Protein 3KRA (pdb70)

Solvent-accessible surface area: 43920 Å² total; per-residue (Å²): 106,197,97,30,106,16,17,24,134,141,22,9,136,40,0,52,125,25,0,37,69,21,2,72,12,66,25,2,8,85,0,2,22,0,2,12,73,30,0,48,78,30,49,131,12,35,40,0,1,0,0,0,2,0,0,58,2,22,51,20,76,47,84,15,0,26,12,0,0,0,0,0,9,0,2,41,8,5,15,54,4,2,20,3,3,30,37,28,82,83,56,76,117,83,194,69,132,67,2,4,6,112,53,23,16,7,5,6,0,5,9,0,0,22,0,0,4,6,31,0,0,25,30,1,4,33,38,7,152,65,18,57,48,86,64,8,3,100,0,0,9,37,1,1,59,11,4,4,11,87,0,15,5,0,0,8,1,9,30,28,59,19,134,79,131,87,150,18,34,63,123,60,12,45,58,11,26,57,26,69,14,0,7,4,10,31,1,0,0,0,0,0,0,4,4,12,36,18,136,101,93,35,0,33,46,0,56,123,0,0,48,16,0,0,26,0,75,37,0,6,39,21,14,23,113,81,85,146,209,30,37,0,19,128,64,59,27,48,153,108,0,105,80,42,7,69,148,19,9,153,87,0,43,91,20,3,118,147,18,107,109,163,95,2,18,11,0,58,15,4,0,53,81,11,16,151,24,118,135,122,134,86,54,27,62,51,0,88,49,36,12,84,144,55,4,88,172,31,3,78,86,84,120,37,100,57,3,9,4,0,3,38,62,13,0,53,53,6,71,67,17,21,0,4,8,1,0,0,0,1,0,53,23,29,68,12,89,43,85,84,0,19,9,0,0,0,0,0,14,0,8,33,0,4,13,43,6,9,32,32,11,62,41,100,68,71,36,32,96,119,42,141,110,56,50,157,75,144,47,34,45,37,13,4,0,4,5,0,8,1,0,18,0,28,1,1,46,24,1,15,66,48,34,55,132,83,161,127,74,27,22,84,65,10,22,82,0,0,29,29,0,0,121,9,6,0,11,96,3,13,4,4,0,2,12,24,41,43,86,30,83,80,69,116,25,44,42,29,19,3,26,18,0,0,64,25,21,47,0,46,6,3,8,2,0,0,0,0,0,0,7,6,15,38,15,65,106,129,49,5,90,28,1,55,34,0,0,39,45,2,0,3,8,89,0,17,71,113,23,32,114,35,16,144,108,82,48,136,110,35,32,19,46,5,87,69,67,1,59,123,42,3,40,51,38,149,49,119,30,18,113,10,0,25,35,23,19,121,153,29,114,35,3,41,58,0,56,32,38,10,69,149,57,4,94,170,30,3,70,86,83,110,37,110,62,3,7,13,4,5,38,64,12,0,58,52,8,61,65,18,15,0,3,7,0,0,0,2,0,0,43,21,29,67,20,87,59,75,57,0,23,8,0,0,0,0,0,15,0,7,32,0,4,16,45,8,4,45,35,6,71,32,95,66,69,44,29,75,130,60,198,83,91,52,173,73,144,46,34,46,34,14,6,0,5,5,0,9,1,0,17,0,26,0,1,48,27,2,13,68,49,45,55,131,97,82,124,72,13,15,81,62,6,20,85,0,0,29,29,0,0,126,9,6,0,11,96,4,10,4,3,0,9,17,24,40,42,82,23,84,109,76,122,26,43,40,32,18,6,37,15,0,0,56,26,21,45,0,40,6,4,6,3,0,0,0,0,0,0,8,9,11,42,14,43,97,119,61,4,88,96,0,54,36,0,0,35,44,3,0,3,13,72,0,3,69,93,18,52,123,69,30,137,109,13,57,114,89,14,25,28,92,5,72,105,65,0,62,127,19,14,69,50,31,157,45,162,34,9,124,51,3,30,9,15,16,23,119,67,103,99,164,69,44,100,108,146,144,181,247,76,97,34,108,30,11,20,137,145,8,12,150,38,0,53,105,24,0,34,65,20,4,74,15,69,24,3,8,85,0,2,22,0,2,14,49,8,0,48,39,29,57,68,10,2,17,0,0,0,0,0,6,0,0,56,7,23,52,23,76,44,83,10,0,25,12,0,0,0,0,0,10,0,2,36,2,5,15,37,6,2,23,4,2,36,33,26,81,87,58,79,110,69,127,73,71,65,3,6,7,104,52,17,15,7,2,8,0,0,6,0,0,22,0,0,4,5,30,0,0,24,30,0,5,31,38,5,143,65,17,55,42,111,72,7,2,93,0,0,10,36,0,1,58,12,4,4,13,89,0,15,6,0,0,13,1,14,53,24,45,23,134,78,112,92,176,17,30,94,124,55,12,84,56,12,23,56,24,76,11,0,6,5,0,30,2,0,0,0,0,0,0,3,3,13,38,10,148,102,98,29,3,56,64,0,70,107,0,0,40,9,0,0,14,0,22,25,0,20,30,11,20,43,106,69,121,80,37,4,30,128,59,59,17,79,129,138,0,124,70,39,6,67,111,12,20,140,65,0,44,102,14,4,149,80,18,116,95,153,109,1,20,24,2,54,17,2,0,56,58,0,2,167,12,128,119

InterPro domains:
  IPR000092 Polyprenyl synthetase-like [PF00348] (113-347)
  IPR000092 Polyprenyl synthetase-like [cd00685] (113-375)
  IPR008949 Isoprenoid synthase domain superfamily [G3DSA:1.10.600.10] (83-377)
  IPR008949 Isoprenoid synthase domain superfamily [SSF48576] (89-354)
  IPR033749 Polyprenyl synthetase, conserved site [PS00444] (295-307)
  IPR033749 Polyprenyl synthetase, conserved site [PS00723] (162-178)
  IPR053378 Prenyl diphosphate synthase [NF045485] (93-377)

Nearest PDB structures (foldseek):
  3kra-assembly1_C  TM=1.004E+00  e=1.490E-38  Mentha x piperita
  3krp-assembly2_B  TM=9.867E-01  e=1.683E-30  Mentha x piperita
  3oab-assembly3_C  TM=9.937E-01  e=4.945E-30  Mentha x piperita
  3oab-assembly1_B  TM=9.822E-01  e=2.411E-30  Mentha x piperita
  5xn6-assembly2_B  TM=8.576E-01  e=2.263E-11  Oryza sativa Japonica Group

B-factor: mean 37.4, std 20.79, range [13.54, 117.44]

GO terms:
  GO:0004161 dimethylallyltranstransferase activity (F, IDA)
  GO:0033384 geranyl diphosphate biosynthetic process (P, IDA)

Foldseek 3Di:
DPPLVVVQVVLQVVLLVVLPVLQDQDPVRLLSVLLCVQLNPGDSLLLLVLLQLLLVQQAAHNLLRNLLSNLLSLLVRLVVLVCCDPVHVVHQDDPPHGRSCNVRNPVSSNNSSVVSNVVSLVSLQPPRDQADNVLSVVLSVLQVCCCDCNAQVVLRVLVVVDVPDDPQAPVSVLSNQLRNFLSSSLSSSLNNNSSSVHDVLLNVLSSLLSSLLSVLLQLQVLLLVVVCVPHVCNHPRNVVSLVSSVVSLVSSLVSSVPIDCVSCVSSNVVSVCSSDPND/DPPVLVVLVVVLVVVVPVLQDCDPVNLQSVVLVVLLVVQDQACLLSLLQLLLVLQPADSVLRSLLSNLLSLLSSLVVLVLLQDDDPCPADHDPVRDDDPDHSVSSNVSSVVSNVSSLVSLVVPQDPVDVCSVVLSVVLVVLRCVQSDPQAQVVLSVLVRVDDFQPDDPVSLLVSQLRNFLSSSLSSSLSSCSSSPHDVLSSVLSSQLRSLLSSLVSLVVCCVRHVPSDVVSLVVSLCSNLVSLPVSDDCSNCVVVVSSD/DDPVLVVLLVVLVVVVPVVQDCDPPNLQRVVLSVLLVVDDQAVLLSLLLLLLVLLPAHSVLSNLLSNLLSLLLSLVRLVLQADDDPPPFDNPPDRDDDPDHRVSSNVSSVVSNVVSLVSLVVSQDPVDDCSVVLSVVLVVLSCVCSDDQALVVLSVLVRVDDFQPDDPVSQLVSQLRNFLSSSLSSSLSSCSSNPHDPLSSNLSSQLSSLLSSLVSLVVCCVRHVPSDVVSLVVSLVSNVVSLPPRDDDSSVVSNCSSPPDDDPVVVVVVD/DDDQVVVQVVQQVVLLVVLPVLQDADPVRLLSVLLCVQLNPGDRLLLLLLLQLLLVLQAAHNQQRNLLSSLLSLLVRLVVLVCCDPVHVVNQDDPRHGRSCNVRNNVSSNSSSVVSNVVSLVSLQPPRDQADNVLSVVLSVLQDCQCDCNAQVVLRVLVVVCPPDDPLDPVSLLSNLLHNFLSSSLSSSLNSNSSSVHDVLSNVLSSLLSSLLSVLLPLLCCVQVVLSHDCVVVNVPCSLVSSVVSLVSSVVSLVVGDVVSCVNVNVSSVCSNVDND

Sequence (1086 aa):
MFDFDGYMLRKAKSVNKALEAAVQMKEPLKIHESMRYSLLAGGKRVRPMLCIAACELVGGDESTAMPAACAVEMIHTMSLMHDDLPCMDNDDLRRGKPTNHMAFGESVAVLAGDALLSFAFEHVAAATKGAPPERIVRVLGELAVSIGSEGLVAGQVVDVCSEGMAEVGLDHLEFIHHHKTAALLQGSVVLGAILGGGKEEEVAKLRKFANCIGLLFQVVDDILDVTKKTTYPKLIGVEKSKEFADRLNREAQEQLLHFHPHRAAPLIALANYIAYRDNMQPYWAAIEADIERYLKKSITIRPPETVFGPMHHLTFAAPATAASTLCLAACELVGGDRSQAMAAAAAIHLVHAAAYVHEHLPLTDGSRPVSKPAIQHKYGPNVELLTGDGIVPFGFELLAGSVDPARTDDPDRILRVIIEISRAGGPEGMISGLHREEEIVDGNTSLDFIEYVCKKKYGEMHACGAACGAILGGAAEEEIQKLRNFGLYQGTLRGMMEMKNSHQLIDENIIGKLKELALEELGGFHGKNAELMSSLVAMQPYWAAIEADIERYLKKSITIRPPETVFGPMHHLTFAAPATAASTLCLAACELVGGDRSQAMAAAAAIHLVHAAAYVHEHLPLTDGSRPVSKPAIQHKYGPNVELLTGDGIVPFGFELLAGSVDPARTDDPDRILRVIIEISRAGGPEGMISGLHREEEIVDGNTSLDFIEYVCKKKYGEMHACGAACGAILGGAAEEEIQKLRNFGLYQGTLRGMMEMKNSHQLIDENIIGKLKELALEELGGFHGKNAELMSSLVAEPSLYAAHHHHHMFDFDGYMLRKAKSVNKALEAAVQMKEPLKIHESMRYSLLAGGKRVRPMLCIAACELVGGDESTAMPAACAVEMIHTMSLMHDDLPCMDNDDLRRGKPTNHMAFGESVAVLAGDALLSFAFEHVAAATKGAPPERIVRVLGELAVSIGSEGLVAGQVVDVCSEGMAEVGLDHLEFIHHHKTAALLQGSVVLGAILGGGKEEEVAKLRKFANCIGLLFQVVDDILDVTTTYPKLIGVEKSKEFADRLNREAQEQLLHFHPHRAAPLIALANYIAYRDN

Radius of gyration: 33.02 Å; Cα contacts (8 Å, |Δi|>4): 1891; chains: 4; bounding box: 63×109×85 Å

Organism: Mentha piperita (NCBI:txid34256)

Structure (mmCIF, N/CA/C/O backbone):
data_3KRA
#
_entry.id   3KRA
#
_cell.length_a   54.281
_cell.length_b   109.255
_cell.length_c   182.504
_cell.angle_alpha   90.00
_cell.angle_beta   90.00
_cell.angle_gamma   90.00
#
_symmetry.space_group_name_H-M   'P 21 21 21'
#
loop_
_entity.id
_entity.type
_entity.pdbx_description
1 polymer 'Geranyl diphosphate synthase large subunit'
2 polymer 'Geranyl diphosphate synthase small subunit'
3 non-polymer 'MAGNESIUM ION'
4 non-polymer 1,2-ETHANEDIOL
5 water water
#
loop_
_atom_site.group_PDB
_atom_site.id
_atom_site.type_symbol
_atom_site.label_atom_id
_atom_site.label_alt_id
_atom_site.label_comp_id
_atom_site.label_asym_id
_atom_site.label_entity_id
_atom_site.label_seq_id
_atom_site.pdbx_PDB_ins_code
_atom_site.Cartn_x
_atom_site.Cartn_y
_atom_site.Cartn_z
_atom_site.occupancy
_atom_site.B_iso_or_equiv
_atom_site.auth_seq_id
_atom_site.auth_comp_id
_atom_site.auth_asym_id
_atom_site.auth_atom_id
_atom_site.pdbx_PDB_model_num
ATOM 1 N N . MET A 1 1 ? 12.052 54.070 11.916 1.00 22.47 1 MET A N 1
ATOM 2 C CA . MET A 1 1 ? 12.473 52.830 11.186 1.00 22.37 1 MET A CA 1
ATOM 3 C C . MET A 1 1 ? 11.825 52.754 9.781 1.00 20.66 1 MET A C 1
ATOM 4 O O . MET A 1 1 ? 10.942 53.576 9.412 1.00 22.36 1 MET A O 1
ATOM 9 N N . PHE A 1 2 ? 12.243 51.782 8.977 1.00 21.78 2 PHE A N 1
ATOM 10 C CA . PHE A 1 2 ? 11.569 51.635 7.689 1.00 20.24 2 PHE A CA 1
ATOM 11 C C . PHE A 1 2 ? 10.492 50.559 7.829 1.00 20.40 2 PHE A C 1
ATOM 12 O O . PHE A 1 2 ? 10.691 49.566 8.499 1.00 20.36 2 PHE A O 1
ATOM 20 N N . ASP A 1 3 ? 9.331 50.804 7.242 1.00 19.83 3 ASP A N 1
ATOM 21 C CA . ASP A 1 3 ? 8.237 49.838 7.202 1.00 21.41 3 ASP A CA 1
ATOM 22 C C . ASP A 1 3 ? 7.737 49.241 8.537 1.00 21.43 3 ASP A C 1
ATOM 23 O O . ASP A 1 3 ? 7.659 48.004 8.764 1.00 21.40 3 ASP A O 1
ATOM 28 N N . PHE A 1 4 ? 7.383 50.157 9.409 1.00 21.14 4 PHE A N 1
ATOM 29 C CA . PHE A 1 4 ? 6.737 49.809 10.671 1.00 19.82 4 PHE A CA 1
ATOM 30 C C . PHE A 1 4 ? 5.489 48.964 10.394 1.00 21.03 4 PHE A C 1
ATOM 31 O O . PHE A 1 4 ? 5.277 47.956 11.042 1.00 20.17 4 PHE A O 1
ATOM 39 N N . ASP A 1 5 ? 4.674 49.345 9.413 1.00 20.10 5 ASP A N 1
ATOM 40 C CA . ASP A 1 5 ? 3.467 48.559 9.113 1.00 21.79 5 ASP A CA 1
ATOM 41 C C . ASP A 1 5 ? 3.830 47.135 8.794 1.00 19.81 5 ASP A C 1
ATOM 42 O O . ASP A 1 5 ? 3.223 46.179 9.337 1.00 18.94 5 ASP A O 1
ATOM 47 N N . GLY A 1 6 ? 4.861 46.979 7.970 1.00 20.25 6 GLY A N 1
ATOM 48 C CA . GLY A 1 6 ? 5.290 45.632 7.551 1.00 18.72 6 GLY A CA 1
ATOM 49 C C . GLY A 1 6 ? 5.813 44.807 8.734 1.00 20.16 6 GLY A C 1
ATOM 50 O O . GLY A 1 6 ? 5.629 43.584 8.818 1.00 17.91 6 GLY A O 1
ATOM 51 N N . TYR A 1 7 ? 6.498 45.479 9.644 1.00 18.21 7 TYR A N 1
ATOM 52 C CA . TYR A 1 7 ? 7.018 44.799 10.831 1.00 19.94 7 TYR A CA 1
ATOM 53 C C . TYR A 1 7 ? 5.792 44.268 11.618 1.00 19.05 7 TYR A C 1
ATOM 54 O O . TYR A 1 7 ? 5.778 43.131 12.025 1.00 18.30 7 TYR A O 1
ATOM 63 N N . MET A 1 8 ? 4.802 45.131 11.849 1.00 20.47 8 MET A N 1
ATOM 64 C CA . MET A 1 8 ? 3.620 44.739 12.605 1.00 20.71 8 MET A CA 1
ATOM 65 C C . MET A 1 8 ? 2.880 43.613 11.934 1.00 22.28 8 MET A C 1
ATOM 66 O O . MET A 1 8 ? 2.413 42.694 12.608 1.00 22.02 8 MET A O 1
ATOM 71 N N . LEU A 1 9 ? 2.758 43.663 10.614 1.00 20.90 9 LEU A N 1
ATOM 72 C CA . LEU A 1 9 ? 2.015 42.604 9.911 1.00 21.77 9 LEU A CA 1
ATOM 73 C C . LEU A 1 9 ? 2.764 41.315 9.993 1.00 21.64 9 LEU A C 1
ATOM 74 O O . LEU A 1 9 ? 2.164 40.245 10.101 1.00 19.86 9 LEU A O 1
ATOM 79 N N . ARG A 1 10 ? 4.106 41.362 9.967 1.00 19.47 10 ARG A N 1
ATOM 80 C CA . ARG A 1 10 ? 4.791 40.077 10.024 1.00 19.94 10 ARG A CA 1
ATOM 81 C C . ARG A 1 10 ? 4.671 39.463 11.431 1.00 19.90 10 ARG A C 1
ATOM 82 O O . ARG A 1 10 ? 4.662 38.254 11.574 1.00 20.96 10 ARG A O 1
ATOM 90 N N . LYS A 1 11 ? 4.677 40.293 12.466 1.00 18.92 11 LYS A N 1
ATOM 91 C CA . LYS A 1 11 ? 4.577 39.751 13.819 1.00 20.25 11 LYS A CA 1
ATOM 92 C C . LYS A 1 11 ? 3.165 39.149 13.970 1.00 19.21 11 LYS A C 1
ATOM 93 O O . LYS A 1 11 ? 3.002 38.058 14.477 1.00 17.52 11 LYS A O 1
ATOM 99 N N . ALA A 1 12 ? 2.180 39.857 13.477 1.00 18.27 12 ALA A N 1
ATOM 100 C CA . ALA A 1 12 ? 0.794 39.378 13.591 1.00 18.40 12 ALA A CA 1
ATOM 101 C C . ALA A 1 12 ? 0.590 38.058 12.870 1.00 19.79 12 ALA A C 1
ATOM 102 O O . ALA A 1 12 ? -0.147 37.196 13.344 1.00 20.51 12 ALA A O 1
ATOM 104 N N . LYS A 1 13 ? 1.202 37.898 11.704 1.00 21.33 13 LYS A N 1
ATOM 105 C CA . LYS A 1 13 ? 1.057 36.649 10.972 1.00 21.28 13 LYS A CA 1
ATOM 106 C C . LYS A 1 13 ? 1.650 35.502 11.751 1.00 21.71 13 LYS A C 1
ATOM 107 O O . LYS A 1 13 ? 0.999 34.441 11.859 1.00 19.46 13 LYS A O 1
ATOM 113 N N . SER A 1 14 ? 2.877 35.664 12.311 1.00 20.82 14 SER A N 1
ATOM 114 C CA . SER A 1 14 ? 3.458 34.568 13.091 1.00 21.32 14 SER A CA 1
ATOM 115 C C . SER A 1 14 ? 2.572 34.214 14.290 1.00 19.80 14 SER A C 1
ATOM 116 O O . SER A 1 14 ? 2.375 33.042 14.635 1.00 17.63 14 SER A O 1
ATOM 119 N N . VAL A 1 15 ? 2.094 35.249 14.942 1.00 18.19 15 VAL A N 1
ATOM 120 C CA . VAL A 1 15 ? 1.286 35.034 16.124 1.00 19.35 15 VAL A CA 1
ATOM 121 C C . VAL A 1 15 ? -0.001 34.353 15.714 1.00 20.00 15 VAL A C 1
ATOM 122 O O . VAL A 1 15 ? -0.441 33.417 16.367 1.00 22.01 15 VAL A O 1
ATOM 126 N N . ASN A 1 16 ? -0.606 34.816 14.639 1.00 20.57 16 ASN A N 1
ATOM 127 C CA . ASN A 1 16 ? -1.883 34.184 14.187 1.00 22.02 16 ASN A CA 1
ATOM 128 C C . ASN A 1 16 ? -1.660 32.712 13.942 1.00 22.73 16 ASN A C 1
ATOM 129 O O . ASN A 1 16 ? -2.488 31.867 14.322 1.00 22.49 16 ASN A O 1
ATOM 134 N N . LYS A 1 17 ? -0.509 32.386 13.360 1.00 22.17 17 LYS A N 1
ATOM 135 C CA . LYS A 1 17 ? -0.184 30.979 13.089 1.00 23.41 17 LYS A CA 1
ATOM 136 C C . LYS A 1 17 ? -0.019 30.167 14.371 1.00 21.29 17 LYS A C 1
ATOM 137 O O . LYS A 1 17 ? -0.507 29.022 14.443 1.00 19.27 17 LYS A O 1
ATOM 143 N N . ALA A 1 18 ? 0.628 30.782 15.392 1.00 18.72 18 ALA A N 1
ATOM 144 C CA . ALA A 1 18 ? 0.846 30.130 16.680 1.00 17.03 18 ALA A CA 1
ATOM 145 C C . ALA A 1 18 ? -0.480 29.975 17.464 1.00 16.56 18 ALA A C 1
ATOM 146 O O . ALA A 1 18 ? -0.711 28.959 18.138 1.00 18.44 18 ALA A O 1
ATOM 148 N N . LEU A 1 19 ? -1.334 30.978 17.373 1.00 16.96 19 LEU A N 1
ATOM 149 C CA . LEU A 1 19 ? -2.633 30.909 18.068 1.00 17.94 19 LEU A CA 1
ATOM 150 C C . LEU A 1 19 ? -3.473 29.766 17.494 1.00 17.31 19 LEU A C 1
ATOM 151 O O . LEU A 1 19 ? -4.063 28.985 18.251 1.00 16.30 19 LEU A O 1
ATOM 156 N N . GLU A 1 20 ? -3.563 29.697 16.165 1.00 18.67 20 GLU A N 1
ATOM 157 C CA . GLU A 1 20 ? -4.312 28.630 15.467 1.00 20.02 20 GLU A CA 1
ATOM 158 C C . GLU A 1 20 ? -3.820 27.263 15.895 1.00 21.18 20 GLU A C 1
ATOM 159 O O . GLU A 1 20 ? -4.610 26.323 16.086 1.00 20.64 20 GLU A O 1
ATOM 165 N N . ALA A 1 21 ? -2.503 27.114 16.021 1.00 18.16 21 ALA A N 1
ATOM 166 C CA . ALA A 1 21 ? -1.967 25.827 16.390 1.00 20.19 21 ALA A CA 1
ATOM 167 C C . ALA A 1 21 ? -2.226 25.492 17.851 1.00 19.69 21 ALA A C 1
ATOM 168 O O . ALA A 1 21 ? -2.414 24.348 18.196 1.00 20.98 21 ALA A O 1
ATOM 170 N N . ALA A 1 22 ? -2.227 26.497 18.713 1.00 18.28 22 ALA A N 1
ATOM 171 C CA . ALA A 1 22 ? -2.353 26.265 20.156 1.00 17.68 22 ALA A CA 1
ATOM 172 C C . ALA A 1 22 ? -3.766 25.978 20.592 1.00 17.42 22 ALA A C 1
ATOM 173 O O . ALA A 1 22 ? -3.964 25.362 21.622 1.00 18.29 22 ALA A O 1
ATOM 175 N N . VAL A 1 23 ? -4.748 26.460 19.848 1.00 18.04 23 VAL A N 1
ATOM 176 C CA . VAL A 1 23 ? -6.162 26.282 20.307 1.00 17.42 23 VAL A CA 1
ATOM 177 C C . VAL A 1 23 ? -6.883 25.655 19.149 1.00 18.64 23 VAL A C 1
ATOM 178 O O . VAL A 1 23 ? -7.427 26.348 18.302 1.00 19.16 23 VAL A O 1
ATOM 182 N N . GLN A 1 24 ? -6.826 24.334 19.116 1.00 18.83 24 GLN A N 1
ATOM 183 C CA . GLN A 1 24 ? -7.412 23.523 18.063 1.00 19.26 24 GLN A CA 1
ATOM 184 C C . GLN A 1 24 ? -8.835 23.120 18.434 1.00 20.34 24 GLN A C 1
ATOM 185 O O . GLN A 1 24 ? -9.212 23.067 19.615 1.00 19.87 24 GLN A O 1
ATOM 191 N N . MET A 1 25 ? -9.633 22.850 17.418 1.00 17.67 25 MET A N 1
ATOM 192 C CA . MET A 1 25 ? -10.969 22.323 17.720 1.00 17.56 25 MET A CA 1
ATOM 193 C C . MET A 1 25 ? -10.785 20.912 18.343 1.00 17.71 25 MET A C 1
ATOM 194 O O . MET A 1 25 ? -10.022 20.089 17.852 1.00 17.49 25 MET A O 1
ATOM 199 N N . LYS A 1 26 ? -11.557 20.638 19.372 1.00 19.64 26 LYS A N 1
ATOM 200 C CA . LYS A 1 26 ? -11.548 19.332 20.007 1.00 22.84 26 LYS A CA 1
ATOM 201 C C . LYS A 1 26 ? -12.783 19.293 20.872 1.00 22.51 26 LYS A C 1
ATOM 202 O O . LYS A 1 26 ? -13.454 20.309 21.048 1.00 23.11 26 LYS A O 1
ATOM 208 N N . GLU A 1 27 ? -13.093 18.121 21.415 1.00 21.28 27 GLU A N 1
ATOM 209 C CA . GLU A 1 27 ? -14.286 17.979 22.267 1.00 21.01 27 GLU A CA 1
ATOM 210 C C . GLU A 1 27 ? -14.053 18.687 23.593 1.00 20.81 27 GLU A C 1
ATOM 211 O O . GLU A 1 27 ? -12.971 18.688 24.079 1.00 22.63 27 GLU A O 1
ATOM 217 N N . PRO A 1 28 ? -15.039 19.386 24.142 1.00 21.90 28 PRO A N 1
ATOM 218 C CA . PRO A 1 28 ? -16.414 19.647 23.666 1.00 21.08 28 PRO A CA 1
ATOM 219 C C . PRO A 1 28 ? -16.228 20.707 22.578 1.00 21.56 28 PRO A C 1
ATOM 220 O O . PRO A 1 28 ? -15.592 21.771 22.823 1.00 22.04 28 PRO A O 1
ATOM 224 N N . LEU A 1 29 ? -16.767 20.431 21.401 1.00 22.02 29 LEU A N 1
ATOM 225 C CA . LEU A 1 29 ? -16.658 21.329 20.258 1.00 20.07 29 LEU A CA 1
ATOM 226 C C . LEU A 1 29 ? -17.197 22.724 20.466 1.00 20.16 29 LEU A C 1
ATOM 227 O O . LEU A 1 29 ? -16.611 23.656 19.983 1.00 18.99 29 LEU A O 1
ATOM 232 N N . LYS A 1 30 ? -18.335 22.917 21.124 1.00 19.35 30 LYS A N 1
ATOM 233 C CA . LYS A 1 30 ? -18.794 24.317 21.274 1.00 21.14 30 LYS A CA 1
ATOM 234 C C . LYS A 1 30 ? -17.840 25.243 22.056 1.00 21.79 30 LYS A C 1
ATOM 235 O O . LYS A 1 30 ? -17.662 26.407 21.727 1.00 20.53 30 LYS A O 1
ATOM 241 N N . ILE A 1 31 ? -17.286 24.719 23.123 1.00 19.08 31 ILE A N 1
ATOM 242 C CA . ILE A 1 31 ? -16.357 25.506 23.933 1.00 20.47 31 ILE A CA 1
ATOM 243 C C . ILE A 1 31 ? -15.173 25.930 23.070 1.00 18.80 31 ILE A C 1
ATOM 244 O O . ILE A 1 31 ? -14.857 27.100 23.007 1.00 20.71 31 ILE A O 1
ATOM 249 N N . HIS A 1 32 ? -14.573 24.974 22.376 1.00 18.40 32 HIS A N 1
ATOM 250 C CA . HIS A 1 32 ? -13.393 25.257 21.541 1.00 19.55 32 HIS A CA 1
ATOM 251 C C . HIS A 1 32 ? -13.741 26.120 20.343 1.00 18.93 32 HIS A C 1
ATOM 252 O O . HIS A 1 32 ? -12.946 26.947 19.950 1.00 18.30 32 HIS A O 1
ATOM 259 N N . GLU A 1 33 ? -14.914 25.889 19.757 1.00 16.24 33 GLU A N 1
ATOM 260 C CA . GLU A 1 33 ? -15.410 26.699 18.643 1.00 17.39 33 GLU A CA 1
ATOM 261 C C . GLU A 1 33 ? -15.555 28.181 19.101 1.00 15.93 33 GLU A C 1
ATOM 262 O O . GLU A 1 33 ? -15.161 29.102 18.376 1.00 18.42 33 GLU A O 1
ATOM 268 N N . SER A 1 34 ? -16.114 28.400 20.288 1.00 16.11 34 SER A N 1
ATOM 269 C CA . SER A 1 34 ? -16.291 29.764 20.866 1.00 16.59 34 SER A CA 1
ATOM 270 C C . SER A 1 34 ? -14.889 30.369 21.144 1.00 20.05 34 SER A C 1
ATOM 271 O O . SER A 1 34 ? -14.608 31.537 20.797 1.00 18.62 34 SER A O 1
ATOM 274 N N . MET A 1 35 ? -14.006 29.577 21.758 1.00 17.89 35 MET A N 1
ATOM 275 C CA . MET A 1 35 ? -12.641 30.111 21.986 1.00 17.68 35 MET A CA 1
ATOM 276 C C . MET A 1 35 ? -12.054 30.645 20.689 1.00 19.03 35 MET A C 1
ATOM 277 O O . MET A 1 35 ? -11.651 31.812 20.624 1.00 19.65 35 MET A O 1
ATOM 282 N N . ARG A 1 36 ? -12.045 29.811 19.632 1.00 19.64 36 ARG A N 1
ATOM 283 C CA . ARG A 1 36 ? -11.464 30.215 18.355 1.00 19.16 36 ARG A CA 1
ATOM 284 C C . ARG A 1 36 ? -12.215 31.333 17.650 1.00 20.47 36 ARG A C 1
ATOM 285 O O . ARG A 1 36 ? -11.606 32.137 16.977 1.00 19.81 36 ARG A O 1
ATOM 293 N N . TYR A 1 37 ? -13.531 31.361 17.775 1.00 20.89 37 TYR A N 1
ATOM 294 C CA . TYR A 1 37 ? -14.358 32.404 17.131 1.00 21.10 37 TYR A CA 1
ATOM 295 C C . TYR A 1 37 ? -13.852 33.802 17.455 1.00 21.27 37 TYR A C 1
ATOM 296 O O . TYR A 1 37 ? -13.784 34.664 16.566 1.00 21.79 37 TYR A O 1
ATOM 305 N N . SER A 1 38 ? -13.480 34.036 18.716 1.00 19.30 38 SER A N 1
ATOM 306 C CA . SER A 1 38 ? -12.994 35.336 19.162 1.00 18.12 38 SER A CA 1
ATOM 307 C C . SER A 1 38 ? -11.469 35.456 19.091 1.00 19.35 38 SER A C 1
ATOM 308 O O . SER A 1 38 ? -10.953 36.491 18.746 1.00 16.61 38 SER A O 1
ATOM 311 N N . LEU A 1 39 ? -10.768 34.388 19.381 1.00 17.64 39 LEU A N 1
ATOM 312 C CA . LEU A 1 39 ? -9.290 34.444 19.365 1.00 18.33 39 LEU A CA 1
ATOM 313 C C . LEU A 1 39 ? -8.669 34.557 17.973 1.00 18.52 39 LEU A C 1
ATOM 314 O O . LEU A 1 39 ? -7.661 35.230 17.802 1.00 17.69 39 LEU A O 1
ATOM 319 N N . LEU A 1 40 ? -9.238 33.839 17.001 1.00 17.66 40 LEU A N 1
ATOM 320 C CA . LEU A 1 40 ? -8.639 33.783 15.663 1.00 21.20 40 LEU A CA 1
ATOM 321 C C . LEU A 1 40 ? -9.251 34.770 14.671 1.00 23.42 40 LEU A C 1
ATOM 322 O O . LEU A 1 40 ? -9.148 34.580 13.501 1.00 26.94 40 LEU A O 1
ATOM 327 N N . ALA A 1 41 ? -9.837 35.844 15.154 1.00 25.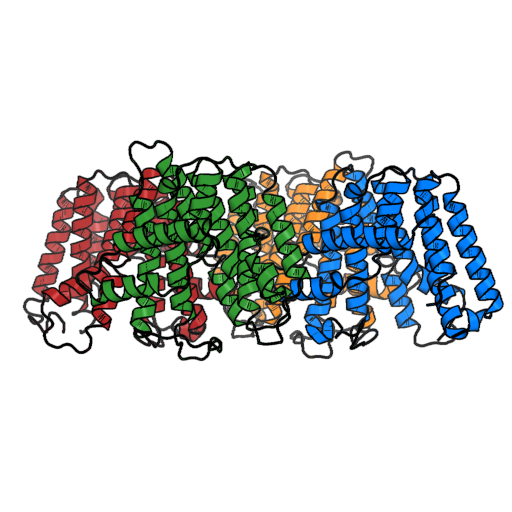12 41 ALA A N 1
ATOM 328 C CA . ALA A 1 41 ? -10.469 36.796 14.254 1.00 28.86 41 ALA A CA 1
ATOM 329 C C . ALA A 1 41 ? -9.510 37.857 13.684 1.00 30.33 41 ALA A C 1
ATOM 330 O O . ALA A 1 41 ? -9.944 38.803 13.049 1.00 33.41 41 ALA A O 1
ATOM 332 N N . GLY A 1 42 ? -8.207 37.717 13.896 1.00 30.90 42 GLY A N 1
ATOM 333 C CA . GLY A 1 42 ? -7.286 38.708 13.363 1.00 29.87 42 GLY A CA 1
ATOM 334 C C . GLY A 1 42 ? -7.162 39.930 14.297 1.00 29.63 42 GLY A C 1
ATOM 335 O O . GLY A 1 42 ? -7.408 39.833 15.484 1.00 31.40 42 GLY A O 1
ATOM 336 N N . GLY A 1 43 ? -6.816 41.096 13.778 1.00 28.43 43 GLY A N 1
ATOM 337 C CA . GLY A 1 43 ? -6.632 42.229 14.675 1.00 23.77 43 GLY A CA 1
ATOM 338 C C . GLY A 1 43 ? -5.134 42.534 14.610 1.00 22.36 43 GLY A C 1
ATOM 339 O O . GLY A 1 43 ? -4.345 41.767 14.016 1.00 19.94 43 GLY A O 1
ATOM 340 N N . LYS A 1 44 ? -4.742 43.654 15.213 1.00 22.18 44 LYS A N 1
ATOM 341 C CA . LYS A 1 44 ? -3.335 44.127 15.172 1.00 22.40 44 LYS A CA 1
ATOM 342 C C . LYS A 1 44 ? -2.325 43.314 15.949 1.00 18.96 44 LYS A C 1
ATOM 343 O O . LYS A 1 44 ? -1.093 43.403 15.690 1.00 17.23 44 LYS A O 1
ATOM 349 N N . ARG A 1 45 ? -2.831 42.558 16.930 1.00 16.63 45 ARG A N 1
ATOM 350 C CA . ARG A 1 45 ? -1.990 41.750 17.835 1.00 17.06 45 ARG A CA 1
ATOM 351 C C . ARG A 1 45 ? -0.905 42.585 18.468 1.00 18.11 45 ARG A C 1
ATOM 352 O O . ARG A 1 45 ? 0.281 42.131 18.557 1.00 16.58 45 ARG A O 1
ATOM 360 N N . VAL A 1 46 ? -1.278 43.767 18.947 1.00 16.06 46 VAL A N 1
ATOM 361 C CA . VAL A 1 46 ? -0.268 44.640 19.594 1.00 18.21 46 VAL A CA 1
ATOM 362 C C . VAL A 1 46 ? 0.340 43.999 20.846 1.00 16.39 46 VAL A C 1
ATOM 363 O O . VAL A 1 46 ? 1.536 44.163 21.102 1.00 16.22 46 VAL A O 1
ATOM 367 N N . ARG A 1 47 ? -0.468 43.311 21.649 1.00 14.51 47 ARG A N 1
ATOM 368 C CA . ARG A 1 47 ? 0.103 42.736 22.907 1.00 16.75 47 ARG A CA 1
ATOM 369 C C . ARG A 1 47 ? 1.143 41.666 22.571 1.00 17.07 47 ARG A C 1
ATOM 370 O O . ARG A 1 47 ? 2.249 41.645 23.167 1.00 16.28 47 ARG A O 1
ATOM 378 N N . PRO A 1 48 ? 0.814 40.766 21.623 1.00 17.59 48 PRO A N 1
ATOM 379 C CA . PRO A 1 48 ? 1.815 39.760 21.279 1.00 17.75 48 PRO A CA 1
ATOM 380 C C . PRO A 1 48 ? 3.067 40.462 20.746 1.00 18.28 48 PRO A C 1
ATOM 381 O O . PRO A 1 48 ? 4.205 40.049 21.048 1.00 18.37 48 PRO A O 1
ATOM 385 N N . MET A 1 49 ? 2.872 41.490 19.905 1.00 18.01 49 MET A N 1
ATOM 386 C CA . MET A 1 49 ? 4.027 42.195 19.346 1.00 18.55 49 MET A CA 1
ATOM 387 C C . MET A 1 49 ? 4.870 42.785 20.454 1.00 18.35 49 MET A C 1
ATOM 388 O O . MET A 1 49 ? 6.110 42.681 20.443 1.00 20.25 49 MET A O 1
ATOM 393 N N . LEU A 1 50 ? 4.229 43.442 21.405 1.00 16.80 50 LEU A N 1
ATOM 394 C CA . LEU A 1 50 ? 4.996 44.003 22.518 1.00 17.79 50 LEU A CA 1
ATOM 395 C C . LEU A 1 50 ? 5.863 42.973 23.251 1.00 18.40 50 LEU A C 1
ATOM 396 O O . LEU A 1 50 ? 7.035 43.250 23.640 1.00 17.36 50 LEU A O 1
ATOM 401 N N . CYS A 1 51 ? 5.291 41.797 23.472 1.00 16.76 51 CYS A N 1
ATOM 402 C CA . CYS A 1 51 ? 5.983 40.712 24.185 1.00 17.57 51 CYS A CA 1
ATOM 403 C C . CYS A 1 51 ? 7.167 40.236 23.352 1.00 18.75 51 CYS A C 1
ATOM 404 O O . CYS A 1 51 ? 8.308 40.074 23.849 1.00 20.23 51 CYS A O 1
ATOM 407 N N . ILE A 1 52 ? 6.925 39.990 22.068 1.00 19.24 52 ILE A N 1
ATOM 408 C CA . ILE A 1 52 ? 8.038 39.518 21.235 1.00 18.42 52 ILE A CA 1
ATOM 409 C C . ILE A 1 52 ? 9.105 40.603 21.065 1.00 18.59 52 ILE A C 1
ATOM 410 O O . ILE A 1 52 ? 10.312 40.317 21.163 1.00 20.92 52 ILE A O 1
ATOM 415 N N . ALA A 1 53 ? 8.689 41.839 20.818 1.00 16.33 53 ALA A N 1
ATOM 416 C CA . ALA A 1 53 ? 9.648 42.926 20.623 1.00 19.72 53 ALA A CA 1
ATOM 417 C C . ALA A 1 53 ? 10.467 43.165 21.913 1.00 20.46 53 ALA A C 1
ATOM 418 O O . ALA A 1 53 ? 11.682 43.352 21.841 1.00 21.66 53 ALA A O 1
ATOM 420 N N . ALA A 1 54 ? 9.833 43.051 23.090 1.00 17.75 54 ALA A N 1
ATOM 421 C CA . ALA A 1 54 ? 10.543 43.235 24.352 1.00 20.48 54 ALA A CA 1
ATOM 422 C C . ALA A 1 54 ? 11.562 42.106 24.560 1.00 21.39 54 ALA A C 1
ATOM 423 O O . ALA A 1 54 ? 12.682 42.340 25.010 1.00 23.59 54 ALA A O 1
ATOM 425 N N . CYS A 1 55 ? 11.221 40.886 24.155 1.00 20.79 55 CYS A N 1
ATOM 426 C CA . CYS A 1 55 ? 12.160 39.769 24.305 1.00 20.48 55 CYS A CA 1
ATOM 427 C C . CYS A 1 55 ? 13.362 39.983 23.373 1.00 23.15 55 CYS A C 1
ATOM 428 O O . CYS A 1 55 ? 14.539 39.767 23.759 1.00 21.16 55 CYS A O 1
ATOM 431 N N . GLU A 1 56 ? 13.067 40.315 22.116 1.00 21.23 56 GLU A N 1
ATOM 432 C CA . GLU A 1 56 ? 14.146 40.540 21.171 1.00 23.97 56 GLU A CA 1
ATOM 433 C C . GLU A 1 56 ? 14.977 41.751 21.576 1.00 25.54 56 GLU A C 1
ATOM 434 O O . GLU A 1 56 ? 16.198 41.815 21.308 1.00 26.29 56 GLU A O 1
ATOM 440 N N . LEU A 1 57 ? 14.322 42.740 22.175 1.00 23.74 57 LEU A N 1
ATOM 441 C CA . LEU A 1 57 ? 15.046 43.947 22.578 1.00 25.01 57 LEU A CA 1
ATOM 442 C C . LEU A 1 57 ? 16.221 43.660 23.510 1.00 24.80 57 LEU A C 1
ATOM 443 O O . LEU A 1 57 ? 17.261 44.276 23.386 1.00 23.20 57 LEU A O 1
ATOM 448 N N . VAL A 1 58 ? 16.052 42.725 24.425 1.00 25.51 58 VAL A N 1
ATOM 449 C CA . VAL A 1 58 ? 17.097 42.456 25.394 1.00 28.84 58 VAL A CA 1
ATOM 450 C C . VAL A 1 58 ? 17.966 41.286 24.996 1.00 29.58 58 VAL A C 1
ATOM 451 O O . VAL A 1 58 ? 18.678 40.750 25.827 1.00 31.03 58 VAL A O 1
ATOM 455 N N . GLY A 1 59 ? 17.842 40.861 23.749 1.00 29.61 59 GLY A N 1
ATOM 456 C CA . GLY A 1 59 ? 18.668 39.770 23.236 1.00 30.35 59 GLY A CA 1
ATOM 457 C C . GLY A 1 59 ? 18.055 38.387 23.151 1.00 29.97 59 GLY A C 1
ATOM 458 O O . GLY A 1 59 ? 18.748 37.394 22.863 1.00 29.73 59 GLY A O 1
ATOM 459 N N . GLY A 1 60 ? 16.749 38.292 23.405 1.00 27.86 60 GLY A N 1
ATOM 460 C CA . GLY A 1 60 ? 16.130 36.971 23.361 1.00 25.79 60 GLY A CA 1
ATOM 461 C C . GLY A 1 60 ? 15.566 36.650 22.014 1.00 26.33 60 GLY A C 1
ATOM 462 O O . GLY A 1 60 ? 15.732 37.416 21.086 1.00 26.33 60 GLY A O 1
ATOM 463 N N . ASP A 1 61 ? 14.918 35.511 21.847 1.00 28.37 61 ASP A N 1
ATOM 464 C CA . ASP A 1 61 ? 14.373 35.296 20.512 1.00 30.22 61 ASP A CA 1
ATOM 465 C C . ASP A 1 61 ? 12.875 35.067 20.516 1.00 27.18 61 ASP A C 1
ATOM 466 O O . ASP A 1 61 ? 12.294 34.671 21.528 1.00 25.39 61 ASP A O 1
ATOM 471 N N . GLU A 1 62 ? 12.274 35.285 19.364 1.00 26.31 62 GLU A N 1
ATOM 472 C CA . GLU A 1 62 ? 10.837 35.139 19.227 1.00 24.86 62 GLU A CA 1
ATOM 473 C C . GLU A 1 62 ? 10.268 33.812 19.711 1.00 24.48 62 GLU A C 1
ATOM 474 O O . GLU A 1 62 ? 9.213 33.789 20.366 1.00 25.01 62 GLU A O 1
ATOM 480 N N . SER A 1 63 ? 10.919 32.710 19.362 1.00 22.58 63 SER A N 1
ATOM 481 C CA . SER A 1 63 ? 10.451 31.402 19.734 1.00 23.88 63 SER A CA 1
ATOM 482 C C . SER A 1 63 ? 10.252 31.238 21.247 1.00 23.15 63 SER A C 1
ATOM 483 O O . SER A 1 63 ? 9.238 30.696 21.713 1.00 21.87 63 SER A O 1
ATOM 486 N N . THR A 1 64 ? 11.197 31.740 22.031 1.00 21.34 64 THR A N 1
ATOM 487 C CA . THR A 1 64 ? 11.080 31.675 23.490 1.00 21.55 64 THR A CA 1
ATOM 488 C C . THR A 1 64 ? 9.859 32.472 23.985 1.00 20.65 64 THR A C 1
ATOM 489 O O . THR A 1 64 ? 9.207 32.087 24.949 1.00 20.80 64 THR A O 1
ATOM 493 N N . ALA A 1 65 ? 9.572 33.595 23.333 1.00 19.96 65 ALA A N 1
ATOM 494 C CA . ALA A 1 65 ? 8.462 34.454 23.797 1.00 18.87 65 ALA A CA 1
ATOM 495 C C . ALA A 1 65 ? 7.093 34.117 23.252 1.00 18.60 65 ALA A C 1
ATOM 496 O O . ALA A 1 65 ? 6.058 34.679 23.746 1.00 19.65 65 ALA A O 1
ATOM 498 N N . MET A 1 66 ? 7.051 33.257 22.245 1.00 18.00 66 MET A N 1
ATOM 499 C CA . MET A 1 66 ? 5.787 33.016 21.559 1.00 16.74 66 MET A CA 1
ATOM 500 C C . MET A 1 66 ? 4.682 32.481 22.444 1.00 16.40 66 MET A C 1
ATOM 501 O O . MET A 1 66 ? 3.572 32.981 22.365 1.00 18.89 66 MET A O 1
ATOM 506 N N . PRO A 1 67 ? 4.938 31.470 23.289 1.00 17.44 67 PRO A N 1
ATOM 507 C CA . PRO A 1 67 ? 3.771 31.070 24.099 1.00 18.18 67 PRO A CA 1
ATOM 508 C C . PRO A 1 67 ? 3.227 32.236 24.964 1.00 16.99 67 PRO A C 1
ATOM 509 O O . PRO A 1 67 ? 2.005 32.363 25.127 1.00 19.40 67 PRO A O 1
ATOM 513 N N . ALA A 1 68 ? 4.118 33.033 25.567 1.00 16.89 68 ALA A N 1
ATOM 514 C CA . ALA A 1 68 ? 3.684 34.170 26.408 1.00 17.58 68 ALA A CA 1
ATOM 515 C C . ALA A 1 68 ? 2.987 35.233 25.509 1.00 17.93 68 ALA A C 1
ATOM 516 O O . ALA A 1 68 ? 1.980 35.825 25.921 1.00 18.78 68 ALA A O 1
ATOM 518 N N . ALA A 1 69 ? 3.469 35.431 24.275 1.00 16.06 69 ALA A N 1
ATOM 519 C CA . ALA A 1 69 ? 2.835 36.385 23.375 1.00 16.06 69 ALA A CA 1
ATOM 520 C C . ALA A 1 69 ? 1.415 35.894 23.091 1.00 17.59 69 ALA A C 1
ATOM 521 O O . ALA A 1 69 ? 0.473 36.690 23.068 1.00 15.76 69 ALA A O 1
ATOM 523 N N . CYS A 1 70 ? 1.238 34.576 22.838 1.00 16.55 70 CYS A N 1
ATOM 524 C CA . CYS A 1 70 ? -0.120 34.055 22.591 1.00 16.44 70 CYS A CA 1
ATOM 525 C C . CYS A 1 70 ? -0.993 34.230 23.869 1.00 15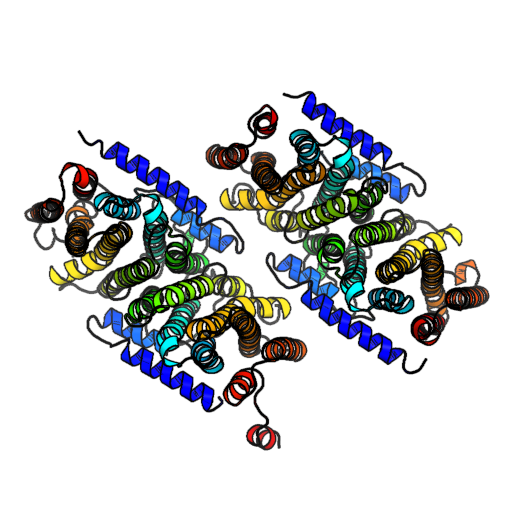.45 70 CYS A C 1
ATOM 526 O O . CYS A 1 70 ? -2.205 34.596 23.796 1.00 17.36 70 CYS A O 1
ATOM 529 N N . ALA A 1 71 ? -0.409 33.911 25.018 1.00 15.70 71 ALA A N 1
ATOM 530 C CA . ALA A 1 71 ? -1.085 34.052 26.315 1.00 15.63 71 ALA A CA 1
ATOM 531 C C . ALA A 1 71 ? -1.666 35.445 26.543 1.00 15.43 71 ALA A C 1
ATOM 532 O O . ALA A 1 71 ? -2.851 35.569 26.924 1.00 16.41 71 ALA A O 1
ATOM 534 N N . VAL A 1 72 ? -0.885 36.502 26.329 1.00 14.75 72 VAL A N 1
ATOM 535 C CA . VAL A 1 72 ? -1.491 37.830 26.542 1.00 15.56 72 VAL A CA 1
ATOM 536 C C . VAL A 1 72 ? -2.644 38.110 25.545 1.00 16.71 72 VAL A C 1
ATOM 537 O O . VAL A 1 72 ? -3.582 38.851 25.909 1.00 15.14 72 VAL A O 1
ATOM 541 N N . GLU A 1 73 ? -2.589 37.542 24.316 1.00 15.81 73 GLU A N 1
ATOM 542 C CA . GLU A 1 73 ? -3.695 37.772 23.352 1.00 13.86 73 GLU A CA 1
ATOM 543 C C . GLU A 1 73 ? -4.931 36.957 23.822 1.00 15.77 73 GLU A C 1
ATOM 544 O O . GLU A 1 73 ? -6.083 37.384 23.611 1.00 18.84 73 GLU A O 1
ATOM 550 N N . MET A 1 74 ? -4.701 35.765 24.396 1.00 14.73 74 MET A N 1
ATOM 551 C CA . MET A 1 74 ? -5.773 34.950 24.977 1.00 17.11 74 MET A CA 1
ATOM 552 C C . MET A 1 74 ? -6.502 35.763 26.083 1.00 19.06 74 MET A C 1
ATOM 553 O O . MET A 1 74 ? -7.746 35.809 26.135 1.00 16.37 74 MET A O 1
ATOM 558 N N . ILE A 1 75 ? -5.727 36.407 26.958 1.00 17.62 75 ILE A N 1
ATOM 559 C CA . ILE A 1 75 ? -6.349 37.240 28.020 1.00 17.28 75 ILE A CA 1
ATOM 560 C C . ILE A 1 75 ? -7.082 38.386 27.386 1.00 18.18 75 ILE A C 1
ATOM 561 O O . ILE A 1 75 ? -8.262 38.667 27.690 1.00 17.47 75 ILE A O 1
ATOM 566 N N . HIS A 1 76 ? -6.409 39.079 26.483 1.00 15.55 76 HIS A N 1
ATOM 567 C CA . HIS A 1 76 ? -7.062 40.203 25.837 1.00 17.63 76 HIS A CA 1
ATOM 568 C C . HIS A 1 76 ? -8.386 39.780 25.199 1.00 17.25 76 HIS A C 1
ATOM 569 O O . HIS A 1 76 ? -9.392 40.488 25.354 1.00 16.99 76 HIS A O 1
ATOM 576 N N . THR A 1 77 ? -8.355 38.663 24.443 1.00 16.44 77 THR A N 1
ATOM 577 C CA . THR A 1 77 ? -9.548 38.152 23.772 1.00 14.90 77 THR A CA 1
ATOM 578 C C . THR A 1 77 ? -10.661 37.853 24.772 1.00 17.74 77 THR A C 1
ATOM 579 O O . THR A 1 77 ? -11.814 38.266 24.560 1.00 17.77 77 THR A O 1
ATOM 583 N N . MET A 1 78 ? -10.360 37.102 25.846 1.00 16.96 78 MET A N 1
ATOM 584 C CA . MET A 1 78 ? -11.463 36.780 26.773 1.00 18.77 78 MET A CA 1
ATOM 585 C C . MET A 1 78 ? -11.966 38.012 27.539 1.00 18.01 78 MET A C 1
ATOM 586 O O . MET A 1 78 ? -13.183 38.081 27.926 1.00 18.65 78 MET A O 1
ATOM 591 N N . SER A 1 79 ? -11.109 39.009 27.745 1.00 15.72 79 SER A N 1
ATOM 592 C CA . SER A 1 79 ? -11.583 40.209 28.440 1.00 18.70 79 SER A CA 1
ATOM 593 C C . SER A 1 79 ? -12.665 40.894 27.566 1.00 19.04 79 SER A C 1
ATOM 594 O O . SER A 1 79 ? -13.647 41.469 28.080 1.00 21.46 79 SER A O 1
ATOM 597 N N . LEU A 1 80 ? -12.498 40.807 26.254 1.00 21.24 80 LEU A N 1
ATOM 598 C CA . LEU A 1 80 ? -13.474 41.389 25.294 1.00 21.90 80 LEU A CA 1
ATOM 599 C C . LEU A 1 80 ? -14.746 40.506 25.186 1.00 22.95 80 LEU A C 1
ATOM 600 O O . LEU A 1 80 ? -15.902 41.004 25.092 1.00 21.79 80 LEU A O 1
ATOM 605 N N . MET A 1 81 ? -14.551 39.188 25.219 1.00 21.91 81 MET A N 1
ATOM 606 C CA . MET A 1 81 ? -15.699 38.276 25.153 1.00 20.38 81 MET A CA 1
ATOM 607 C C . MET A 1 81 ? -16.575 38.540 26.375 1.00 21.72 81 MET A C 1
ATOM 608 O O . MET A 1 81 ? -17.789 38.594 26.261 1.00 22.35 81 MET A O 1
ATOM 613 N N . HIS A 1 82 ? -15.963 38.640 27.554 1.00 18.61 82 HIS A N 1
ATOM 614 C CA . HIS A 1 82 ? -16.687 38.955 28.785 1.00 20.13 82 HIS A CA 1
ATOM 615 C C . HIS A 1 82 ? -17.254 40.443 28.784 1.00 22.88 82 HIS A C 1
ATOM 616 O O . HIS A 1 82 ? -18.390 40.711 29.253 1.00 21.70 82 HIS A O 1
ATOM 623 N N . ASP A 1 83 ? -16.490 41.377 28.220 1.00 22.85 83 ASP A N 1
ATOM 624 C CA . ASP A 1 83 ? -16.941 42.778 28.170 1.00 24.89 83 ASP A CA 1
ATOM 625 C C . ASP A 1 83 ? -18.187 43.019 27.271 1.00 24.69 83 ASP A C 1
ATOM 626 O O . ASP A 1 83 ? -18.934 43.965 27.483 1.00 26.95 83 ASP A O 1
ATOM 631 N N . ASP A 1 84 ? -18.345 42.204 26.244 1.00 22.34 84 ASP A N 1
ATOM 632 C CA . ASP A 1 84 ? -19.465 42.288 25.303 1.00 22.29 84 ASP A CA 1
ATOM 633 C C . ASP A 1 84 ? -20.812 41.779 25.884 1.00 24.41 84 ASP A C 1
ATOM 634 O O . ASP A 1 84 ? -21.894 42.155 25.398 1.00 24.85 84 ASP A O 1
ATOM 639 N N . LEU A 1 85 ? -20.751 40.919 26.908 1.00 23.49 85 LEU A N 1
ATOM 640 C CA . LEU A 1 85 ? -21.939 40.308 27.488 1.00 25.07 85 LEU A CA 1
ATOM 641 C C . LEU A 1 85 ? -23.027 41.310 27.933 1.00 26.00 85 LEU A C 1
ATOM 642 O O . LEU A 1 85 ? -22.726 42.460 28.310 1.00 26.94 85 LEU A O 1
ATOM 647 N N . PRO A 1 86 ? -24.295 40.861 27.936 1.00 26.02 86 PRO A N 1
ATOM 648 C CA . PRO A 1 86 ? -25.399 41.741 28.355 1.00 27.20 86 PRO A CA 1
ATOM 649 C C . PRO A 1 86 ? -25.208 42.382 29.737 1.00 27.65 86 PRO A C 1
ATOM 650 O O . PRO A 1 86 ? -25.506 43.543 29.903 1.00 28.51 86 PRO A O 1
ATOM 654 N N . CYS A 1 87 ? -24.726 41.650 30.733 1.00 27.56 87 CYS A N 1
ATOM 655 C CA . CYS A 1 87 ? -24.536 42.299 32.034 1.00 29.10 87 CYS A CA 1
ATOM 656 C C . CYS A 1 87 ? -23.409 43.329 32.026 1.00 29.38 87 CYS A C 1
ATOM 657 O O . CYS A 1 87 ? -23.226 44.044 33.016 1.00 29.10 87 CYS A O 1
ATOM 660 N N . MET A 1 88 ? -22.659 43.400 30.923 1.00 28.40 88 MET A N 1
ATOM 661 C CA . MET A 1 88 ? -21.558 44.339 30.826 1.00 31.68 88 MET A CA 1
ATOM 662 C C . MET A 1 88 ? -21.915 45.366 29.776 1.00 33.63 88 MET A C 1
ATOM 663 O O . MET A 1 88 ? -22.874 46.105 29.942 1.00 35.43 88 MET A O 1
ATOM 668 N N . ASP A 1 89 ? -21.164 45.415 28.686 1.00 35.36 89 ASP A N 1
ATOM 669 C CA . ASP A 1 89 ? -21.439 46.409 27.634 1.00 36.31 89 ASP A CA 1
ATOM 670 C C . ASP A 1 89 ? -22.622 46.074 26.760 1.00 36.08 89 ASP A C 1
ATOM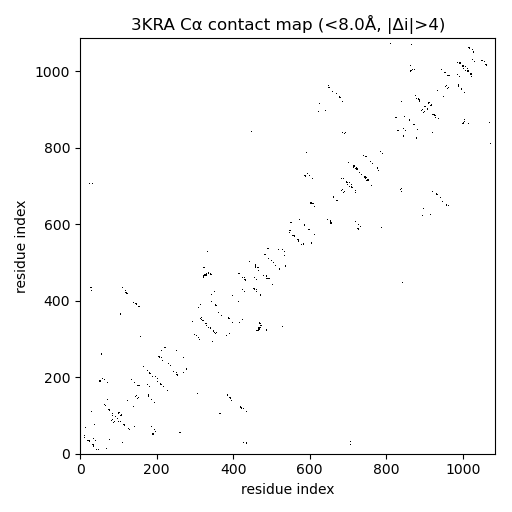 671 O O . ASP A 1 89 ? -23.113 46.954 26.032 1.00 35.95 89 ASP A O 1
ATOM 676 N N . ASN A 1 90 ? -23.026 44.799 26.757 1.00 34.62 90 ASN A N 1
ATOM 677 C CA . ASN A 1 90 ? -24.206 44.368 26.001 1.00 34.64 90 ASN A CA 1
ATOM 678 C C . ASN A 1 90 ? -24.166 44.741 24.526 1.00 34.40 90 ASN A C 1
ATOM 679 O O . ASN A 1 90 ? -25.044 45.454 24.035 1.00 33.54 90 ASN A O 1
ATOM 684 N N . ASP A 1 91 ? -23.144 44.260 23.828 1.00 33.58 91 ASP A N 1
ATOM 685 C CA . ASP A 1 91 ? -22.965 44.515 22.400 1.00 32.98 91 ASP A CA 1
ATOM 686 C C . ASP A 1 91 ? -23.349 43.292 21.574 1.00 33.93 91 ASP A C 1
ATOM 687 O O . ASP A 1 91 ? -22.978 42.164 21.945 1.00 32.85 91 ASP A O 1
ATOM 692 N N . ASP A 1 92 ? -24.108 43.504 20.480 1.00 30.88 92 ASP A N 1
ATOM 693 C CA . ASP A 1 92 ? -24.521 42.420 19.589 1.00 30.57 92 ASP A CA 1
ATOM 694 C C . ASP A 1 92 ? -23.511 42.210 18.466 1.00 29.96 92 ASP A C 1
ATOM 695 O O . ASP A 1 92 ? -23.495 41.172 17.799 1.00 27.68 92 ASP A O 1
ATOM 700 N N . LEU A 1 93 ? -22.703 43.234 18.213 1.00 29.94 93 LEU A N 1
ATOM 701 C CA . LEU A 1 93 ? -21.686 43.152 17.162 1.00 31.89 93 LEU A CA 1
ATOM 702 C C . LEU A 1 93 ? -20.302 43.545 17.634 1.00 32.01 93 LEU A C 1
ATOM 703 O O . LEU A 1 93 ? -20.150 44.321 18.551 1.00 34.84 93 LEU A O 1
ATOM 708 N N . ARG A 1 94 ? -19.292 42.960 17.012 1.00 35.26 94 ARG A N 1
ATOM 709 C CA . ARG A 1 94 ? -17.891 43.306 17.274 1.00 36.58 94 ARG A CA 1
ATOM 710 C C . ARG A 1 94 ? -17.283 43.176 15.904 1.00 36.95 94 ARG A C 1
ATOM 711 O O . ARG A 1 94 ? -17.338 42.116 15.304 1.00 37.21 94 ARG A O 1
ATOM 719 N N . ARG A 1 95 ? -16.776 44.269 15.360 1.00 40.77 95 ARG A N 1
ATOM 720 C CA . ARG A 1 95 ? -16.158 44.193 14.024 1.00 44.73 95 ARG A CA 1
ATOM 721 C C . ARG A 1 95 ? -17.042 43.616 12.922 1.00 43.82 95 ARG A C 1
ATOM 722 O O . ARG A 1 95 ? -16.576 42.766 12.153 1.00 44.64 95 ARG A O 1
ATOM 730 N N . GLY A 1 96 ? -18.297 44.051 12.842 1.00 43.18 96 GLY A N 1
ATOM 731 C CA . GLY A 1 96 ? -19.182 43.542 11.795 1.00 41.82 96 GLY A CA 1
ATOM 732 C C . GLY A 1 96 ? -19.718 42.112 11.900 1.00 40.08 96 GLY A C 1
ATOM 733 O O . GLY A 1 96 ? -20.432 41.661 10.996 1.00 39.52 96 GLY A O 1
ATOM 734 N N . LYS A 1 97 ? -19.371 41.380 12.964 1.00 37.29 97 LYS A N 1
ATOM 735 C CA . LYS A 1 97 ? -19.889 40.029 13.139 1.00 35.62 97 LYS A CA 1
ATOM 736 C C . LYS A 1 97 ? -20.598 39.915 14.498 1.00 33.09 97 LYS A C 1
ATOM 737 O O . LYS A 1 97 ? -20.365 40.717 15.433 1.00 31.74 97 LYS A O 1
ATOM 743 N N . PRO A 1 98 ? -21.505 38.930 14.624 1.00 28.98 98 PRO A N 1
ATOM 744 C CA . PRO A 1 98 ? -22.183 38.815 15.923 1.00 29.04 98 PRO A CA 1
ATOM 745 C C . PRO A 1 98 ? -21.153 38.646 17.050 1.00 26.21 98 PRO A C 1
ATOM 746 O O . PRO A 1 98 ? -20.126 38.013 16.833 1.00 25.74 98 PRO A O 1
ATOM 750 N N . THR A 1 99 ? -21.429 39.172 18.236 1.00 26.30 99 THR A N 1
ATOM 751 C CA . THR A 1 99 ? -20.480 38.989 19.349 1.00 25.27 99 THR A CA 1
ATOM 752 C C . THR A 1 99 ? -20.558 37.497 19.774 1.00 25.86 99 THR A C 1
ATOM 753 O O . THR A 1 99 ? -21.490 36.754 19.372 1.00 23.84 99 THR A O 1
ATOM 757 N N . ASN A 1 100 ? -19.603 37.079 20.591 1.00 22.05 100 ASN A N 1
ATOM 758 C CA . ASN A 1 100 ? -19.521 35.689 20.973 1.00 21.39 100 ASN A CA 1
ATOM 759 C C . ASN A 1 100 ? -20.780 35.139 21.618 1.00 19.05 100 ASN A C 1
ATOM 760 O O . ASN A 1 100 ? -21.252 34.092 21.187 1.00 20.17 100 ASN A O 1
ATOM 765 N N . HIS A 1 101 ? -21.330 35.808 22.620 1.00 19.83 101 HIS A N 1
ATOM 766 C CA . HIS A 1 101 ? -22.552 35.281 23.253 1.00 21.71 101 HIS A CA 1
ATOM 767 C C . HIS A 1 101 ? -23.775 35.307 22.290 1.00 25.16 101 HIS A C 1
ATOM 768 O O . HIS A 1 101 ? -24.757 34.548 22.533 1.00 22.61 101 HIS A O 1
ATOM 775 N N . MET A 1 102 ? -23.744 36.143 21.219 1.00 25.09 102 MET A N 1
ATOM 776 C CA . MET A 1 102 ? -24.888 36.142 20.283 1.00 27.23 102 MET A CA 1
ATOM 777 C C . MET A 1 102 ? -24.825 34.918 19.376 1.00 26.93 102 MET A C 1
ATOM 778 O O . MET A 1 102 ? -25.856 34.340 18.931 1.00 25.29 102 MET A O 1
ATOM 783 N N . ALA A 1 103 ? -23.595 34.494 19.097 1.00 25.54 103 ALA A N 1
ATOM 784 C CA . ALA A 1 103 ? -23.404 33.310 18.280 1.00 25.94 103 ALA A CA 1
ATOM 785 C C . ALA A 1 103 ? -23.567 31.992 19.094 1.00 25.26 103 ALA A C 1
ATOM 786 O O . ALA A 1 103 ? -24.176 31.040 18.604 1.00 26.51 103 ALA A O 1
ATOM 788 N N . PHE A 1 104 ? -23.055 31.937 20.329 1.00 23.96 104 PHE A N 1
ATOM 789 C CA . PHE A 1 104 ? -23.038 30.663 21.090 1.00 23.76 104 PHE A CA 1
ATOM 790 C C . PHE A 1 104 ? -23.866 30.581 22.348 1.00 23.88 104 PHE A C 1
ATOM 791 O O . PHE A 1 104 ? -23.947 29.513 22.961 1.00 25.69 104 PHE A O 1
ATOM 799 N N . GLY A 1 105 ? -24.465 31.695 22.733 1.00 23.59 105 GLY A N 1
ATOM 800 C CA . GLY A 1 105 ? -25.161 31.731 23.997 1.00 24.05 105 GLY A CA 1
ATOM 801 C C . GLY A 1 105 ? -24.260 32.355 25.040 1.00 22.96 105 GLY A C 1
ATOM 802 O O . GLY A 1 105 ? -23.013 32.273 24.940 1.00 24.98 105 GLY A O 1
ATOM 803 N N . GLU A 1 106 ? -24.851 33.001 26.038 1.00 22.64 106 GLU A N 1
ATOM 804 C CA . GLU A 1 106 ? -24.061 33.620 27.103 1.00 22.98 106 GLU A CA 1
ATOM 805 C C . GLU A 1 106 ? -23.289 32.579 27.946 1.00 24.66 106 GLU A C 1
ATOM 806 O O . GLU A 1 106 ? -22.119 32.818 28.343 1.00 23.59 106 GLU A O 1
ATOM 812 N N . SER A 1 107 ? -23.914 31.413 28.176 1.00 22.79 107 SER A N 1
ATOM 813 C CA . SER A 1 107 ? -23.238 30.417 28.988 1.00 24.37 107 SER A CA 1
ATOM 814 C C . SER A 1 107 ? -21.915 29.966 28.367 1.00 23.50 107 SER A C 1
ATOM 815 O O . SER A 1 107 ? -20.904 29.866 29.045 1.00 26.93 107 SER A O 1
ATOM 818 N N . VAL A 1 108 ? -21.935 29.612 27.097 1.00 20.19 108 VAL A N 1
ATOM 819 C CA . VAL A 1 108 ? -20.693 29.184 26.457 1.00 20.31 108 VAL A CA 1
ATOM 820 C C . VAL A 1 108 ? -19.659 30.345 26.380 1.00 21.92 108 VAL A C 1
ATOM 821 O O . VAL A 1 108 ? -18.429 30.119 26.519 1.00 20.12 108 VAL A O 1
ATOM 825 N N . ALA A 1 109 ? -20.135 31.565 26.101 1.00 20.50 109 ALA A N 1
ATOM 826 C CA . ALA A 1 109 ? -19.227 32.690 25.996 1.00 22.22 109 ALA A CA 1
ATOM 827 C C . ALA A 1 109 ? -18.497 32.887 27.327 1.00 22.62 109 ALA A C 1
ATOM 828 O O . ALA A 1 109 ? -17.280 33.201 27.346 1.00 19.80 109 ALA A O 1
ATOM 830 N N . VAL A 1 110 ? -19.229 32.752 28.435 1.00 20.83 110 VAL A N 1
ATOM 831 C CA . VAL A 1 110 ? -18.612 32.896 29.744 1.00 20.12 110 VAL A CA 1
ATOM 832 C C . VAL A 1 110 ? -17.540 31.799 29.927 1.00 21.63 110 VAL A C 1
ATOM 833 O O . VAL A 1 110 ? -16.397 32.105 30.238 1.00 21.73 110 VAL A O 1
ATOM 837 N N . LEU A 1 111 ? -17.915 30.526 29.720 1.00 20.82 111 LEU A N 1
ATOM 838 C CA . LEU A 1 111 ? -16.976 29.424 29.874 1.00 18.65 111 LEU A CA 1
ATOM 839 C C . LEU A 1 111 ? -15.814 29.416 28.939 1.00 19.27 111 LEU A C 1
ATOM 840 O O . LEU A 1 111 ? -14.675 29.059 29.359 1.00 17.35 111 LEU A O 1
ATOM 845 N N . ALA A 1 112 ? -16.061 29.764 27.673 1.00 18.07 112 ALA A N 1
ATOM 846 C CA . ALA A 1 112 ? -14.993 29.815 26.694 1.00 18.75 112 ALA A CA 1
ATOM 847 C C . ALA A 1 112 ? -13.978 30.927 27.118 1.00 19.72 112 ALA A C 1
ATOM 848 O O . ALA A 1 112 ? -12.757 30.769 26.918 1.00 17.83 112 ALA A O 1
ATOM 850 N N . GLY A 1 113 ? -14.489 32.049 27.655 1.00 19.84 113 GLY A N 1
ATOM 851 C CA . GLY A 1 113 ? -13.622 33.141 28.128 1.00 19.03 113 GLY A CA 1
ATOM 852 C C . GLY A 1 113 ? -12.772 32.611 29.285 1.00 18.65 113 GLY A C 1
ATOM 853 O O . GLY A 1 113 ? -11.516 32.741 29.295 1.00 17.38 113 GLY A O 1
ATOM 854 N N . ASP A 1 114 ? -13.446 31.960 30.241 1.00 19.19 114 ASP A N 1
ATOM 855 C CA . ASP A 1 114 ? -12.743 31.320 31.372 1.00 17.91 114 ASP A CA 1
ATOM 856 C C . ASP A 1 114 ? -11.700 30.315 30.886 1.00 17.97 114 ASP A C 1
ATOM 857 O O . ASP A 1 114 ? -10.582 30.225 31.458 1.00 16.82 114 ASP A O 1
ATOM 862 N N . ALA A 1 115 ? -12.022 29.568 29.824 1.00 18.83 115 ALA A N 1
ATOM 863 C CA . ALA A 1 115 ? -11.055 28.597 29.268 1.00 18.63 115 ALA A CA 1
ATOM 864 C C . ALA A 1 115 ? -9.796 29.296 28.711 1.00 19.53 115 ALA A C 1
ATOM 865 O O . ALA A 1 115 ? -8.656 28.803 28.910 1.00 18.37 115 ALA A O 1
ATOM 867 N N . LEU A 1 116 ? -9.998 30.412 27.989 1.00 16.49 116 LEU A N 1
ATOM 868 C CA . LEU A 1 116 ? -8.841 31.175 27.442 1.00 19.06 116 LEU A CA 1
ATOM 869 C C . LEU A 1 116 ? -7.972 31.700 28.581 1.00 17.89 116 LEU A C 1
ATOM 870 O O . LEU A 1 116 ? -6.734 31.683 28.520 1.00 18.90 116 LEU A O 1
ATOM 875 N N . LEU A 1 117 ? -8.610 32.158 29.635 1.00 16.04 117 LEU A N 1
ATOM 876 C CA . LEU A 1 117 ? -7.877 32.686 30.816 1.00 18.60 117 LEU A CA 1
ATOM 877 C C . LEU A 1 117 ? -7.018 31.571 31.474 1.00 19.29 117 LEU A C 1
ATOM 878 O O . LEU A 1 117 ? -5.821 31.748 31.755 1.00 18.23 117 LEU A O 1
ATOM 883 N N . SER A 1 118 ? -7.609 30.409 31.702 1.00 19.47 118 SER A N 1
ATOM 884 C CA . SER A 1 118 ? -6.839 29.314 32.286 1.00 18.20 118 SER A CA 1
ATOM 885 C C . SER A 1 118 ? -5.782 28.779 31.330 1.00 18.10 118 SER A C 1
ATOM 886 O O . SER A 1 118 ? -4.643 28.492 31.742 1.00 16.73 118 SER A O 1
ATOM 889 N N . PHE A 1 119 ? -6.155 28.618 30.045 1.00 16.64 119 PHE A N 1
ATOM 890 C CA . PHE A 1 119 ? -5.209 28.093 29.079 1.00 17.50 119 PHE A CA 1
ATOM 891 C C . PHE A 1 119 ? -4.056 29.044 28.875 1.00 17.16 119 PHE A C 1
ATOM 892 O O . PHE A 1 119 ? -2.954 28.597 28.571 1.00 18.42 119 PHE A O 1
ATOM 900 N N . ALA A 1 120 ? -4.271 30.353 29.023 1.00 18.48 120 ALA A N 1
ATOM 901 C CA . ALA A 1 120 ? -3.115 31.281 28.887 1.00 18.63 120 ALA A CA 1
ATOM 902 C C . ALA A 1 120 ? -2.000 30.881 29.899 1.00 18.85 120 ALA A C 1
ATOM 903 O O . ALA A 1 120 ? -0.799 30.924 29.572 1.00 15.12 120 ALA A O 1
ATOM 905 N N . PHE A 1 121 ? -2.368 30.540 31.136 1.00 16.96 121 PHE A N 1
ATOM 906 C CA . PHE A 1 121 ? -1.330 30.158 32.118 1.00 17.07 121 PHE A CA 1
ATOM 907 C C . PHE A 1 121 ? -0.759 28.764 31.782 1.00 18.24 121 PHE A C 1
ATOM 908 O O . PHE A 1 121 ? 0.457 28.513 31.876 1.00 16.67 121 PHE A O 1
ATOM 916 N N . GLU A 1 122 ? -1.646 27.849 31.404 1.00 16.28 122 GLU A N 1
ATOM 917 C CA . GLU A 1 122 ? -1.201 26.507 31.024 1.00 17.63 122 GLU A CA 1
ATOM 918 C C . GLU A 1 122 ? -0.215 26.589 29.889 1.00 17.59 122 GLU A C 1
ATOM 919 O O . GLU A 1 122 ? 0.864 25.974 29.956 1.00 18.76 122 GLU A O 1
ATOM 925 N N . HIS A 1 123 ? -0.564 27.370 28.860 1.00 15.23 123 HIS A N 1
ATOM 926 C CA . HIS A 1 123 ? 0.298 27.425 27.671 1.00 17.78 123 HIS A CA 1
ATOM 927 C C . HIS A 1 123 ? 1.684 28.009 27.989 1.00 17.60 123 HIS A C 1
ATOM 928 O O . HIS A 1 123 ? 2.702 27.490 27.560 1.00 17.22 123 HIS A O 1
ATOM 935 N N . VAL A 1 124 ? 1.709 29.130 28.692 1.00 17.57 124 VAL A N 1
ATOM 936 C CA . VAL A 1 124 ? 2.999 29.703 29.055 1.00 19.78 124 VAL A CA 1
ATOM 937 C C . VAL A 1 124 ? 3.801 28.744 29.915 1.00 19.14 124 VAL A C 1
ATOM 938 O O . VAL A 1 124 ? 5.013 28.538 29.682 1.00 19.11 124 VAL A O 1
ATOM 942 N N . ALA A 1 125 ? 3.120 28.146 30.879 1.00 17.35 125 ALA A N 1
ATOM 943 C CA . ALA A 1 125 ? 3.765 27.223 31.801 1.00 20.29 125 ALA A CA 1
ATOM 944 C C . ALA A 1 125 ? 4.349 25.977 31.137 1.00 21.51 125 ALA A C 1
ATOM 945 O O . ALA A 1 125 ? 5.517 25.594 31.400 1.00 19.46 125 ALA A O 1
ATOM 947 N N . ALA A 1 126 ? 3.550 25.361 30.268 1.00 19.27 126 ALA A N 1
ATOM 948 C CA . ALA A 1 126 ? 3.958 24.089 29.646 1.00 21.90 126 ALA A CA 1
ATOM 949 C C . ALA A 1 126 ? 4.717 24.163 28.326 1.00 22.35 126 ALA A C 1
ATOM 950 O O . ALA A 1 126 ? 5.544 23.268 28.006 1.00 21.08 126 ALA A O 1
ATOM 952 N N . ALA A 1 127 ? 4.459 25.208 27.540 1.00 19.77 127 ALA A N 1
ATOM 953 C CA . ALA A 1 127 ? 5.097 25.270 26.220 1.00 20.21 127 ALA A CA 1
ATOM 954 C C . ALA A 1 127 ? 6.342 26.094 26.125 1.00 20.67 127 ALA A C 1
ATOM 955 O O . ALA A 1 127 ? 7.042 25.959 25.135 1.00 21.41 127 ALA A O 1
ATOM 957 N N . THR A 1 128 ? 6.641 26.942 27.113 1.00 19.47 128 THR A N 1
ATOM 958 C CA . THR A 1 128 ? 7.818 27.823 26.984 1.00 19.73 128 THR A CA 1
ATOM 959 C C . THR A 1 128 ? 9.088 27.003 27.060 1.00 21.75 128 THR A C 1
ATOM 960 O O . THR A 1 128 ? 9.236 26.243 27.993 1.00 23.30 128 THR A O 1
ATOM 964 N N . LYS A 1 129 ? 9.979 27.155 26.089 1.00 23.31 129 LYS A N 1
ATOM 965 C CA . LYS A 1 129 ? 11.294 26.443 26.080 1.00 26.53 129 LYS A CA 1
ATOM 966 C C . LYS A 1 129 ? 12.354 27.548 26.011 1.00 26.95 129 LYS A C 1
ATOM 967 O O . LYS A 1 129 ? 12.062 28.651 25.540 1.00 26.03 129 LYS A O 1
ATOM 973 N N . GLY A 1 130 ? 13.571 27.300 26.491 1.00 28.72 130 GLY A N 1
ATOM 974 C CA . GLY A 1 130 ? 14.575 28.354 26.354 1.00 30.22 130 GLY A CA 1
ATOM 975 C C . GLY A 1 130 ? 14.650 29.232 27.570 1.00 33.29 130 GLY A C 1
ATOM 976 O O . GLY A 1 130 ? 15.252 30.328 27.517 1.00 33.44 130 GLY A O 1
ATOM 977 N N . ALA A 1 131 ? 14.056 28.745 28.678 1.00 33.19 131 ALA A N 1
ATOM 978 C CA . ALA A 1 131 ? 14.057 29.512 29.910 1.00 32.61 131 ALA A CA 1
ATOM 979 C C . ALA A 1 131 ? 14.019 28.630 31.151 1.00 31.54 131 ALA A C 1
ATOM 980 O O . ALA A 1 131 ? 13.309 27.653 31.191 1.00 31.95 131 ALA A O 1
ATOM 982 N N . PRO A 1 132 ? 14.768 28.994 32.190 1.00 30.57 132 PRO A N 1
ATOM 983 C CA . PRO A 1 132 ? 14.758 28.183 33.416 1.00 31.94 132 PRO A CA 1
ATOM 984 C C . PRO A 1 132 ? 13.364 28.267 34.074 1.00 29.26 132 PRO A C 1
ATOM 985 O O . PRO A 1 132 ? 12.693 29.276 33.935 1.00 26.42 132 PRO A O 1
ATOM 989 N N . PRO A 1 133 ? 12.972 27.214 34.821 1.00 28.94 133 PRO A N 1
ATOM 990 C CA . PRO A 1 133 ? 11.678 27.148 35.520 1.00 28.27 133 PRO A CA 1
ATOM 991 C C . PRO A 1 133 ? 11.485 28.349 36.432 1.00 27.86 133 PRO A C 1
ATOM 992 O O . PRO A 1 133 ? 10.386 28.854 36.510 1.00 25.70 133 PRO A O 1
ATOM 996 N N . GLU A 1 134 ? 12.520 28.807 37.152 1.00 27.69 134 GLU A N 1
ATOM 997 C CA . GLU A 1 134 ? 12.258 29.960 38.042 1.00 28.21 134 GLU A CA 1
ATOM 998 C C . GLU A 1 134 ? 11.845 31.213 37.261 1.00 27.26 134 GLU A C 1
ATOM 999 O O . GLU A 1 134 ? 11.098 32.057 37.743 1.00 26.89 134 GLU A O 1
ATOM 1005 N N . ARG A 1 135 ? 12.358 31.334 36.054 1.00 24.32 135 ARG A N 1
ATOM 1006 C CA . ARG A 1 135 ? 12.019 32.422 35.197 1.00 24.89 135 ARG A CA 1
ATOM 1007 C C . ARG A 1 135 ? 10.600 32.248 34.661 1.00 23.92 135 ARG A C 1
ATOM 1008 O O . ARG A 1 135 ? 9.867 33.237 34.569 1.00 22.23 135 ARG A O 1
ATOM 1016 N N . ILE A 1 136 ? 10.238 31.020 34.245 1.00 22.17 136 ILE A N 1
ATOM 1017 C CA . ILE A 1 136 ? 8.887 30.792 33.758 1.00 20.79 136 ILE A CA 1
ATOM 1018 C C . ILE A 1 136 ? 7.886 31.092 34.880 1.00 21.51 136 ILE A C 1
ATOM 1019 O O . ILE A 1 136 ? 6.891 31.735 34.639 1.00 21.72 136 ILE A O 1
ATOM 1024 N N . VAL A 1 137 ? 8.126 30.611 36.100 1.00 20.64 137 VAL A N 1
ATOM 1025 C CA . VAL A 1 137 ? 7.190 30.897 37.205 1.00 17.79 137 VAL A CA 1
ATOM 1026 C C . VAL A 1 137 ? 7.146 32.396 37.465 1.00 18.11 137 VAL A C 1
ATOM 1027 O O . VAL A 1 137 ? 6.095 32.971 37.759 1.00 18.29 137 VAL A O 1
ATOM 1031 N N . ARG A 1 138 ? 8.276 33.084 37.357 1.00 18.29 138 ARG A N 1
ATOM 1032 C CA . ARG A 1 138 ? 8.224 34.535 37.605 1.00 19.84 138 ARG A CA 1
ATOM 1033 C C . ARG A 1 138 ? 7.332 35.253 36.568 1.00 20.66 138 ARG A C 1
ATOM 1034 O O . ARG A 1 138 ? 6.600 36.175 36.929 1.00 19.77 138 ARG A O 1
ATOM 1042 N N . VAL A 1 139 ? 7.406 34.863 35.287 1.00 19.51 139 VAL A N 1
ATOM 1043 C CA . VAL A 1 139 ? 6.539 35.522 34.306 1.00 19.33 139 VAL A CA 1
ATOM 1044 C C . VAL A 1 139 ? 5.078 35.077 34.541 1.00 16.81 139 VAL A C 1
ATOM 1045 O O . VAL A 1 139 ? 4.168 35.841 34.301 1.00 16.66 139 VAL A O 1
ATOM 1049 N N . LEU A 1 140 ? 4.854 33.874 35.039 1.00 14.40 140 LEU A N 1
ATOM 1050 C CA . LEU A 1 140 ? 3.452 33.497 35.336 1.00 16.30 140 LEU A CA 1
ATOM 1051 C C . LEU A 1 140 ? 2.874 34.411 36.441 1.00 17.79 140 LEU A C 1
ATOM 1052 O O . LEU A 1 140 ? 1.696 34.816 36.390 1.00 16.61 140 LEU A O 1
ATOM 1057 N N . GLY A 1 141 ? 3.686 34.748 37.435 1.00 16.05 141 GLY A N 1
ATOM 1058 C CA . GLY A 1 141 ? 3.204 35.640 38.485 1.00 17.51 141 GLY A CA 1
ATOM 1059 C C . GLY A 1 141 ? 2.989 37.066 37.941 1.00 18.49 141 GLY A C 1
ATOM 1060 O O . GLY A 1 141 ? 2.018 37.734 38.329 1.00 19.55 141 GLY A O 1
ATOM 1061 N N . GLU A 1 142 ? 3.871 37.524 37.044 1.00 17.24 142 GLU A N 1
ATOM 1062 C CA . GLU A 1 142 ? 3.721 38.863 36.429 1.00 17.38 142 GLU A CA 1
ATOM 1063 C C . GLU A 1 142 ? 2.451 38.902 35.578 1.00 18.95 142 GLU A C 1
ATOM 1064 O O . GLU A 1 142 ? 1.729 39.898 35.583 1.00 19.28 142 GLU A O 1
ATOM 1070 N N . LEU A 1 143 ? 2.157 37.820 34.848 1.00 18.43 143 LEU A N 1
ATOM 1071 C CA . LEU A 1 143 ? 0.941 37.784 34.034 1.00 18.12 143 LEU A CA 1
ATOM 1072 C C . LEU A 1 143 ? -0.278 37.896 34.962 1.00 18.08 143 LEU A C 1
ATOM 1073 O O . LEU A 1 143 ? -1.209 38.654 34.712 1.00 20.46 143 LEU A O 1
ATOM 1078 N N . ALA A 1 144 ? -0.269 37.115 36.041 1.00 17.24 144 ALA A N 1
ATOM 1079 C CA . ALA A 1 144 ? -1.373 37.126 36.973 1.00 15.88 144 ALA A CA 1
ATOM 1080 C C . ALA A 1 144 ? -1.590 38.526 37.578 1.00 17.37 144 ALA A C 1
ATOM 1081 O O . ALA A 1 144 ? -2.738 39.004 37.721 1.00 16.55 144 ALA A O 1
ATOM 1083 N N . VAL A 1 145 ? -0.515 39.179 37.988 1.00 15.55 145 VAL A N 1
ATOM 1084 C CA . VAL A 1 145 ? -0.680 40.501 38.604 1.00 18.82 145 VAL A CA 1
ATOM 1085 C C . VAL A 1 145 ? -1.168 41.551 37.578 1.00 18.59 145 VAL A C 1
ATOM 1086 O O . VAL A 1 145 ? -1.851 42.491 37.950 1.00 19.29 145 VAL A O 1
ATOM 1090 N N . SER A 1 146 ? -0.828 41.370 36.307 1.00 17.21 146 SER A N 1
ATOM 1091 C CA . SER A 1 146 ? -1.200 42.321 35.281 1.00 16.76 146 SER A CA 1
ATOM 1092 C C . SER A 1 146 ? -2.689 42.207 34.902 1.00 18.12 146 SER A C 1
ATOM 1093 O O . SER A 1 146 ? -3.291 43.151 34.374 1.00 18.02 146 SER A O 1
ATOM 1096 N N . ILE A 1 147 ? -3.307 41.101 35.279 1.00 18.14 147 ILE A N 1
ATOM 1097 C CA . ILE A 1 147 ? -4.686 40.928 34.855 1.00 19.68 147 ILE A CA 1
ATOM 1098 C C . ILE A 1 147 ? -5.721 40.820 35.960 1.00 17.86 147 ILE A C 1
ATOM 1099 O O . ILE A 1 147 ? -6.916 40.760 35.676 1.00 20.18 147 ILE A O 1
ATOM 1104 N N . GLY A 1 148 ? -5.275 40.754 37.199 1.00 19.66 148 GLY A N 1
ATOM 1105 C CA . GLY A 1 148 ? -6.212 40.592 38.300 1.00 18.20 148 GLY A CA 1
ATOM 1106 C C . GLY A 1 148 ? -6.665 41.837 39.008 1.00 20.28 148 GLY A C 1
ATOM 1107 O O . GLY A 1 148 ? -6.799 42.907 38.406 1.00 19.29 148 GLY A O 1
ATOM 1108 N N . SER A 1 149 ? -6.880 41.684 40.308 1.00 20.05 149 SER A N 1
ATOM 1109 C CA . SER A 1 149 ? -7.354 42.768 41.185 1.00 21.90 149 SER A CA 1
ATOM 1110 C C . SER A 1 149 ? -6.476 43.978 41.281 1.00 22.81 149 SER A C 1
ATOM 1111 O O . SER A 1 149 ? -6.884 44.989 41.853 1.00 22.14 149 SER A O 1
ATOM 1114 N N . GLU A 1 150 ? -5.230 43.889 40.809 1.00 21.02 150 GLU A N 1
ATOM 1115 C CA . GLU A 1 150 ? -4.387 45.084 40.793 1.00 22.21 150 GLU A CA 1
ATOM 1116 C C . GLU A 1 150 ? -4.016 45.383 39.312 1.00 20.51 150 GLU A C 1
ATOM 1117 O O . GLU A 1 150 ? -2.999 45.987 39.003 1.00 21.19 150 GLU A O 1
ATOM 1123 N N . GLY A 1 151 ? -4.865 44.922 38.404 1.00 20.84 151 GLY A N 1
ATOM 1124 C CA . GLY A 1 151 ? -4.563 45.038 36.986 1.00 18.37 151 GLY A CA 1
ATOM 1125 C C . GLY A 1 151 ? -5.835 45.110 36.172 1.00 19.91 151 GLY A C 1
ATOM 1126 O O . GLY A 1 151 ? -6.754 45.777 36.600 1.00 20.42 151 GLY A O 1
ATOM 1127 N N . LEU A 1 152 ? -5.911 44.401 35.043 1.00 16.92 152 LEU A N 1
ATOM 1128 C CA . LEU A 1 152 ? -7.075 44.503 34.162 1.00 17.13 152 LEU A CA 1
ATOM 1129 C C . LEU A 1 152 ? -8.427 44.470 34.864 1.00 20.33 152 LEU A C 1
ATOM 1130 O O . LEU A 1 152 ? -9.264 45.367 34.677 1.00 20.96 152 LEU A O 1
ATOM 1135 N N . VAL A 1 153 ? -8.674 43.432 35.650 1.00 19.26 153 VAL A N 1
ATOM 1136 C CA . VAL A 1 153 ? -9.958 43.327 36.344 1.00 19.04 153 VAL A CA 1
ATOM 1137 C C . VAL A 1 153 ? -10.255 44.515 37.269 1.00 20.24 153 VAL A C 1
ATOM 1138 O O . VAL A 1 153 ? -11.376 44.986 37.328 1.00 20.60 153 VAL A O 1
ATOM 1142 N N . ALA A 1 154 ? -9.283 45.048 37.967 1.00 20.99 154 ALA A N 1
ATOM 1143 C CA . ALA A 1 154 ? -9.592 46.192 38.823 1.00 20.89 154 ALA A CA 1
ATOM 1144 C C . ALA A 1 154 ? -10.090 47.371 37.967 1.00 22.75 154 ALA A C 1
ATOM 1145 O O . ALA A 1 154 ? -10.999 48.132 38.391 1.00 21.81 154 ALA A O 1
ATOM 1147 N N . GLY A 1 155 ? -9.464 47.527 36.794 1.00 22.31 155 GLY A N 1
ATOM 1148 C CA . GLY A 1 155 ? -9.818 48.620 35.886 1.00 23.49 155 GLY A CA 1
ATOM 1149 C C . GLY A 1 155 ? -11.254 48.446 35.424 1.00 25.46 155 GLY A C 1
ATOM 1150 O O . GLY A 1 155 ? -12.040 49.408 35.412 1.00 22.99 155 GLY A O 1
ATOM 1151 N N . GLN A 1 156 ? -11.617 47.204 35.073 1.00 23.76 156 GLN A N 1
ATOM 1152 C CA . GLN A 1 156 ? -12.981 46.916 34.631 1.00 24.98 156 GLN A CA 1
ATOM 1153 C C . GLN A 1 156 ? -14.002 47.112 35.756 1.00 26.23 156 GLN A C 1
ATOM 1154 O O . GLN A 1 156 ? -15.117 47.619 35.519 1.00 25.92 156 GLN A O 1
ATOM 1160 N N . VAL A 1 157 ? -13.652 46.661 36.964 1.00 25.39 157 VAL A N 1
ATOM 1161 C CA . VAL A 1 157 ? -14.587 46.765 38.061 1.00 26.41 157 VAL A CA 1
ATOM 1162 C C . VAL A 1 157 ? -14.800 48.219 38.455 1.00 26.89 157 VAL A C 1
ATOM 1163 O O . VAL A 1 157 ? -15.933 48.664 38.618 1.00 27.34 157 VAL A O 1
ATOM 1167 N N . VAL A 1 158 ? -13.713 48.950 38.632 1.00 26.29 158 VAL A N 1
ATOM 1168 C CA . VAL A 1 158 ? -13.834 50.374 39.007 1.00 27.61 158 VAL A CA 1
ATOM 1169 C C . VAL A 1 158 ? -14.594 51.132 37.936 1.00 29.29 158 VAL A C 1
ATOM 1170 O O . VAL A 1 158 ? -15.345 52.042 38.255 1.00 30.17 158 VAL A O 1
ATOM 1174 N N . ASP A 1 159 ? -14.433 50.748 36.667 1.00 30.28 159 ASP A N 1
ATOM 1175 C CA . ASP A 1 159 ? -15.136 51.413 35.578 1.00 32.24 159 ASP A CA 1
ATOM 1176 C C . ASP A 1 159 ? -16.638 51.127 35.617 1.00 32.87 159 ASP A C 1
ATOM 1177 O O . ASP A 1 159 ? -17.394 52.047 35.468 1.00 33.16 159 ASP A O 1
ATOM 1182 N N . VAL A 1 160 ? -17.073 49.890 35.870 1.00 32.94 160 VAL A N 1
ATOM 1183 C CA . VAL A 1 160 ? -18.514 49.625 35.839 1.00 34.92 160 VAL A CA 1
ATOM 1184 C C . VAL A 1 160 ? -19.219 50.117 37.110 1.00 37.26 160 VAL A C 1
ATOM 1185 O O . VAL A 1 160 ? -20.420 50.412 37.089 1.00 39.51 160 VAL A O 1
ATOM 1189 N N . CYS A 1 161 ? -18.486 50.223 38.214 1.00 39.56 161 CYS A N 1
ATOM 1190 C CA . CYS A 1 161 ? -19.074 50.732 39.456 1.00 41.89 161 CYS A CA 1
ATOM 1191 C C . CYS A 1 161 ? -18.980 52.265 39.482 1.00 45.73 161 CYS A C 1
ATOM 1192 O O . CYS A 1 161 ? -19.389 52.883 40.462 1.00 46.04 161 CYS A O 1
ATOM 1195 N N . SER A 1 162 ? -18.423 52.868 38.426 1.00 50.27 162 SER A N 1
ATOM 1196 C CA . SER A 1 162 ? -18.277 54.342 38.329 1.00 56.18 162 SER A CA 1
ATOM 1197 C C . SER A 1 162 ? -19.197 54.987 37.303 1.00 59.74 162 SER A C 1
ATOM 1198 O O . SER A 1 162 ? -19.405 56.201 37.323 1.00 60.58 162 SER A O 1
ATOM 1201 N N . GLU A 1 163 ? -19.710 54.171 36.386 1.00 64.02 163 GLU A N 1
ATOM 1202 C CA . GLU A 1 163 ? -20.607 54.617 35.326 1.00 67.49 163 GLU A CA 1
ATOM 1203 C C . GLU A 1 163 ? -21.890 55.195 35.913 1.00 69.73 163 GLU A C 1
ATOM 1204 O O . GLU A 1 163 ? -22.839 55.483 35.174 1.00 70.95 163 GLU A O 1
ATOM 1210 N N . GLY A 1 164 ? -21.919 55.370 37.236 1.00 71.50 164 GLY A N 1
ATOM 1211 C CA . GLY A 1 164 ? -23.097 55.905 37.900 1.00 73.33 164 GLY A CA 1
ATOM 1212 C C . GLY A 1 164 ? -22.953 57.326 38.426 1.00 74.96 164 GLY A C 1
ATOM 1213 O O . GLY A 1 164 ? -23.945 57.954 38.832 1.00 75.42 164 GLY A O 1
ATOM 1214 N N . MET A 1 165 ? -21.731 57.853 38.432 1.00 75.55 165 MET A N 1
ATOM 1215 C CA . MET A 1 165 ? -21.539 59.209 38.922 1.00 76.18 165 MET A CA 1
ATOM 1216 C C . MET A 1 165 ? -20.970 60.157 37.868 1.00 75.61 165 MET A C 1
ATOM 1217 O O . MET A 1 165 ? -20.873 59.816 36.686 1.00 75.31 165 MET A O 1
ATOM 1222 N N . ALA A 1 166 ? -20.610 61.355 38.317 1.00 74.79 166 ALA A N 1
ATOM 1223 C CA . ALA A 1 166 ? -20.062 62.390 37.450 1.00 73.65 166 ALA A CA 1
ATOM 1224 C C . ALA A 1 166 ? -18.790 62.989 38.066 1.00 72.64 166 ALA A C 1
ATOM 1225 O O . ALA A 1 166 ? -17.866 63.404 37.349 1.00 73.15 166 ALA A O 1
ATOM 1227 N N . GLU A 1 167 ? -18.758 63.026 39.397 1.00 70.42 167 GLU A N 1
ATOM 1228 C CA . GLU A 1 167 ? -17.634 63.591 40.143 1.00 67.91 167 GLU A CA 1
ATOM 1229 C C . GLU A 1 167 ? -16.304 62.866 39.902 1.00 64.48 167 GLU A C 1
ATOM 1230 O O . GLU A 1 167 ? -15.408 62.874 40.762 1.00 64.03 167 GLU A O 1
ATOM 1236 N N . VAL A 1 168 ? -16.188 62.251 38.724 1.00 59.66 168 VAL A N 1
ATOM 1237 C CA . VAL A 1 168 ? -15.001 61.502 38.325 1.00 53.97 168 VAL A CA 1
ATOM 1238 C C . VAL A 1 168 ? -13.860 62.462 37.968 1.00 50.17 168 VAL A C 1
ATOM 1239 O O . VAL A 1 168 ? -13.921 63.166 36.952 1.00 51.17 168 VAL A O 1
ATOM 1243 N N . GLY A 1 169 ? -12.834 62.516 38.806 1.00 43.76 169 GLY A N 1
ATOM 1244 C CA . GLY A 1 169 ? -11.726 63.400 38.512 1.00 37.20 169 GLY A CA 1
ATOM 1245 C C . GLY A 1 169 ? -10.618 62.751 37.706 1.00 33.24 169 GLY A C 1
ATOM 1246 O O . GLY A 1 169 ? -10.678 61.559 37.381 1.00 31.25 169 GLY A O 1
ATOM 1247 N N . LEU A 1 170 ? -9.573 63.513 37.417 1.00 29.21 170 LEU A N 1
ATOM 1248 C CA . LEU A 1 170 ? -8.472 62.979 36.626 1.00 28.23 170 LEU A CA 1
ATOM 1249 C C . LEU A 1 170 ? -7.847 61.712 37.244 1.00 28.69 170 LEU A C 1
ATOM 1250 O O . LEU A 1 170 ? -7.586 60.716 36.560 1.00 26.34 170 LEU A O 1
ATOM 1255 N N . ASP A 1 171 ? -7.622 61.745 38.551 1.00 31.74 171 ASP A N 1
ATOM 1256 C CA . ASP A 1 171 ? -6.987 60.610 39.245 1.00 32.08 171 ASP A CA 1
ATOM 1257 C C . ASP A 1 171 ? -7.782 59.347 38.994 1.00 31.75 171 ASP A C 1
ATOM 1258 O O . ASP A 1 171 ? -7.223 58.269 38.710 1.00 31.77 171 ASP A O 1
ATOM 1263 N N . HIS A 1 172 ? -9.097 59.463 39.088 1.00 29.77 172 HIS A N 1
ATOM 1264 C CA . HIS A 1 172 ? -9.964 58.307 38.895 1.00 29.79 172 HIS A CA 1
ATOM 1265 C C . HIS A 1 172 ? -9.929 57.821 37.419 1.00 28.39 172 HIS A C 1
ATOM 1266 O O . HIS A 1 172 ? -9.851 56.595 37.120 1.00 27.60 172 HIS A O 1
ATOM 1273 N N . LEU A 1 173 ? -9.983 58.770 36.489 1.00 23.53 173 LEU A N 1
ATOM 1274 C CA . LEU A 1 173 ? -9.944 58.406 35.073 1.00 24.38 173 LEU A CA 1
ATOM 1275 C C . LEU A 1 173 ? -8.618 57.714 34.809 1.00 22.24 173 LEU A C 1
ATOM 1276 O O . LEU A 1 173 ? -8.560 56.719 34.088 1.00 22.48 173 LEU A O 1
ATOM 1281 N N . GLU A 1 174 ? -7.532 58.259 35.334 1.00 21.36 174 GLU A N 1
ATOM 1282 C CA . GLU A 1 174 ? -6.231 57.608 35.105 1.00 21.86 174 GLU A CA 1
ATOM 1283 C C . GLU A 1 174 ? -6.164 56.209 35.717 1.00 22.35 174 GLU A C 1
ATOM 1284 O O . GLU A 1 174 ? -5.633 55.272 35.098 1.00 20.02 174 GLU A O 1
ATOM 1290 N N . PHE A 1 175 ? -6.747 56.049 36.908 1.00 22.14 175 PHE A N 1
ATOM 1291 C CA . PHE A 1 175 ? -6.772 54.721 37.517 1.00 22.29 175 PHE A CA 1
ATOM 1292 C C . PHE A 1 175 ? -7.451 53.722 36.567 1.00 22.95 175 PHE A C 1
ATOM 1293 O O . PHE A 1 175 ? -6.945 52.588 36.367 1.00 21.18 175 PHE A O 1
ATOM 1301 N N . ILE A 1 176 ? -8.615 54.092 36.006 1.00 22.73 176 ILE A N 1
ATOM 1302 C CA . ILE A 1 176 ? -9.267 53.165 35.095 1.00 23.39 176 ILE A CA 1
ATOM 1303 C C . ILE A 1 176 ? -8.420 52.847 33.845 1.00 23.72 176 ILE A C 1
ATOM 1304 O O . ILE A 1 176 ? -8.289 51.680 33.473 1.00 22.25 176 ILE A O 1
ATOM 1309 N N . HIS A 1 177 ? -7.842 53.868 33.206 1.00 22.47 177 HIS A N 1
ATOM 1310 C CA . HIS A 1 177 ? -7.083 53.618 31.973 1.00 22.31 177 HIS A CA 1
ATOM 1311 C C . HIS A 1 177 ? -5.780 52.870 32.274 1.00 22.03 177 HIS A C 1
ATOM 1312 O O . HIS A 1 177 ? -5.337 52.011 31.505 1.00 21.40 177 HIS A O 1
ATOM 1319 N N . HIS A 1 178 ? -5.137 53.197 33.371 1.00 21.40 178 HIS A N 1
ATOM 1320 C CA . HIS A 1 178 ? -3.938 52.451 33.676 1.00 22.51 178 HIS A CA 1
ATOM 1321 C C . HIS A 1 178 ? -4.254 50.956 33.868 1.00 21.95 178 HIS A C 1
ATOM 1322 O O . HIS A 1 178 ? -3.535 50.156 33.354 1.00 22.35 178 HIS A O 1
ATOM 1329 N N . HIS A 1 179 ? -5.328 50.598 34.591 1.00 21.36 179 HIS A N 1
ATOM 1330 C CA . HIS A 1 179 ? -5.625 49.185 34.874 1.00 20.24 179 HIS A CA 1
ATOM 1331 C C . HIS A 1 179 ? -6.256 48.426 33.706 1.00 21.91 179 HIS A C 1
ATOM 1332 O O . HIS A 1 179 ? -5.850 47.304 33.378 1.00 21.32 179 HIS A O 1
ATOM 1339 N N . LYS A 1 180 ? -7.204 49.087 33.046 1.00 20.88 180 LYS A N 1
ATOM 1340 C CA . LYS A 1 180 ? -7.933 48.533 31.934 1.00 22.50 180 LYS A CA 1
ATOM 1341 C C . LYS A 1 180 ? -7.136 48.371 30.630 1.00 23.33 180 LYS A C 1
ATOM 1342 O O . LYS A 1 180 ? -7.421 47.481 29.815 1.00 21.48 180 LYS A O 1
ATOM 1348 N N . THR A 1 181 ? -6.121 49.231 30.420 1.00 21.73 181 THR A N 1
ATOM 1349 C CA . THR A 1 181 ? -5.338 49.152 29.197 1.00 21.09 181 THR A CA 1
ATOM 1350 C C . THR A 1 181 ? -3.836 48.978 29.491 1.00 20.15 181 THR A C 1
ATOM 1351 O O . THR A 1 181 ? -3.226 48.050 28.993 1.00 18.98 181 THR A O 1
ATOM 1355 N N . ALA A 1 182 ? -3.240 49.854 30.292 1.00 19.97 182 ALA A N 1
ATOM 1356 C CA . ALA A 1 182 ? -1.784 49.756 30.487 1.00 19.83 182 ALA A CA 1
ATOM 1357 C C . ALA A 1 182 ? -1.291 48.502 31.199 1.00 20.78 182 ALA A C 1
ATOM 1358 O O . ALA A 1 182 ? -0.223 47.976 30.864 1.00 21.85 182 ALA A O 1
ATOM 1360 N N . ALA A 1 183 ? -2.048 48.040 32.186 1.00 19.11 183 ALA A N 1
ATOM 1361 C CA . ALA A 1 183 ? -1.598 46.889 32.974 1.00 20.53 183 ALA A CA 1
ATOM 1362 C C . ALA A 1 183 ? -1.256 45.698 32.099 1.00 17.66 183 ALA A C 1
ATOM 1363 O O . ALA A 1 183 ? -0.187 45.093 32.245 1.00 20.13 183 ALA A O 1
ATOM 1365 N N . LEU A 1 184 ? -2.120 45.367 31.179 1.00 17.60 184 LEU A N 1
ATOM 1366 C CA . LEU A 1 184 ? -1.803 44.201 30.341 1.00 17.40 184 LEU A CA 1
ATOM 1367 C C . LEU A 1 184 ? -0.701 44.510 29.296 1.00 17.22 184 LEU A C 1
ATOM 1368 O O . LEU A 1 184 ? 0.032 43.588 28.865 1.00 18.73 184 LEU A O 1
ATOM 1373 N N . LEU A 1 185 ? -0.519 45.793 28.928 1.00 15.77 185 LEU A N 1
ATOM 1374 C CA . LEU A 1 185 ? 0.558 46.097 27.970 1.00 16.31 185 LEU A CA 1
ATOM 1375 C C . LEU A 1 185 ? 1.861 45.954 28.764 1.00 16.44 185 LEU A C 1
ATOM 1376 O O . LEU A 1 185 ? 2.873 45.513 28.240 1.00 18.11 185 LEU A O 1
ATOM 1381 N N . GLN A 1 186 ? 1.836 46.327 30.035 1.00 17.47 186 GLN A N 1
ATOM 1382 C CA . GLN A 1 186 ? 3.021 46.195 30.894 1.00 18.90 186 GLN A CA 1
ATOM 1383 C C . GLN A 1 186 ? 3.287 44.694 31.068 1.00 17.55 186 GLN A C 1
ATOM 1384 O O . GLN A 1 186 ? 4.445 44.229 30.993 1.00 17.63 186 GLN A O 1
ATOM 1390 N N . GLY A 1 187 ? 2.247 43.901 31.347 1.00 19.13 187 GLY A N 1
ATOM 1391 C CA . GLY A 1 187 ? 2.474 42.457 31.469 1.00 16.38 187 GLY A CA 1
ATOM 1392 C C . GLY A 1 187 ? 3.122 41.886 30.205 1.00 18.10 187 GLY A C 1
ATOM 1393 O O . GLY A 1 187 ? 4.054 41.052 30.288 1.00 18.00 187 GLY A O 1
ATOM 1394 N N . SER A 1 188 ? 2.669 42.349 29.043 1.00 17.81 188 SER A N 1
ATOM 1395 C CA . SER A 1 188 ? 3.200 41.858 27.769 1.00 17.43 188 SER A CA 1
ATOM 1396 C C . SER A 1 188 ? 4.712 42.178 27.668 1.00 17.45 188 SER A C 1
ATOM 1397 O O . SER A 1 188 ? 5.487 41.260 27.380 1.00 15.05 188 SER A O 1
ATOM 1400 N N . VAL A 1 189 ? 5.129 43.437 27.869 1.00 18.69 189 VAL A N 1
ATOM 1401 C CA . VAL A 1 189 ? 6.590 43.694 27.760 1.00 17.82 189 VAL A CA 1
ATOM 1402 C C . VAL A 1 189 ? 7.390 43.044 28.866 1.00 19.55 189 VAL A C 1
ATOM 1403 O O . VAL A 1 189 ? 8.542 42.579 28.618 1.00 19.65 189 VAL A O 1
ATOM 1407 N N . VAL A 1 190 ? 6.815 42.956 30.073 1.00 17.56 190 VAL A N 1
ATOM 1408 C CA . VAL A 1 190 ? 7.601 42.352 31.184 1.00 20.23 190 VAL A CA 1
ATOM 1409 C C . VAL A 1 190 ? 7.814 40.821 30.911 1.00 19.36 190 VAL A C 1
ATOM 1410 O O . VAL A 1 190 ? 8.930 40.283 31.056 1.00 18.59 190 VAL A O 1
ATOM 1414 N N . LEU A 1 191 ? 6.760 40.138 30.477 1.00 17.33 191 LEU A N 1
ATOM 1415 C CA . LEU A 1 191 ? 6.908 38.715 30.128 1.00 18.28 191 LEU A CA 1
ATOM 1416 C C . LEU A 1 191 ? 8.027 38.574 29.097 1.00 17.60 191 LEU A C 1
ATOM 1417 O O . LEU A 1 191 ? 8.953 37.772 29.254 1.00 18.64 191 LEU A O 1
ATOM 1422 N N . GLY A 1 192 ? 7.933 39.335 28.023 1.00 18.65 192 GLY A N 1
ATOM 1423 C CA . GLY A 1 192 ? 8.963 39.200 27.002 1.00 19.13 192 GLY A CA 1
ATOM 1424 C C . GLY A 1 192 ? 10.365 39.553 27.502 1.00 20.65 192 GLY A C 1
ATOM 1425 O O . GLY A 1 192 ? 11.337 38.820 27.254 1.00 20.50 192 GLY A O 1
ATOM 1426 N N . ALA A 1 193 ? 10.488 40.666 28.195 1.00 19.09 193 ALA A N 1
ATOM 1427 C CA . ALA A 1 193 ? 11.826 41.062 28.650 1.00 21.28 193 ALA A CA 1
ATOM 1428 C C . ALA A 1 193 ? 12.419 40.058 29.647 1.00 21.63 193 ALA A C 1
ATOM 1429 O O . ALA A 1 193 ? 13.628 39.758 29.574 1.00 22.01 193 ALA A O 1
ATOM 1431 N N . ILE A 1 194 ? 11.606 39.519 30.555 1.00 21.21 194 ILE A N 1
ATOM 1432 C CA . ILE A 1 194 ? 12.152 38.503 31.481 1.00 22.94 194 ILE A CA 1
ATOM 1433 C C . ILE A 1 194 ? 12.589 37.252 30.707 1.00 25.91 194 ILE A C 1
ATOM 1434 O O . ILE A 1 194 ? 13.715 36.776 30.883 1.00 25.02 194 ILE A O 1
ATOM 1439 N N . LEU A 1 195 ? 11.742 36.749 29.808 1.00 25.67 195 LEU A N 1
ATOM 1440 C CA . LEU A 1 195 ? 12.106 35.543 29.042 1.00 24.89 195 LEU A CA 1
ATOM 1441 C C . LEU A 1 195 ? 13.323 35.812 28.157 1.00 24.86 195 LEU A C 1
ATOM 1442 O O . LEU A 1 195 ? 14.082 34.906 27.885 1.00 26.15 195 LEU A O 1
ATOM 1447 N N . GLY A 1 196 ? 13.529 37.060 27.734 1.00 24.62 196 GLY A N 1
ATOM 1448 C CA . GLY A 1 196 ? 14.672 37.350 26.884 1.00 26.12 196 GLY A CA 1
ATOM 1449 C C . GLY A 1 196 ? 15.990 37.429 27.668 1.00 28.39 196 GLY A C 1
ATOM 1450 O O . GLY A 1 196 ? 17.069 37.600 27.064 1.00 30.07 196 GLY A O 1
ATOM 1451 N N . GLY A 1 197 ? 15.921 37.308 28.994 1.00 26.92 197 GLY A N 1
ATOM 1452 C CA . GLY A 1 197 ? 17.129 37.401 29.821 1.00 27.24 197 GLY A CA 1
ATOM 1453 C C . GLY A 1 197 ? 17.433 38.829 30.229 1.00 29.03 197 GLY A C 1
ATOM 1454 O O . GLY A 1 197 ? 18.596 39.162 30.546 1.00 26.46 197 GLY A O 1
ATOM 1455 N N . GLY A 1 198 ? 16.405 39.693 30.265 1.00 26.00 198 GLY A N 1
ATOM 1456 C CA . GLY A 1 198 ? 16.649 41.086 30.614 1.00 26.76 198 GLY A CA 1
ATOM 1457 C C . GLY A 1 198 ? 17.066 41.350 32.064 1.00 30.79 198 GLY A C 1
ATOM 1458 O O . GLY A 1 198 ? 16.663 40.605 32.978 1.00 30.16 198 GLY A O 1
ATOM 1459 N N . LYS A 1 199 ? 17.869 42.402 32.300 1.00 32.19 199 LYS A N 1
ATOM 1460 C CA . LYS A 1 199 ? 18.278 42.763 33.684 1.00 34.07 199 LYS A CA 1
ATOM 1461 C C . LYS A 1 199 ? 17.051 43.431 34.302 1.00 34.39 199 LYS A C 1
ATOM 1462 O O . LYS A 1 199 ? 16.183 43.922 33.566 1.00 32.35 199 LYS A O 1
ATOM 1468 N N . GLU A 1 200 ? 17.029 43.520 35.630 1.00 32.80 200 GLU A N 1
ATOM 1469 C CA . GLU A 1 200 ? 15.934 44.150 36.330 1.00 34.08 200 GLU A CA 1
ATOM 1470 C C . GLU A 1 200 ? 15.797 45.604 35.923 1.00 33.58 200 GLU A C 1
ATOM 1471 O O . GLU A 1 200 ? 14.670 46.155 35.909 1.00 31.64 200 GLU A O 1
ATOM 1477 N N . GLU A 1 201 ? 16.935 46.229 35.621 1.00 32.30 201 GLU A N 1
ATOM 1478 C CA . GLU A 1 201 ? 16.960 47.614 35.208 1.00 33.75 201 GLU A CA 1
ATOM 1479 C C . GLU A 1 201 ? 16.278 47.782 33.829 1.00 31.10 201 GLU A C 1
ATOM 1480 O O . GLU A 1 201 ? 15.565 48.770 33.612 1.00 30.30 201 GLU A O 1
ATOM 1486 N N . GLU A 1 202 ? 16.475 46.824 32.914 1.00 27.55 202 GLU A N 1
ATOM 1487 C CA . GLU A 1 202 ? 15.819 46.899 31.581 1.00 26.46 202 GLU A CA 1
ATOM 1488 C C . GLU A 1 202 ? 14.326 46.597 31.732 1.00 25.51 202 GLU A C 1
ATOM 1489 O O . GLU A 1 202 ? 13.485 47.248 31.111 1.00 25.95 202 GLU A O 1
ATOM 1495 N N . VAL A 1 203 ? 13.998 45.607 32.551 1.00 23.41 203 VAL A N 1
ATOM 1496 C CA . VAL A 1 203 ? 12.572 45.273 32.809 1.00 23.38 203 VAL A CA 1
ATOM 1497 C C . VAL A 1 203 ? 11.895 46.520 33.365 1.00 23.92 203 VAL A C 1
ATOM 1498 O O . VAL A 1 203 ? 10.803 46.899 32.892 1.00 24.10 203 VAL A O 1
ATOM 1502 N N . ALA A 1 204 ? 12.531 47.206 34.331 1.00 21.98 204 ALA A N 1
ATOM 1503 C CA . ALA A 1 204 ? 11.917 48.426 34.878 1.00 22.81 204 ALA A CA 1
ATOM 1504 C C . ALA A 1 204 ? 11.661 49.520 33.811 1.00 23.55 204 ALA A C 1
ATOM 1505 O O . ALA A 1 204 ? 10.638 50.188 33.839 1.00 21.84 204 ALA A O 1
ATOM 1507 N N . LYS A 1 205 ? 12.588 49.732 32.891 1.00 24.19 205 LYS A N 1
ATOM 1508 C CA . LYS A 1 205 ? 12.344 50.724 31.841 1.00 24.69 205 LYS A CA 1
ATOM 1509 C C . LYS A 1 205 ? 11.173 50.308 30.921 1.00 23.46 205 LYS A C 1
ATOM 1510 O O . LYS A 1 205 ? 10.398 51.145 30.460 1.00 20.63 205 LYS A O 1
ATOM 1516 N N . LEU A 1 206 ? 11.086 49.021 30.619 1.00 21.29 206 LEU A N 1
ATOM 1517 C CA . LEU A 1 206 ? 10.017 48.566 29.738 1.00 21.50 206 LEU A CA 1
ATOM 1518 C C . LEU A 1 206 ? 8.671 48.717 30.435 1.00 21.78 206 LEU A C 1
ATOM 1519 O O . LEU A 1 206 ? 7.680 49.024 29.754 1.00 24.41 206 LEU A O 1
ATOM 1524 N N . ARG A 1 207 ? 8.603 48.524 31.761 1.00 21.97 207 ARG A N 1
ATOM 1525 C CA . ARG A 1 207 ? 7.300 48.709 32.450 1.00 23.75 207 ARG A CA 1
ATOM 1526 C C . ARG A 1 207 ? 6.879 50.138 32.284 1.00 22.73 207 ARG A C 1
ATOM 1527 O O . ARG A 1 207 ? 5.704 50.403 32.102 1.00 23.30 207 ARG A O 1
ATOM 1535 N N . LYS A 1 208 ? 7.847 51.060 32.429 1.00 22.03 208 LYS A N 1
ATOM 1536 C CA . LYS A 1 208 ? 7.566 52.489 32.315 1.00 23.78 208 LYS A CA 1
ATOM 1537 C C . LYS A 1 208 ? 7.128 52.820 30.907 1.00 21.45 208 LYS A C 1
ATOM 1538 O O . LYS A 1 208 ? 6.143 53.515 30.749 1.00 22.30 208 LYS A O 1
ATOM 1544 N N . PHE A 1 209 ? 7.827 52.273 29.910 1.00 20.24 209 PHE A N 1
ATOM 1545 C CA . PHE A 1 209 ? 7.480 52.440 28.486 1.00 18.82 209 PHE A CA 1
ATOM 1546 C C . PHE A 1 209 ? 6.006 52.014 28.314 1.00 20.04 209 PHE A C 1
ATOM 1547 O O . PHE A 1 209 ? 5.206 52.754 27.783 1.00 17.90 209 PHE A O 1
ATOM 1555 N N . ALA A 1 210 ? 5.656 50.807 28.804 1.00 20.22 210 ALA A N 1
ATOM 1556 C CA . ALA A 1 210 ? 4.297 50.302 28.623 1.00 20.47 210 ALA A CA 1
ATOM 1557 C C . ALA A 1 210 ? 3.257 51.140 29.333 1.00 19.72 210 ALA A C 1
ATOM 1558 O O . ALA A 1 210 ? 2.195 51.341 28.780 1.00 21.51 210 ALA A O 1
ATOM 1560 N N . ASN A 1 211 ? 3.550 51.557 30.568 1.00 20.26 211 ASN A N 1
ATOM 1561 C CA . ASN A 1 211 ? 2.618 52.395 31.335 1.00 19.12 211 ASN A CA 1
ATOM 1562 C C . ASN A 1 211 ? 2.339 53.686 30.565 1.00 19.68 211 ASN A C 1
ATOM 1563 O O . ASN A 1 211 ? 1.196 54.144 30.513 1.00 17.70 211 ASN A O 1
ATOM 1568 N N . CYS A 1 212 ? 3.369 54.281 29.953 1.00 17.73 212 CYS A N 1
ATOM 1569 C CA . CYS A 1 212 ? 3.160 55.525 29.183 1.00 16.46 212 CYS A CA 1
ATOM 1570 C C . CYS A 1 212 ? 2.360 55.330 27.888 1.00 16.09 212 CYS A C 1
ATOM 1571 O O . CYS A 1 212 ? 1.394 56.096 27.623 1.00 20.36 212 CYS A O 1
ATOM 1574 N N . ILE A 1 213 ? 2.656 54.280 27.127 1.00 15.25 213 ILE A N 1
ATOM 1575 C CA . ILE A 1 213 ? 1.994 54.145 25.835 1.00 16.24 213 ILE A CA 1
ATOM 1576 C C . ILE A 1 213 ? 0.555 53.672 26.105 1.00 19.03 213 ILE A C 1
ATOM 1577 O O . ILE A 1 213 ? -0.354 53.942 25.304 1.00 20.62 213 ILE A O 1
ATOM 1582 N N . GLY A 1 214 ? 0.337 53.067 27.267 1.00 19.28 214 GLY A N 1
ATOM 1583 C CA . GLY A 1 214 ? -1.017 52.597 27.596 1.00 19.24 214 GLY A CA 1
ATOM 1584 C C . GLY A 1 214 ? -1.890 53.807 27.896 1.00 20.95 214 GLY A C 1
ATOM 1585 O O . GLY A 1 214 ? -3.002 53.904 27.466 1.00 22.90 214 GLY A O 1
ATOM 1586 N N . LEU A 1 215 ? -1.399 54.717 28.710 1.00 22.08 215 LEU A N 1
ATOM 1587 C CA . LEU A 1 215 ? -2.177 55.927 28.999 1.00 23.22 215 LEU A CA 1
ATOM 1588 C C . LEU A 1 215 ? -2.239 56.774 27.682 1.00 22.65 215 LEU A C 1
ATOM 1589 O O . LEU A 1 215 ? -3.246 57.382 27.360 1.00 22.83 215 LEU A O 1
ATOM 1594 N N . LEU A 1 216 ? -1.147 56.819 26.927 1.00 20.53 216 LEU A N 1
ATOM 1595 C CA . LEU A 1 216 ? -1.120 57.603 25.692 1.00 20.58 216 LEU A CA 1
ATOM 1596 C C . LEU A 1 216 ? -2.256 57.163 24.778 1.00 23.28 216 LEU A C 1
ATOM 1597 O O . LEU A 1 216 ? -2.908 57.980 24.105 1.00 22.52 216 LEU A O 1
ATOM 1602 N N . PHE A 1 217 ? -2.484 55.861 24.733 1.00 23.14 217 PHE A N 1
ATOM 1603 C CA . PHE A 1 217 ? -3.515 55.383 23.838 1.00 25.30 217 PHE A CA 1
ATOM 1604 C C . PHE A 1 217 ? -4.899 55.964 24.167 1.00 23.52 217 PHE A C 1
ATOM 1605 O O . PHE A 1 217 ? -5.645 56.391 23.258 1.00 23.38 217 PHE A O 1
ATOM 1613 N N . GLN A 1 218 ? -5.249 55.986 25.444 1.00 21.61 218 GLN A N 1
ATOM 1614 C CA . GLN A 1 218 ? -6.564 56.514 25.861 1.00 22.88 218 GLN A CA 1
ATOM 1615 C C . GLN A 1 218 ? -6.659 58.063 25.748 1.00 23.44 218 GLN A C 1
ATOM 1616 O O . GLN A 1 218 ? -7.711 58.636 25.410 1.00 24.45 218 GLN A O 1
ATOM 1622 N N . VAL A 1 219 ? -5.568 58.739 26.029 1.00 20.60 219 VAL A N 1
ATOM 1623 C CA . VAL A 1 219 ? -5.575 60.177 25.908 1.00 22.19 219 VAL A CA 1
ATOM 1624 C C . VAL A 1 219 ? -5.782 60.506 24.420 1.00 23.39 219 VAL A C 1
ATOM 1625 O O . VAL A 1 219 ? -6.708 61.252 24.075 1.00 23.26 219 VAL A O 1
ATOM 1629 N N . VAL A 1 220 ? -4.961 59.925 23.540 1.00 21.96 220 VAL A N 1
ATOM 1630 C CA . VAL A 1 220 ? -5.123 60.184 22.099 1.00 23.29 220 VAL A CA 1
ATOM 1631 C C . VAL A 1 220 ? -6.530 59.847 21.572 1.00 24.92 220 VAL A C 1
ATOM 1632 O O . VAL A 1 220 ? -7.069 60.549 20.740 1.00 24.71 220 VAL A O 1
ATOM 1636 N N . ASP A 1 221 ? -7.139 58.796 22.085 1.00 26.21 221 ASP A N 1
ATOM 1637 C CA . ASP A 1 221 ? -8.466 58.429 21.615 1.00 27.85 221 ASP A CA 1
ATOM 1638 C C . ASP A 1 221 ? -9.500 59.492 21.972 1.00 27.90 221 ASP A C 1
ATOM 1639 O O . ASP A 1 221 ? -10.382 59.814 21.162 1.00 27.15 221 ASP A O 1
ATOM 1644 N N . ASP A 1 222 ? -9.397 60.032 23.180 1.00 25.98 222 ASP A N 1
ATOM 1645 C CA . ASP A 1 222 ? -10.314 61.095 23.631 1.00 27.68 222 ASP A CA 1
ATOM 1646 C C . ASP A 1 222 ? -10.116 62.329 22.773 1.00 29.17 222 ASP A C 1
ATOM 1647 O O . ASP A 1 222 ? -11.082 63.012 22.434 1.00 29.39 222 ASP A O 1
ATOM 1652 N N . ILE A 1 223 ? -8.866 62.608 22.403 1.00 27.69 223 ILE A N 1
ATOM 1653 C CA . ILE A 1 223 ? -8.579 63.780 21.575 1.00 29.09 223 ILE A CA 1
ATOM 1654 C C . ILE A 1 223 ? -9.259 63.609 20.209 1.00 31.74 223 ILE A C 1
ATOM 1655 O O . ILE A 1 223 ? -9.994 64.489 19.737 1.00 33.35 223 ILE A O 1
ATOM 1660 N N . LEU A 1 224 ? -9.000 62.475 19.572 1.00 33.40 224 LEU A N 1
ATOM 1661 C CA . LEU A 1 224 ? -9.609 62.174 18.281 1.00 36.08 224 LEU A CA 1
ATOM 1662 C C . LEU A 1 224 ? -11.140 62.209 18.354 1.00 37.74 224 LEU A C 1
ATOM 1663 O O . LEU A 1 224 ? -11.766 62.658 17.404 1.00 39.42 224 LEU A O 1
ATOM 1668 N N . ASP A 1 225 ? -11.751 61.724 19.435 1.00 39.32 225 ASP A N 1
ATOM 1669 C CA . ASP A 1 225 ? -13.212 61.775 19.541 1.00 43.37 225 ASP A CA 1
ATOM 1670 C C . ASP A 1 225 ? -13.707 63.208 19.458 1.00 46.73 225 ASP A C 1
ATOM 1671 O O . ASP A 1 225 ? -14.824 63.441 18.990 1.00 48.28 225 ASP A O 1
ATOM 1676 N N . VAL A 1 226 ? -12.901 64.157 19.933 1.00 49.08 226 VAL A N 1
ATOM 1677 C CA . VAL A 1 226 ? -13.284 65.571 19.897 1.00 52.63 226 VAL A CA 1
ATOM 1678 C C . VAL A 1 226 ? -13.079 66.130 18.498 1.00 55.45 226 VAL A C 1
ATOM 1679 O O . VAL A 1 226 ? -14.032 66.596 17.869 1.00 57.71 226 VAL A O 1
ATOM 1683 N N . THR A 1 227 ? -11.836 66.088 18.021 1.00 58.00 227 THR A N 1
ATOM 1684 C CA . THR A 1 227 ? -11.489 66.576 16.689 1.00 60.51 227 THR A CA 1
ATOM 1685 C C . THR A 1 227 ? -12.535 66.179 15.661 1.00 61.83 227 THR A C 1
ATOM 1686 O O . THR A 1 227 ? -13.382 66.981 15.265 1.00 62.98 227 THR A O 1
ATOM 1690 N N . LYS A 1 228 ? -12.454 64.927 15.233 1.00 62.40 228 LYS A N 1
ATOM 1691 C CA . LYS A 1 228 ? -13.347 64.371 14.222 1.00 63.20 228 LYS A CA 1
ATOM 1692 C C . LYS A 1 228 ? -14.532 63.599 14.804 1.00 63.82 228 LYS A C 1
ATOM 1693 O O . LYS A 1 228 ? -15.059 64.026 15.858 1.00 64.89 228 LYS A O 1
ATOM 1699 N N . LYS A 1 245 ? -19.573 60.053 31.654 1.00 56.44 245 LYS A N 1
ATOM 1700 C CA . LYS A 1 245 ? -18.734 60.419 30.471 1.00 55.42 245 LYS A CA 1
ATOM 1701 C C . LYS A 1 245 ? -17.678 61.476 30.852 1.00 53.26 245 LYS A C 1
ATOM 1702 O O . LYS A 1 245 ? -17.896 62.683 30.671 1.00 55.55 245 LYS A O 1
ATOM 1708 N N . THR A 1 246 ? -16.557 61.027 31.410 1.00 48.64 246 THR A N 1
ATOM 1709 C CA . THR A 1 246 ? -15.468 61.919 31.772 1.00 43.40 246 THR A CA 1
ATOM 1710 C C . THR A 1 246 ? -14.442 61.622 30.684 1.00 39.80 246 THR A C 1
ATOM 1711 O O . THR A 1 246 ? -14.266 60.458 30.305 1.00 37.77 246 THR A O 1
ATOM 1715 N N . THR A 1 247 ? -13.776 62.645 30.163 1.00 34.62 247 THR A N 1
ATOM 1716 C CA . THR A 1 247 ? -12.770 62.413 29.111 1.00 30.83 247 THR A CA 1
ATOM 1717 C C . THR A 1 247 ? -11.616 63.350 29.427 1.00 28.39 247 THR A C 1
ATOM 1718 O O . THR A 1 247 ? -11.791 64.263 30.233 1.00 26.36 247 THR A O 1
ATOM 1722 N N . TYR A 1 248 ? -10.437 63.141 28.838 1.00 24.90 248 TYR A N 1
ATOM 1723 C CA . TYR A 1 248 ? -9.395 64.095 29.157 1.00 23.64 248 TYR A CA 1
ATOM 1724 C C . TYR A 1 248 ? -9.783 65.540 28.767 1.00 23.96 248 TYR A C 1
ATOM 1725 O O . TYR A 1 248 ? -9.577 66.478 29.543 1.00 23.13 248 TYR A O 1
ATOM 1734 N N . PRO A 1 249 ? -10.373 65.735 27.576 1.00 23.63 249 PRO A N 1
ATOM 1735 C CA . PRO A 1 249 ? -10.738 67.121 27.194 1.00 23.81 249 PRO A CA 1
ATOM 1736 C C . PRO A 1 249 ? -11.742 67.784 28.148 1.00 23.56 249 PRO A C 1
ATOM 1737 O O . PRO A 1 249 ? -11.650 68.978 28.418 1.00 23.73 249 PRO A O 1
ATOM 1741 N N . LYS A 1 250 ? -12.683 67.011 28.681 1.00 24.68 250 LYS A N 1
ATOM 1742 C CA . LYS A 1 250 ? -13.649 67.602 29.616 1.00 26.00 250 LYS A CA 1
ATOM 1743 C C . LYS A 1 250 ? -12.976 67.965 30.918 1.00 26.73 250 LYS A C 1
ATOM 1744 O O . LYS A 1 250 ? -13.450 68.858 31.648 1.00 25.90 250 LYS A O 1
ATOM 1750 N N . LEU A 1 251 ? -11.854 67.295 31.209 1.00 23.47 251 LEU A N 1
ATOM 1751 C CA . LEU A 1 251 ? -11.137 67.577 32.451 1.00 24.78 251 LEU A CA 1
ATOM 1752 C C . LEU A 1 251 ? -10.007 68.606 32.366 1.00 23.39 251 LEU A C 1
ATOM 1753 O O . LEU A 1 251 ? -9.822 69.390 33.295 1.00 23.30 251 LEU A O 1
ATOM 1758 N N . ILE A 1 252 ? -9.233 68.600 31.287 1.00 21.76 252 ILE A N 1
ATOM 1759 C CA . ILE A 1 252 ? -8.129 69.553 31.173 1.00 22.04 252 ILE A CA 1
ATOM 1760 C C . ILE A 1 252 ? -8.106 70.251 29.821 1.00 23.17 252 ILE A C 1
ATOM 1761 O O . ILE A 1 252 ? -7.220 71.076 29.561 1.00 22.94 252 ILE A O 1
ATOM 1766 N N . GLY A 1 253 ? -9.100 69.940 28.963 1.00 24.01 253 GLY A N 1
ATOM 1767 C CA . GLY A 1 253 ? -9.142 70.579 27.654 1.00 23.50 253 GLY A CA 1
ATOM 1768 C C . GLY A 1 253 ? -8.320 69.894 26.591 1.00 25.80 253 GLY A C 1
ATOM 1769 O O . GLY A 1 253 ? -7.302 69.184 26.862 1.00 24.94 253 GLY A O 1
ATOM 1770 N N . VAL A 1 254 ? -8.716 70.104 25.348 1.00 26.66 254 VAL A N 1
ATOM 1771 C CA . VAL A 1 254 ? -7.965 69.449 24.259 1.00 27.10 254 VAL A CA 1
ATOM 1772 C C . VAL A 1 254 ? -6.483 69.848 24.230 1.00 28.60 254 VAL A C 1
ATOM 1773 O O . VAL A 1 254 ? -5.602 69.002 24.018 1.00 28.50 254 VAL A O 1
ATOM 1777 N N . GLU A 1 255 ? -6.183 71.122 24.453 1.00 28.99 255 GLU A N 1
ATOM 1778 C CA . GLU A 1 255 ? -4.782 71.611 24.406 1.00 29.67 255 GLU A CA 1
ATOM 1779 C C . GLU A 1 255 ? -3.885 70.873 25.399 1.00 29.61 255 GLU A C 1
ATOM 1780 O O . GLU A 1 255 ? -2.776 70.408 25.056 1.00 28.64 255 GLU A O 1
ATOM 1786 N N . LYS A 1 256 ? -4.327 70.837 26.657 1.00 26.25 256 LYS A N 1
ATOM 1787 C CA . LYS A 1 256 ? -3.507 70.214 27.663 1.00 25.11 256 LYS A CA 1
ATOM 1788 C C . LYS A 1 256 ? -3.533 68.699 27.427 1.00 22.59 256 LYS A C 1
ATOM 1789 O O . LYS A 1 256 ? -2.603 68.031 27.781 1.00 21.75 256 LYS A O 1
ATOM 1795 N N . SER A 1 257 ? -4.594 68.162 26.852 1.00 21.42 257 SER A N 1
ATOM 1796 C CA . SER A 1 257 ? -4.566 66.718 26.575 1.00 20.69 257 SER A CA 1
ATOM 1797 C C . SER A 1 257 ? -3.465 66.417 25.534 1.00 23.55 257 SER A C 1
ATOM 1798 O O . SER A 1 257 ? -2.737 65.416 25.624 1.00 23.74 257 SER A O 1
ATOM 1801 N N . LYS A 1 258 ? -3.328 67.287 24.544 1.00 23.16 258 LYS A N 1
ATOM 1802 C CA . LYS A 1 258 ? -2.349 67.051 23.537 1.00 23.36 258 LYS A CA 1
ATOM 1803 C C . LYS A 1 258 ? -0.970 67.185 24.138 1.00 24.13 258 LYS A C 1
ATOM 1804 O O . LYS A 1 258 ? -0.059 66.418 23.794 1.00 24.22 258 LYS A O 1
ATOM 1810 N N . GLU A 1 259 ? -0.786 68.186 25.003 1.00 23.59 259 GLU A N 1
ATOM 1811 C CA . GLU A 1 259 ? 0.501 68.375 25.638 1.00 22.82 259 GLU A CA 1
ATOM 1812 C C . GLU A 1 259 ? 0.859 67.120 26.467 1.00 22.10 259 GLU A C 1
ATOM 1813 O O . GLU A 1 259 ? 2.013 66.651 26.489 1.00 21.54 259 GLU A O 1
ATOM 1819 N N . PHE A 1 260 ? -0.122 66.622 27.198 1.00 19.52 260 PHE A N 1
ATOM 1820 C CA . PHE A 1 260 ? 0.033 65.419 28.021 1.00 22.41 260 PHE A CA 1
ATOM 1821 C C . PHE A 1 260 ? 0.434 64.216 27.124 1.00 23.91 260 PHE A C 1
ATOM 1822 O O . PHE A 1 260 ? 1.404 63.505 27.406 1.00 25.03 260 PHE A O 1
ATOM 1830 N N . ALA A 1 261 ? -0.292 64.015 26.023 1.00 24.43 261 ALA A N 1
ATOM 1831 C CA . ALA A 1 261 ? 0.023 62.931 25.083 1.00 24.36 261 ALA A CA 1
ATOM 1832 C C . ALA A 1 261 ? 1.480 63.076 24.637 1.00 23.69 261 ALA A C 1
ATOM 1833 O O . ALA A 1 261 ? 2.246 62.114 24.601 1.00 22.68 261 ALA A O 1
ATOM 1835 N N . ASP A 1 262 ? 1.869 64.306 24.302 1.00 25.41 262 ASP A N 1
ATOM 1836 C CA . ASP A 1 262 ? 3.237 64.554 23.854 1.00 23.67 262 ASP A CA 1
ATOM 1837 C C . ASP A 1 262 ? 4.256 64.167 24.897 1.00 23.07 262 ASP A C 1
ATOM 1838 O O . ASP A 1 262 ? 5.272 63.571 24.586 1.00 22.80 262 ASP A O 1
ATOM 1843 N N . ARG A 1 263 ? 3.998 64.500 26.156 1.00 23.45 263 ARG A N 1
ATOM 1844 C CA . ARG A 1 263 ? 4.954 64.183 27.213 1.00 22.97 263 ARG A CA 1
ATOM 1845 C C . ARG A 1 263 ? 4.996 62.666 27.449 1.00 22.56 263 ARG A C 1
ATOM 1846 O O . ARG A 1 263 ? 6.052 62.111 27.748 1.00 22.08 263 ARG A O 1
ATOM 1854 N N . LEU A 1 264 ? 3.833 62.014 27.384 1.00 20.74 264 LEU A N 1
ATOM 1855 C CA . LEU A 1 264 ? 3.794 60.547 27.567 1.00 21.92 264 LEU A CA 1
ATOM 1856 C C . LEU A 1 264 ? 4.620 59.860 26.461 1.00 22.13 264 LEU A C 1
ATOM 1857 O O . LEU A 1 264 ? 5.419 58.939 26.748 1.00 23.60 264 LEU A O 1
ATOM 1862 N N . ASN A 1 265 ? 4.447 60.295 25.200 1.00 21.26 265 ASN A N 1
ATOM 1863 C CA . ASN A 1 265 ? 5.202 59.690 24.083 1.00 21.63 265 ASN A CA 1
ATOM 1864 C C . ASN A 1 265 ? 6.707 59.942 24.292 1.00 22.67 265 ASN A C 1
ATOM 1865 O O . ASN A 1 265 ? 7.546 59.030 24.097 1.00 23.96 265 ASN A O 1
ATOM 1870 N N . ARG A 1 266 ? 7.061 61.182 24.656 1.00 23.41 266 ARG A N 1
ATOM 1871 C CA . ARG A 1 266 ? 8.480 61.522 24.895 1.00 25.28 266 ARG A CA 1
ATOM 1872 C C . ARG A 1 266 ? 9.081 60.681 26.030 1.00 24.52 266 ARG A C 1
ATOM 1873 O O . ARG A 1 266 ? 10.222 60.162 25.948 1.00 24.58 266 ARG A O 1
ATOM 1881 N N . GLU A 1 267 ? 8.313 60.527 27.094 1.00 23.32 267 GLU A N 1
ATOM 1882 C CA . GLU A 1 267 ? 8.777 59.750 28.239 1.00 24.03 267 GLU A CA 1
ATOM 1883 C C . GLU A 1 267 ? 8.925 58.256 27.879 1.00 24.16 267 GLU A C 1
ATOM 1884 O O . GLU A 1 267 ? 9.866 57.582 28.348 1.00 22.53 267 GLU A O 1
ATOM 1890 N N . ALA A 1 268 ? 7.978 57.719 27.101 1.00 21.29 268 ALA A N 1
ATOM 1891 C CA . ALA A 1 268 ? 8.081 56.296 26.658 1.00 22.23 268 ALA A CA 1
ATOM 1892 C C . ALA A 1 268 ? 9.397 56.084 25.885 1.00 22.74 268 ALA A C 1
ATOM 1893 O O . ALA A 1 268 ? 10.187 55.182 26.138 1.00 21.29 268 ALA A O 1
ATOM 1895 N N . GLN A 1 269 ? 9.623 56.943 24.904 1.00 24.27 269 GLN A N 1
ATOM 1896 C CA . GLN A 1 269 ? 10.808 56.855 24.072 1.00 25.79 269 GLN A CA 1
ATOM 1897 C C . GLN A 1 269 ? 12.113 57.011 24.858 1.00 26.02 269 GLN A C 1
ATOM 1898 O O . GLN A 1 269 ? 13.099 56.354 24.553 1.00 26.59 269 GLN A O 1
ATOM 1904 N N . GLU A 1 270 ? 12.095 57.875 25.871 1.00 27.76 270 GLU A N 1
ATOM 1905 C CA . GLU A 1 270 ? 13.232 58.126 26.745 1.00 29.58 270 GLU A CA 1
ATOM 1906 C C . GLU A 1 270 ? 13.640 56.805 27.445 1.00 29.51 270 GLU A C 1
ATOM 1907 O O . GLU A 1 270 ? 14.807 56.586 27.769 1.00 29.36 270 GLU A O 1
ATOM 1913 N N . GLN A 1 271 ? 12.670 55.939 27.727 1.00 26.31 271 GLN A N 1
ATOM 1914 C CA . GLN A 1 271 ? 13.005 54.666 28.394 1.00 27.61 271 GLN A CA 1
ATOM 1915 C C . GLN A 1 271 ? 13.854 53.732 27.528 1.00 25.10 271 GLN A C 1
ATOM 1916 O O . GLN A 1 271 ? 14.467 52.824 28.040 1.00 24.11 271 GLN A O 1
ATOM 1922 N N . LEU A 1 272 ? 13.810 53.917 26.214 1.00 24.79 272 LEU A N 1
ATOM 1923 C CA . LEU A 1 272 ? 14.488 53.009 25.321 1.00 26.50 272 LEU A CA 1
ATOM 1924 C C . LEU A 1 272 ? 15.850 53.480 24.843 1.00 27.68 272 LEU A C 1
ATOM 1925 O O . LEU A 1 272 ? 16.467 52.785 24.081 1.00 26.43 272 LEU A O 1
ATOM 1930 N N . LEU A 1 273 ? 16.287 54.649 25.308 1.00 30.87 273 LEU A N 1
ATOM 1931 C CA . LEU A 1 273 ? 17.583 55.244 24.915 1.00 34.46 273 LEU A CA 1
ATOM 1932 C C . LEU A 1 273 ? 18.827 54.395 25.006 1.00 34.81 273 LEU A C 1
ATOM 1933 O O . LEU A 1 273 ? 19.679 54.493 24.148 1.00 35.90 273 LEU A O 1
ATOM 1938 N N . HIS A 1 274 ? 18.969 53.586 26.038 1.00 36.58 274 HIS A N 1
ATOM 1939 C CA . HIS A 1 274 ? 20.192 52.784 26.130 1.00 39.08 274 HIS A CA 1
ATOM 1940 C C . HIS A 1 274 ? 20.151 51.364 25.530 1.00 37.94 274 HIS A C 1
ATOM 1941 O O . HIS A 1 274 ? 21.082 50.589 25.724 1.00 38.37 274 HIS A O 1
ATOM 1948 N N . PHE A 1 275 ? 19.099 51.008 24.800 1.00 34.78 275 PHE A N 1
ATOM 1949 C CA . PHE A 1 275 ? 19.070 49.672 24.199 1.00 32.68 275 PHE A CA 1
ATOM 1950 C C . PHE A 1 275 ? 19.685 49.778 22.784 1.00 33.89 275 PHE A C 1
ATOM 1951 O O . PHE A 1 275 ? 19.977 50.886 22.319 1.00 31.68 275 PHE A O 1
ATOM 1959 N N . HIS A 1 276 ? 19.881 48.644 22.102 1.00 34.81 276 HIS A N 1
ATOM 1960 C CA . HIS A 1 276 ? 20.377 48.699 20.729 1.00 36.93 276 HIS A CA 1
ATOM 1961 C C . HIS A 1 276 ? 19.287 49.475 19.916 1.00 34.68 276 HIS A C 1
ATOM 1962 O O . HIS A 1 276 ? 18.098 49.123 19.927 1.00 31.58 276 HIS A O 1
ATOM 1969 N N . PRO A 1 277 ? 19.700 50.539 19.199 1.00 34.44 277 PRO A N 1
ATOM 1970 C CA . PRO A 1 277 ? 18.756 51.351 18.404 1.00 31.98 277 PRO A CA 1
ATOM 1971 C C . PRO A 1 277 ? 17.966 50.562 17.379 1.00 30.67 277 PRO A C 1
ATOM 1972 O O . PRO A 1 277 ? 16.802 50.836 17.161 1.00 31.17 277 PRO A O 1
ATOM 1976 N N . HIS A 1 278 ? 18.559 49.562 16.764 1.00 30.94 278 HIS A N 1
ATOM 1977 C CA . HIS A 1 278 ? 17.796 48.823 15.778 1.00 32.01 278 HIS A CA 1
ATOM 1978 C C . HIS A 1 278 ? 16.732 47.971 16.463 1.00 30.55 278 HIS A C 1
ATOM 1979 O O . HIS A 1 278 ? 15.653 47.768 15.921 1.00 29.08 278 HIS A O 1
ATOM 1986 N N . ARG A 1 279 ? 17.061 47.478 17.647 1.00 28.68 279 ARG A N 1
ATOM 1987 C CA . ARG A 1 279 ? 16.155 46.643 18.424 1.00 27.32 279 ARG A CA 1
ATOM 1988 C C . ARG A 1 279 ? 15.067 47.492 19.030 1.00 24.86 279 ARG A C 1
ATOM 1989 O O . ARG A 1 279 ? 13.907 47.087 19.091 1.00 24.46 279 ARG A O 1
ATOM 1997 N N . ALA A 1 280 ? 15.445 48.671 19.482 1.00 22.76 280 ALA A N 1
ATOM 1998 C CA . ALA A 1 280 ? 14.475 49.643 20.064 1.00 22.90 280 ALA A CA 1
ATOM 1999 C C . ALA A 1 280 ? 13.535 50.286 19.005 1.00 22.19 280 ALA A C 1
ATOM 2000 O O . ALA A 1 280 ? 12.379 50.684 19.294 1.00 22.92 280 ALA A O 1
ATOM 2002 N N . ALA A 1 281 ? 14.017 50.355 17.755 1.00 19.88 281 ALA A N 1
ATOM 2003 C CA . ALA A 1 281 ? 13.282 51.035 16.693 1.00 21.16 281 ALA A CA 1
ATOM 2004 C C . ALA A 1 281 ? 11.747 50.702 16.555 1.00 20.67 281 ALA A C 1
ATOM 2005 O O . ALA A 1 281 ? 10.943 51.603 16.427 1.00 20.21 281 ALA A O 1
ATOM 2007 N N . PRO A 1 282 ? 11.364 49.421 16.567 1.00 20.74 282 PRO A N 1
ATOM 2008 C CA . PRO A 1 282 ? 9.923 49.106 16.432 1.00 21.00 282 PRO A CA 1
ATOM 2009 C C . PRO A 1 282 ? 9.076 49.625 17.604 1.00 20.43 282 PRO A C 1
ATOM 2010 O O . PRO A 1 282 ? 7.898 49.956 17.439 1.00 21.74 282 PRO A O 1
ATOM 2014 N N . LEU A 1 283 ? 9.636 49.632 18.814 1.00 19.99 283 LEU A N 1
ATOM 2015 C CA . LEU A 1 283 ? 8.873 50.109 19.981 1.00 18.59 283 LEU A CA 1
ATOM 2016 C C . LEU A 1 283 ? 8.774 51.626 19.891 1.00 19.93 283 LEU A C 1
ATOM 2017 O O . LEU A 1 283 ? 7.764 52.244 20.263 1.00 18.97 283 LEU A O 1
ATOM 2022 N N . ILE A 1 284 ? 9.846 52.267 19.433 1.00 18.94 284 ILE A N 1
ATOM 2023 C CA . ILE A 1 284 ? 9.779 53.719 19.247 1.00 18.89 284 ILE A CA 1
ATOM 2024 C C . ILE A 1 284 ? 8.706 54.000 18.179 1.00 19.30 284 ILE A C 1
ATOM 2025 O O . ILE A 1 284 ? 7.884 54.937 18.305 1.00 19.29 284 ILE A O 1
ATOM 2030 N N . ALA A 1 285 ? 8.705 53.204 17.098 1.00 19.98 285 ALA A N 1
ATOM 2031 C CA . ALA A 1 285 ? 7.743 53.477 16.012 1.00 20.98 285 ALA A CA 1
ATOM 2032 C C . ALA A 1 285 ? 6.323 53.202 16.520 1.00 18.94 285 ALA A C 1
ATOM 2033 O O . ALA A 1 285 ? 5.370 53.876 16.131 1.00 21.00 285 ALA A O 1
ATOM 2035 N N . LEU A 1 286 ? 6.183 52.212 17.383 1.00 17.97 286 LEU A N 1
ATOM 2036 C CA . LEU A 1 286 ? 4.837 51.924 17.919 1.00 19.15 286 LEU A CA 1
ATOM 2037 C C . LEU A 1 286 ? 4.312 53.123 18.761 1.00 18.18 286 LEU A C 1
ATOM 2038 O O . LEU A 1 286 ? 3.149 53.516 18.636 1.00 20.93 286 LEU A O 1
ATOM 2043 N N . ALA A 1 287 ? 5.175 53.703 19.581 1.00 18.72 287 ALA A N 1
ATOM 2044 C CA . ALA A 1 287 ? 4.827 54.823 20.463 1.00 19.67 287 ALA A CA 1
ATOM 2045 C C . ALA A 1 287 ? 4.387 56.017 19.589 1.00 22.47 287 ALA A C 1
ATOM 2046 O O . ALA A 1 287 ? 3.338 56.636 19.836 1.00 20.83 287 ALA A O 1
ATOM 2048 N N . ASN A 1 288 ? 5.167 56.297 18.539 1.00 21.72 288 ASN A N 1
ATOM 2049 C CA . ASN A 1 288 ? 4.825 57.387 17.615 1.00 23.64 288 ASN A CA 1
ATOM 2050 C C . ASN A 1 288 ? 3.485 57.116 16.892 1.00 22.09 288 ASN A C 1
ATOM 2051 O O . ASN A 1 288 ? 2.657 58.003 16.701 1.00 23.15 288 ASN A O 1
ATOM 2056 N N . TYR A 1 289 ? 3.278 55.878 16.474 1.00 22.84 289 TYR A N 1
ATOM 2057 C CA . TYR A 1 289 ? 2.050 55.532 15.772 1.00 23.85 289 TYR A CA 1
ATOM 2058 C C . TYR A 1 289 ? 0.850 55.784 16.695 1.00 24.18 289 TYR A C 1
ATOM 2059 O O . TYR A 1 289 ? -0.183 56.368 16.278 1.00 26.11 289 TYR A O 1
ATOM 2068 N N . ILE A 1 290 ? 0.990 55.377 17.956 1.00 21.38 290 ILE A N 1
ATOM 2069 C CA . ILE A 1 290 ? -0.082 55.513 18.953 1.00 22.51 290 ILE A CA 1
ATOM 2070 C C . ILE A 1 290 ? -0.337 56.981 19.171 1.00 23.82 290 ILE A C 1
ATOM 2071 O O . ILE A 1 290 ? -1.493 57.398 19.198 1.00 22.97 290 ILE A O 1
ATOM 2076 N N . ALA A 1 291 ? 0.737 57.779 19.226 1.00 23.14 291 ALA A N 1
ATOM 2077 C CA . ALA A 1 291 ? 0.628 59.229 19.432 1.00 25.45 291 ALA A CA 1
ATOM 2078 C C . ALA A 1 291 ? -0.011 59.966 18.217 1.00 28.35 291 ALA A C 1
ATOM 2079 O O . ALA A 1 291 ? -0.852 60.845 18.381 1.00 28.05 291 ALA A O 1
ATOM 2081 N N . TYR A 1 292 ? 0.394 59.601 17.009 1.00 31.94 292 TYR A N 1
ATOM 2082 C CA . TYR A 1 292 ? -0.078 60.289 15.820 1.00 35.39 292 TYR A CA 1
ATOM 2083 C C . TYR A 1 292 ? -1.109 59.677 14.887 1.00 37.72 292 TYR A C 1
ATOM 2084 O O . TYR A 1 292 ? -1.306 60.188 13.796 1.00 37.19 292 TYR A O 1
ATOM 2093 N N . ARG A 1 293 ? -1.805 58.631 15.295 1.00 41.90 293 ARG A N 1
ATOM 2094 C CA . ARG A 1 293 ? -2.800 58.031 14.410 1.00 45.49 293 ARG A CA 1
ATOM 2095 C C . ARG A 1 293 ? -3.982 58.971 14.116 1.00 48.85 293 ARG A C 1
ATOM 2096 O O . ARG A 1 293 ? -4.261 59.886 14.891 1.00 48.20 293 ARG A O 1
ATOM 2104 N N . ASP A 1 294 ? -4.652 58.744 12.974 1.00 52.06 294 ASP A N 1
ATOM 2105 C CA . ASP A 1 294 ? -5.792 59.558 12.557 1.00 55.01 294 ASP A CA 1
ATOM 2106 C C . ASP A 1 294 ? -7.070 58.915 13.103 1.00 56.74 294 ASP A C 1
ATOM 2107 O O . ASP A 1 294 ? -8.119 59.547 13.144 1.00 57.02 294 ASP A O 1
ATOM 2112 N N . ASN A 1 295 ? -6.960 57.646 13.500 1.00 58.47 295 ASN A N 1
ATOM 2113 C CA . ASN A 1 295 ? -8.061 56.879 14.112 1.00 60.40 295 ASN A CA 1
ATOM 2114 C C . ASN A 1 295 ? -7.510 55.882 15.190 1.00 60.58 295 ASN A C 1
ATOM 2115 O O . ASN A 1 295 ? -6.281 55.850 15.418 1.00 61.12 295 ASN A O 1
ATOM 2121 N N . MET B 2 1 ? -12.235 9.771 60.972 1.00 77.44 1 MET B N 1
ATOM 2122 C CA . MET B 2 1 ? -11.886 10.981 61.787 1.00 76.74 1 MET B CA 1
ATOM 2123 C C . MET B 2 1 ? -12.559 12.273 61.290 1.00 75.13 1 MET B C 1
ATOM 2124 O O . MET B 2 1 ? -13.120 12.306 60.184 1.00 75.49 1 MET B O 1
ATOM 2129 N N . GLN B 2 2 ? -12.509 13.322 62.124 1.00 72.64 2 GLN B N 1
ATOM 2130 C CA . GLN B 2 2 ? -13.095 14.634 61.802 1.00 69.26 2 GLN B CA 1
ATOM 2131 C C . GLN B 2 2 ? -12.226 15.835 62.217 1.00 65.71 2 GLN B C 1
ATOM 2132 O O . GLN B 2 2 ? -12.101 16.804 61.459 1.00 65.82 2 GLN B O 1
ATOM 2138 N N . PRO B 2 3 ? -11.613 15.799 63.417 1.00 60.97 3 PRO B N 1
ATOM 2139 C CA . PRO B 2 3 ? -10.824 17.004 63.696 1.00 56.77 3 PRO B CA 1
ATOM 2140 C C . PRO B 2 3 ? -9.633 17.266 62.766 1.00 51.80 3 PRO B C 1
ATOM 2141 O O . PRO B 2 3 ? -9.362 18.412 62.469 1.00 52.11 3 PRO B O 1
ATOM 2145 N N . TYR B 2 4 ? -8.922 16.233 62.314 1.00 46.23 4 TYR B N 1
ATOM 2146 C CA . TYR B 2 4 ? -7.788 16.453 61.407 1.00 40.52 4 TYR B CA 1
ATOM 2147 C C . TYR B 2 4 ? -8.285 17.200 60.166 1.00 38.21 4 TYR B C 1
ATOM 2148 O O . TYR B 2 4 ? -7.733 18.216 59.777 1.00 36.46 4 TYR B O 1
ATOM 2157 N N . TRP B 2 5 ? -9.341 16.669 59.562 1.00 38.00 5 TRP B N 1
ATOM 2158 C CA . TRP B 2 5 ? -9.921 17.251 58.369 1.00 38.32 5 TRP B CA 1
ATOM 2159 C C . TRP B 2 5 ? -10.426 18.649 58.623 1.00 38.00 5 TRP B C 1
ATOM 2160 O O . TRP B 2 5 ? -10.241 19.530 57.789 1.00 37.89 5 TRP B O 1
ATOM 2171 N N . ALA B 2 6 ? -11.065 18.864 59.765 1.00 35.90 6 ALA B N 1
ATOM 2172 C CA . ALA B 2 6 ? -11.572 20.198 60.038 1.00 35.31 6 ALA B CA 1
ATOM 2173 C C . ALA B 2 6 ? -10.455 21.213 60.203 1.00 32.84 6 ALA B C 1
ATOM 2174 O O . ALA B 2 6 ? -10.635 22.357 59.798 1.00 31.78 6 ALA B O 1
ATOM 2176 N N . ALA B 2 7 ? -9.317 20.809 60.782 1.00 29.65 7 ALA B N 1
ATOM 2177 C CA . ALA B 2 7 ? -8.222 21.774 60.994 1.00 29.84 7 ALA B CA 1
ATOM 2178 C C . ALA B 2 7 ? -7.535 22.139 59.637 1.00 28.59 7 ALA B C 1
ATOM 2179 O O . ALA B 2 7 ? -6.982 23.249 59.471 1.00 27.18 7 ALA B O 1
ATOM 2181 N N . ILE B 2 8 ? -7.592 21.215 58.686 1.00 27.01 8 ILE B N 1
ATOM 2182 C CA . ILE B 2 8 ? -7.008 21.492 57.366 1.00 28.53 8 ILE B CA 1
ATOM 2183 C C . ILE B 2 8 ? -7.891 22.573 56.733 1.00 29.29 8 ILE B C 1
ATOM 2184 O O . ILE B 2 8 ? -7.387 23.539 56.165 1.00 30.59 8 ILE B O 1
ATOM 2189 N N . GLU B 2 9 ? -9.200 22.407 56.829 1.00 29.63 9 GLU B N 1
ATOM 2190 C CA . GLU B 2 9 ? -10.086 23.369 56.213 1.00 32.60 9 GLU B CA 1
ATOM 2191 C C . GLU B 2 9 ? -9.882 24.733 56.875 1.00 31.16 9 GLU B C 1
ATOM 2192 O O . GLU B 2 9 ? -9.774 25.748 56.197 1.00 30.10 9 GLU B O 1
ATOM 2198 N N . ALA B 2 10 ? -9.797 24.755 58.198 1.00 29.48 10 ALA B N 1
ATOM 2199 C CA . ALA B 2 10 ? -9.587 26.022 58.878 1.00 28.65 10 ALA B CA 1
ATOM 2200 C C . ALA B 2 10 ? -8.217 26.630 58.510 1.00 28.05 10 ALA B C 1
ATOM 2201 O O . ALA B 2 10 ? -8.058 27.866 58.448 1.00 26.60 10 ALA B O 1
ATOM 2203 N N . ASP B 2 11 ? -7.208 25.787 58.301 1.00 26.14 11 ASP B N 1
ATOM 2204 C CA . ASP B 2 11 ? -5.874 26.334 57.977 1.00 26.03 11 ASP B CA 1
ATOM 2205 C C . ASP B 2 11 ? -5.916 27.017 56.594 1.00 25.66 11 ASP B C 1
ATOM 2206 O O . ASP B 2 11 ? -5.284 28.058 56.375 1.00 25.45 11 ASP B O 1
ATOM 2211 N N . ILE B 2 12 ? -6.651 26.421 55.663 1.00 24.04 12 ILE B N 1
ATOM 2212 C CA . ILE B 2 12 ? -6.759 27.021 54.321 1.00 24.36 12 ILE B CA 1
ATOM 2213 C C . ILE B 2 12 ? -7.492 28.355 54.407 1.00 25.45 12 ILE B C 1
ATOM 2214 O O . ILE B 2 12 ? -7.063 29.360 53.797 1.00 24.36 12 ILE B O 1
ATOM 2219 N N . GLU B 2 13 ? -8.609 28.373 55.134 1.00 26.02 13 GLU B N 1
ATOM 2220 C CA . GLU B 2 13 ? -9.358 29.617 55.225 1.00 27.79 13 GLU B CA 1
ATOM 2221 C C . GLU B 2 13 ? -8.543 30.720 55.847 1.00 27.06 13 GLU B C 1
ATOM 2222 O O . GLU B 2 13 ? -8.550 31.853 55.378 1.00 25.09 13 GLU B O 1
ATOM 2228 N N . ARG B 2 14 ? -7.840 30.412 56.931 1.00 27.04 14 ARG B N 1
ATOM 2229 C CA . ARG B 2 14 ? -7.022 31.437 57.582 1.00 28.48 14 ARG B CA 1
ATOM 2230 C C . ARG B 2 14 ? -5.912 31.968 56.618 1.00 27.60 14 ARG B C 1
ATOM 2231 O O . ARG B 2 14 ? -5.532 33.142 56.634 1.00 26.87 14 ARG B O 1
ATOM 2239 N N . TYR B 2 15 ? -5.384 31.099 55.775 1.00 25.30 15 TYR B N 1
ATOM 2240 C CA . TYR B 2 15 ? -4.333 31.524 54.838 1.00 24.99 15 TYR B CA 1
ATOM 2241 C C . TYR B 2 15 ? -5.002 32.406 53.769 1.00 24.34 15 TYR B C 1
ATOM 2242 O O . TYR B 2 15 ? -4.474 33.432 53.386 1.00 24.52 15 TYR B O 1
ATOM 2251 N N . LEU B 2 16 ? -6.170 32.006 53.283 1.00 24.27 16 LEU B N 1
ATOM 2252 C CA . LEU B 2 16 ? -6.844 32.849 52.286 1.00 24.09 16 LEU B CA 1
ATOM 2253 C C . LEU B 2 16 ? -7.154 34.221 52.885 1.00 26.05 16 LEU B C 1
ATOM 2254 O O . LEU B 2 16 ? -6.947 35.277 52.230 1.00 23.42 16 LEU B O 1
ATOM 2259 N N . LYS B 2 17 ? -7.679 34.209 54.119 1.00 25.94 17 LYS B N 1
ATOM 2260 C CA . LYS B 2 17 ? -8.051 35.462 54.788 1.00 28.25 17 LYS B CA 1
ATOM 2261 C C . LYS B 2 17 ? -6.867 36.367 54.924 1.00 29.02 17 LYS B C 1
ATOM 2262 O O . LYS B 2 17 ? -6.994 37.575 54.810 1.00 30.00 17 LYS B O 1
ATOM 2268 N N . LYS B 2 18 ? -5.706 35.773 55.178 1.00 27.71 18 LYS B N 1
ATOM 2269 C CA . LYS B 2 18 ? -4.460 36.513 55.291 1.00 27.85 18 LYS B CA 1
ATOM 2270 C C . LYS B 2 18 ? -3.993 37.067 53.920 1.00 28.49 18 LYS B C 1
ATOM 2271 O O . LYS B 2 18 ? -3.405 38.151 53.836 1.00 27.21 18 LYS B O 1
ATOM 2277 N N . SER B 2 19 ? -4.241 36.317 52.854 1.00 25.54 19 SER B N 1
ATOM 2278 C CA . SER B 2 19 ? -3.842 36.711 51.475 1.00 25.33 19 SER B CA 1
ATOM 2279 C C . SER B 2 19 ? -4.736 37.757 50.795 1.00 25.75 19 SER B C 1
ATOM 2280 O O . SER B 2 19 ? -4.282 38.483 49.901 1.00 23.85 19 SER B O 1
ATOM 2283 N N . ILE B 2 20 ? -6.007 37.820 51.199 1.00 25.64 20 ILE B N 1
ATOM 2284 C CA . ILE B 2 20 ? -6.966 38.752 50.613 1.00 28.75 20 ILE B CA 1
ATOM 2285 C C . ILE B 2 20 ? -7.433 39.781 51.681 1.00 30.08 20 ILE B C 1
ATOM 2286 O O . ILE B 2 20 ? -8.307 39.499 52.503 1.00 31.27 20 ILE B O 1
ATOM 2291 N N . THR B 2 21 ? -6.814 40.944 51.653 1.00 30.14 21 THR B N 1
ATOM 2292 C CA . THR B 2 21 ? -7.106 42.031 52.589 1.00 33.40 21 THR B CA 1
ATOM 2293 C C . THR B 2 21 ? -7.998 43.049 51.907 1.00 33.58 21 THR B C 1
ATOM 2294 O O . THR B 2 21 ? -7.547 43.667 50.932 1.00 33.65 21 THR B O 1
ATOM 2298 N N . ILE B 2 22 ? -9.232 43.220 52.395 1.00 32.47 22 ILE B N 1
ATOM 2299 C CA . ILE B 2 22 ? -10.152 44.212 51.834 1.00 31.69 22 ILE B CA 1
ATOM 2300 C C . ILE B 2 22 ? -9.452 45.536 52.020 1.00 31.26 22 ILE B C 1
ATOM 2301 O O . ILE B 2 22 ? -9.024 45.861 53.113 1.00 31.75 22 ILE B O 1
ATOM 2306 N N . ARG B 2 23 ? -9.331 46.304 50.946 1.00 31.07 23 ARG B N 1
ATOM 2307 C CA . ARG B 2 23 ? -8.596 47.563 51.002 1.00 30.47 23 ARG B CA 1
ATOM 2308 C C . ARG B 2 23 ? -9.005 48.343 49.738 1.00 30.42 23 ARG B C 1
ATOM 2309 O O . ARG B 2 23 ? -9.723 47.815 48.888 1.00 31.80 23 ARG B O 1
ATOM 2317 N N . PRO B 2 24 ? -8.586 49.608 49.615 1.00 29.79 24 PRO B N 1
ATOM 2318 C CA . PRO B 2 24 ? -8.962 50.365 48.416 1.00 29.61 24 PRO B CA 1
ATOM 2319 C C . PRO B 2 24 ? -8.314 49.783 47.124 1.00 29.39 24 PRO B C 1
ATOM 2320 O O . PRO B 2 24 ? -7.136 49.361 47.135 1.00 28.79 24 PRO B O 1
ATOM 2324 N N . PRO B 2 25 ? -9.086 49.705 46.023 1.00 29.13 25 PRO B N 1
ATOM 2325 C CA . PRO B 2 25 ? -10.498 50.115 45.947 1.00 29.41 25 PRO B CA 1
ATOM 2326 C C . PRO B 2 25 ? -11.395 49.015 46.479 1.00 30.17 25 PRO B C 1
ATOM 2327 O O . PRO B 2 25 ? -11.336 47.851 46.043 1.00 29.30 25 PRO B O 1
ATOM 2331 N N . GLU B 2 26 ? -12.252 49.385 47.414 1.00 29.76 26 GLU B N 1
ATOM 2332 C CA . GLU B 2 26 ? -13.158 48.408 48.022 1.00 31.63 26 GLU B CA 1
ATOM 2333 C C . GLU B 2 26 ? -14.173 47.857 47.005 1.00 29.59 26 GLU B C 1
ATOM 2334 O O . GLU B 2 26 ? -14.727 46.770 47.196 1.00 29.51 26 GLU B O 1
ATOM 2340 N N . THR B 2 27 ? -14.442 48.590 45.929 1.00 28.41 27 THR B N 1
ATOM 2341 C CA . THR B 2 27 ? -15.373 48.069 44.930 1.00 26.29 27 THR B CA 1
ATOM 2342 C C . THR B 2 27 ? -14.820 46.802 44.282 1.00 25.50 27 THR B C 1
ATOM 2343 O O . THR B 2 27 ? -15.586 45.963 43.756 1.00 22.68 27 THR B O 1
ATOM 2347 N N . VAL B 2 28 ? -13.478 46.665 44.316 1.00 24.04 28 VAL B N 1
ATOM 2348 C CA . VAL B 2 28 ? -12.792 45.475 43.757 1.00 25.21 28 VAL B CA 1
ATOM 2349 C C . VAL B 2 28 ? -12.560 44.432 44.866 1.00 26.40 28 VAL B C 1
ATOM 2350 O O . VAL B 2 28 ? -12.882 43.256 44.730 1.00 26.65 28 VAL B O 1
ATOM 2354 N N . PHE B 2 29 ? -11.954 44.864 45.959 1.00 26.62 29 PHE B N 1
ATOM 2355 C CA . PHE B 2 29 ? -11.640 43.886 46.986 1.00 26.14 29 PHE B CA 1
ATOM 2356 C C . PHE B 2 29 ? -12.793 43.409 47.868 1.00 26.80 29 PHE B C 1
ATOM 2357 O O . PHE B 2 29 ? -12.748 42.282 48.424 1.00 24.32 29 PHE B O 1
ATOM 2365 N N . GLY B 2 30 ? -13.839 44.238 47.963 1.00 26.63 30 GLY B N 1
ATOM 2366 C CA . GLY B 2 30 ? -15.039 43.885 48.740 1.00 25.45 30 GLY B CA 1
ATOM 2367 C C . GLY B 2 30 ? -15.611 42.606 48.145 1.00 24.40 30 GLY B C 1
ATOM 2368 O O . GLY B 2 30 ? -15.771 41.594 48.844 1.00 23.36 30 GLY B O 1
ATOM 2369 N N . PRO B 2 31 ? -15.914 42.609 46.834 1.00 24.17 31 PRO B N 1
ATOM 2370 C CA . PRO B 2 31 ? -16.457 41.381 46.230 1.00 23.35 31 PRO B CA 1
ATOM 2371 C C . PRO B 2 31 ? -15.414 40.282 46.106 1.00 25.09 31 PRO B C 1
ATOM 2372 O O . PRO B 2 31 ? -15.717 39.085 46.232 1.00 23.94 31 PRO B O 1
ATOM 2376 N N . MET B 2 32 ? -14.154 40.656 45.919 1.00 24.02 32 MET B N 1
ATOM 2377 C CA . MET B 2 32 ? -13.152 39.606 45.822 1.00 23.81 32 MET B CA 1
ATOM 2378 C C . MET B 2 32 ? -13.133 38.754 47.095 1.00 24.53 32 MET B C 1
ATOM 2379 O O . MET B 2 32 ? -13.076 37.516 47.047 1.00 23.23 32 MET B O 1
ATOM 2384 N N . HIS B 2 33 ? -13.137 39.432 48.238 1.00 25.31 33 HIS B N 1
ATOM 2385 C CA . HIS B 2 33 ? -13.117 38.766 49.533 1.00 25.17 33 HIS B CA 1
ATOM 2386 C C . HIS B 2 33 ? -14.465 38.022 49.763 1.00 24.39 33 HIS B C 1
ATOM 2387 O O . HIS B 2 33 ? -14.493 36.799 50.056 1.00 25.37 33 HIS B O 1
ATOM 2394 N N . HIS B 2 34 ? -15.567 38.725 49.571 1.00 24.59 34 HIS B N 1
ATOM 2395 C CA . HIS B 2 34 ? -16.893 38.093 49.774 1.00 25.60 34 HIS B CA 1
ATOM 2396 C C . HIS B 2 34 ? -17.114 36.797 48.979 1.00 26.22 34 HIS B C 1
ATOM 2397 O O . HIS B 2 34 ? -17.457 35.749 49.526 1.00 25.73 34 HIS B O 1
ATOM 2404 N N . LEU B 2 35 ? -16.930 36.881 47.668 1.00 26.46 35 LEU B N 1
ATOM 2405 C CA . LEU B 2 35 ? -17.152 35.731 46.790 1.00 24.79 35 LEU B CA 1
ATOM 2406 C C . LEU B 2 35 ? -16.189 34.578 47.037 1.00 25.42 35 LEU B C 1
ATOM 2407 O O . LEU B 2 35 ? -16.562 33.415 46.877 1.00 24.14 35 LEU B O 1
ATOM 2412 N N . THR B 2 36 ? -14.966 34.873 47.462 1.00 25.33 36 THR B N 1
ATOM 2413 C CA . THR B 2 36 ? -14.018 33.800 47.725 1.00 24.71 36 THR B CA 1
ATOM 2414 C C . THR B 2 36 ? -14.549 32.969 48.898 1.00 27.41 36 THR B C 1
ATOM 2415 O O . THR B 2 36 ? -14.437 31.726 48.907 1.00 27.59 36 THR B O 1
ATOM 2419 N N . PHE B 2 37 ? -15.112 33.636 49.912 1.00 27.43 37 PHE B N 1
ATOM 2420 C CA . PHE B 2 37 ? -15.590 32.886 51.090 1.00 26.83 37 PHE B CA 1
ATOM 2421 C C . PHE B 2 37 ? -17.012 32.428 51.040 1.00 28.68 37 PHE B C 1
ATOM 2422 O O . PHE B 2 37 ? -17.412 31.598 51.849 1.00 27.46 37 PHE B O 1
ATOM 2430 N N . ALA B 2 38 ? -17.772 32.947 50.068 1.00 28.90 38 ALA B N 1
ATOM 2431 C CA . ALA B 2 38 ? -19.158 32.539 49.892 1.00 28.45 38 ALA B CA 1
ATOM 2432 C C . ALA B 2 38 ? -19.164 31.225 49.156 1.00 30.35 38 ALA B C 1
ATOM 2433 O O . ALA B 2 38 ? -20.148 30.473 49.215 1.00 28.83 38 ALA B O 1
ATOM 2435 N N . ALA B 2 39 ? -18.082 30.933 48.437 1.00 28.87 39 ALA B N 1
ATOM 2436 C CA . ALA B 2 39 ? -18.060 29.686 47.703 1.00 31.52 39 ALA B CA 1
ATOM 2437 C C . ALA B 2 39 ? -17.853 28.582 48.727 1.00 32.26 39 ALA B C 1
ATOM 2438 O O . ALA B 2 39 ? -17.047 28.736 49.640 1.00 34.88 39 ALA B O 1
ATOM 2440 N N . PRO B 2 40 ? -18.559 27.456 48.583 1.00 32.54 40 PRO B N 1
ATOM 2441 C CA . PRO B 2 40 ? -18.315 26.422 49.586 1.00 32.77 40 PRO B CA 1
ATOM 2442 C C . PRO B 2 40 ? -16.913 25.865 49.387 1.00 32.42 40 PRO B C 1
ATOM 2443 O O . PRO B 2 40 ? -16.311 26.029 48.324 1.00 32.42 40 PRO B O 1
ATOM 2447 N N . ALA B 2 41 ? -16.399 25.219 50.420 1.00 31.27 41 ALA B N 1
ATOM 2448 C CA . ALA B 2 41 ? -15.082 24.611 50.379 1.00 31.21 41 ALA B CA 1
ATOM 2449 C C . ALA B 2 41 ? -15.096 23.449 49.373 1.00 30.28 41 ALA B C 1
ATOM 2450 O O . ALA B 2 41 ? -16.132 22.844 49.109 1.00 27.71 41 ALA B O 1
ATOM 2452 N N . THR B 2 42 ? -13.956 23.142 48.770 1.00 29.57 42 THR B N 1
ATOM 2453 C CA . THR B 2 42 ? -13.963 21.976 47.900 1.00 27.33 42 THR B CA 1
ATOM 2454 C C . THR B 2 42 ? -12.931 21.031 48.498 1.00 26.00 42 THR B C 1
ATOM 2455 O O . THR B 2 42 ? -11.836 21.471 48.878 1.00 25.85 42 THR B O 1
ATOM 2459 N N . ALA B 2 43 ? -13.260 19.738 48.569 1.00 24.82 43 ALA B N 1
ATOM 2460 C CA . ALA B 2 43 ? -12.342 18.747 49.116 1.00 21.98 43 ALA B CA 1
ATOM 2461 C C . ALA B 2 43 ? -11.094 18.660 48.282 1.00 22.06 43 ALA B C 1
ATOM 2462 O O . ALA B 2 43 ? -10.105 18.050 48.715 1.00 22.09 43 ALA B O 1
ATOM 2464 N N . ALA B 2 44 ? -11.099 19.233 47.073 1.00 21.08 44 ALA B N 1
ATOM 2465 C CA . ALA B 2 44 ? -9.888 19.162 46.266 1.00 21.49 44 ALA B CA 1
ATOM 2466 C C . ALA B 2 44 ? -8.719 19.864 46.989 1.00 19.59 44 ALA B C 1
ATOM 2467 O O . ALA B 2 44 ? -7.538 19.448 46.865 1.00 22.35 44 ALA B O 1
ATOM 2469 N N . SER B 2 45 ? -9.027 20.942 47.689 1.00 20.43 45 SER B N 1
ATOM 2470 C CA . SER B 2 45 ? -8.018 21.724 48.446 1.00 22.76 45 SER B CA 1
ATOM 2471 C C . SER B 2 45 ? -7.581 20.913 49.671 1.00 23.11 45 SER B C 1
ATOM 2472 O O . SER B 2 45 ? -6.402 20.868 50.037 1.00 24.57 45 SER B O 1
ATOM 2475 N N . THR B 2 46 ? -8.543 20.280 50.331 1.00 22.66 46 THR B N 1
ATOM 2476 C CA . THR B 2 46 ? -8.209 19.483 51.502 1.00 25.66 46 THR B CA 1
ATOM 2477 C C . THR B 2 46 ? -7.299 18.342 51.132 1.00 25.36 46 THR B C 1
ATOM 2478 O O . THR B 2 46 ? -6.300 18.053 51.820 1.00 27.33 46 THR B O 1
ATOM 2482 N N . LEU B 2 47 ? -7.653 17.669 50.051 1.00 23.78 47 LEU B N 1
ATOM 2483 C CA . LEU B 2 47 ? -6.885 16.555 49.549 1.00 24.76 47 LEU B CA 1
ATOM 2484 C C . LEU B 2 47 ? -5.440 16.973 49.221 1.00 23.41 47 LEU B C 1
ATOM 2485 O O . LEU B 2 47 ? -4.464 16.217 49.398 1.00 22.31 47 LEU B O 1
ATOM 2490 N N . CYS B 2 48 ? -5.290 18.208 48.762 1.00 24.31 48 CYS B N 1
ATOM 2491 C CA . CYS B 2 48 ? -3.967 18.718 48.426 1.00 23.00 48 CYS B CA 1
ATOM 2492 C C . CYS B 2 48 ? -3.070 18.745 49.698 1.00 22.29 48 CYS B C 1
ATOM 2493 O O . CYS B 2 48 ? -1.939 18.245 49.712 1.00 21.42 48 CYS B O 1
ATOM 2496 N N . LEU B 2 49 ? -3.559 19.344 50.767 1.00 21.44 49 LEU B N 1
ATOM 2497 C CA . LEU B 2 49 ? -2.726 19.354 51.970 1.00 21.23 49 LEU B CA 1
ATOM 2498 C C . LEU B 2 49 ? -2.564 17.927 52.565 1.00 20.64 49 LEU B C 1
ATOM 2499 O O . LEU B 2 49 ? -1.466 17.533 53.019 1.00 20.01 49 LEU B O 1
ATOM 2504 N N . ALA B 2 50 ? -3.657 17.179 52.602 1.00 18.47 50 ALA B N 1
ATOM 2505 C CA . ALA B 2 50 ? -3.584 15.829 53.193 1.00 21.05 50 ALA B CA 1
ATOM 2506 C C . ALA B 2 50 ? -2.583 14.948 52.413 1.00 21.25 50 ALA B C 1
ATOM 2507 O O . ALA B 2 50 ? -1.837 14.164 52.999 1.00 21.44 50 ALA B O 1
ATOM 2509 N N . ALA B 2 51 ? -2.549 15.087 51.081 1.00 20.90 51 ALA B N 1
ATOM 2510 C CA . ALA B 2 51 ? -1.622 14.329 50.256 1.00 18.72 51 ALA B CA 1
ATOM 2511 C C . ALA B 2 51 ? -0.179 14.744 50.516 1.00 20.65 51 ALA B C 1
ATOM 2512 O O . ALA B 2 51 ? 0.710 13.905 50.557 1.00 20.00 51 ALA B O 1
ATOM 2514 N N . CYS B 2 52 ? 0.041 16.050 50.685 1.00 20.72 52 CYS B N 1
ATOM 2515 C CA . CYS B 2 52 ? 1.393 16.553 50.933 1.00 20.42 52 CYS B CA 1
ATOM 2516 C C . CYS B 2 52 ? 1.929 15.938 52.252 1.00 19.89 52 CYS B C 1
ATOM 2517 O O . CYS B 2 52 ? 3.058 15.438 52.324 1.00 21.44 52 CYS B O 1
ATOM 2520 N N . GLU B 2 53 ? 1.112 15.958 53.291 1.00 21.83 53 GLU B N 1
ATOM 2521 C CA . GLU B 2 53 ? 1.532 15.384 54.579 1.00 24.22 53 GLU B CA 1
ATOM 2522 C C . GLU B 2 53 ? 1.699 13.845 54.496 1.00 24.87 53 GLU B C 1
ATOM 2523 O O . GLU B 2 53 ? 2.659 13.290 55.037 1.00 24.71 53 GLU B O 1
ATOM 2529 N N . LEU B 2 54 ? 0.803 13.192 53.785 1.00 24.49 54 LEU B N 1
ATOM 2530 C CA . LEU B 2 54 ? 0.890 11.742 53.631 1.00 24.85 54 LEU B CA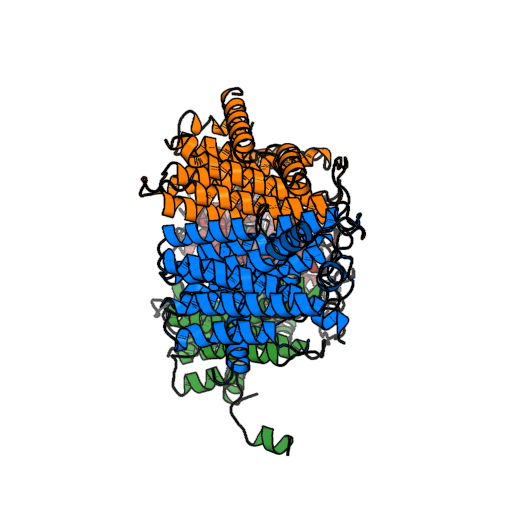 1
ATOM 2531 C C . LEU B 2 54 ? 2.256 11.327 53.125 1.00 24.73 54 LEU B C 1
ATOM 2532 O O . LEU B 2 54 ? 2.808 10.296 53.573 1.00 21.73 54 LEU B O 1
ATOM 2537 N N . VAL B 2 55 ? 2.802 12.079 52.156 1.00 21.58 55 VAL B N 1
ATOM 2538 C CA . VAL B 2 55 ? 4.110 11.703 51.623 1.00 21.87 55 VAL B CA 1
ATOM 2539 C C . VAL B 2 55 ? 5.276 12.253 52.406 1.00 23.54 55 VAL B C 1
ATOM 2540 O O . VAL B 2 55 ? 6.433 12.006 52.059 1.00 23.39 55 VAL B O 1
ATOM 2544 N N . GLY B 2 56 ? 5.000 12.983 53.485 1.00 24.13 56 GLY B N 1
ATOM 2545 C CA . GLY B 2 56 ? 6.104 13.449 54.303 1.00 25.86 56 GLY B CA 1
ATOM 2546 C C . GLY B 2 56 ? 6.404 14.959 54.225 1.00 26.49 56 GLY B C 1
ATOM 2547 O O . GLY B 2 56 ? 7.276 15.463 54.952 1.00 24.81 56 GLY B O 1
ATOM 2548 N N . GLY B 2 57 ? 5.705 15.684 53.340 1.00 26.03 57 GLY B N 1
ATOM 2549 C CA . GLY B 2 57 ? 5.986 17.121 53.244 1.00 22.43 57 GLY B CA 1
ATOM 2550 C C . GLY B 2 57 ? 5.361 17.890 54.391 1.00 22.65 57 GLY B C 1
ATOM 2551 O O . GLY B 2 57 ? 4.470 17.388 55.087 1.00 21.14 57 GLY B O 1
ATOM 2552 N N . ASP B 2 58 ? 5.804 19.130 54.584 1.00 21.05 58 ASP B N 1
ATOM 2553 C CA . ASP B 2 58 ? 5.204 19.972 55.626 1.00 21.60 58 ASP B CA 1
ATOM 2554 C C . ASP B 2 58 ? 3.955 20.610 55.029 1.00 20.59 58 ASP B C 1
ATOM 2555 O O . ASP B 2 58 ? 3.962 20.968 53.860 1.00 20.74 58 ASP B O 1
ATOM 2560 N N . ARG B 2 59 ? 2.895 20.749 55.825 1.00 19.76 59 ARG B N 1
ATOM 2561 C CA . ARG B 2 59 ? 1.643 21.321 55.337 1.00 22.65 59 ARG B CA 1
ATOM 2562 C C . ARG B 2 59 ? 1.817 22.627 54.540 1.00 23.80 59 ARG B C 1
ATOM 2563 O O . ARG B 2 59 ? 1.145 22.830 53.530 1.00 23.77 59 ARG B O 1
ATOM 2571 N N . SER B 2 60 ? 2.700 23.506 55.009 1.00 23.47 60 SER B N 1
ATOM 2572 C CA . SER B 2 60 ? 2.925 24.781 54.323 1.00 23.70 60 SER B CA 1
ATOM 2573 C C . SER B 2 60 ? 3.441 24.676 52.889 1.00 22.28 60 SER B C 1
ATOM 2574 O O . SER B 2 60 ? 3.266 25.611 52.097 1.00 23.04 60 SER B O 1
ATOM 2577 N N . GLN B 2 61 ? 4.090 23.579 52.536 1.00 20.34 61 GLN B N 1
ATOM 2578 C CA . GLN B 2 61 ? 4.618 23.436 51.166 1.00 21.84 61 GLN B CA 1
ATOM 2579 C C . GLN B 2 61 ? 3.490 23.333 50.149 1.00 23.09 61 GLN B C 1
ATOM 2580 O O . GLN B 2 61 ? 3.678 23.596 48.953 1.00 23.87 61 GLN B O 1
ATOM 2586 N N . ALA B 2 62 ? 2.307 22.999 50.632 1.00 21.71 62 ALA B N 1
ATOM 2587 C CA . ALA B 2 62 ? 1.206 22.837 49.696 1.00 23.05 62 ALA B CA 1
ATOM 2588 C C . ALA B 2 62 ? 0.139 23.853 49.881 1.00 22.58 62 ALA B C 1
ATOM 2589 O O . ALA B 2 62 ? -0.869 23.755 49.209 1.00 23.43 62 ALA B O 1
ATOM 2591 N N . MET B 2 63 ? 0.320 24.811 50.793 1.00 22.00 63 MET B N 1
ATOM 2592 C CA . MET B 2 63 ? -0.784 25.730 51.086 1.00 22.28 63 MET B CA 1
ATOM 2593 C C . MET B 2 63 ? -1.162 26.622 49.910 1.00 20.86 63 MET B C 1
ATOM 2594 O O . MET B 2 63 ? -2.367 26.816 49.604 1.00 18.04 63 MET B O 1
ATOM 2599 N N . ALA B 2 64 ? -0.158 27.128 49.207 1.00 19.99 64 ALA B N 1
ATOM 2600 C CA . ALA B 2 64 ? -0.481 28.031 48.055 1.00 19.43 64 ALA B CA 1
ATOM 2601 C C . ALA B 2 64 ? -1.258 27.289 47.004 1.00 19.31 64 ALA B C 1
ATOM 2602 O O . ALA B 2 64 ? -2.231 27.819 46.431 1.00 19.93 64 ALA B O 1
ATOM 2604 N N . ALA B 2 65 ? -0.901 26.031 46.781 1.00 19.35 65 ALA B N 1
ATOM 2605 C CA . ALA B 2 65 ? -1.607 25.244 45.786 1.00 19.23 65 ALA B CA 1
ATOM 2606 C C . ALA B 2 65 ? -3.042 24.972 46.242 1.00 19.92 65 ALA B C 1
ATOM 2607 O O . ALA B 2 65 ? -3.996 25.068 45.442 1.00 20.23 65 ALA B O 1
ATOM 2609 N N . ALA B 2 66 ? -3.209 24.614 47.515 1.00 18.97 66 ALA B N 1
ATOM 2610 C CA . ALA B 2 66 ? -4.579 24.367 48.005 1.00 18.47 66 ALA B CA 1
ATOM 2611 C C . ALA B 2 66 ? -5.440 25.619 47.929 1.00 18.72 66 ALA B C 1
ATOM 2612 O O . ALA B 2 66 ? -6.652 25.526 47.597 1.00 18.85 66 ALA B O 1
ATOM 2614 N N . ALA B 2 67 ? -4.858 26.777 48.242 1.00 18.58 67 ALA B N 1
ATOM 2615 C CA . ALA B 2 67 ? -5.577 28.065 48.144 1.00 20.16 67 ALA B CA 1
ATOM 2616 C C . ALA B 2 67 ? -5.910 28.340 46.679 1.00 20.27 67 ALA B C 1
ATOM 2617 O O . ALA B 2 67 ? -7.058 28.714 46.328 1.00 19.45 67 ALA B O 1
ATOM 2619 N N . ALA B 2 68 ? -4.936 28.110 45.784 1.00 19.09 68 ALA B N 1
ATOM 2620 C CA . ALA B 2 68 ? -5.204 28.348 44.343 1.00 19.29 68 ALA B CA 1
ATOM 2621 C C . ALA B 2 68 ? -6.330 27.417 43.872 1.00 19.12 68 ALA B C 1
ATOM 2622 O O . ALA B 2 68 ? -7.204 27.809 43.074 1.00 16.70 68 ALA B O 1
ATOM 2624 N N . ILE B 2 69 ? -6.328 26.186 44.366 1.00 17.98 69 ILE B N 1
ATOM 2625 C CA . ILE B 2 69 ? -7.387 25.282 43.929 1.00 19.81 69 ILE B CA 1
ATOM 2626 C C . ILE B 2 69 ? -8.738 25.794 44.422 1.00 19.54 69 ILE B C 1
ATOM 2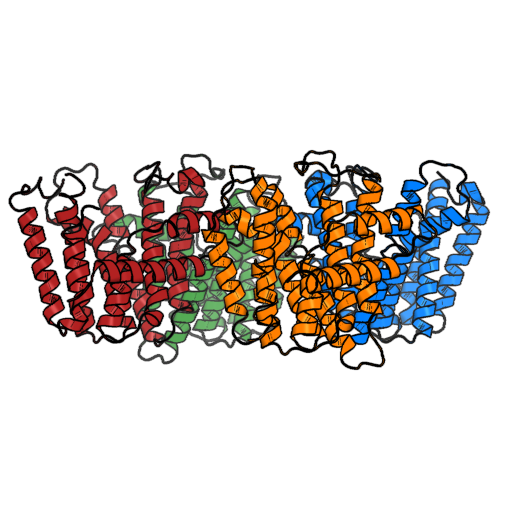627 O O . ILE B 2 69 ? -9.709 25.764 43.681 1.00 21.61 69 ILE B O 1
ATOM 2632 N N . HIS B 2 70 ? -8.797 26.287 45.653 1.00 19.30 70 HIS B N 1
ATOM 2633 C CA . HIS B 2 70 ? -10.074 26.826 46.136 1.00 20.36 70 HIS B CA 1
ATOM 2634 C C . HIS B 2 70 ? -10.506 28.046 45.261 1.00 21.52 70 HIS B C 1
ATOM 2635 O O . HIS B 2 70 ? -11.684 28.188 44.866 1.00 20.90 70 HIS B O 1
ATOM 2642 N N . LEU B 2 71 ? -9.556 28.924 44.961 1.00 20.35 71 LEU B N 1
ATOM 2643 C CA . LEU B 2 71 ? -9.874 30.098 44.117 1.00 20.12 71 LEU B CA 1
ATOM 2644 C C . LEU B 2 71 ? -10.383 29.703 42.707 1.00 20.26 71 LEU B C 1
ATOM 2645 O O . LEU B 2 71 ? -11.377 30.270 42.213 1.00 17.43 71 LEU B O 1
ATOM 2650 N N . VAL B 2 72 ? -9.735 28.732 42.050 1.00 19.30 72 VAL B N 1
ATOM 2651 C CA . VAL B 2 72 ? -10.241 28.318 40.731 1.00 19.36 72 VAL B CA 1
ATOM 2652 C C . VAL B 2 72 ? -11.702 27.800 40.930 1.00 20.48 72 VAL B C 1
ATOM 2653 O O . VAL B 2 72 ? -12.629 28.141 40.157 1.00 20.73 72 VAL B O 1
ATOM 2657 N N . HIS B 2 73 ? -11.904 26.985 41.962 1.00 19.21 73 HIS B N 1
ATOM 2658 C CA . HIS B 2 73 ? -13.243 26.416 42.235 1.00 19.62 73 HIS B CA 1
ATOM 2659 C C . HIS B 2 73 ? -14.208 27.547 42.526 1.00 19.24 73 HIS B C 1
ATOM 2660 O O . HIS B 2 73 ? -15.335 27.573 42.015 1.00 20.84 73 HIS B O 1
ATOM 2667 N N . ALA B 2 74 ? -13.791 28.505 43.343 1.00 18.27 74 ALA B N 1
ATOM 2668 C CA . ALA B 2 74 ? -14.706 29.605 43.697 1.00 19.48 74 ALA B CA 1
ATOM 2669 C C . ALA B 2 74 ? -15.098 30.409 42.450 1.00 19.50 74 ALA B C 1
ATOM 2670 O O . ALA B 2 74 ? -16.279 30.775 42.261 1.00 18.20 74 ALA B O 1
ATOM 2672 N N . ALA B 2 75 ? -14.123 30.726 41.601 1.00 19.01 75 ALA B N 1
ATOM 2673 C CA . ALA B 2 75 ? -14.486 31.491 40.379 1.00 18.27 75 ALA B CA 1
ATOM 2674 C C . ALA B 2 75 ? -15.499 30.706 39.514 1.00 19.99 75 ALA B C 1
ATOM 2675 O O . ALA B 2 75 ? -16.507 31.296 39.012 1.00 20.74 75 ALA B O 1
ATOM 2677 N N . ALA B 2 76 ? -15.281 29.392 39.338 1.00 19.38 76 ALA B N 1
ATOM 2678 C CA . ALA B 2 76 ? -16.190 28.578 38.480 1.00 18.98 76 ALA B CA 1
ATOM 2679 C C . ALA B 2 76 ? -17.626 28.562 39.106 1.00 19.92 76 ALA B C 1
ATOM 2680 O O . ALA B 2 76 ? -18.638 28.615 38.414 1.00 19.52 76 ALA B O 1
ATOM 2682 N N . TYR B 2 77 ? -17.670 28.483 40.432 1.00 21.76 77 TYR B N 1
ATOM 2683 C CA . TYR B 2 77 ? -18.929 28.479 41.213 1.00 22.95 77 TYR B CA 1
ATOM 2684 C C . TYR B 2 77 ? -19.639 29.841 41.008 1.00 22.48 77 TYR B C 1
ATOM 2685 O O . TYR B 2 77 ? -20.842 29.895 40.731 1.00 21.78 77 TYR B O 1
ATOM 2694 N N . VAL B 2 78 ? -18.910 30.950 41.131 1.00 20.50 78 VAL B N 1
ATOM 2695 C CA . VAL B 2 78 ? -19.557 32.258 40.844 1.00 20.60 78 VAL B CA 1
ATOM 2696 C C . VAL B 2 78 ? -20.064 32.313 39.408 1.00 21.55 78 VAL B C 1
ATOM 2697 O O . VAL B 2 78 ? -21.268 32.618 39.145 1.00 22.61 78 VAL B O 1
ATOM 2701 N N . HIS B 2 79 ? -19.207 31.969 38.451 1.00 19.96 79 HIS B N 1
ATOM 2702 C CA . HIS B 2 79 ? -19.633 32.025 37.050 1.00 19.65 79 HIS B CA 1
ATOM 2703 C C . HIS B 2 79 ? -20.789 31.097 36.698 1.00 20.19 79 HIS B C 1
ATOM 2704 O O . HIS B 2 79 ? -21.680 31.472 35.931 1.00 21.29 79 HIS B O 1
ATOM 2711 N N . GLU B 2 80 ? -20.826 29.906 37.276 1.00 21.81 80 GLU B N 1
ATOM 2712 C CA . GLU B 2 80 ? -21.890 28.979 36.928 1.00 23.35 80 GLU B CA 1
ATOM 2713 C C . GLU B 2 80 ? -23.277 29.380 37.455 1.00 25.39 80 GLU B C 1
ATOM 2714 O O . GLU B 2 80 ? -24.292 28.852 36.967 1.00 25.83 80 GLU B O 1
ATOM 2720 N N . HIS B 2 81 ? -23.325 30.291 38.430 1.00 25.25 81 HIS B N 1
ATOM 2721 C CA . HIS B 2 81 ? -24.604 30.797 38.978 1.00 27.03 81 HIS B CA 1
ATOM 2722 C C . HIS B 2 81 ? -24.978 32.221 38.513 1.00 29.56 81 HIS B C 1
ATOM 2723 O O . HIS B 2 81 ? -25.941 32.796 39.017 1.00 28.66 81 HIS B O 1
ATOM 2730 N N . LEU B 2 82 ? -24.204 32.804 37.597 1.00 28.77 82 LEU B N 1
ATOM 2731 C CA . LEU B 2 82 ? -24.493 34.143 37.079 1.00 28.59 82 LEU B CA 1
ATOM 2732 C C . LEU B 2 82 ? -25.888 34.166 36.475 1.00 28.35 82 LEU B C 1
ATOM 2733 O O . LEU B 2 82 ? -26.269 33.234 35.801 1.00 28.79 82 LEU B O 1
ATOM 2738 N N . PRO B 2 83 ? -26.666 35.228 36.724 1.00 29.67 83 PRO B N 1
ATOM 2739 C CA . PRO B 2 83 ? -28.015 35.274 36.120 1.00 31.25 83 PRO B CA 1
ATOM 2740 C C . PRO B 2 83 ? -27.855 35.673 34.642 1.00 32.77 83 PRO B C 1
ATOM 2741 O O . PRO B 2 83 ? -27.624 36.838 34.323 1.00 37.46 83 PRO B O 1
ATOM 2745 N N . LEU B 2 84 ? -27.935 34.732 33.724 1.00 32.44 84 LEU B N 1
ATOM 2746 C CA . LEU B 2 84 ? -27.769 35.111 32.332 1.00 32.96 84 LEU B CA 1
ATOM 2747 C C . LEU B 2 84 ? -29.133 35.573 31.771 1.00 35.16 84 LEU B C 1
ATOM 2748 O O . LEU B 2 84 ? -30.177 35.233 32.341 1.00 37.18 84 LEU B O 1
ATOM 2753 N N . THR B 2 85 ? -29.137 36.357 30.689 1.00 35.16 85 THR B N 1
ATOM 2754 C CA . THR B 2 85 ? -30.399 36.871 30.138 1.00 34.29 85 THR B CA 1
ATOM 2755 C C . THR B 2 85 ? -31.036 36.103 28.996 1.00 34.90 85 THR B C 1
ATOM 2756 O O . THR B 2 85 ? -32.151 36.427 28.586 1.00 37.20 85 THR B O 1
ATOM 2760 N N . ASP B 2 86 ? -30.364 35.085 28.473 1.00 34.57 86 ASP B N 1
ATOM 2761 C CA . ASP B 2 86 ? -30.861 34.386 27.279 1.00 33.16 86 ASP B CA 1
ATOM 2762 C C . ASP B 2 86 ? -31.308 32.924 27.476 1.00 32.59 86 ASP B C 1
ATOM 2763 O O . ASP B 2 86 ? -31.534 32.198 26.508 1.00 33.93 86 ASP B O 1
ATOM 2768 N N . GLY B 2 87 ? -31.443 32.505 28.734 1.00 33.58 87 GLY B N 1
ATOM 2769 C CA . GLY B 2 87 ? -31.856 31.151 29.024 1.00 32.18 87 GLY B CA 1
ATOM 2770 C C . GLY B 2 87 ? -30.870 30.139 28.505 1.00 34.29 87 GLY B C 1
ATOM 2771 O O . GLY B 2 87 ? -31.268 29.004 28.250 1.00 33.81 87 GLY B O 1
ATOM 2772 N N . SER B 2 88 ? -29.580 30.491 28.365 1.00 33.63 88 SER B N 1
ATOM 2773 C CA . SER B 2 88 ? -28.625 29.484 27.829 1.00 34.01 88 SER B CA 1
ATOM 2774 C C . SER B 2 88 ? -28.137 28.496 28.897 1.00 36.08 88 SER B C 1
ATOM 2775 O O . SER B 2 88 ? -27.571 27.476 28.594 1.00 36.88 88 SER B O 1
ATOM 2778 N N . ARG B 2 89 ? -28.339 28.817 30.162 1.00 40.92 89 ARG B N 1
ATOM 2779 C CA . ARG B 2 89 ? -27.952 27.907 31.236 1.00 44.26 89 ARG B CA 1
ATOM 2780 C C . ARG B 2 89 ? -29.070 27.941 32.261 1.00 47.21 89 ARG B C 1
ATOM 2781 O O . ARG B 2 89 ? -29.306 28.965 32.904 1.00 46.34 89 ARG B O 1
ATOM 2789 N N . PRO B 2 90 ? -29.788 26.823 32.415 1.00 50.65 90 PRO B N 1
ATOM 2790 C CA . PRO B 2 90 ? -30.886 26.766 33.390 1.00 53.27 90 PRO B CA 1
ATOM 2791 C C . PRO B 2 90 ? -30.387 27.102 34.797 1.00 55.16 90 PRO B C 1
ATOM 2792 O O . PRO B 2 90 ? -29.334 26.611 35.222 1.00 56.25 90 PRO B O 1
ATOM 2796 N N . VAL B 2 91 ? -31.144 27.953 35.489 1.00 55.20 91 VAL B N 1
ATOM 2797 C CA . VAL B 2 91 ? -30.856 28.374 36.856 1.00 54.66 91 VAL B CA 1
ATOM 2798 C C . VAL B 2 91 ? -30.841 27.180 37.820 1.00 54.92 91 VAL B C 1
ATOM 2799 O O . VAL B 2 91 ? -31.730 26.330 37.777 1.00 54.34 91 VAL B O 1
ATOM 2803 N N . SER B 2 92 ? -29.839 27.133 38.698 1.00 55.47 92 SER B N 1
ATOM 2804 C CA . SER B 2 92 ? -29.718 26.048 39.676 1.00 55.22 92 SER B CA 1
ATOM 2805 C C . SER B 2 92 ? -30.941 25.918 40.606 1.00 55.88 92 SER B C 1
ATOM 2806 O O . SER B 2 92 ? -31.551 26.932 40.996 1.00 51.78 92 SER B O 1
ATOM 2809 N N . LYS B 2 93 ? -31.242 24.661 40.962 1.00 57.30 93 LYS B N 1
ATOM 2810 C CA . LYS B 2 93 ? -32.351 24.288 41.828 1.00 60.05 93 LYS B CA 1
ATOM 2811 C C . LYS B 2 93 ? -32.432 25.350 42.897 1.00 59.63 93 LYS B C 1
ATOM 2812 O O . LYS B 2 93 ? -33.177 26.320 42.737 1.00 61.95 93 LYS B O 1
ATOM 2818 N N . PRO B 2 94 ? -31.712 25.200 44.016 1.00 57.79 94 PRO B N 1
ATOM 2819 C CA . PRO B 2 94 ? -31.998 26.397 44.823 1.00 56.01 94 PRO B CA 1
ATOM 2820 C C . PRO B 2 94 ? -31.101 27.487 44.204 1.00 53.59 94 PRO B C 1
ATOM 2821 O O . PRO B 2 94 ? -29.905 27.257 44.018 1.00 53.59 94 PRO B O 1
ATOM 2825 N N . ALA B 2 95 ? -31.665 28.632 43.835 1.00 50.31 95 ALA B N 1
ATOM 2826 C CA . ALA B 2 95 ? -30.850 29.697 43.247 1.00 48.52 95 ALA B CA 1
ATOM 2827 C C . ALA B 2 95 ? -30.059 30.314 44.374 1.00 47.50 95 ALA B C 1
ATOM 2828 O O . ALA B 2 95 ? -30.630 30.624 45.429 1.00 48.63 95 ALA B O 1
ATOM 2830 N N . ILE B 2 96 ? -28.752 30.499 44.195 1.00 43.59 96 ILE B N 1
ATOM 2831 C CA . ILE B 2 96 ? -27.991 31.075 45.290 1.00 39.08 96 ILE B CA 1
ATOM 2832 C C . ILE B 2 96 ? -28.332 32.545 45.329 1.00 38.07 96 ILE B C 1
ATOM 2833 O O . ILE B 2 96 ? -28.991 33.050 44.411 1.00 37.14 96 ILE B O 1
ATOM 2838 N N . GLN B 2 97 ? -27.910 33.213 46.402 1.00 36.16 97 GLN B N 1
ATOM 2839 C CA . GLN B 2 97 ? -28.172 34.646 46.580 1.00 34.96 97 GLN B CA 1
ATOM 2840 C C . GLN B 2 97 ? -27.033 35.440 45.932 1.00 35.11 97 GLN B C 1
ATOM 2841 O O . GLN B 2 97 ? -25.924 34.912 45.812 1.00 34.34 97 GLN B O 1
ATOM 2847 N N . HIS B 2 98 ? -27.280 36.699 45.557 1.00 33.79 98 HIS B N 1
ATOM 2848 C CA . HIS B 2 98 ? -26.261 37.527 44.918 1.00 33.77 98 HIS B CA 1
ATOM 2849 C C . HIS B 2 98 ? -26.121 38.872 45.631 1.00 34.59 98 HIS B C 1
ATOM 2850 O O . HIS B 2 98 ? -26.963 39.774 45.481 1.00 37.47 98 HIS B O 1
ATOM 2857 N N . LYS B 2 99 ? -25.085 39.004 46.443 1.00 32.22 99 LYS B N 1
ATOM 2858 C CA . LYS B 2 99 ? -24.892 40.256 47.102 1.00 32.22 99 LYS B CA 1
ATOM 2859 C C . LYS B 2 99 ? -24.471 41.332 46.080 1.00 31.63 99 LYS B C 1
ATOM 2860 O O . LYS B 2 99 ? -24.756 42.523 46.271 1.00 32.37 99 LYS B O 1
ATOM 2866 N N . TYR B 2 100 ? -23.776 40.923 45.017 1.00 27.74 100 TYR B N 1
ATOM 2867 C CA . TYR B 2 100 ? -23.302 41.851 43.968 1.00 28.24 100 TYR B CA 1
ATOM 2868 C C . TYR B 2 100 ? -23.976 41.598 42.615 1.00 28.17 100 TYR B C 1
ATOM 2869 O O . TYR B 2 100 ? -24.477 40.478 42.354 1.00 29.93 100 TYR B O 1
ATOM 2878 N N . GLY B 2 101 ? -23.948 42.616 41.744 1.00 26.92 101 GLY B N 1
ATOM 2879 C CA . GLY B 2 101 ? -24.499 42.515 40.406 1.00 27.33 101 GLY B CA 1
ATOM 2880 C C . GLY B 2 101 ? -23.774 41.494 39.525 1.00 28.27 101 GLY B C 1
ATOM 2881 O O . GLY B 2 101 ? -22.653 41.081 39.872 1.00 26.94 101 GLY B O 1
ATOM 2882 N N . PRO B 2 102 ? -24.364 41.095 38.379 1.00 29.52 102 PRO B N 1
ATOM 2883 C CA . PRO B 2 102 ? -23.765 40.110 37.474 1.00 29.74 102 PRO B CA 1
ATOM 2884 C C . PRO B 2 102 ? -22.419 40.596 36.917 1.00 30.69 102 PRO B C 1
ATOM 2885 O O . PRO B 2 102 ? -21.462 39.807 36.842 1.00 28.50 102 PRO B O 1
ATOM 2889 N N . ASN B 2 103 ? -22.319 41.882 36.566 1.00 28.86 103 ASN B N 1
ATOM 2890 C CA . ASN B 2 103 ? -21.036 42.381 36.052 1.00 28.56 103 ASN B CA 1
ATOM 2891 C C . ASN B 2 103 ? -19.919 42.227 37.074 1.00 27.44 103 ASN B C 1
ATOM 2892 O O . ASN B 2 103 ? -18.815 41.751 36.741 1.00 23.94 103 ASN B O 1
ATOM 2897 N N . VAL B 2 104 ? -20.200 42.583 38.335 1.00 25.92 104 VAL B N 1
ATOM 2898 C CA . VAL B 2 104 ? -19.206 42.493 39.381 1.00 25.39 104 VAL B CA 1
ATOM 2899 C C . VAL B 2 104 ? -18.855 41.032 39.678 1.00 25.67 104 VAL B C 1
ATOM 2900 O O . VAL B 2 104 ? -17.692 40.689 39.928 1.00 24.79 104 VAL B O 1
ATOM 2904 N N . GLU B 2 105 ? -19.853 40.170 39.685 1.00 23.49 105 GLU B N 1
ATOM 2905 C CA . GLU B 2 105 ? -19.615 38.736 39.889 1.00 23.75 105 GLU B CA 1
ATOM 2906 C C . GLU B 2 105 ? -18.771 38.168 38.728 1.00 23.31 105 GLU B C 1
ATOM 2907 O O . GLU B 2 105 ? -17.816 37.391 38.953 1.00 22.29 105 GLU B O 1
ATOM 2913 N N . LEU B 2 106 ? -19.114 38.553 37.492 1.00 22.48 106 LEU B N 1
ATOM 2914 C CA . LEU B 2 106 ? -18.398 38.007 36.323 1.00 21.17 106 LEU B CA 1
ATOM 2915 C C . LEU B 2 106 ? -16.897 38.428 36.410 1.00 21.32 106 LEU B C 1
ATOM 2916 O O . LEU B 2 106 ? -16.016 37.577 36.361 1.00 21.12 106 LEU B O 1
ATOM 2921 N N . LEU B 2 107 ? -16.648 39.725 36.563 1.00 21.61 107 LEU B N 1
ATOM 2922 C CA . LEU B 2 107 ? -15.302 40.289 36.655 1.00 23.80 107 LEU B CA 1
ATOM 2923 C C . LEU B 2 107 ? -14.518 39.755 37.848 1.00 22.81 107 LEU B C 1
ATOM 2924 O O . LEU B 2 107 ? -13.341 39.453 37.723 1.00 24.82 107 LEU B O 1
ATOM 2929 N N . THR B 2 108 ? -15.152 39.648 39.010 1.00 22.58 108 THR B N 1
ATOM 2930 C CA . THR B 2 108 ? -14.455 39.168 40.196 1.00 22.17 108 THR B CA 1
ATOM 2931 C C . THR B 2 108 ? -13.984 37.715 39.979 1.00 21.89 108 THR B C 1
ATOM 2932 O O . THR B 2 108 ? -12.861 37.339 40.374 1.00 19.91 108 THR B O 1
ATOM 2936 N N . GLY B 2 109 ? -14.832 36.888 39.365 1.00 21.26 109 GLY B N 1
ATOM 2937 C CA . GLY B 2 109 ? -14.407 35.501 39.080 1.00 21.45 109 GLY B CA 1
ATOM 2938 C C . GLY B 2 109 ? -13.174 35.595 38.166 1.00 21.77 109 GLY B C 1
ATOM 2939 O O . GLY B 2 109 ? -12.208 34.822 38.318 1.00 23.33 109 GLY B O 1
ATOM 2940 N N . ASP B 2 110 ? -13.158 36.563 37.231 1.00 19.47 110 ASP B N 1
ATOM 2941 C CA . ASP B 2 110 ? -11.979 36.721 36.357 1.00 18.59 110 ASP B CA 1
ATOM 2942 C C . ASP B 2 110 ? -10.764 37.221 37.141 1.00 18.38 110 ASP B C 1
ATOM 2943 O O . ASP B 2 110 ? -9.644 37.075 36.681 1.00 19.72 110 ASP B O 1
ATOM 2948 N N . GLY B 2 111 ? -10.983 37.891 38.287 1.00 18.77 111 GLY B N 1
ATOM 2949 C CA . GLY B 2 111 ? -9.861 38.364 39.084 1.00 18.64 111 GLY B CA 1
ATOM 2950 C C . GLY B 2 111 ? -9.396 37.303 40.090 1.00 19.92 111 GLY B C 1
ATOM 2951 O O . GLY B 2 111 ? -8.210 37.257 40.498 1.00 17.69 111 GLY B O 1
ATOM 2952 N N . ILE B 2 112 ? -10.305 36.430 40.482 1.00 16.83 112 ILE B N 1
ATOM 2953 C CA . ILE B 2 112 ? -9.934 35.378 41.453 1.00 19.09 112 ILE B CA 1
ATOM 2954 C C . ILE B 2 112 ? -9.036 34.265 40.866 1.00 20.18 112 ILE B C 1
ATOM 2955 O O . ILE B 2 112 ? -8.070 33.843 41.486 1.00 19.79 112 ILE B O 1
ATOM 2960 N N . VAL B 2 113 ? -9.324 33.812 39.646 1.00 18.48 113 VAL B N 1
ATOM 2961 C CA . VAL B 2 113 ? -8.475 32.779 39.067 1.00 17.86 113 VAL B CA 1
ATOM 2962 C C . VAL B 2 113 ? -7.009 33.207 39.001 1.00 17.90 113 VAL B C 1
ATOM 2963 O O . VAL B 2 113 ? -6.129 32.498 39.500 1.00 17.32 113 VAL B O 1
ATOM 2967 N N . PRO B 2 114 ? -6.711 34.384 38.410 1.00 18.99 114 PRO B N 1
ATOM 2968 C CA . PRO B 2 114 ? -5.279 34.744 38.378 1.00 18.35 114 PRO B CA 1
ATOM 2969 C C . PRO B 2 114 ? -4.679 34.902 39.779 1.00 19.07 114 PRO B C 1
ATOM 2970 O O . PRO B 2 114 ? -3.467 34.680 39.999 1.00 18.43 114 PRO B O 1
ATOM 2974 N N . PHE B 2 115 ? -5.507 35.274 40.767 1.00 20.80 115 PHE B N 1
ATOM 2975 C CA . PHE B 2 115 ? -4.908 35.405 42.123 1.00 19.41 115 PHE B CA 1
ATOM 2976 C C . PHE B 2 115 ? -4.297 34.101 42.613 1.00 19.04 115 PHE B C 1
ATOM 2977 O O . PHE B 2 115 ? -3.262 34.135 43.298 1.00 20.61 115 PHE B O 1
ATOM 2985 N N . GLY B 2 116 ? -4.899 32.958 42.246 1.00 18.10 116 GLY B N 1
ATOM 2986 C CA . GLY B 2 116 ? -4.317 31.656 42.643 1.00 17.45 116 GLY B CA 1
ATOM 2987 C C . GLY B 2 116 ? -2.906 31.476 42.090 1.00 18.14 116 GLY B C 1
ATOM 2988 O O . GLY B 2 116 ? -1.954 31.082 42.802 1.00 17.54 116 GLY B O 1
ATOM 2989 N N . PHE B 2 117 ? -2.734 31.802 40.803 1.00 19.00 117 PHE B N 1
ATOM 2990 C CA . PHE B 2 117 ? -1.417 31.672 40.197 1.00 17.56 117 PHE B CA 1
ATOM 2991 C C . PHE B 2 117 ? -0.476 32.674 40.761 1.00 18.10 117 PHE B C 1
ATOM 2992 O O . PHE B 2 117 ? 0.704 32.391 40.879 1.00 17.11 117 PHE B O 1
ATOM 3000 N N . GLU B 2 118 ? -0.977 33.865 41.084 1.00 18.93 118 GLU B N 1
ATOM 3001 C CA . GLU B 2 118 ? -0.096 34.889 41.713 1.00 18.35 118 GLU B CA 1
ATOM 3002 C C . GLU B 2 118 ? 0.405 34.318 43.060 1.00 20.16 118 GLU B C 1
ATOM 3003 O O . GLU B 2 118 ? 1.645 34.378 43.421 1.00 19.11 118 GLU B O 1
ATOM 3009 N N . LEU B 2 119 ? -0.529 33.740 43.816 1.00 16.86 119 LEU B N 1
ATOM 3010 C CA . LEU B 2 119 ? -0.114 33.150 45.118 1.00 19.27 119 LEU B CA 1
ATOM 3011 C C . LEU B 2 119 ? 0.923 32.066 44.904 1.00 18.52 119 LEU B C 1
ATOM 3012 O O . LEU B 2 119 ? 1.969 32.021 45.596 1.00 18.58 119 LEU B O 1
ATOM 3017 N N . LEU B 2 120 ? 0.673 31.203 43.920 1.00 17.39 120 LEU B N 1
ATOM 3018 C CA . LEU B 2 120 ? 1.688 30.144 43.661 1.00 18.98 120 LEU B CA 1
ATOM 3019 C C . LEU B 2 120 ? 3.030 30.678 43.264 1.00 19.61 120 LEU B C 1
ATOM 3020 O O . LEU B 2 120 ? 4.095 30.254 43.804 1.00 19.60 120 LEU B O 1
ATOM 3025 N N . ALA B 2 121 ? 3.031 31.594 42.297 1.00 20.42 121 ALA B N 1
ATOM 3026 C CA . ALA B 2 121 ? 4.328 32.136 41.835 1.00 20.94 121 ALA B CA 1
ATOM 3027 C C . ALA B 2 121 ? 5.029 32.834 42.979 1.00 23.38 121 ALA B C 1
ATOM 3028 O O . ALA B 2 121 ? 6.268 32.719 43.112 1.00 22.55 121 ALA B O 1
ATOM 3030 N N . GLY B 2 122 ? 4.254 33.576 43.791 1.00 22.73 122 GLY B N 1
ATOM 3031 C CA . GLY B 2 122 ? 4.836 34.316 44.906 1.00 24.15 122 GLY B CA 1
ATOM 3032 C C . GLY B 2 122 ? 5.322 33.406 46.063 1.00 25.67 122 GLY B C 1
ATOM 3033 O O . GLY B 2 122 ? 6.177 33.818 46.894 1.00 25.90 122 GLY B O 1
ATOM 3034 N N . SER B 2 123 ? 4.836 32.164 46.107 1.00 24.57 123 SER B N 1
ATOM 3035 C CA . SER B 2 123 ? 5.259 31.247 47.198 1.00 24.69 123 SER B CA 1
ATOM 3036 C C . SER B 2 123 ? 6.630 30.600 46.978 1.00 25.67 123 SER B C 1
ATOM 3037 O O . SER B 2 123 ? 7.142 29.944 47.854 1.00 24.93 123 SER B O 1
ATOM 3040 N N . VAL B 2 124 ? 7.236 30.799 45.818 1.00 25.30 124 VAL B N 1
ATOM 3041 C CA . VAL B 2 124 ? 8.546 30.229 45.572 1.00 25.40 124 VAL B CA 1
ATOM 3042 C C . VAL B 2 124 ? 9.546 30.783 46.591 1.00 27.90 124 VAL B C 1
ATOM 3043 O O . VAL B 2 124 ? 9.732 31.990 46.712 1.00 27.02 124 VAL B O 1
ATOM 3047 N N . ASP B 2 125 ? 10.208 29.894 47.330 1.00 28.72 125 ASP B N 1
ATOM 3048 C CA . ASP B 2 125 ? 11.192 30.366 48.305 1.00 29.21 125 ASP B CA 1
ATOM 3049 C C . ASP B 2 125 ? 12.554 30.323 47.576 1.00 28.87 125 ASP B C 1
ATOM 3050 O O . ASP B 2 125 ? 13.029 29.239 47.195 1.00 26.91 125 ASP B O 1
ATOM 3055 N N . PRO B 2 126 ? 13.205 31.475 47.387 1.00 30.21 126 PRO B N 1
ATOM 3056 C CA . PRO B 2 126 ? 14.508 31.423 46.685 1.00 31.93 126 PRO B CA 1
ATOM 3057 C C . PRO B 2 126 ? 15.587 30.656 47.444 1.00 31.65 126 PRO B C 1
ATOM 3058 O O . PRO B 2 126 ? 16.638 30.316 46.883 1.00 32.81 126 PRO B O 1
ATOM 3062 N N . ALA B 2 127 ? 15.315 30.329 48.704 1.00 30.45 127 ALA B N 1
ATOM 3063 C CA . ALA B 2 127 ? 16.279 29.563 49.493 1.00 30.42 127 ALA B CA 1
ATOM 3064 C C . ALA B 2 127 ? 16.067 28.035 49.320 1.00 30.35 127 ALA B C 1
ATOM 3065 O O . ALA B 2 127 ? 16.854 27.237 49.840 1.00 30.38 127 ALA B O 1
ATOM 3067 N N . ARG B 2 128 ? 15.022 27.635 48.583 1.00 29.83 128 ARG B N 1
ATOM 3068 C CA . ARG B 2 128 ? 14.707 26.208 48.382 1.00 30.61 128 ARG B CA 1
ATOM 3069 C C . ARG B 2 128 ? 14.909 25.877 46.907 1.00 32.66 128 ARG B C 1
ATOM 3070 O O . ARG B 2 128 ? 14.129 26.300 46.032 1.00 32.30 128 ARG B O 1
ATOM 3078 N N . THR B 2 129 ? 15.957 25.124 46.611 1.00 32.77 129 THR B N 1
ATOM 3079 C CA . THR B 2 129 ? 16.254 24.811 45.229 1.00 33.93 129 THR B CA 1
ATOM 3080 C C . THR B 2 129 ? 15.214 23.983 44.457 1.00 33.79 129 THR B C 1
ATOM 3081 O O . THR B 2 129 ? 15.203 24.040 43.245 1.00 33.00 129 THR B O 1
ATOM 3085 N N . ASP B 2 130 ? 14.340 23.244 45.126 1.00 33.24 130 ASP B N 1
ATOM 3086 C CA . ASP B 2 130 ? 13.345 22.427 44.379 1.00 33.40 130 ASP B CA 1
ATOM 3087 C C . ASP B 2 130 ? 12.023 23.149 44.080 1.00 31.49 130 ASP B C 1
ATOM 3088 O O . ASP B 2 130 ? 11.188 22.600 43.333 1.00 30.53 130 ASP B O 1
ATOM 3093 N N . ASP B 2 131 ? 11.823 24.323 44.694 1.00 27.99 131 ASP B N 1
ATOM 3094 C CA . ASP B 2 131 ? 10.592 25.070 44.549 1.00 27.04 131 ASP B CA 1
ATOM 3095 C C . ASP B 2 131 ? 10.140 25.416 43.114 1.00 26.59 131 ASP B C 1
ATOM 3096 O O . ASP B 2 131 ? 8.984 25.151 42.755 1.00 25.75 131 ASP B O 1
ATOM 3101 N N . PRO B 2 132 ? 11.032 26.014 42.293 1.00 24.63 132 PRO B N 1
ATOM 3102 C CA . PRO B 2 132 ? 10.694 26.401 40.920 1.00 24.34 132 PRO B CA 1
ATOM 3103 C C . PRO B 2 132 ? 10.114 25.250 40.095 1.00 24.23 132 PRO B C 1
ATOM 3104 O O . PRO B 2 132 ? 9.052 25.375 39.487 1.00 21.58 132 PRO B O 1
ATOM 3108 N N . ASP B 2 133 ? 10.819 24.127 40.058 1.00 23.93 133 ASP B N 1
ATOM 3109 C CA . ASP B 2 133 ? 10.326 22.957 39.325 1.00 26.44 133 ASP B CA 1
ATOM 3110 C C . ASP B 2 133 ? 8.972 22.455 39.819 1.00 25.05 133 ASP B C 1
ATOM 3111 O O . ASP B 2 133 ? 8.076 22.161 39.034 1.00 26.52 133 ASP B O 1
ATOM 3116 N N . ARG B 2 134 ? 8.818 22.354 41.121 1.00 23.37 134 ARG B N 1
ATOM 3117 C CA . ARG B 2 134 ? 7.551 21.804 41.631 1.00 24.56 134 ARG B CA 1
ATOM 3118 C C . ARG B 2 134 ? 6.387 22.744 41.430 1.00 22.02 134 ARG B C 1
ATOM 3119 O O . ARG B 2 134 ? 5.307 22.315 41.087 1.00 24.52 134 ARG B O 1
ATOM 3127 N N . ILE B 2 135 ? 6.608 24.013 41.705 1.00 20.77 135 ILE B N 1
ATOM 3128 C CA . ILE B 2 135 ? 5.562 25.028 41.596 1.00 22.17 135 ILE B CA 1
ATOM 3129 C C . ILE B 2 135 ? 5.148 25.153 40.135 1.00 22.25 135 ILE B C 1
ATOM 3130 O O . ILE B 2 135 ? 3.944 25.290 39.823 1.00 20.86 135 ILE B O 1
ATOM 3135 N N . LEU B 2 136 ? 6.142 25.106 39.236 1.00 19.23 136 LEU B N 1
ATOM 3136 C CA . LEU B 2 136 ? 5.810 25.177 37.809 1.00 20.26 136 LEU B CA 1
ATOM 3137 C C . LEU B 2 136 ? 4.919 24.004 37.426 1.00 19.48 136 LEU B C 1
ATOM 3138 O O . LEU B 2 136 ? 3.881 24.130 36.723 1.00 19.84 136 LEU B O 1
ATOM 3143 N N . ARG B 2 137 ? 5.325 22.813 37.872 1.00 21.02 137 ARG B N 1
ATOM 3144 C CA . ARG B 2 137 ? 4.552 21.617 37.587 1.00 20.57 137 ARG B CA 1
ATOM 3145 C C . ARG B 2 137 ? 3.122 21.770 38.103 1.00 20.13 137 ARG B C 1
ATOM 3146 O O . ARG B 2 137 ? 2.111 21.394 37.433 1.00 19.29 137 ARG B O 1
ATOM 3154 N N . VAL B 2 138 ? 3.021 22.307 39.318 1.00 19.00 138 VAL B N 1
ATOM 3155 C CA . VAL B 2 138 ? 1.716 22.512 39.951 1.00 18.87 138 VAL B CA 1
ATOM 3156 C C . VAL B 2 138 ? 0.835 23.553 39.233 1.00 19.88 138 VAL B C 1
ATOM 3157 O O . VAL B 2 138 ? -0.412 23.431 39.170 1.00 18.56 138 VAL B O 1
ATOM 3161 N N . ILE B 2 139 ? 1.458 24.577 38.701 1.00 17.59 139 ILE B N 1
ATOM 3162 C CA . ILE B 2 139 ? 0.678 25.559 37.938 1.00 17.40 139 ILE B CA 1
ATOM 3163 C C . ILE B 2 139 ? 0.078 24.894 36.674 1.00 17.13 139 ILE B C 1
ATOM 3164 O O . ILE B 2 139 ? -1.096 25.138 36.292 1.00 17.85 139 ILE B O 1
ATOM 3169 N N . ILE B 2 140 ? 0.853 24.021 36.041 1.00 15.57 140 ILE B N 1
ATOM 3170 C CA . ILE B 2 140 ? 0.364 23.311 34.868 1.00 17.52 140 ILE B CA 1
ATOM 3171 C C . ILE B 2 140 ? -0.829 22.429 35.258 1.00 18.22 140 ILE B C 1
ATOM 3172 O O . ILE B 2 140 ? -1.869 22.417 34.581 1.00 17.29 140 ILE B O 1
ATOM 3177 N N . GLU B 2 141 ? -0.684 21.677 36.364 1.00 18.25 141 GLU B N 1
ATOM 3178 C CA . GLU B 2 141 ? -1.760 20.805 36.827 1.00 18.42 141 GLU B CA 1
ATOM 3179 C C . GLU B 2 141 ? -3.057 21.553 37.074 1.00 18.21 141 GLU B C 1
ATOM 3180 O O . GLU B 2 141 ? -4.136 21.138 36.653 1.00 17.56 141 GLU B O 1
ATOM 3186 N N . ILE B 2 142 ? -2.959 22.657 37.814 1.00 17.27 142 ILE B N 1
ATOM 3187 C CA . ILE B 2 142 ? -4.121 23.439 38.144 1.00 18.53 142 ILE B CA 1
ATOM 3188 C C . ILE B 2 142 ? -4.783 24.149 36.956 1.00 18.53 142 ILE B C 1
ATOM 3189 O O . ILE B 2 142 ? -6.050 24.132 36.831 1.00 16.43 142 ILE B O 1
ATOM 3194 N N . SER B 2 143 ? -3.973 24.796 36.117 1.00 18.32 143 SER B N 1
ATOM 3195 C CA . SER B 2 143 ? -4.523 25.487 34.928 1.00 18.84 143 SER B CA 1
ATOM 3196 C C . SER B 2 143 ? -5.153 24.464 33.996 1.00 20.06 143 SER B C 1
ATOM 3197 O O . SER B 2 143 ? -6.197 24.745 33.358 1.00 20.86 143 SER B O 1
ATOM 3200 N N . ARG B 2 144 ? -4.573 23.262 33.928 1.00 19.97 144 ARG B N 1
ATOM 3201 C CA . ARG B 2 144 ? -5.201 22.207 33.108 1.00 22.17 144 ARG B CA 1
ATOM 3202 C C . ARG B 2 144 ? -6.557 21.765 33.672 1.00 23.77 144 ARG B C 1
ATOM 3203 O O . ARG B 2 144 ? -7.563 21.710 32.957 1.00 24.31 144 ARG B O 1
ATOM 3211 N N . ALA B 2 145 ? -6.584 21.449 34.964 1.00 23.39 145 ALA B N 1
ATOM 3212 C CA . ALA B 2 145 ? -7.789 20.964 35.610 1.00 24.90 145 ALA B CA 1
ATOM 3213 C C . ALA B 2 145 ? -8.905 21.987 35.602 1.00 26.01 145 ALA B C 1
ATOM 3214 O O . ALA B 2 145 ? -10.082 21.626 35.581 1.00 26.17 145 ALA B O 1
ATOM 3216 N N . GLY B 2 146 ? -8.548 23.267 35.669 1.00 24.61 146 GLY B N 1
ATOM 3217 C CA . GLY B 2 146 ? -9.574 24.285 35.635 1.00 25.93 146 GLY B CA 1
ATOM 3218 C C . GLY B 2 146 ? -9.868 24.746 34.218 1.00 25.52 146 GLY B C 1
ATOM 3219 O O . GLY B 2 146 ? -10.671 25.655 34.042 1.00 27.55 146 GLY B O 1
ATOM 3220 N N . GLY B 2 147 ? -9.229 24.106 33.234 1.00 23.36 147 GLY B N 1
ATOM 3221 C CA . GLY B 2 147 ? -9.304 24.507 31.841 1.00 21.74 147 GLY B CA 1
ATOM 3222 C C . GLY B 2 147 ? -10.400 23.920 30.979 1.00 21.48 147 GLY B C 1
ATOM 3223 O O . GLY B 2 147 ? -11.283 23.230 31.507 1.00 22.98 147 GLY B O 1
ATOM 3224 N N . PRO B 2 148 ? -10.364 24.178 29.638 1.00 21.52 148 PRO B N 1
ATOM 3225 C CA . PRO B 2 148 ? -11.377 23.684 28.715 1.00 22.11 148 PRO B CA 1
ATOM 3226 C C . PRO B 2 148 ? -11.550 22.173 28.698 1.00 23.39 148 PRO B C 1
ATOM 3227 O O . PRO B 2 148 ? -12.615 21.696 28.364 1.00 24.04 148 PRO B O 1
ATOM 3231 N N . GLU B 2 149 ? -10.511 21.408 28.979 1.00 22.01 149 GLU B N 1
ATOM 3232 C CA . GLU B 2 149 ? -10.757 19.974 28.968 1.00 24.01 149 GLU B CA 1
ATOM 3233 C C . GLU B 2 149 ? -10.910 19.392 30.381 1.00 25.11 149 GLU B C 1
ATOM 3234 O O . GLU B 2 149 ? -10.987 18.169 30.565 1.00 26.36 149 GLU B O 1
ATOM 3240 N N . GLY B 2 150 ? -10.960 20.237 31.386 1.00 23.37 150 GLY B N 1
ATOM 3241 C CA . GLY B 2 150 ? -11.100 19.703 32.731 1.00 22.95 150 GLY B CA 1
ATOM 3242 C C . GLY B 2 150 ? -12.453 20.121 33.255 1.00 22.99 150 GLY B C 1
ATOM 3243 O O . GLY B 2 150 ? -13.479 19.786 32.686 1.00 21.91 150 GLY B O 1
ATOM 3244 N N . MET B 2 151 ? -12.448 20.922 34.314 1.00 21.74 151 MET B N 1
ATOM 3245 C CA . MET B 2 151 ? -13.653 21.391 34.913 1.00 22.78 151 MET B CA 1
ATOM 3246 C C . MET B 2 151 ? -14.657 22.069 33.970 1.00 23.29 151 MET B C 1
ATOM 3247 O O . MET B 2 151 ? -15.902 21.923 34.100 1.00 20.46 151 MET B O 1
ATOM 3252 N N . ILE B 2 152 ? -14.122 22.862 33.036 1.00 22.21 152 ILE B N 1
ATOM 3253 C CA . ILE B 2 152 ? -15.006 23.542 32.074 1.00 21.80 152 ILE B CA 1
ATOM 3254 C C . ILE B 2 152 ? -15.788 22.557 31.229 1.00 19.94 152 ILE B C 1
ATOM 3255 O O . ILE B 2 152 ? -16.969 22.783 30.924 1.00 20.70 152 ILE B O 1
ATOM 3260 N N . SER B 2 153 ? -15.177 21.445 30.850 1.00 19.53 153 SER B N 1
ATOM 3261 C CA . SER B 2 153 ? -15.946 20.451 30.108 1.00 20.90 153 SER B CA 1
ATOM 3262 C C . SER B 2 153 ? -17.143 19.906 30.955 1.00 20.64 153 SER B C 1
ATOM 3263 O O . SER B 2 153 ? -18.247 19.744 30.448 1.00 22.49 153 SER B O 1
ATOM 3266 N N . GLY B 2 154 ? -16.929 19.665 32.243 1.00 21.90 154 GLY B N 1
ATOM 3267 C CA . GLY B 2 154 ? -17.984 19.128 33.114 1.00 21.72 154 GLY B CA 1
ATOM 3268 C C . GLY B 2 154 ? -19.071 20.157 33.279 1.00 24.06 154 GLY B C 1
ATOM 3269 O O . GLY B 2 154 ? -20.296 19.847 33.212 1.00 21.70 154 GLY B O 1
ATOM 3270 N N . LEU B 2 155 ? -18.649 21.422 33.489 1.00 23.99 155 LEU B N 1
ATOM 3271 C CA . LEU B 2 155 ? -19.654 22.471 33.600 1.00 23.08 155 LEU B CA 1
ATOM 3272 C C . LEU B 2 155 ? -20.497 22.567 32.342 1.00 24.27 155 LEU B C 1
ATOM 3273 O O . LEU B 2 155 ? -21.706 22.813 32.426 1.00 23.88 155 LEU B O 1
ATOM 3278 N N . HIS B 2 156 ? -19.858 22.409 31.168 1.00 23.66 156 HIS B N 1
ATOM 3279 C CA . HIS B 2 156 ? -20.551 22.517 29.877 1.00 22.37 156 HIS B CA 1
ATOM 3280 C C . HIS B 2 156 ? -21.484 21.292 29.685 1.00 23.26 156 HIS B C 1
ATOM 3281 O O . HIS B 2 156 ? -22.644 21.437 29.367 1.00 21.83 156 HIS B O 1
ATOM 3288 N N . ARG B 2 157 ? -20.964 20.090 29.878 1.00 22.73 157 ARG B N 1
ATOM 3289 C CA . ARG B 2 157 ? -21.789 18.879 29.718 1.00 23.49 157 ARG B CA 1
ATOM 3290 C C . ARG B 2 157 ? -22.919 18.774 30.763 1.00 24.18 157 ARG B C 1
ATOM 3291 O O . ARG B 2 157 ? -23.978 18.238 30.488 1.00 23.97 157 ARG B O 1
ATOM 3299 N N . GLU B 2 158 ? -22.696 19.358 31.930 1.00 26.33 158 GLU B N 1
ATOM 3300 C CA . GLU B 2 158 ? -23.688 19.335 33.004 1.00 27.45 158 GLU B CA 1
ATOM 3301 C C . GLU B 2 158 ? -24.994 19.966 32.489 1.00 29.14 158 GLU B C 1
ATOM 3302 O O . GLU B 2 158 ? -26.085 19.513 32.861 1.00 28.69 158 GLU B O 1
ATOM 3308 N N . GLU B 2 159 ? -24.909 21.008 31.648 1.00 27.39 159 GLU B N 1
ATOM 3309 C CA . GLU B 2 159 ? -26.145 21.656 31.153 1.00 29.04 159 GLU B CA 1
ATOM 3310 C C . GLU B 2 159 ? -27.027 20.749 30.302 1.00 30.03 159 GLU B C 1
ATOM 3311 O O . GLU B 2 159 ? -28.177 21.107 29.985 1.00 30.07 159 GLU B O 1
ATOM 3317 N N . GLU B 2 160 ? -26.495 19.590 29.895 1.00 29.59 160 GLU B N 1
ATOM 3318 C CA . GLU B 2 160 ? -27.283 18.661 29.070 1.00 29.91 160 GLU B CA 1
ATOM 3319 C C . GLU B 2 160 ? -28.063 17.660 29.925 1.00 30.03 160 GLU B C 1
ATOM 3320 O O . GLU B 2 160 ? -28.880 16.894 29.421 1.00 29.38 160 GLU B O 1
ATOM 3326 N N . ILE B 2 161 ? -27.796 17.666 31.218 1.00 30.25 161 ILE B N 1
ATOM 3327 C CA . ILE B 2 161 ? -28.472 16.755 32.126 1.00 32.99 161 ILE B CA 1
ATOM 3328 C C . ILE B 2 161 ? -29.937 17.162 32.285 1.00 36.22 161 ILE B C 1
ATOM 3329 O O . ILE B 2 161 ? -30.250 18.346 32.397 1.00 33.56 161 ILE B O 1
ATOM 3334 N N . VAL B 2 162 ? -30.818 16.163 32.293 1.00 39.46 162 VAL B N 1
ATOM 3335 C CA . VAL B 2 162 ? -32.255 16.376 32.528 1.00 43.16 162 VAL B CA 1
ATOM 3336 C C . VAL B 2 162 ? -32.577 15.656 33.850 1.00 45.56 162 VAL B C 1
ATOM 3337 O O . VAL B 2 162 ? -32.398 14.440 33.976 1.00 46.16 162 VAL B O 1
ATOM 3341 N N . ASP B 2 163 ? -33.021 16.406 34.843 1.00 48.88 163 ASP B N 1
ATOM 3342 C CA . ASP B 2 163 ? -33.344 15.823 36.143 1.00 52.81 163 ASP B CA 1
ATOM 3343 C C . ASP B 2 163 ? -34.334 14.657 36.020 1.00 53.19 163 ASP B C 1
ATOM 3344 O O . ASP B 2 163 ? -35.332 14.725 35.308 1.00 53.05 163 ASP B O 1
ATOM 3349 N N . GLY B 2 164 ? -34.024 13.571 36.715 1.00 53.91 164 GLY B N 1
ATOM 3350 C CA . GLY B 2 164 ? -34.872 12.403 36.657 1.00 53.46 164 GLY B CA 1
ATOM 3351 C C . GLY B 2 164 ? -34.765 11.647 35.352 1.00 53.20 164 GLY B C 1
ATOM 3352 O O . GLY B 2 164 ? -35.129 10.470 35.313 1.00 54.46 164 GLY B O 1
ATOM 3353 N N . ASN B 2 165 ? -34.261 12.277 34.289 1.00 52.10 165 ASN B N 1
ATOM 3354 C CA . ASN B 2 165 ? -34.163 11.583 33.008 1.00 51.22 165 ASN B CA 1
ATOM 3355 C C . ASN B 2 165 ? -32.812 11.466 32.249 1.00 50.13 165 ASN B C 1
ATOM 3356 O O . ASN B 2 165 ? -32.760 11.488 31.014 1.00 50.36 165 ASN B O 1
ATOM 3361 N N . THR B 2 166 ? -31.727 11.297 32.981 1.00 46.44 166 THR B N 1
ATOM 3362 C CA . THR B 2 166 ? -30.424 11.176 32.370 1.00 41.76 166 THR B CA 1
ATOM 3363 C C . THR B 2 166 ? -29.804 9.924 33.002 1.00 39.14 166 THR B C 1
ATOM 3364 O O . THR B 2 166 ? -29.981 9.659 34.194 1.00 38.34 166 THR B O 1
ATOM 3368 N N . SER B 2 167 ? -29.056 9.158 32.220 1.00 35.60 167 SER B N 1
ATOM 3369 C CA . SER B 2 167 ? -28.468 7.937 32.750 1.00 31.93 167 SER B CA 1
ATOM 3370 C C . SER B 2 167 ? -27.365 8.168 33.767 1.00 30.88 167 SER B C 1
ATOM 3371 O O . SER B 2 167 ? -26.717 9.219 33.759 1.00 31.32 167 SER B O 1
ATOM 3374 N N . LEU B 2 168 ? -27.139 7.189 34.639 1.00 27.67 168 LEU B N 1
ATOM 3375 C CA . LEU B 2 168 ? -26.054 7.285 35.590 1.00 26.32 168 LEU B CA 1
ATOM 3376 C C . LEU B 2 168 ? -24.678 7.344 34.868 1.00 25.36 168 LEU B C 1
ATOM 3377 O O . LEU B 2 168 ? -23.731 7.949 35.407 1.00 24.02 168 LEU B O 1
ATOM 3382 N N . ASP B 2 169 ? -24.540 6.677 33.713 1.00 21.22 169 ASP B N 1
ATOM 3383 C CA . ASP B 2 169 ? -23.252 6.715 33.014 1.00 22.43 169 ASP B CA 1
ATOM 3384 C C . ASP B 2 169 ? -22.913 8.184 32.630 1.00 22.98 169 ASP B C 1
ATOM 3385 O O . ASP B 2 169 ? -21.752 8.640 32.779 1.00 18.87 169 ASP B O 1
ATOM 3390 N N . PHE B 2 170 ? -23.920 8.912 32.152 1.00 21.33 170 PHE B N 1
ATOM 3391 C CA . PHE B 2 170 ? -23.708 10.307 31.741 1.00 23.02 170 PHE B CA 1
ATOM 3392 C C . PHE B 2 170 ? -23.408 11.202 32.952 1.00 24.26 170 PHE B C 1
ATOM 3393 O O . PHE B 2 170 ? -22.442 11.989 32.925 1.00 23.86 170 PHE B O 1
ATOM 3401 N N . ILE B 2 171 ? -24.185 11.031 34.029 1.00 23.75 171 ILE B N 1
ATOM 3402 C CA . ILE B 2 171 ? -23.997 11.843 35.223 1.00 25.36 171 ILE B CA 1
ATOM 3403 C C . ILE B 2 171 ? -22.639 11.571 35.816 1.00 25.21 171 ILE B C 1
ATOM 3404 O O . ILE B 2 171 ? -21.961 12.499 36.231 1.00 24.02 171 ILE B O 1
ATOM 3409 N N . GLU B 2 172 ? -22.234 10.303 35.833 1.00 24.45 172 GLU B N 1
ATOM 3410 C CA . GLU B 2 172 ? -20.927 9.978 36.392 1.00 26.83 172 GLU B CA 1
ATOM 3411 C C . GLU B 2 172 ? -19.822 10.674 35.597 1.00 24.11 172 GLU B C 1
ATOM 3412 O O . GLU B 2 172 ? -18.880 11.218 36.186 1.00 24.36 172 GLU B O 1
ATOM 3418 N N . TYR B 2 173 ? -19.933 10.667 34.266 1.00 24.10 173 TYR B N 1
ATOM 3419 C CA . TYR B 2 173 ? -18.917 11.332 33.434 1.00 22.82 173 TYR B CA 1
ATOM 3420 C C . TYR B 2 173 ? -18.866 12.851 33.755 1.00 22.70 173 TYR B C 1
ATOM 3421 O O . TYR B 2 173 ? -17.772 13.442 33.912 1.00 22.48 173 TYR B O 1
ATOM 3430 N N . VAL B 2 174 ? -20.029 13.467 33.860 1.00 20.84 174 VAL B N 1
ATOM 3431 C CA . VAL B 2 174 ? -20.069 14.875 34.193 1.00 21.40 174 VAL B CA 1
ATOM 3432 C C . VAL B 2 174 ? -19.410 15.128 35.556 1.00 22.69 174 VAL B C 1
ATOM 3433 O O . VAL B 2 174 ? -18.713 16.144 35.736 1.00 22.52 174 VAL B O 1
ATOM 3437 N N . CYS B 2 175 ? -19.604 14.209 36.511 1.00 22.45 175 CYS B N 1
ATOM 3438 C CA . CYS B 2 175 ? -18.990 14.344 37.838 1.00 24.25 175 CYS B CA 1
ATOM 3439 C C . CYS B 2 175 ? -17.471 14.158 37.773 1.00 23.73 175 CYS B C 1
ATOM 3440 O O . CYS B 2 175 ? -16.706 14.837 38.479 1.00 26.69 175 CYS B O 1
ATOM 3443 N N . LYS B 2 176 ? -17.039 13.243 36.940 1.00 21.67 176 LYS B N 1
ATOM 3444 C CA . LYS B 2 176 ? -15.612 13.003 36.775 1.00 22.63 176 LYS B CA 1
ATOM 3445 C C . LYS B 2 176 ? -14.880 14.266 36.210 1.00 23.90 176 LYS B C 1
ATOM 3446 O O . LYS B 2 176 ? -13.745 14.541 36.603 1.00 22.59 176 LYS B O 1
ATOM 3452 N N . LYS B 2 177 ? -15.516 14.986 35.268 1.00 22.62 177 LYS B N 1
ATOM 3453 C CA . LYS B 2 177 ? -14.902 16.189 34.687 1.00 21.88 177 LYS B CA 1
ATOM 3454 C C . LYS B 2 177 ? -15.082 17.411 35.581 1.00 22.94 177 LYS B C 1
ATOM 3455 O O . LYS B 2 177 ? -14.164 18.195 35.793 1.00 22.19 177 LYS B O 1
ATOM 3461 N N . LYS B 2 178 ? -16.304 17.607 36.072 1.00 22.49 178 LYS B N 1
ATOM 3462 C CA . LYS B 2 178 ? -16.591 18.754 36.902 1.00 24.24 178 LYS B CA 1
ATOM 3463 C C . LYS B 2 178 ? -15.885 18.704 38.267 1.00 26.04 178 LYS B C 1
ATOM 3464 O O . LYS B 2 178 ? -15.369 19.726 38.689 1.00 24.98 178 LYS B O 1
ATOM 3470 N N . TYR B 2 179 ? -15.815 17.531 38.911 1.00 25.08 179 TYR B N 1
ATOM 3471 C CA . TYR B 2 179 ? -15.218 17.402 40.249 1.00 26.53 179 TYR B CA 1
ATOM 3472 C C . TYR B 2 179 ? -14.011 16.523 40.300 1.00 26.50 179 TYR B C 1
ATOM 3473 O O . TYR B 2 179 ? -13.033 16.900 40.921 1.00 25.81 179 TYR B O 1
ATOM 3482 N N . GLY B 2 180 ? -14.101 15.339 39.680 1.00 27.29 180 GLY B N 1
ATOM 3483 C CA . GLY B 2 180 ? -13.004 14.398 39.698 1.00 25.28 180 GLY B CA 1
ATOM 3484 C C . GLY B 2 180 ? -11.627 14.893 39.256 1.00 26.24 180 GLY B C 1
ATOM 3485 O O . GLY B 2 180 ? -10.641 14.616 39.949 1.00 25.98 180 GLY B O 1
ATOM 3486 N N . GLU B 2 181 ? -11.555 15.597 38.120 1.00 25.27 181 GLU B N 1
ATOM 3487 C CA . GLU B 2 181 ? -10.277 16.076 37.586 1.00 26.29 181 GLU B CA 1
ATOM 3488 C C . GLU B 2 181 ? -9.614 17.052 38.553 1.00 23.94 181 GLU B C 1
ATOM 3489 O O . GLU B 2 181 ? -8.390 17.068 38.677 1.00 22.94 181 GLU B O 1
ATOM 3495 N N . MET B 2 182 ? -10.412 17.846 39.233 1.00 25.08 182 MET B N 1
ATOM 3496 C CA . MET B 2 182 ? -9.866 18.821 40.178 1.00 26.51 182 MET B CA 1
ATOM 3497 C C . MET B 2 182 ? -9.407 18.091 41.476 1.00 25.24 182 MET B C 1
ATOM 3498 O O . MET B 2 182 ? -8.384 18.453 42.118 1.00 23.83 182 MET B O 1
ATOM 3503 N N . HIS B 2 183 ? -10.129 17.056 41.860 1.00 23.00 183 HIS B N 1
ATOM 3504 C CA . HIS B 2 183 ? -9.698 16.329 43.059 1.00 23.62 183 HIS B CA 1
ATOM 3505 C C . HIS B 2 183 ? -8.442 15.555 42.765 1.00 23.87 183 HIS B C 1
ATOM 3506 O O . HIS B 2 183 ? -7.577 15.461 43.645 1.00 23.56 183 HIS B O 1
ATOM 3513 N N . ALA B 2 184 ? -8.299 15.034 41.532 1.00 21.67 184 ALA B N 1
ATOM 3514 C CA . ALA B 2 184 ? -7.079 14.316 41.117 1.00 22.92 184 ALA B CA 1
ATOM 3515 C C . ALA B 2 184 ? -5.911 15.286 41.123 1.00 23.14 184 ALA B C 1
ATOM 3516 O O . ALA B 2 184 ? -4.791 14.919 41.495 1.00 25.33 184 ALA B O 1
ATOM 3518 N N . CYS B 2 185 ? -6.191 16.490 40.607 1.00 23.54 185 CYS B N 1
ATOM 3519 C CA . CYS B 2 185 ? -5.247 17.604 40.549 1.00 22.68 185 CYS B CA 1
ATOM 3520 C C . CYS B 2 185 ? -4.765 17.902 41.984 1.00 21.51 185 CYS B C 1
ATOM 3521 O O . CYS B 2 185 ? -3.563 17.886 42.283 1.00 21.44 185 CYS B O 1
ATOM 3524 N N . GLY B 2 186 ? -5.698 18.170 42.878 1.00 20.51 186 GLY B N 1
ATOM 3525 C CA . GLY B 2 186 ? -5.323 18.439 44.279 1.00 19.96 186 GLY B CA 1
ATOM 3526 C C . GLY B 2 186 ? -4.399 17.372 44.902 1.00 21.60 186 GLY B C 1
ATOM 3527 O O . GLY B 2 186 ? -3.306 17.660 45.496 1.00 19.36 186 GLY B O 1
ATOM 3528 N N . ALA B 2 187 ? -4.817 16.117 44.787 1.00 20.97 187 ALA B N 1
ATOM 3529 C CA . ALA B 2 187 ? -4.009 15.033 45.361 1.00 21.70 187 ALA B CA 1
ATOM 3530 C C . ALA B 2 187 ? -2.638 14.996 44.702 1.00 21.89 187 ALA B C 1
ATOM 3531 O O . ALA B 2 187 ? -1.622 14.869 45.397 1.00 19.68 187 ALA B O 1
ATOM 3533 N N . ALA B 2 188 ? -2.606 15.118 43.360 1.00 21.41 188 ALA B N 1
ATOM 3534 C CA . ALA B 2 188 ? -1.323 15.074 42.656 1.00 22.33 188 ALA B CA 1
ATOM 3535 C C . ALA B 2 188 ? -0.379 16.231 43.055 1.00 21.00 188 ALA B C 1
ATOM 3536 O O . ALA B 2 188 ? 0.821 16.022 43.284 1.00 22.22 188 ALA B O 1
ATOM 3538 N N . CYS B 2 189 ? -0.907 17.447 43.067 1.00 18.82 189 CYS B N 1
ATOM 3539 C CA . CYS B 2 189 ? -0.127 18.622 43.449 1.00 19.59 189 CYS B CA 1
ATOM 3540 C C . CYS B 2 189 ? 0.392 18.436 44.876 1.00 19.56 189 CYS B C 1
ATOM 3541 O O . CYS B 2 189 ? 1.547 18.729 45.118 1.00 18.10 189 CYS B O 1
ATOM 3544 N N . GLY B 2 190 ? -0.458 17.986 45.815 1.00 17.29 190 GLY B N 1
ATOM 3545 C CA . GLY B 2 190 ? 0.010 17.778 47.197 1.00 17.84 190 GLY B CA 1
ATOM 3546 C C . GLY B 2 190 ? 1.208 16.805 47.210 1.00 21.51 190 GLY B C 1
ATOM 3547 O O . GLY B 2 190 ? 2.260 17.070 47.820 1.00 19.74 190 GLY B O 1
ATOM 3548 N N . ALA B 2 191 ? 1.114 15.722 46.417 1.00 20.64 191 ALA B N 1
ATOM 3549 C CA . ALA B 2 191 ? 2.202 14.748 46.374 1.00 22.06 191 ALA B CA 1
ATOM 3550 C C . ALA B 2 191 ? 3.483 15.336 45.823 1.00 22.52 191 ALA B C 1
ATOM 3551 O O . ALA B 2 191 ? 4.609 15.039 46.288 1.00 21.35 191 ALA B O 1
ATOM 3553 N N . ILE B 2 192 ? 3.317 16.070 44.725 1.00 22.44 192 ILE B N 1
ATOM 3554 C CA . ILE B 2 192 ? 4.429 16.708 44.076 1.00 21.30 192 ILE B CA 1
ATOM 3555 C C . ILE B 2 192 ? 5.091 17.650 45.028 1.00 22.08 192 ILE B C 1
ATOM 3556 O O . ILE B 2 192 ? 6.320 17.650 45.206 1.00 20.92 192 ILE B O 1
ATOM 3561 N N . LEU B 2 193 ? 4.277 18.457 45.675 1.00 19.89 193 LEU B N 1
ATOM 3562 C CA . LEU B 2 193 ? 4.854 19.452 46.591 1.00 21.90 193 LEU B CA 1
ATOM 3563 C C . LEU B 2 193 ? 5.519 18.836 47.869 1.00 23.50 193 LEU B C 1
ATOM 3564 O O . LEU B 2 193 ? 6.370 19.471 48.477 1.00 22.80 193 LEU B O 1
ATOM 3569 N N . GLY B 2 194 ? 5.100 17.637 48.262 1.00 24.15 194 GLY B N 1
ATOM 3570 C CA . GLY B 2 194 ? 5.670 16.996 49.429 1.00 26.31 194 GLY B CA 1
ATOM 3571 C C . GLY B 2 194 ? 6.908 16.221 49.022 1.00 27.91 194 GLY B C 1
ATOM 3572 O O . GLY B 2 194 ? 7.525 15.614 49.863 1.00 28.92 194 GLY B O 1
ATOM 3573 N N . GLY B 2 195 ? 7.234 16.206 47.739 1.00 28.53 195 GLY B N 1
ATOM 3574 C CA . GLY B 2 195 ? 8.440 15.530 47.253 1.00 30.17 195 GLY B CA 1
ATOM 3575 C C . GLY B 2 195 ? 8.333 14.047 46.921 1.00 32.15 195 GLY B C 1
ATOM 3576 O O . GLY B 2 195 ? 9.363 13.338 46.899 1.00 32.09 195 GLY B O 1
ATOM 3577 N N . ALA B 2 196 ? 7.115 13.572 46.664 1.00 31.83 196 ALA B N 1
ATOM 3578 C CA . ALA B 2 196 ? 6.877 12.160 46.340 1.00 32.49 196 ALA B CA 1
ATOM 3579 C C . ALA B 2 196 ? 7.475 11.761 44.994 1.00 32.73 196 ALA B C 1
ATOM 3580 O O . ALA B 2 196 ? 7.727 12.603 44.182 1.00 32.06 196 ALA B O 1
ATOM 3582 N N . ALA B 2 197 ? 7.687 10.459 44.769 1.00 34.44 197 ALA B N 1
ATOM 3583 C CA . ALA B 2 197 ? 8.196 9.993 43.487 1.00 35.00 197 ALA B CA 1
ATOM 3584 C C . ALA B 2 197 ? 6.969 9.755 42.593 1.00 35.53 197 ALA B C 1
ATOM 3585 O O . ALA B 2 197 ? 5.830 9.636 43.085 1.00 33.06 197 ALA B O 1
ATOM 3587 N N . GLU B 2 198 ? 7.216 9.670 41.285 1.00 35.14 198 GLU B N 1
ATOM 3588 C CA . GLU B 2 198 ? 6.152 9.490 40.312 1.00 35.77 198 GLU B CA 1
ATOM 3589 C C . GLU B 2 198 ? 5.146 8.421 40.612 1.00 34.47 198 GLU B C 1
ATOM 3590 O O . GLU B 2 198 ? 3.949 8.616 40.388 1.00 32.24 198 GLU B O 1
ATOM 3596 N N . GLU B 2 199 ? 5.581 7.274 41.120 1.00 35.73 199 GLU B N 1
ATOM 3597 C CA . GLU B 2 199 ? 4.576 6.236 41.397 1.00 35.56 199 GLU B CA 1
ATOM 3598 C C . GLU B 2 199 ? 3.530 6.657 42.435 1.00 34.95 199 GLU B C 1
ATOM 3599 O O . GLU B 2 199 ? 2.341 6.356 42.264 1.00 34.39 199 GLU B O 1
ATOM 3605 N N . GLU B 2 200 ? 3.954 7.347 43.503 1.00 32.73 200 GLU B N 1
ATOM 3606 C CA . GLU B 2 200 ? 3.034 7.799 44.571 1.00 32.80 200 GLU B CA 1
ATOM 3607 C C . GLU B 2 200 ? 2.113 8.900 43.997 1.00 29.03 200 GLU B C 1
ATOM 3608 O O . GLU B 2 200 ? 0.906 8.923 44.254 1.00 30.44 200 GLU B O 1
ATOM 3614 N N . ILE B 2 201 ? 2.699 9.840 43.280 1.00 28.46 201 ILE B N 1
ATOM 3615 C CA . ILE B 2 201 ? 1.910 10.914 42.652 1.00 25.85 201 ILE B CA 1
ATOM 3616 C C . ILE B 2 201 ? 0.763 10.309 41.843 1.00 27.54 201 ILE B C 1
ATOM 3617 O O . ILE B 2 201 ? -0.449 10.647 42.054 1.00 25.36 201 ILE B O 1
ATOM 3622 N N . GLN B 2 202 ? 1.108 9.338 40.979 1.00 29.12 202 GLN B N 1
ATOM 3623 C CA . GLN B 2 202 ? 0.068 8.706 40.152 1.00 30.44 202 GLN B CA 1
ATOM 3624 C C . GLN B 2 202 ? -1.018 8.061 40.977 1.00 30.90 202 GLN B C 1
ATOM 3625 O O . GLN B 2 202 ? -2.235 8.212 40.706 1.00 31.46 202 GLN B O 1
ATOM 3631 N N . LYS B 2 203 ? -0.626 7.342 42.021 1.00 31.80 203 LYS B N 1
ATOM 3632 C CA . LYS B 2 203 ? -1.644 6.711 42.827 1.00 32.66 203 LYS B CA 1
ATOM 3633 C C . LYS B 2 203 ? -2.514 7.713 43.537 1.00 31.76 203 LYS B C 1
ATOM 3634 O O . LYS B 2 203 ? -3.729 7.541 43.641 1.00 31.45 203 LYS B O 1
ATOM 3640 N N . LEU B 2 204 ? -1.874 8.751 44.085 1.00 30.61 204 LEU B N 1
ATOM 3641 C CA . LEU B 2 204 ? -2.630 9.760 44.795 1.00 27.86 204 LEU B CA 1
ATOM 3642 C C . LEU B 2 204 ? -3.525 10.444 43.749 1.00 26.01 204 LEU B C 1
ATOM 3643 O O . LEU B 2 204 ? -4.714 10.672 44.020 1.00 25.15 204 LEU B O 1
ATOM 3648 N N . ARG B 2 205 ? -2.976 10.674 42.563 1.00 24.12 205 ARG B N 1
ATOM 3649 C CA . ARG B 2 205 ? -3.783 11.272 41.467 1.00 27.66 205 ARG B CA 1
ATOM 3650 C C . ARG B 2 205 ? -5.051 10.436 41.191 1.00 29.16 205 ARG B C 1
ATOM 3651 O O . ARG B 2 205 ? -6.171 10.963 41.151 1.00 28.03 205 ARG B O 1
ATOM 3659 N N . ASN B 2 206 ? -4.874 9.109 41.047 1.00 31.19 206 ASN B N 1
ATOM 3660 C CA . ASN B 2 206 ? -6.013 8.232 40.768 1.00 32.34 206 ASN B CA 1
ATOM 3661 C C . ASN B 2 206 ? -7.036 8.217 41.854 1.00 33.89 206 ASN B C 1
ATOM 3662 O O . ASN B 2 206 ? -8.248 8.194 41.591 1.00 35.41 206 ASN B O 1
ATOM 3667 N N . PHE B 2 207 ? -6.564 8.180 43.092 1.00 32.96 207 PHE B N 1
ATOM 3668 C CA . PHE B 2 207 ? -7.463 8.182 44.222 1.00 32.78 207 PHE B CA 1
ATOM 3669 C C . PHE B 2 207 ? -8.321 9.439 44.170 1.00 31.42 207 PHE B C 1
ATOM 3670 O O . PHE B 2 207 ? -9.559 9.378 44.319 1.00 31.56 207 PHE B O 1
ATOM 3678 N N . GLY B 2 208 ? -7.652 10.596 44.020 1.00 29.34 208 GLY B N 1
ATOM 3679 C CA . GLY B 2 208 ? -8.372 11.852 43.953 1.00 26.77 208 GLY B CA 1
ATOM 3680 C C . GLY B 2 208 ? -9.425 11.814 42.842 1.00 27.40 208 GLY B C 1
ATOM 3681 O O . GLY B 2 208 ? -10.546 12.301 43.028 1.00 27.24 208 GLY B O 1
ATOM 3682 N N . LEU B 2 209 ? -9.059 11.246 41.706 1.00 27.56 209 LEU B N 1
ATOM 3683 C CA . LEU B 2 209 ? -9.996 11.173 40.587 1.00 30.39 209 LEU B CA 1
ATOM 3684 C C . LEU B 2 209 ? -11.262 10.461 41.019 1.00 32.01 209 LEU B C 1
ATOM 3685 O O . LEU B 2 209 ? -12.348 11.012 40.936 1.00 31.67 209 LEU B O 1
ATOM 3690 N N . TYR B 2 210 ? -11.129 9.222 41.503 1.00 34.87 210 TYR B N 1
ATOM 3691 C CA . TYR B 2 210 ? -12.308 8.465 41.948 1.00 34.47 210 TYR B CA 1
ATOM 3692 C C . TYR B 2 210 ? -13.026 9.132 43.091 1.00 34.72 210 TYR B C 1
ATOM 3693 O O . TYR B 2 210 ? -14.270 9.224 43.101 1.00 33.59 210 TYR B O 1
ATOM 3702 N N . GLN B 2 211 ? -12.269 9.671 44.048 1.00 34.50 211 GLN B N 1
ATOM 3703 C CA . GLN B 2 211 ? -12.869 10.350 45.185 1.00 35.61 211 GLN B CA 1
ATOM 3704 C C . GLN B 2 211 ? -13.715 11.555 44.780 1.00 35.27 211 GLN B C 1
ATOM 3705 O O . GLN B 2 211 ? -14.877 11.754 45.236 1.00 36.24 211 GLN B O 1
ATOM 3711 N N . GLY B 2 212 ? -13.143 12.386 43.916 1.00 32.42 212 GLY B N 1
ATOM 3712 C CA . GLY B 2 212 ? -13.878 13.543 43.475 1.00 28.51 212 GLY B CA 1
ATOM 3713 C C . GLY B 2 212 ? -15.100 13.122 42.701 1.00 27.53 212 GLY B C 1
ATOM 3714 O O . GLY B 2 212 ? -16.151 13.757 42.809 1.00 26.51 212 GLY B O 1
ATOM 3715 N N . THR B 2 213 ? -14.972 12.073 41.904 1.00 28.70 213 THR B N 1
ATOM 3716 C CA . THR B 2 213 ? -16.129 11.634 41.118 1.00 31.44 213 THR B CA 1
ATOM 3717 C C . THR B 2 213 ? -17.287 11.213 42.033 1.00 33.23 213 THR B C 1
ATOM 3718 O O . THR B 2 213 ? -18.440 11.548 41.760 1.00 32.92 213 THR B O 1
ATOM 3722 N N . LEU B 2 214 ? -16.949 10.525 43.130 1.00 36.98 214 LEU B N 1
ATOM 3723 C CA . LEU B 2 214 ? -17.904 10.072 44.169 1.00 38.98 214 LEU B CA 1
ATOM 3724 C C . LEU B 2 214 ? -18.586 11.250 44.838 1.00 40.58 214 LEU B C 1
ATOM 3725 O O . LEU B 2 214 ? -19.814 11.311 44.968 1.00 40.50 214 LEU B O 1
ATOM 3730 N N . ARG B 2 215 ? -17.774 12.204 45.276 1.00 41.96 215 ARG B N 1
ATOM 3731 C CA . ARG B 2 215 ? -18.277 13.386 45.928 1.00 42.94 215 ARG B CA 1
ATOM 3732 C C . ARG B 2 215 ? -19.251 14.163 45.063 1.00 41.95 215 ARG B C 1
ATOM 3733 O O . ARG B 2 215 ? -20.216 14.723 45.573 1.00 41.19 215 ARG B O 1
ATOM 3741 N N . GLY B 2 216 ? -18.985 14.238 43.750 1.00 41.37 216 GLY B N 1
ATOM 3742 C CA . GLY B 2 216 ? -19.900 14.956 42.864 1.00 40.14 216 GLY B CA 1
ATOM 3743 C C . GLY B 2 216 ? -21.195 14.154 42.717 1.00 40.35 216 GLY B C 1
ATOM 3744 O O . GLY B 2 216 ? -22.299 14.697 42.676 1.00 36.85 216 GLY B O 1
ATOM 3745 N N . MET B 2 217 ? -21.017 12.843 42.597 1.00 42.07 217 MET B N 1
ATOM 3746 C CA . MET B 2 217 ? -22.100 11.880 42.482 1.00 47.21 217 MET B CA 1
ATOM 3747 C C . MET B 2 217 ? -23.103 12.220 43.602 1.00 49.68 217 MET B C 1
ATOM 3748 O O . MET B 2 217 ? -24.311 12.349 43.387 1.00 49.01 217 MET B O 1
ATOM 3753 N N . MET B 2 218 ? -22.569 12.376 44.805 1.00 53.26 218 MET B N 1
ATOM 3754 C CA . MET B 2 218 ? -23.369 12.708 45.969 1.00 57.41 218 MET B CA 1
ATOM 3755 C C . MET B 2 218 ? -24.012 14.087 45.904 1.00 58.96 218 MET B C 1
ATOM 3756 O O . MET B 2 218 ? -25.173 14.235 46.279 1.00 59.26 218 MET B O 1
ATOM 3761 N N . GLU B 2 219 ? -23.289 15.096 45.423 1.00 60.85 219 GLU B N 1
ATOM 3762 C CA . GLU B 2 219 ? -23.870 16.436 45.306 1.00 63.88 219 GLU B CA 1
ATOM 3763 C C . GLU B 2 219 ? -25.065 16.395 44.372 1.00 65.12 219 GLU B C 1
ATOM 3764 O O . GLU B 2 219 ? -25.960 17.220 44.474 1.00 65.35 219 GLU B O 1
ATOM 3770 N N . MET B 2 220 ? -25.081 15.446 43.444 1.00 66.84 220 MET B N 1
ATOM 3771 C CA . MET B 2 220 ? -26.200 15.369 42.515 1.00 68.90 220 MET B CA 1
ATOM 3772 C C . MET B 2 220 ? -27.340 14.413 42.902 1.00 71.21 220 MET B C 1
ATOM 3773 O O . MET B 2 220 ? -28.429 14.482 42.322 1.00 70.77 220 MET B O 1
ATOM 3778 N N . LYS B 2 221 ? -27.103 13.556 43.897 1.00 74.24 221 LYS B N 1
ATOM 3779 C CA . LYS B 2 221 ? -28.096 12.571 44.356 1.00 77.92 221 LYS B CA 1
ATOM 3780 C C . LYS B 2 221 ? -29.480 13.137 44.654 1.00 79.90 221 LYS B C 1
ATOM 3781 O O . LYS B 2 221 ? -30.491 12.444 44.550 1.00 79.54 221 LYS B O 1
ATOM 3787 N N . ASN B 2 222 ? -29.511 14.411 45.010 1.00 83.11 222 ASN B N 1
ATOM 3788 C CA . ASN B 2 222 ? -30.745 15.107 45.354 1.00 86.46 222 ASN B CA 1
ATOM 3789 C C . ASN B 2 222 ? -31.679 15.332 44.150 1.00 87.93 222 ASN B C 1
ATOM 3790 O O . ASN B 2 222 ? -32.900 15.454 44.308 1.00 88.07 222 ASN B O 1
ATOM 3795 N N . SER B 2 223 ? -31.105 15.362 42.951 1.00 89.54 223 SER B N 1
ATOM 3796 C CA . SER B 2 223 ? -31.878 15.597 41.733 1.00 91.25 223 SER B CA 1
ATOM 3797 C C . SER B 2 223 ? -32.137 14.348 40.884 1.00 92.40 223 SER B C 1
ATOM 3798 O O . SER B 2 223 ? -32.900 14.394 39.917 1.00 92.34 223 SER B O 1
ATOM 3801 N N . HIS B 2 224 ? -31.508 13.236 41.243 1.00 93.89 224 HIS B N 1
ATOM 3802 C CA . HIS B 2 224 ? -31.659 11.997 40.489 1.00 95.80 224 HIS B CA 1
ATOM 3803 C C . HIS B 2 224 ? -31.726 10.826 41.446 1.00 97.44 224 HIS B C 1
ATOM 3804 O O . HIS B 2 224 ? -30.830 9.983 41.458 1.00 97.50 224 HIS B O 1
ATOM 3811 N N . GLN B 2 225 ? -32.776 10.784 42.258 1.00 99.80 225 GLN B N 1
ATOM 3812 C CA . GLN B 2 225 ? -32.945 9.696 43.214 1.00 102.01 225 GLN B CA 1
ATOM 3813 C C . GLN B 2 225 ? -32.843 8.369 42.452 1.00 103.02 225 GLN B C 1
ATOM 3814 O O . GLN B 2 225 ? -33.824 7.830 41.931 1.00 103.05 225 GLN B O 1
ATOM 3820 N N . LEU B 2 226 ? -31.613 7.877 42.385 1.00 104.09 226 LEU B N 1
ATOM 3821 C CA . LEU B 2 226 ? -31.268 6.648 41.701 1.00 104.95 226 LEU B CA 1
ATOM 3822 C C . LEU B 2 226 ? -29.873 6.355 42.242 1.00 105.60 226 LEU B C 1
ATOM 3823 O O . LEU B 2 226 ? -29.066 5.682 41.610 1.00 105.50 226 LEU B O 1
ATOM 3828 N N . ILE B 2 227 ? -29.622 6.906 43.431 1.00 106.42 227 ILE B N 1
ATOM 3829 C CA . ILE B 2 227 ? -28.372 6.760 44.172 1.00 107.23 227 ILE B CA 1
ATOM 3830 C C . ILE B 2 227 ? -28.030 5.283 44.289 1.00 107.38 227 ILE B C 1
ATOM 3831 O O . ILE B 2 227 ? -28.215 4.667 45.344 1.00 107.53 227 ILE B O 1
ATOM 3836 N N . ASP B 2 228 ? -27.529 4.721 43.203 1.00 107.33 228 ASP B N 1
ATOM 3837 C CA . ASP B 2 228 ? -27.172 3.320 43.164 1.00 107.28 228 ASP B CA 1
ATOM 3838 C C . ASP B 2 228 ? -25.886 3.113 43.964 1.00 106.88 228 ASP B C 1
ATOM 3839 O O . ASP B 2 228 ? -24.894 3.810 43.758 1.00 106.91 228 ASP B O 1
ATOM 3844 N N . GLU B 2 229 ? -25.911 2.171 44.897 1.00 106.20 229 GLU B N 1
ATOM 3845 C CA . GLU B 2 229 ? -24.731 1.901 45.695 1.00 105.27 229 GLU B CA 1
ATOM 3846 C C . GLU B 2 229 ? -23.724 1.118 44.852 1.00 104.35 229 GLU B C 1
ATOM 3847 O O . GLU B 2 229 ? -22.554 0.986 45.229 1.00 104.66 229 GLU B O 1
ATOM 3853 N N . ASN B 2 230 ? -24.192 0.605 43.712 1.00 102.79 230 ASN B N 1
ATOM 3854 C CA . ASN B 2 230 ? -23.369 -0.185 42.784 1.00 101.16 230 ASN B CA 1
ATOM 3855 C C . ASN B 2 230 ? -22.281 0.627 42.089 1.00 99.86 230 ASN B C 1
ATOM 3856 O O . ASN B 2 230 ? -21.153 0.154 41.919 1.00 99.54 230 ASN B O 1
ATOM 3861 N N . ILE B 2 231 ? -22.632 1.839 41.661 1.00 98.13 231 ILE B N 1
ATOM 3862 C CA . ILE B 2 231 ? -21.677 2.733 41.004 1.00 96.11 231 ILE B CA 1
ATOM 3863 C C . ILE B 2 231 ? -20.777 3.307 42.108 1.00 94.58 231 ILE B C 1
ATOM 3864 O O . ILE B 2 231 ? -19.581 3.544 41.898 1.00 93.76 231 ILE B O 1
ATOM 3869 N N . ILE B 2 232 ? -21.381 3.513 43.282 1.00 92.94 232 ILE B N 1
ATOM 3870 C CA . ILE B 2 232 ? -20.689 4.017 44.462 1.00 91.44 232 ILE B CA 1
ATOM 3871 C C . ILE B 2 232 ? -19.559 3.058 44.806 1.00 90.58 232 ILE B C 1
ATOM 3872 O O . ILE B 2 232 ? -18.408 3.466 44.971 1.00 90.52 232 ILE B O 1
ATOM 3877 N N . GLY B 2 233 ? -19.908 1.778 44.911 1.00 89.08 233 GLY B N 1
ATOM 3878 C CA . GLY B 2 233 ? -18.932 0.756 45.228 1.00 87.94 233 GLY B CA 1
ATOM 3879 C C . GLY B 2 233 ? -17.846 0.519 44.185 1.00 87.13 233 GLY B C 1
ATOM 3880 O O . GLY B 2 233 ? -16.673 0.405 44.548 1.00 87.02 233 GLY B O 1
ATOM 3881 N N . LYS B 2 234 ? -18.215 0.423 42.902 1.00 86.30 234 LYS B N 1
ATOM 3882 C CA . LYS B 2 234 ? -17.235 0.195 41.823 1.00 85.20 234 LYS B CA 1
ATOM 3883 C C . LYS B 2 234 ? -16.117 1.232 41.898 1.00 84.69 234 LYS B C 1
ATOM 3884 O O . LYS B 2 234 ? -14.953 0.922 41.655 1.00 83.95 234 LYS B O 1
ATOM 3890 N N . LEU B 2 235 ? -16.495 2.461 42.241 1.00 84.65 235 LEU B N 1
ATOM 3891 C CA . LEU B 2 235 ? -15.564 3.583 42.362 1.00 84.93 235 LEU B CA 1
ATOM 3892 C C . LEU B 2 235 ? -14.681 3.552 43.622 1.00 85.41 235 LEU B C 1
ATOM 3893 O O . LEU B 2 235 ? -13.473 3.773 43.521 1.00 85.32 235 LEU B O 1
ATOM 3898 N N . LYS B 2 236 ? -15.266 3.290 44.794 1.00 85.93 236 LYS B N 1
ATOM 3899 C CA . LYS B 2 236 ? -14.482 3.227 46.036 1.00 86.73 236 LYS B CA 1
ATOM 3900 C C . LYS B 2 236 ? -13.446 2.115 45.880 1.00 86.72 236 LYS B C 1
ATOM 3901 O O . LYS B 2 236 ? -12.349 2.166 46.438 1.00 86.24 236 LYS B O 1
ATOM 3907 N N . GLU B 2 237 ? -13.821 1.111 45.101 1.00 86.98 237 GLU B N 1
ATOM 3908 C CA . GLU B 2 237 ? -12.964 -0.028 44.819 1.00 87.95 237 GLU B CA 1
ATOM 3909 C C . GLU B 2 237 ? -11.731 0.400 44.025 1.00 88.19 237 GLU B C 1
ATOM 3910 O O . GLU B 2 237 ? -10.631 -0.065 44.297 1.00 88.05 237 GLU B O 1
ATOM 3916 N N . LEU B 2 238 ? -11.928 1.263 43.025 1.00 88.62 238 LEU B N 1
ATOM 3917 C CA . LEU B 2 238 ? -10.827 1.760 42.194 1.00 88.73 238 LEU B CA 1
ATOM 3918 C C . LEU B 2 238 ? -9.977 2.741 43.002 1.00 89.20 238 LEU B C 1
ATOM 3919 O O . LEU B 2 238 ? -8.770 2.836 42.794 1.00 89.16 238 LEU B O 1
ATOM 3924 N N . ALA B 2 239 ? -10.621 3.462 43.921 1.00 89.99 239 ALA B N 1
ATOM 3925 C CA . ALA B 2 239 ? -9.945 4.429 44.790 1.00 91.12 239 ALA B CA 1
ATOM 3926 C C . ALA B 2 239 ? -9.080 3.661 45.779 1.00 91.95 239 ALA B C 1
ATOM 3927 O O . ALA B 2 239 ? -7.855 3.647 45.671 1.00 91.75 239 ALA B O 1
ATOM 3929 N N . LEU B 2 240 ? -9.746 3.022 46.738 1.00 92.97 240 LEU B N 1
ATOM 3930 C CA . LEU B 2 240 ? -9.086 2.227 47.762 1.00 93.95 240 LEU B CA 1
ATOM 3931 C C . LEU B 2 240 ? -7.997 1.374 47.135 1.00 94.67 240 LEU B C 1
ATOM 3932 O O . LEU B 2 240 ? -6.875 1.320 47.633 1.00 95.00 240 LEU B O 1
ATOM 3937 N N . GLU B 2 241 ? -8.339 0.712 46.037 1.00 95.33 241 GLU B N 1
ATOM 3938 C CA . GLU B 2 241 ? -7.397 -0.135 45.315 1.00 96.46 241 GLU B CA 1
ATOM 3939 C C . GLU B 2 241 ? -6.112 0.642 45.069 1.00 97.14 241 GLU B C 1
ATOM 3940 O O . GLU B 2 241 ? -5.008 0.126 45.264 1.00 97.52 241 GLU B O 1
ATOM 3946 N N . GLU B 2 242 ? -6.268 1.891 44.643 1.00 97.90 242 GLU B N 1
ATOM 3947 C CA . GLU B 2 242 ? -5.132 2.750 44.335 1.00 98.64 242 GLU B CA 1
ATOM 3948 C C . GLU B 2 242 ? -4.258 3.108 45.536 1.00 99.36 242 GLU B C 1
ATOM 3949 O O . GLU B 2 242 ? -3.100 3.495 45.372 1.00 99.27 242 GLU B O 1
ATOM 3955 N N . LEU B 2 243 ? -4.807 2.973 46.738 1.00 100.28 243 LEU B N 1
ATOM 3956 C CA . LEU B 2 243 ? -4.052 3.285 47.944 1.00 101.34 243 LEU B CA 1
ATOM 3957 C C . LEU B 2 243 ? -3.145 2.127 48.367 1.00 102.28 243 LEU B C 1
ATOM 3958 O O . LEU B 2 243 ? -2.167 2.326 49.088 1.00 102.09 243 LEU B O 1
ATOM 3963 N N . GLY B 2 244 ? -3.465 0.921 47.907 1.00 103.52 244 GLY B N 1
ATOM 3964 C CA . GLY B 2 244 ? -2.635 -0.224 48.227 1.00 105.26 244 GLY B CA 1
ATOM 3965 C C . GLY B 2 244 ? -1.241 0.046 47.687 1.00 106.66 244 GLY B C 1
ATOM 3966 O O . GLY B 2 244 ? -1.067 0.246 46.481 1.00 106.35 244 GLY B O 1
ATOM 3967 N N . GLY B 2 245 ? -0.251 0.054 48.581 1.00 108.06 245 GLY B N 1
ATOM 3968 C CA . GLY B 2 245 ? 1.129 0.326 48.203 1.00 109.69 245 GLY B CA 1
ATOM 3969 C C . GLY B 2 245 ? 1.598 1.558 48.957 1.00 110.98 245 GLY B C 1
ATOM 3970 O O . GLY B 2 245 ? 2.677 2.111 48.707 1.00 111.04 245 GLY B O 1
ATOM 3971 N N . PHE B 2 246 ? 0.756 1.986 49.895 1.00 112.11 246 PHE B N 1
ATOM 3972 C CA . PHE B 2 246 ? 1.019 3.158 50.730 1.00 113.24 246 PHE B CA 1
ATOM 3973 C C . PHE B 2 246 ? 0.782 2.806 52.213 1.00 113.94 246 PHE B C 1
ATOM 3974 O O . PHE B 2 246 ? 1.211 3.537 53.116 1.00 113.90 246 PHE B O 1
ATOM 3982 N N . HIS B 2 247 ? 0.098 1.678 52.425 1.00 114.66 247 HIS B N 1
ATOM 3983 C CA . HIS B 2 247 ? -0.250 1.108 53.734 1.00 115.02 247 HIS B CA 1
ATOM 3984 C C . HIS B 2 247 ? 0.117 1.908 54.986 1.00 115.45 247 HIS B C 1
ATOM 3985 O O . HIS B 2 247 ? 1.288 2.173 55.256 1.00 115.54 247 HIS B O 1
ATOM 3992 N N . GLY B 2 248 ? -0.905 2.260 55.761 1.00 115.79 248 GLY B N 1
ATOM 3993 C CA . GLY B 2 248 ? -0.713 3.037 56.973 1.00 116.08 248 GLY B CA 1
ATOM 3994 C C . GLY B 2 248 ? -1.961 3.866 57.226 1.00 116.46 248 GLY B C 1
ATOM 3995 O O . GLY B 2 248 ? -2.991 3.616 56.591 1.00 116.60 248 GLY B O 1
ATOM 3996 N N . LYS B 2 249 ? -1.895 4.842 58.135 1.00 116.76 249 LYS B N 1
ATOM 3997 C CA . LYS B 2 249 ? -3.071 5.677 58.416 1.00 116.74 249 LYS B CA 1
ATOM 3998 C C . LYS B 2 249 ? -3.567 6.331 57.152 1.00 116.67 249 LYS B C 1
ATOM 3999 O O . LYS B 2 249 ? -4.765 6.453 56.950 1.00 116.69 249 LYS B O 1
ATOM 4005 N N . ASN B 2 250 ? -2.632 6.763 56.313 1.00 116.18 250 ASN B N 1
ATOM 4006 C CA . ASN B 2 250 ? -2.975 7.427 55.067 1.00 115.65 250 ASN B CA 1
ATOM 4007 C C . ASN B 2 250 ? -3.629 6.460 54.089 1.00 114.64 250 ASN B C 1
ATOM 4008 O O . ASN B 2 250 ? -4.648 6.779 53.468 1.00 114.80 250 ASN B O 1
ATOM 4013 N N . ALA B 2 251 ? -3.048 5.276 53.949 1.00 113.11 251 ALA B N 1
ATOM 4014 C CA . ALA B 2 251 ? -3.642 4.289 53.073 1.00 111.58 251 ALA B CA 1
ATOM 4015 C C . ALA B 2 251 ? -5.095 4.114 53.545 1.00 110.54 251 ALA B C 1
ATOM 4016 O O . ALA B 2 251 ? -5.896 3.455 52.892 1.00 110.28 251 ALA B O 1
ATOM 4018 N N . GLU B 2 252 ? -5.431 4.711 54.686 1.00 109.44 252 GLU B N 1
ATOM 4019 C CA . GLU B 2 252 ? -6.783 4.614 55.206 1.00 108.36 252 GLU B CA 1
ATOM 4020 C C . GLU B 2 252 ? -7.299 5.877 55.887 1.00 107.00 252 GLU B C 1
ATOM 4021 O O . GLU B 2 252 ? -8.435 5.904 56.358 1.00 107.19 252 GLU B O 1
ATOM 4027 N N . LEU B 2 253 ? -6.475 6.919 55.947 1.00 105.07 253 LEU B N 1
ATOM 4028 C CA . LEU B 2 253 ? -6.896 8.178 56.551 1.00 103.32 253 LEU B CA 1
ATOM 4029 C C . LEU B 2 253 ? -7.634 8.799 55.403 1.00 102.01 253 LEU B C 1
ATOM 4030 O O . LEU B 2 253 ? -8.587 9.558 55.580 1.00 102.00 253 LEU B O 1
ATOM 4035 N N . MET B 2 254 ? -7.154 8.455 54.212 1.00 100.29 254 MET B N 1
ATOM 4036 C CA . MET B 2 254 ? -7.740 8.917 52.973 1.00 98.62 254 MET B CA 1
ATOM 4037 C C . MET B 2 254 ? -9.082 8.205 52.887 1.00 98.63 254 MET B C 1
ATOM 4038 O O . MET B 2 254 ? -10.073 8.789 52.459 1.00 98.55 254 MET B O 1
ATOM 4043 N N . SER B 2 255 ? -9.102 6.943 53.314 1.00 98.67 255 SER B N 1
ATOM 4044 C CA . SER B 2 255 ? -10.322 6.144 53.316 1.00 98.44 255 SER B CA 1
ATOM 4045 C C . SER B 2 255 ? -11.456 6.956 53.949 1.00 98.18 255 SER B C 1
ATOM 4046 O O . SER B 2 255 ? -12.602 6.882 53.513 1.00 98.04 255 SER B O 1
ATOM 4049 N N . SER B 2 256 ? -11.121 7.740 54.972 1.00 98.00 256 SER B N 1
ATOM 4050 C CA . SER B 2 256 ? -12.096 8.581 55.673 1.00 97.81 256 SER B CA 1
ATOM 4051 C C . SER B 2 256 ? -12.778 9.537 54.689 1.00 98.04 256 SER B C 1
ATOM 4052 O O . SER B 2 256 ? -13.913 9.969 54.897 1.00 98.01 256 SER B O 1
ATOM 4055 N N . LEU B 2 257 ? -12.067 9.867 53.617 1.00 98.13 257 LEU B N 1
ATOM 4056 C CA . LEU B 2 257 ? -12.566 10.777 52.596 1.00 98.24 257 LEU B CA 1
ATOM 4057 C C . LEU B 2 257 ? -13.628 10.156 51.677 1.00 98.70 257 LEU B C 1
ATOM 4058 O O . LEU B 2 257 ? -14.453 10.877 51.117 1.00 98.57 257 LEU B O 1
ATOM 4063 N N . VAL B 2 258 ? -13.606 8.832 51.514 1.00 99.22 258 VAL B N 1
ATOM 4064 C CA . VAL B 2 258 ? -14.593 8.151 50.669 1.00 99.93 258 VAL B CA 1
ATOM 4065 C C . VAL B 2 258 ? -15.637 7.435 51.532 1.00 100.39 258 VAL B C 1
ATOM 4066 O O . VAL B 2 258 ? -16.202 6.409 51.137 1.00 100.27 258 VAL B O 1
ATOM 4070 N N . ALA B 2 259 ? -15.889 8.001 52.710 1.00 100.84 259 ALA B N 1
ATOM 4071 C CA . ALA B 2 259 ? -16.844 7.448 53.666 1.00 101.28 259 ALA B CA 1
ATOM 4072 C C . ALA B 2 259 ? -18.242 8.031 53.469 1.00 101.56 259 ALA B C 1
ATOM 4073 O O . ALA B 2 259 ? -19.208 7.332 53.853 1.00 102.04 259 ALA B O 1
ATOM 4075 N N . MET C 2 1 ? -8.096 12.490 -12.410 1.00 48.66 1 MET C N 1
ATOM 4076 C CA . MET C 2 1 ? -7.013 12.576 -11.391 1.00 47.27 1 MET C CA 1
ATOM 4077 C C . MET C 2 1 ? -5.683 12.211 -12.074 1.00 47.07 1 MET C C 1
ATOM 4078 O O . MET C 2 1 ? -5.650 11.644 -13.178 1.00 46.92 1 MET C O 1
ATOM 4083 N N . GLN C 2 2 ? -4.586 12.564 -11.424 1.00 46.37 2 GLN C N 1
ATOM 4084 C CA . GLN C 2 2 ? -3.252 12.280 -11.948 1.00 45.72 2 GLN C CA 1
ATOM 4085 C C . GLN C 2 2 ? -3.066 10.793 -12.282 1.00 44.62 2 GLN C C 1
ATOM 4086 O O . GLN C 2 2 ? -3.610 9.905 -11.607 1.00 40.70 2 GLN C O 1
ATOM 4092 N N . PRO C 2 3 ? -2.278 10.503 -13.336 1.00 44.38 3 PRO C N 1
ATOM 4093 C CA . PRO C 2 3 ? -1.975 9.145 -13.811 1.00 41.68 3 PRO C CA 1
ATOM 4094 C C . PRO C 2 3 ? -1.470 8.167 -12.738 1.00 39.46 3 PRO C C 1
ATOM 4095 O O . PRO C 2 3 ? -1.916 7.025 -12.665 1.00 38.54 3 PRO C O 1
ATOM 4099 N N . TYR C 2 4 ? -0.545 8.615 -11.904 1.00 36.87 4 TYR C N 1
ATOM 4100 C CA . TYR C 2 4 ? 0.013 7.744 -10.868 1.00 36.63 4 TYR C CA 1
ATOM 4101 C C . TYR C 2 4 ? -1.041 7.224 -9.849 1.00 34.64 4 TYR C C 1
ATOM 4102 O O . TYR C 2 4 ? -1.132 6.015 -9.554 1.00 32.45 4 TYR C O 1
ATOM 4111 N N . TRP C 2 5 ? -1.825 8.160 -9.319 1.00 32.36 5 TRP C N 1
ATOM 4112 C CA . TRP C 2 5 ? -2.846 7.843 -8.348 1.00 30.96 5 TRP C CA 1
ATOM 4113 C C . TRP C 2 5 ? -3.916 6.981 -8.989 1.00 30.16 5 TRP C C 1
ATOM 4114 O O . TRP C 2 5 ? -4.433 6.043 -8.370 1.00 29.82 5 TRP C O 1
ATOM 4125 N N . ALA C 2 6 ? -4.253 7.279 -10.246 1.00 29.27 6 ALA C N 1
ATOM 4126 C CA . ALA C 2 6 ? -5.234 6.463 -10.948 1.00 26.29 6 ALA C CA 1
ATOM 4127 C C . ALA C 2 6 ? -4.693 5.036 -11.155 1.00 27.21 6 ALA C C 1
ATOM 4128 O O . ALA C 2 6 ? -5.437 4.073 -11.060 1.00 25.46 6 ALA C O 1
ATOM 4130 N N . ALA C 2 7 ? -3.400 4.861 -11.435 1.00 26.63 7 ALA C N 1
ATOM 4131 C CA . ALA C 2 7 ? -2.935 3.477 -11.663 1.00 26.71 7 ALA C CA 1
ATOM 4132 C C . ALA C 2 7 ? -2.912 2.737 -10.338 1.00 26.82 7 ALA C C 1
ATOM 4133 O O . ALA C 2 7 ? -3.138 1.544 -10.300 1.00 28.53 7 ALA C O 1
ATOM 4135 N N . ILE C 2 8 ? -2.610 3.431 -9.250 1.00 26.54 8 ILE C N 1
ATOM 4136 C CA . ILE C 2 8 ? -2.626 2.756 -7.927 1.00 28.04 8 ILE C CA 1
ATOM 4137 C C . ILE C 2 8 ? -4.105 2.363 -7.589 1.00 26.17 8 ILE C C 1
ATOM 4138 O O . ILE C 2 8 ? -4.400 1.280 -7.104 1.00 25.15 8 ILE C O 1
ATOM 4143 N N . GLU C 2 9 ? -5.023 3.280 -7.821 1.00 25.25 9 GLU C N 1
ATOM 4144 C CA . GLU C 2 9 ? -6.432 2.976 -7.533 1.00 24.68 9 GLU C CA 1
ATOM 4145 C C . GLU C 2 9 ? -6.870 1.722 -8.288 1.00 23.72 9 GLU C C 1
ATOM 4146 O O . GLU C 2 9 ? -7.510 0.840 -7.715 1.00 25.13 9 GLU C O 1
ATOM 4152 N N . ALA C 2 10 ? -6.532 1.609 -9.578 1.00 24.08 10 ALA C N 1
ATOM 4153 C CA . ALA C 2 10 ? -6.908 0.447 -10.365 1.00 22.84 10 ALA C CA 1
ATOM 4154 C C . ALA C 2 10 ? -6.357 -0.876 -9.781 1.00 24.58 10 ALA C C 1
ATOM 4155 O O . ALA C 2 10 ? -7.035 -1.924 -9.782 1.00 24.21 10 ALA C O 1
ATOM 4157 N N . ASP C 2 11 ? -5.093 -0.838 -9.328 1.00 25.48 11 ASP C N 1
ATOM 4158 C CA . ASP C 2 11 ? -4.504 -2.016 -8.713 1.00 25.32 11 ASP C CA 1
ATOM 4159 C C . ASP C 2 11 ? -5.378 -2.449 -7.499 1.00 23.83 11 ASP C C 1
ATOM 4160 O O . ASP C 2 11 ? -5.680 -3.637 -7.325 1.00 24.95 11 ASP C O 1
ATOM 4165 N N . ILE C 2 12 ? -5.769 -1.492 -6.657 1.00 23.90 12 ILE C N 1
ATOM 4166 C CA . ILE C 2 12 ? -6.586 -1.834 -5.488 1.00 21.32 12 ILE C CA 1
ATOM 4167 C C . ILE C 2 12 ? -7.892 -2.397 -5.958 1.00 23.33 12 ILE C C 1
ATOM 4168 O O . ILE C 2 12 ? -8.398 -3.402 -5.400 1.00 23.78 12 ILE C O 1
ATOM 4173 N N . GLU C 2 13 ? -8.467 -1.760 -6.983 1.00 21.16 13 GLU C N 1
ATOM 4174 C CA . GLU C 2 13 ? -9.727 -2.282 -7.508 1.00 21.49 13 GLU C CA 1
ATOM 4175 C C . GLU C 2 13 ? -9.499 -3.739 -8.027 1.00 22.14 13 GLU C C 1
ATOM 4176 O O . GLU C 2 13 ? -10.290 -4.652 -7.748 1.00 21.99 13 GLU C O 1
ATOM 4182 N N . ARG C 2 14 ? -8.431 -3.977 -8.799 1.00 22.93 14 ARG C N 1
ATOM 4183 C CA . ARG C 2 14 ? -8.243 -5.370 -9.295 1.00 24.13 14 ARG C CA 1
ATOM 4184 C C . ARG C 2 14 ? -8.042 -6.364 -8.129 1.00 22.74 14 ARG C C 1
ATOM 4185 O O . ARG C 2 14 ? -8.504 -7.469 -8.186 1.00 22.55 14 ARG C O 1
ATOM 4193 N N . TYR C 2 15 ? -7.318 -5.955 -7.080 1.00 24.29 15 TYR C N 1
ATOM 4194 C CA . TYR C 2 15 ? -7.091 -6.830 -5.915 1.00 23.81 15 TYR C CA 1
ATOM 4195 C C . TYR C 2 15 ? -8.416 -7.109 -5.193 1.00 24.46 15 TYR C C 1
ATOM 4196 O O . TYR C 2 15 ? -8.692 -8.244 -4.828 1.00 22.06 15 TYR C O 1
ATOM 4205 N N . LEU C 2 16 ? -9.257 -6.095 -5.002 1.00 24.32 16 LEU C N 1
ATOM 4206 C CA . LEU C 2 16 ? -10.552 -6.351 -4.343 1.00 23.90 16 LEU C CA 1
ATOM 4207 C C . LEU C 2 16 ? -11.432 -7.277 -5.167 1.00 24.57 16 LEU C C 1
ATOM 4208 O O . LEU C 2 16 ? -12.183 -8.097 -4.619 1.00 25.81 16 LEU C O 1
ATOM 4213 N N . LYS C 2 17 ? -11.406 -7.131 -6.489 1.00 25.26 17 LYS C N 1
ATOM 4214 C CA . LYS C 2 17 ? -12.225 -7.989 -7.335 1.00 25.83 17 LYS C CA 1
ATOM 4215 C C . LYS C 2 17 ? -11.744 -9.431 -7.297 1.00 27.24 17 LYS C C 1
ATOM 4216 O O . LYS C 2 17 ? -12.530 -10.368 -7.256 1.00 25.88 17 LYS C O 1
ATOM 4222 N N . LYS C 2 18 ? -10.443 -9.625 -7.289 1.00 27.03 18 LYS C N 1
ATOM 4223 C CA . LYS C 2 18 ? -9.964 -10.992 -7.194 1.00 29.83 18 LYS C CA 1
ATOM 4224 C C . LYS C 2 18 ? -10.312 -11.563 -5.782 1.00 28.92 18 LYS C C 1
ATOM 4225 O O . LYS C 2 18 ? -10.552 -12.765 -5.633 1.00 29.42 18 LYS C O 1
ATOM 4231 N N . SER C 2 19 ? -10.363 -10.701 -4.757 1.00 28.27 19 SER C N 1
ATOM 4232 C CA . SER C 2 19 ? -10.617 -11.162 -3.371 1.00 28.94 19 SER C CA 1
ATOM 4233 C C . SER C 2 19 ? -12.074 -11.439 -3.052 1.00 28.78 19 SER C C 1
ATOM 4234 O O . SER C 2 19 ? -12.401 -12.196 -2.139 1.00 28.36 19 SER C O 1
ATOM 4237 N N . ILE C 2 20 ? -12.956 -10.832 -3.820 1.00 27.48 20 ILE C N 1
ATOM 4238 C CA . ILE C 2 20 ? -14.372 -11.030 -3.566 1.00 29.22 20 ILE C CA 1
ATOM 4239 C C . ILE C 2 20 ? -14.957 -11.679 -4.796 1.00 30.45 20 ILE C C 1
ATOM 4240 O O . ILE C 2 20 ? -15.212 -11.016 -5.789 1.00 29.46 20 ILE C O 1
ATOM 4245 N N . THR C 2 21 ? -15.141 -12.981 -4.738 1.00 32.46 21 THR C N 1
ATOM 4246 C CA . THR C 2 21 ? -15.712 -13.678 -5.876 1.00 34.12 21 THR C CA 1
ATOM 4247 C C . THR C 2 21 ? -17.199 -13.963 -5.603 1.00 33.41 21 THR C C 1
ATOM 4248 O O . THR C 2 21 ? -17.549 -14.705 -4.667 1.00 34.17 21 THR C O 1
ATOM 4252 N N . ILE C 2 22 ? -18.080 -13.391 -6.417 1.00 32.23 22 ILE C N 1
ATOM 4253 C CA . ILE C 2 22 ? -19.519 -13.607 -6.235 1.00 32.52 22 ILE C CA 1
ATOM 4254 C C . ILE C 2 22 ? -19.756 -15.129 -6.367 1.00 33.24 22 ILE C C 1
ATOM 4255 O O . ILE C 2 22 ? -19.349 -15.718 -7.372 1.00 33.22 22 ILE C O 1
ATOM 4260 N N . ARG C 2 23 ? -20.395 -15.757 -5.370 1.00 32.56 23 ARG C N 1
ATOM 4261 C CA . ARG C 2 23 ? -20.588 -17.215 -5.384 1.00 33.30 23 ARG C CA 1
ATOM 4262 C C . ARG C 2 23 ? -21.697 -17.503 -4.445 1.00 33.67 23 ARG C C 1
ATOM 4263 O O . ARG C 2 23 ? -22.147 -16.599 -3.742 1.00 35.12 23 ARG C O 1
ATOM 4271 N N . PRO C 2 24 ? -22.155 -18.767 -4.374 1.00 34.47 24 PRO C N 1
ATOM 4272 C CA . PRO C 2 24 ? -23.265 -19.036 -3.448 1.00 34.45 24 PRO C CA 1
ATOM 4273 C C . PRO C 2 24 ? -22.840 -18.866 -2.010 1.00 34.28 24 PRO C C 1
ATOM 4274 O O . PRO C 2 24 ? -21.700 -19.158 -1.659 1.00 34.33 24 PRO C O 1
ATOM 4278 N N . PRO C 2 25 ? -23.717 -18.299 -1.184 1.00 33.98 25 PRO C N 1
ATOM 4279 C CA . PRO C 2 25 ? -25.050 -17.824 -1.611 1.00 35.15 25 PRO C CA 1
ATOM 4280 C C . PRO C 2 25 ? -24.934 -16.417 -2.213 1.00 35.48 25 PRO C C 1
ATOM 4281 O O . PRO C 2 25 ? -24.379 -15.508 -1.568 1.00 35.07 25 PRO C O 1
ATOM 4285 N N . GLU C 2 26 ? -25.460 -16.214 -3.416 1.00 34.65 26 GLU C N 1
ATOM 4286 C CA . GLU C 2 26 ? -25.359 -14.870 -4.003 1.00 35.66 26 GLU C CA 1
ATOM 4287 C C . GLU C 2 26 ? -26.153 -13.827 -3.247 1.00 31.44 26 GLU C C 1
ATOM 4288 O O . GLU C 2 26 ? -25.913 -12.653 -3.417 1.00 30.11 26 GLU C O 1
ATOM 4294 N N . THR C 2 27 ? -27.099 -14.234 -2.411 1.00 31.68 27 THR C N 1
ATOM 4295 C CA . THR C 2 27 ? -27.838 -13.244 -1.585 1.00 30.25 27 THR C CA 1
ATOM 4296 C C . THR C 2 27 ? -26.815 -12.513 -0.629 1.00 29.76 27 THR C C 1
ATOM 4297 O O . THR C 2 27 ? -27.060 -11.403 -0.164 1.00 28.75 27 THR C O 1
ATOM 4301 N N . VAL C 2 28 ? -25.687 -13.160 -0.340 1.00 28.26 28 VAL C N 1
ATOM 4302 C CA . VAL C 2 28 ? -24.676 -12.595 0.543 1.00 26.47 28 VAL C CA 1
ATOM 4303 C C . VAL C 2 28 ? -23.572 -11.997 -0.293 1.00 25.40 28 VAL C C 1
ATOM 4304 O O . VAL C 2 28 ? -23.226 -10.846 -0.124 1.00 23.66 28 VAL C O 1
ATOM 4308 N N . PHE C 2 29 ? -23.052 -12.770 -1.230 1.00 24.94 29 PHE C N 1
ATOM 4309 C CA . PHE C 2 29 ? -21.951 -12.257 -2.024 1.00 25.67 29 PHE C CA 1
ATOM 4310 C C . PHE C 2 29 ? -22.283 -11.221 -3.101 1.00 26.48 29 PHE C C 1
ATOM 4311 O O . PHE C 2 29 ? -21.441 -10.399 -3.472 1.00 26.41 29 PHE C O 1
ATOM 4319 N N . GLY C 2 30 ? -23.518 -11.236 -3.592 1.00 27.08 30 GLY C N 1
ATOM 4320 C CA . GLY C 2 30 ? -23.878 -10.258 -4.602 1.00 25.13 30 GLY C CA 1
ATOM 4321 C C . GLY C 2 30 ? -23.770 -8.869 -4.014 1.00 25.01 30 GLY C C 1
ATOM 4322 O O . GLY C 2 30 ? -23.099 -8.017 -4.618 1.00 22.24 30 GLY C O 1
ATOM 4323 N N . PRO C 2 31 ? -24.477 -8.569 -2.904 1.00 24.26 31 PRO C N 1
ATOM 4324 C CA . PRO C 2 31 ? -24.394 -7.222 -2.273 1.00 26.06 31 PRO C CA 1
ATOM 4325 C C . PRO C 2 31 ? -23.005 -6.925 -1.691 1.00 25.28 31 PRO C C 1
ATOM 4326 O O . PRO C 2 31 ? -22.496 -5.799 -1.764 1.00 22.51 31 PRO C O 1
ATOM 4330 N N . MET C 2 32 ? -22.358 -7.950 -1.150 1.00 25.60 32 MET C N 1
ATOM 4331 C CA . MET C 2 32 ? -21.007 -7.704 -0.633 1.00 24.48 32 MET C CA 1
ATOM 4332 C C . MET C 2 32 ? -20.126 -7.138 -1.761 1.00 25.07 32 MET C C 1
ATOM 4333 O O . MET C 2 32 ? -19.383 -6.187 -1.558 1.00 25.53 32 MET C O 1
ATOM 4338 N N . HIS C 2 33 ? -20.185 -7.736 -2.952 1.00 24.76 33 HIS C N 1
ATOM 4339 C CA . HIS C 2 33 ? -19.348 -7.276 -4.063 1.00 24.86 33 HIS C CA 1
ATOM 4340 C C . HIS C 2 33 ? -19.846 -5.901 -4.560 1.00 24.07 33 HIS C C 1
ATOM 4341 O O . HIS C 2 33 ? -19.075 -4.953 -4.737 1.00 24.48 33 HIS C O 1
ATOM 4348 N N . HIS C 2 34 ? -21.148 -5.786 -4.765 1.00 23.10 34 HIS C N 1
ATOM 4349 C CA . HIS C 2 34 ? -21.689 -4.537 -5.237 1.00 21.75 34 HIS C CA 1
ATOM 4350 C C . HIS C 2 34 ? -21.367 -3.339 -4.317 1.00 20.49 34 HIS C C 1
ATOM 4351 O O . HIS C 2 34 ? -20.892 -2.293 -4.793 1.00 21.16 34 HIS C O 1
ATOM 4358 N N . LEU C 2 35 ? -21.655 -3.470 -3.020 1.00 20.50 35 LEU C N 1
ATOM 4359 C CA . LEU C 2 35 ? -21.463 -2.345 -2.108 1.00 19.02 35 LEU C CA 1
ATOM 4360 C C . LEU C 2 35 ? -19.969 -1.990 -1.957 1.00 19.14 35 LEU C C 1
ATOM 4361 O O . LEU C 2 35 ? -19.641 -0.843 -1.738 1.00 20.05 35 LEU C O 1
ATOM 4366 N N . THR C 2 36 ? -19.077 -2.949 -2.103 1.00 18.22 36 THR C N 1
ATOM 4367 C CA . THR C 2 36 ? -17.649 -2.590 -2.029 1.00 18.08 36 THR C CA 1
ATOM 4368 C C . THR C 2 36 ? -17.261 -1.575 -3.130 1.00 20.48 36 THR C C 1
ATOM 4369 O O . THR C 2 36 ? -16.534 -0.592 -2.881 1.00 20.22 36 THR C O 1
ATOM 4373 N N . PHE C 2 37 ? -17.718 -1.814 -4.362 1.00 19.08 37 PHE C N 1
ATOM 4374 C CA . PHE C 2 37 ? -17.398 -0.929 -5.478 1.00 20.46 37 PHE C CA 1
ATOM 4375 C C . PHE C 2 37 ? -18.394 0.237 -5.651 1.00 21.38 37 PHE C C 1
ATOM 4376 O O . PHE C 2 37 ? -18.142 1.197 -6.414 1.00 23.84 37 PHE C O 1
ATOM 4384 N N . ALA C 2 38 ? -19.500 0.194 -4.928 1.00 19.56 38 ALA C N 1
ATOM 4385 C CA . ALA C 2 38 ? -20.428 1.316 -5.010 1.00 21.08 38 ALA C CA 1
ATOM 4386 C C . ALA C 2 38 ? -19.939 2.496 -4.140 1.00 21.59 38 ALA C C 1
ATOM 4387 O O . ALA C 2 38 ? -20.309 3.651 -4.371 1.00 20.90 38 ALA C O 1
ATOM 4389 N N . ALA C 2 39 ? -19.096 2.230 -3.153 1.00 20.01 39 ALA C N 1
ATOM 4390 C CA . ALA C 2 39 ? -18.585 3.307 -2.297 1.00 20.56 39 ALA C CA 1
ATOM 4391 C C . ALA C 2 39 ? -17.561 4.119 -3.081 1.00 19.39 39 ALA C C 1
ATOM 4392 O O . ALA C 2 39 ? -16.943 3.594 -4.008 1.00 21.38 39 ALA C O 1
ATOM 4394 N N . PRO C 2 40 ? -17.396 5.416 -2.758 1.00 17.96 40 PRO C N 1
ATOM 4395 C CA . PRO C 2 40 ? -16.437 6.275 -3.438 1.00 19.57 40 PRO C CA 1
ATOM 4396 C C . PRO C 2 40 ? -15.026 5.712 -3.209 1.00 20.07 40 PRO C C 1
ATOM 4397 O O . PRO C 2 40 ? -14.786 5.024 -2.183 1.00 18.68 40 PRO C O 1
ATOM 4401 N N . ALA C 2 41 ? -14.104 6.023 -4.116 1.00 20.69 41 ALA C N 1
ATOM 4402 C CA . ALA C 2 41 ? -12.679 5.631 -3.896 1.00 20.64 41 ALA C CA 1
ATOM 4403 C C . ALA C 2 41 ? -12.178 6.533 -2.770 1.00 20.71 41 ALA C C 1
ATOM 4404 O O . ALA C 2 41 ? -12.684 7.643 -2.601 1.00 20.00 41 ALA C O 1
ATOM 4406 N N . THR C 2 42 ? -11.234 6.058 -1.955 1.00 19.46 42 THR C N 1
ATOM 4407 C CA . THR C 2 42 ? -10.691 6.927 -0.913 1.00 21.45 42 THR C CA 1
ATOM 4408 C C . THR C 2 42 ? -9.168 6.980 -1.072 1.00 19.76 42 THR C C 1
ATOM 4409 O O . THR C 2 42 ? -8.540 5.940 -1.277 1.00 19.22 42 THR C O 1
ATOM 4413 N N . ALA C 2 43 ? -8.604 8.164 -0.963 1.00 21.69 43 ALA C N 1
ATOM 4414 C CA . ALA C 2 43 ? -7.145 8.300 -1.077 1.00 21.59 43 ALA C CA 1
ATOM 4415 C C . ALA C 2 43 ? -6.461 7.710 0.181 1.00 23.21 43 ALA C C 1
ATOM 4416 O O . ALA C 2 43 ? -5.211 7.548 0.229 1.00 21.56 43 ALA C O 1
ATOM 4418 N N . ALA C 2 44 ? -7.255 7.405 1.213 1.00 20.63 44 ALA C N 1
ATOM 4419 C CA . ALA C 2 44 ? -6.662 6.791 2.393 1.00 22.96 44 ALA C CA 1
ATOM 4420 C C . ALA C 2 44 ? -6.111 5.415 1.972 1.00 23.15 44 ALA C C 1
ATOM 4421 O O . ALA C 2 44 ? -5.100 4.896 2.514 1.00 24.95 44 ALA C O 1
ATOM 4423 N N . SER C 2 45 ? -6.748 4.798 0.993 1.00 22.23 45 SER C N 1
ATOM 4424 C CA . SER C 2 45 ? -6.319 3.471 0.566 1.00 23.23 45 SER C CA 1
ATOM 4425 C C . SER C 2 45 ? -5.126 3.572 -0.418 1.00 24.57 45 SER C C 1
ATOM 4426 O O . SER C 2 45 ? -4.106 2.874 -0.248 1.00 25.55 45 SER C O 1
ATOM 4429 N N . THR C 2 46 ? -5.186 4.476 -1.397 1.00 23.59 46 THR C N 1
ATOM 4430 C CA . THR C 2 46 ? -4.050 4.613 -2.313 1.00 24.51 46 THR C CA 1
ATOM 4431 C C . THR C 2 46 ? -2.817 5.160 -1.556 1.00 24.91 46 THR C C 1
ATOM 4432 O O . THR C 2 46 ? -1.704 4.762 -1.834 1.00 26.41 46 THR C O 1
ATOM 4436 N N . LEU C 2 47 ? -3.040 6.049 -0.598 1.00 25.08 47 LEU C N 1
ATOM 4437 C CA . LEU C 2 47 ? -1.985 6.634 0.230 1.00 27.13 47 LEU C CA 1
ATOM 4438 C C . LEU C 2 47 ? -1.177 5.565 0.983 1.00 29.02 47 LEU C C 1
ATOM 4439 O O . LEU C 2 47 ? 0.021 5.778 1.293 1.00 29.15 47 LEU C O 1
ATOM 4444 N N . CYS C 2 48 ? -1.818 4.428 1.278 1.00 27.49 48 CYS C N 1
ATOM 4445 C CA . CYS C 2 48 ? -1.179 3.301 1.935 1.00 28.71 48 CYS C CA 1
ATOM 4446 C C . CYS C 2 48 ? -0.146 2.672 0.961 1.00 28.91 48 CYS C C 1
ATOM 4447 O O . CYS C 2 48 ? 0.996 2.483 1.347 1.00 27.48 48 CYS C O 1
ATOM 4450 N N . LEU C 2 49 ? -0.534 2.358 -0.276 1.00 28.30 49 LEU C N 1
ATOM 4451 C CA . LEU C 2 49 ? 0.424 1.791 -1.268 1.00 30.40 49 LEU C CA 1
ATOM 4452 C C . LEU C 2 49 ? 1.527 2.815 -1.582 1.00 30.47 49 LEU C C 1
ATOM 4453 O O . LEU C 2 49 ? 2.728 2.473 -1.582 1.00 31.86 49 LEU C O 1
ATOM 4458 N N . ALA C 2 50 ? 1.133 4.072 -1.773 1.00 28.37 50 ALA C N 1
ATOM 4459 C CA . ALA C 2 50 ? 2.083 5.147 -2.079 1.00 31.02 50 ALA C CA 1
ATOM 4460 C C . ALA C 2 50 ? 3.131 5.344 -1.002 1.00 31.07 50 ALA C C 1
ATOM 4461 O O . ALA C 2 50 ? 4.324 5.459 -1.324 1.00 30.23 50 ALA C O 1
ATOM 4463 N N . ALA C 2 51 ? 2.692 5.451 0.248 1.00 30.94 51 ALA C N 1
ATOM 4464 C CA . ALA C 2 51 ? 3.583 5.635 1.388 1.00 32.31 51 ALA C CA 1
ATOM 4465 C C . ALA C 2 51 ? 4.560 4.450 1.505 1.00 34.54 51 ALA C C 1
ATOM 4466 O O . ALA C 2 51 ? 5.744 4.635 1.820 1.00 35.42 51 ALA C O 1
ATOM 4468 N N . CYS C 2 52 ? 4.076 3.242 1.238 1.00 35.04 52 CYS C N 1
ATOM 4469 C CA . CYS C 2 52 ? 4.923 2.063 1.309 1.00 37.50 52 CYS C CA 1
ATOM 4470 C C . CYS C 2 52 ? 6.061 2.299 0.288 1.00 39.79 52 CYS C C 1
ATOM 4471 O O . CYS C 2 52 ? 7.228 2.334 0.647 1.00 38.50 52 CYS C O 1
ATOM 4474 N N . GLU C 2 53 ? 5.696 2.483 -0.976 1.00 41.09 53 GLU C N 1
ATOM 4475 C CA . GLU C 2 53 ? 6.672 2.758 -2.019 1.00 43.85 53 GLU C CA 1
ATOM 4476 C C . GLU C 2 53 ? 7.557 3.963 -1.642 1.00 44.24 53 GLU C C 1
ATOM 4477 O O . GLU C 2 53 ? 8.757 3.878 -1.787 1.00 45.06 53 GLU C O 1
ATOM 4483 N N . LEU C 2 54 ? 7.012 5.059 -1.116 1.00 44.20 54 LEU C N 1
ATOM 4484 C CA . LEU C 2 54 ? 7.847 6.194 -0.763 1.00 44.32 54 LEU C CA 1
ATOM 4485 C C . LEU C 2 54 ? 9.016 5.820 0.181 1.00 46.26 54 LEU C C 1
ATOM 4486 O O . LEU C 2 54 ? 10.108 6.387 0.103 1.00 46.54 54 LEU C O 1
ATOM 4491 N N . VAL C 2 55 ? 8.795 4.884 1.088 1.00 45.64 55 VAL C N 1
ATOM 4492 C CA . VAL C 2 55 ? 9.860 4.500 1.994 1.00 44.72 55 VAL C CA 1
ATOM 4493 C C . VAL C 2 55 ? 10.659 3.293 1.472 1.00 44.74 55 VAL C C 1
ATOM 4494 O O . VAL C 2 55 ? 11.456 2.711 2.204 1.00 43.87 55 VAL C O 1
ATOM 4498 N N . GLY C 2 56 ? 10.421 2.913 0.211 1.00 44.90 56 GLY C N 1
ATOM 4499 C CA . GLY C 2 56 ? 11.160 1.832 -0.425 1.00 45.07 56 GLY C CA 1
ATOM 4500 C C . GLY C 2 56 ? 10.651 0.417 -0.329 1.00 46.38 56 GLY C C 1
ATOM 4501 O O . GLY C 2 56 ? 11.278 -0.502 -0.863 1.00 44.86 56 GLY C O 1
ATOM 4502 N N . GLY C 2 57 ? 9.526 0.204 0.349 1.00 46.62 57 GLY C N 1
ATOM 4503 C CA . GLY C 2 57 ? 9.034 -1.159 0.425 1.00 48.13 57 GLY C CA 1
ATOM 4504 C C . GLY C 2 57 ? 8.384 -1.457 -0.905 1.00 48.33 57 GLY C C 1
ATOM 4505 O O . GLY C 2 57 ? 8.455 -0.624 -1.789 1.00 49.07 57 GLY C O 1
ATOM 4506 N N . ASP C 2 58 ? 7.791 -2.634 -1.065 1.00 50.68 58 ASP C N 1
ATOM 4507 C CA . ASP C 2 58 ? 7.076 -2.977 -2.295 1.00 52.87 58 ASP C CA 1
ATOM 4508 C C . ASP C 2 58 ? 5.584 -2.777 -1.998 1.00 52.76 58 ASP C C 1
ATOM 4509 O O . ASP C 2 58 ? 5.056 -3.358 -1.052 1.00 52.22 58 ASP C O 1
ATOM 4514 N N . ARG C 2 59 ? 4.916 -1.958 -2.809 1.00 53.51 59 ARG C N 1
ATOM 4515 C CA . ARG C 2 59 ? 3.484 -1.686 -2.611 1.00 53.22 59 ARG C CA 1
ATOM 4516 C C . ARG C 2 59 ? 2.660 -2.967 -2.418 1.00 52.08 59 ARG C C 1
ATOM 4517 O O . ARG C 2 59 ? 1.583 -2.941 -1.828 1.00 53.39 59 ARG C O 1
ATOM 4525 N N . SER C 2 60 ? 3.158 -4.085 -2.929 1.00 50.30 60 SER C N 1
ATOM 4526 C CA . SER C 2 60 ? 2.472 -5.361 -2.796 1.00 49.09 60 SER C CA 1
ATOM 4527 C C . SER C 2 60 ? 2.324 -5.856 -1.351 1.00 47.83 60 SER C C 1
ATOM 4528 O O . SER C 2 60 ? 1.477 -6.723 -1.064 1.00 47.67 60 SER C O 1
ATOM 4531 N N . GLN C 2 61 ? 3.159 -5.347 -0.446 1.00 45.20 61 GLN C N 1
ATOM 4532 C CA . GLN C 2 61 ? 3.047 -5.774 0.929 1.00 42.87 61 GLN C CA 1
ATOM 4533 C C . GLN C 2 61 ? 2.074 -4.870 1.703 1.00 39.51 61 GLN C C 1
ATOM 4534 O O . GLN C 2 61 ? 1.743 -5.143 2.862 1.00 35.96 61 GLN C O 1
ATOM 4540 N N . ALA C 2 62 ? 1.626 -3.799 1.048 1.00 34.66 62 ALA C N 1
ATOM 4541 C CA . ALA C 2 62 ? 0.675 -2.872 1.659 1.00 31.61 62 ALA C CA 1
ATOM 4542 C C . ALA C 2 62 ? -0.724 -3.057 1.043 1.00 29.74 62 ALA C C 1
ATOM 4543 O O . ALA C 2 62 ? -1.676 -2.375 1.439 1.00 26.85 62 ALA C O 1
ATOM 4545 N N . MET C 2 63 ? -0.828 -3.984 0.090 1.00 27.34 63 MET C N 1
ATOM 4546 C CA . MET C 2 63 ? -2.084 -4.203 -0.599 1.00 27.53 63 MET C CA 1
ATOM 4547 C C . MET C 2 63 ? -3.220 -4.665 0.283 1.00 27.89 63 MET C C 1
ATOM 4548 O O . MET C 2 63 ? -4.306 -4.100 0.191 1.00 28.11 63 MET C O 1
ATOM 4553 N N . ALA C 2 64 ? -2.986 -5.645 1.151 1.00 26.84 64 ALA C N 1
ATOM 4554 C CA . ALA C 2 64 ? -4.058 -6.154 2.005 1.00 25.86 64 ALA C CA 1
ATOM 4555 C C . ALA C 2 64 ? -4.558 -5.026 2.882 1.00 26.78 64 ALA C C 1
ATOM 4556 O O . ALA C 2 64 ? -5.779 -4.872 3.094 1.00 23.59 64 ALA C O 1
ATOM 4558 N N . ALA C 2 65 ? -3.632 -4.216 3.370 1.00 24.29 65 ALA C N 1
ATOM 4559 C CA . ALA C 2 65 ? -3.982 -3.057 4.189 1.00 26.39 65 ALA C CA 1
ATOM 4560 C C . ALA C 2 65 ? -4.727 -1.968 3.392 1.00 26.58 65 ALA C C 1
ATOM 4561 O O . ALA C 2 65 ? -5.684 -1.332 3.907 1.00 24.64 65 ALA C O 1
ATOM 4563 N N . ALA C 2 66 ? -4.319 -1.748 2.138 1.00 25.27 66 ALA C N 1
ATOM 4564 C CA . ALA C 2 66 ? -5.019 -0.725 1.324 1.00 24.09 66 ALA C CA 1
ATOM 4565 C C . ALA C 2 66 ? -6.485 -1.185 1.087 1.00 23.02 66 ALA C C 1
ATOM 4566 O O . ALA C 2 66 ? -7.426 -0.388 1.132 1.00 23.91 66 ALA C O 1
ATOM 4568 N N . ALA C 2 67 ? -6.636 -2.476 0.864 1.00 21.53 67 ALA C N 1
ATOM 4569 C CA . ALA C 2 67 ? -7.920 -3.101 0.624 1.00 22.03 67 ALA C CA 1
ATOM 4570 C C . ALA C 2 67 ? -8.777 -2.996 1.878 1.00 22.49 67 ALA C C 1
ATOM 4571 O O . ALA C 2 67 ? -9.936 -2.606 1.779 1.00 22.56 67 ALA C O 1
ATOM 4573 N N . ALA C 2 68 ? -8.222 -3.343 3.050 1.00 20.72 68 ALA C N 1
ATOM 4574 C CA . ALA C 2 68 ? -8.929 -3.258 4.327 1.00 19.91 68 ALA C CA 1
ATOM 4575 C C . ALA C 2 68 ? -9.426 -1.862 4.607 1.00 20.09 68 ALA C C 1
ATOM 4576 O O . ALA C 2 68 ? -10.586 -1.670 5.059 1.00 19.93 68 ALA C O 1
ATOM 4578 N N . ILE C 2 69 ? -8.599 -0.871 4.307 1.00 17.50 69 ILE C N 1
ATOM 4579 C CA . ILE C 2 69 ? -8.952 0.516 4.536 1.00 18.19 69 ILE C CA 1
ATOM 4580 C C . ILE C 2 69 ? -10.122 0.924 3.644 1.00 19.21 69 ILE C C 1
ATOM 4581 O O . ILE C 2 69 ? -11.031 1.611 4.133 1.00 18.63 69 ILE C O 1
ATOM 4586 N N . HIS C 2 70 ? -10.099 0.499 2.382 1.00 17.59 70 HIS C N 1
ATOM 4587 C CA . HIS C 2 70 ? -11.211 0.828 1.499 1.00 18.53 70 HIS C CA 1
ATOM 4588 C C . HIS C 2 70 ? -12.501 0.159 2.035 1.00 19.17 70 HIS C C 1
ATOM 4589 O O . HIS C 2 70 ? -13.592 0.729 1.951 1.00 19.67 70 HIS C O 1
ATOM 4596 N N . LEU C 2 71 ? -12.358 -1.076 2.510 1.00 19.75 71 LEU C N 1
ATOM 4597 C CA . LEU C 2 71 ? -13.492 -1.842 2.987 1.00 18.33 71 LEU C CA 1
ATOM 4598 C C . LEU C 2 71 ? -14.116 -1.193 4.217 1.00 18.83 71 LEU C C 1
ATOM 4599 O O . LEU C 2 71 ? -15.355 -1.042 4.330 1.00 16.93 71 LEU C O 1
ATOM 4604 N N . VAL C 2 72 ? -13.281 -0.777 5.162 1.00 17.50 72 VAL C N 1
ATOM 4605 C CA . VAL C 2 72 ? -13.803 -0.098 6.346 1.00 19.15 72 VAL C CA 1
ATOM 4606 C C . VAL C 2 72 ? -14.507 1.193 5.931 1.00 18.14 72 VAL C C 1
ATOM 4607 O O . VAL C 2 72 ? -15.575 1.526 6.469 1.00 15.42 72 VAL C O 1
ATOM 4611 N N . HIS C 2 73 ? -13.911 1.919 4.981 1.00 17.45 73 HIS C N 1
ATOM 4612 C CA . HIS C 2 73 ? -14.509 3.171 4.491 1.00 18.21 73 HIS C CA 1
ATOM 4613 C C . HIS C 2 73 ? -15.877 2.861 3.800 1.00 16.95 73 HIS C C 1
ATOM 4614 O O . HIS C 2 73 ? -16.868 3.572 3.976 1.00 17.90 73 HIS C O 1
ATOM 4621 N N . ALA C 2 74 ? -15.910 1.783 3.043 1.00 17.19 74 ALA C N 1
ATOM 4622 C CA . ALA C 2 74 ? -17.109 1.441 2.280 1.00 17.08 74 ALA C CA 1
ATOM 4623 C C . ALA C 2 74 ? -18.267 1.058 3.177 1.00 19.15 74 ALA C C 1
ATOM 4624 O O . ALA C 2 74 ? -19.456 1.370 2.880 1.00 17.20 74 ALA C O 1
ATOM 4626 N N . ALA C 2 75 ? -17.973 0.265 4.215 1.00 18.18 75 ALA C N 1
ATOM 4627 C CA . ALA C 2 75 ? -19.022 -0.121 5.126 1.00 18.62 75 ALA C CA 1
ATOM 4628 C C . ALA C 2 75 ? -19.550 1.147 5.791 1.00 18.55 75 ALA C C 1
ATOM 4629 O O . ALA C 2 75 ? -20.783 1.313 5.978 1.00 17.20 75 ALA C O 1
ATOM 4631 N N . ALA C 2 76 ? -18.647 2.061 6.178 1.00 16.35 76 ALA C N 1
ATOM 4632 C CA . ALA C 2 76 ? -19.132 3.308 6.836 1.00 16.24 76 ALA C CA 1
ATOM 4633 C C . ALA C 2 76 ? -19.995 4.123 5.830 1.00 16.85 76 ALA C C 1
ATOM 4634 O O . ALA C 2 76 ? -20.998 4.787 6.210 1.00 15.81 76 ALA C O 1
ATOM 4636 N N . TYR C 2 77 ? -19.587 4.098 4.569 1.00 16.62 77 TYR C N 1
ATOM 4637 C CA . TYR C 2 77 ? -20.323 4.863 3.556 1.00 18.46 77 TYR C CA 1
ATOM 4638 C C . TYR C 2 77 ? -21.743 4.277 3.418 1.00 18.49 77 TYR C C 1
ATOM 4639 O O . TYR C 2 77 ? -22.742 4.995 3.363 1.00 18.84 77 TYR C O 1
ATOM 4648 N N . VAL C 2 78 ? -21.833 2.960 3.358 1.00 19.99 78 VAL C N 1
ATOM 4649 C CA . VAL C 2 78 ? -23.138 2.316 3.230 1.00 19.50 78 VAL C CA 1
ATOM 4650 C C . VAL C 2 78 ? -24.008 2.651 4.445 1.00 20.36 78 VAL C C 1
ATOM 4651 O O . VAL C 2 78 ? -25.185 3.070 4.336 1.00 17.99 78 VAL C O 1
ATOM 4655 N N . HIS C 2 79 ? -23.463 2.442 5.644 1.00 17.26 79 HIS C N 1
ATOM 4656 C CA . HIS C 2 79 ? -24.230 2.789 6.816 1.00 18.29 79 HIS C CA 1
ATOM 4657 C C . HIS C 2 79 ? -24.592 4.263 6.909 1.00 19.09 79 HIS C C 1
ATOM 4658 O O . HIS C 2 79 ? -25.659 4.586 7.425 1.00 15.56 79 HIS C O 1
ATOM 4665 N N . GLU C 2 80 ? -23.706 5.166 6.476 1.00 16.21 80 GLU C N 1
ATOM 4666 C CA . GLU C 2 80 ? -24.025 6.592 6.505 1.00 18.99 80 GLU C CA 1
ATOM 4667 C C . GLU C 2 80 ? -25.303 6.928 5.612 1.00 20.87 80 GLU C C 1
ATOM 4668 O O . GLU C 2 80 ? -25.999 7.915 5.851 1.00 18.75 80 GLU C O 1
ATOM 4674 N N . HIS C 2 81 ? -25.524 6.166 4.545 1.00 20.01 81 HIS C N 1
ATOM 4675 C CA . HIS C 2 81 ? -26.655 6.448 3.671 1.00 21.74 81 HIS C CA 1
ATOM 4676 C C . HIS C 2 81 ? -27.907 5.592 3.851 1.00 23.21 81 HIS C C 1
ATOM 4677 O O . HIS C 2 81 ? -28.790 5.629 3.023 1.00 24.08 81 HIS C O 1
ATOM 4684 N N . LEU C 2 82 ? -27.971 4.826 4.931 1.00 25.65 82 LEU C N 1
ATOM 4685 C CA . LEU C 2 82 ? -29.145 3.995 5.227 1.00 27.71 82 LEU C CA 1
ATOM 4686 C C . LEU C 2 82 ? -30.315 4.853 5.488 1.00 29.46 82 LEU C C 1
ATOM 4687 O O . LEU C 2 82 ? -30.204 5.895 6.147 1.00 29.34 82 LEU C O 1
ATOM 4692 N N . PRO C 2 83 ? -31.478 4.470 4.936 1.00 31.82 83 PRO C N 1
ATOM 4693 C CA . PRO C 2 83 ? -32.678 5.281 5.186 1.00 33.92 83 PRO C CA 1
ATOM 4694 C C . PRO C 2 83 ? -33.117 4.942 6.620 1.00 35.11 83 PRO C C 1
ATOM 4695 O O . PRO C 2 83 ? -33.662 3.869 6.818 1.00 39.67 83 PRO C O 1
ATOM 4699 N N . LEU C 2 84 ? -32.876 5.766 7.629 1.00 35.18 84 LEU C N 1
ATOM 4700 C CA . LEU C 2 84 ? -33.366 5.409 8.978 1.00 34.89 84 LEU C CA 1
ATOM 4701 C C . LEU C 2 84 ? -34.801 5.942 9.136 1.00 36.87 84 LEU C C 1
ATOM 4702 O O . LEU C 2 84 ? -35.138 6.960 8.536 1.00 37.02 84 LEU C O 1
ATOM 4707 N N . THR C 2 85 ? -35.614 5.293 9.974 1.00 36.68 85 THR C N 1
ATOM 4708 C CA . THR C 2 85 ? -37.038 5.656 10.099 1.00 36.66 85 THR C CA 1
ATOM 4709 C C . THR C 2 85 ? -37.497 6.700 11.109 1.00 37.32 85 THR C C 1
ATOM 4710 O O . THR C 2 85 ? -38.628 7.216 11.022 1.00 38.13 85 THR C O 1
ATOM 4714 N N . ASP C 2 86 ? -36.610 7.077 12.019 1.00 35.44 86 ASP C N 1
ATOM 4715 C CA . ASP C 2 86 ? -36.991 7.956 13.100 1.00 34.89 86 ASP C CA 1
ATOM 4716 C C . ASP C 2 86 ? -36.530 9.367 13.058 1.00 34.89 86 ASP C C 1
ATOM 4717 O O . ASP C 2 86 ? -36.603 10.081 14.072 1.00 35.37 86 ASP C O 1
ATOM 4722 N N . GLY C 2 87 ? -36.038 9.799 11.909 1.00 37.53 87 GLY C N 1
ATOM 4723 C CA . GLY C 2 87 ? -35.554 11.166 11.833 1.00 38.50 87 GLY C CA 1
ATOM 4724 C C . GLY C 2 87 ? -34.456 11.483 12.845 1.00 40.04 87 GLY C C 1
ATOM 4725 O O . GLY C 2 87 ? -34.272 12.646 13.257 1.00 39.84 87 GLY C O 1
ATOM 4726 N N . SER C 2 88 ? -33.712 10.464 13.279 1.00 39.10 88 SER C N 1
ATOM 4727 C CA . SER C 2 88 ? -32.648 10.731 14.230 1.00 38.58 88 SER C CA 1
ATOM 4728 C C . SER C 2 88 ? -31.446 11.402 13.546 1.00 39.91 88 SER C C 1
ATOM 4729 O O . SER C 2 88 ? -30.523 11.856 14.218 1.00 39.60 88 SER C O 1
ATOM 4732 N N . ARG C 2 89 ? -31.441 11.434 12.223 1.00 41.70 89 ARG C N 1
ATOM 4733 C CA . ARG C 2 89 ? -30.386 12.123 11.504 1.00 45.45 89 ARG C CA 1
ATOM 4734 C C . ARG C 2 89 ? -30.935 12.861 10.288 1.00 47.89 89 ARG C C 1
ATOM 4735 O O . ARG C 2 89 ? -31.990 12.512 9.750 1.00 47.12 89 ARG C O 1
ATOM 4743 N N . PRO C 2 90 ? -30.228 13.904 9.847 1.00 50.84 90 PRO C N 1
ATOM 4744 C CA . PRO C 2 90 ? -30.752 14.618 8.681 1.00 53.57 90 PRO C CA 1
ATOM 4745 C C . PRO C 2 90 ? -30.691 13.682 7.484 1.00 56.14 90 PRO C C 1
ATOM 4746 O O . PRO C 2 90 ? -29.870 12.753 7.457 1.00 56.21 90 PRO C O 1
ATOM 4750 N N . VAL C 2 91 ? -31.582 13.861 6.514 1.00 58.49 91 VAL C N 1
ATOM 4751 C CA . VAL C 2 91 ? -31.504 12.985 5.347 1.00 61.49 91 VAL C CA 1
ATOM 4752 C C . VAL C 2 91 ? -30.706 13.823 4.342 1.00 63.62 91 VAL C C 1
ATOM 4753 O O . VAL C 2 91 ? -31.277 14.500 3.476 1.00 63.57 91 VAL C O 1
ATOM 4757 N N . SER C 2 92 ? -29.375 13.794 4.493 1.00 65.68 92 SER C N 1
ATOM 4758 C CA . SER C 2 92 ? -28.525 14.615 3.641 1.00 67.50 92 SER C CA 1
ATOM 4759 C C . SER C 2 92 ? -29.100 14.763 2.277 1.00 67.46 92 SER C C 1
ATOM 4760 O O . SER C 2 92 ? -29.300 13.799 1.536 1.00 65.72 92 SER C O 1
ATOM 4763 N N . LYS C 2 93 ? -29.396 16.023 1.985 1.00 68.59 93 LYS C N 1
ATOM 4764 C CA . LYS C 2 93 ? -30.000 16.422 0.716 1.00 69.46 93 LYS C CA 1
ATOM 4765 C C . LYS C 2 93 ? -29.684 15.434 -0.409 1.00 68.37 93 LYS C C 1
ATOM 4766 O O . LYS C 2 93 ? -30.579 15.090 -1.219 1.00 69.56 93 LYS C O 1
ATOM 4772 N N . PRO C 2 94 ? -28.414 14.962 -0.483 1.00 65.99 94 PRO C N 1
ATOM 4773 C CA . PRO C 2 94 ? -28.147 14.023 -1.573 1.00 63.33 94 PRO C CA 1
ATOM 4774 C C . PRO C 2 94 ? -28.580 12.601 -1.216 1.00 60.20 94 PRO C C 1
ATOM 4775 O O . PRO C 2 94 ? -28.045 11.955 -0.289 1.00 59.97 94 PRO C O 1
ATOM 4779 N N . ALA C 2 95 ? -29.607 12.160 -1.924 1.00 55.17 95 ALA C N 1
ATOM 4780 C CA . ALA C 2 95 ? -30.126 10.822 -1.774 1.00 49.98 95 ALA C CA 1
ATOM 4781 C C . ALA C 2 95 ? -29.267 10.112 -2.799 1.00 46.35 95 ALA C C 1
ATOM 4782 O O . ALA C 2 95 ? -28.945 10.721 -3.829 1.00 46.13 95 ALA C O 1
ATOM 4784 N N . ILE C 2 96 ? -28.841 8.884 -2.526 1.00 39.28 96 ILE C N 1
ATOM 4785 C CA . ILE C 2 96 ? -28.045 8.185 -3.518 1.00 35.47 96 ILE C CA 1
ATOM 4786 C C . ILE C 2 96 ? -28.880 7.010 -3.963 1.00 33.94 96 ILE C C 1
ATOM 4787 O O . ILE C 2 96 ? -29.912 6.696 -3.346 1.00 31.45 96 ILE C O 1
ATOM 4792 N N . GLN C 2 97 ? -28.486 6.369 -5.044 1.00 33.58 97 GLN C N 1
ATOM 4793 C CA . GLN C 2 97 ? -29.240 5.195 -5.471 1.00 36.71 97 GLN C CA 1
ATOM 4794 C C . GLN C 2 97 ? -28.966 4.028 -4.499 1.00 34.54 97 GLN C C 1
ATOM 4795 O O . GLN C 2 97 ? -27.910 3.952 -3.861 1.00 36.37 97 GLN C O 1
ATOM 4801 N N . HIS C 2 98 ? -29.922 3.135 -4.389 1.00 32.04 98 HIS C N 1
ATOM 4802 C CA . HIS C 2 98 ? -29.823 1.950 -3.561 1.00 32.18 98 HIS C CA 1
ATOM 4803 C C . HIS C 2 98 ? -30.274 0.723 -4.353 1.00 31.75 98 HIS C C 1
ATOM 4804 O O . HIS C 2 98 ? -31.432 0.602 -4.706 1.00 32.63 98 HIS C O 1
ATOM 4811 N N . LYS C 2 99 ? -29.377 -0.182 -4.662 1.00 31.84 99 LYS C N 1
ATOM 4812 C CA . LYS C 2 99 ? -29.825 -1.395 -5.349 1.00 31.17 99 LYS C CA 1
ATOM 4813 C C . LYS C 2 99 ? -30.512 -2.337 -4.352 1.00 30.73 99 LYS C C 1
ATOM 4814 O O . LYS C 2 99 ? -31.514 -2.960 -4.669 1.00 30.15 99 LYS C O 1
ATOM 4820 N N . TYR C 2 100 ? -29.973 -2.427 -3.128 1.00 28.72 100 TYR C N 1
ATOM 4821 C CA . TYR C 2 100 ? -30.489 -3.312 -2.079 1.00 27.67 100 TYR C CA 1
ATOM 4822 C C . TYR C 2 100 ? -31.235 -2.557 -0.973 1.00 26.51 100 TYR C C 1
ATOM 4823 O O . TYR C 2 100 ? -31.037 -1.379 -0.762 1.00 27.05 100 TYR C O 1
ATOM 4832 N N . GLY C 2 101 ? -32.099 -3.276 -0.250 1.00 28.17 101 GLY C N 1
ATOM 4833 C CA . GLY C 2 101 ? -32.855 -2.679 0.835 1.00 26.93 101 GLY C CA 1
ATOM 4834 C C . GLY C 2 101 ? -31.957 -2.432 2.057 1.00 27.10 101 GLY C C 1
ATOM 4835 O O . GLY C 2 101 ? -30.822 -2.947 2.122 1.00 27.71 101 GLY C O 1
ATOM 4836 N N . PRO C 2 102 ? -32.427 -1.628 3.015 1.00 27.31 102 PRO C N 1
ATOM 4837 C CA . PRO C 2 102 ? -31.761 -1.208 4.267 1.00 26.47 102 PRO C CA 1
ATOM 4838 C C . PRO C 2 102 ? -31.203 -2.344 5.074 1.00 27.85 102 PRO C C 1
ATOM 4839 O O . PRO C 2 102 ? -30.065 -2.256 5.592 1.00 27.19 102 PRO C O 1
ATOM 4843 N N . ASN C 2 103 ? -31.993 -3.406 5.213 1.00 25.93 103 ASN C N 1
ATOM 4844 C CA . ASN C 2 103 ? -31.533 -4.521 5.989 1.00 25.95 103 ASN C CA 1
ATOM 4845 C C . ASN C 2 103 ? -30.323 -5.184 5.378 1.00 26.37 103 ASN C C 1
ATOM 4846 O O . ASN C 2 103 ? -29.349 -5.497 6.116 1.00 27.39 103 ASN C O 1
ATOM 4851 N N . VAL C 2 104 ? -30.359 -5.383 4.065 1.00 23.75 104 VAL C N 1
ATOM 4852 C CA . VAL C 2 104 ? -29.255 -6.034 3.386 1.00 24.47 104 VAL C CA 1
ATOM 4853 C C . VAL C 2 104 ? -28.008 -5.136 3.388 1.00 23.86 104 VAL C C 1
ATOM 4854 O O . VAL C 2 104 ? -26.902 -5.621 3.425 1.00 24.03 104 VAL C O 1
ATOM 4858 N N . GLU C 2 105 ? -28.231 -3.843 3.248 1.00 23.40 105 GLU C N 1
ATOM 4859 C CA . GLU C 2 105 ? -27.129 -2.868 3.228 1.00 23.45 105 GLU C CA 1
ATOM 4860 C C . GLU C 2 105 ? -26.498 -2.848 4.617 1.00 23.32 105 GLU C C 1
ATOM 4861 O O . GLU C 2 105 ? -25.255 -2.864 4.713 1.00 21.31 105 GLU C O 1
ATOM 4867 N N . LEU C 2 106 ? -27.343 -2.751 5.646 1.00 20.26 106 LEU C N 1
ATOM 4868 C CA . LEU C 2 106 ? -26.918 -2.719 7.023 1.00 22.37 106 LEU C CA 1
ATOM 4869 C C . LEU C 2 106 ? -26.037 -3.929 7.331 1.00 22.90 106 LEU C C 1
ATOM 4870 O O . LEU C 2 106 ? -24.903 -3.799 7.840 1.00 21.61 106 LEU C O 1
ATOM 4875 N N . LEU C 2 107 ? -26.550 -5.104 6.981 1.00 22.55 107 LEU C N 1
ATOM 4876 C CA . LEU C 2 107 ? -25.837 -6.360 7.232 1.00 22.75 107 LEU C CA 1
ATOM 4877 C C . LEU C 2 107 ? -24.578 -6.470 6.428 1.00 23.50 107 LEU C C 1
ATOM 4878 O O . LEU C 2 107 ? -23.514 -6.918 6.938 1.00 22.57 107 LEU C O 1
ATOM 4883 N N . THR C 2 108 ? -24.630 -6.006 5.185 1.00 21.79 108 THR C N 1
ATOM 4884 C CA . THR C 2 108 ? -23.472 -6.158 4.347 1.00 22.00 108 THR C CA 1
ATOM 4885 C C . THR C 2 108 ? -22.289 -5.295 4.859 1.00 22.81 108 THR C C 1
ATOM 4886 O O . THR C 2 108 ? -21.126 -5.720 4.773 1.00 23.01 108 THR C O 1
ATOM 4890 N N . GLY C 2 109 ? -22.595 -4.097 5.335 1.00 20.29 109 GLY C N 1
ATOM 4891 C CA . GLY C 2 109 ? -21.549 -3.263 5.920 1.00 21.08 109 GLY C CA 1
ATOM 4892 C C . GLY C 2 109 ? -20.962 -4.059 7.065 1.00 20.35 109 GLY C C 1
ATOM 4893 O O . GLY C 2 109 ? -19.739 -4.046 7.279 1.00 20.67 109 GLY C O 1
ATOM 4894 N N . ASP C 2 110 ? -21.818 -4.741 7.826 1.00 18.02 110 ASP C N 1
ATOM 4895 C CA . ASP C 2 110 ? -21.295 -5.519 8.961 1.00 19.92 110 ASP C CA 1
ATOM 4896 C C . ASP C 2 110 ? -20.414 -6.680 8.531 1.00 18.31 110 ASP C C 1
ATOM 4897 O O . ASP C 2 110 ? -19.620 -7.157 9.352 1.00 19.74 110 ASP C O 1
ATOM 4902 N N . GLY C 2 111 ? -20.555 -7.140 7.284 1.00 16.18 111 GLY C N 1
ATOM 4903 C CA . GLY C 2 111 ? -19.756 -8.251 6.775 1.00 17.43 111 GLY C CA 1
ATOM 4904 C C . GLY C 2 111 ? -18.495 -7.789 6.076 1.00 18.58 111 GLY C C 1
ATOM 4905 O O . GLY C 2 111 ? -17.489 -8.497 5.982 1.00 19.01 111 GLY C O 1
ATOM 4906 N N . ILE C 2 112 ? -18.547 -6.565 5.577 1.00 18.83 112 ILE C N 1
ATOM 4907 C CA . ILE C 2 112 ? -17.429 -5.985 4.854 1.00 19.98 112 ILE C CA 1
ATOM 4908 C C . ILE C 2 112 ? -16.244 -5.600 5.789 1.00 19.03 112 ILE C C 1
ATOM 4909 O O . ILE C 2 112 ? -15.063 -5.759 5.417 1.00 20.89 112 ILE C O 1
ATOM 4914 N N . VAL C 2 113 ? -16.564 -5.029 6.932 1.00 18.94 113 VAL C N 1
ATOM 4915 C CA . VAL C 2 113 ? -15.541 -4.616 7.911 1.00 18.86 113 VAL C CA 1
ATOM 4916 C C . VAL C 2 113 ? -14.701 -5.818 8.310 1.00 19.40 113 VAL C C 1
ATOM 4917 O O . VAL C 2 113 ? -13.504 -5.785 8.145 1.00 19.41 113 VAL C O 1
ATOM 4921 N N . PRO C 2 114 ? -15.313 -6.901 8.815 1.00 19.86 114 PRO C N 1
ATOM 4922 C CA . PRO C 2 114 ? -14.409 -7.995 9.153 1.00 19.69 114 PRO C CA 1
ATOM 4923 C C . PRO C 2 114 ? -13.647 -8.537 7.973 1.00 21.84 114 PRO C C 1
ATOM 4924 O O . PRO C 2 114 ? -12.511 -9.089 8.157 1.00 20.59 114 PRO C O 1
ATOM 4928 N N . PHE C 2 115 ? -14.218 -8.434 6.751 1.00 20.15 115 PHE C N 1
ATOM 4929 C CA . PHE C 2 115 ? -13.475 -8.952 5.631 1.00 20.73 115 PHE C CA 1
ATOM 4930 C C . PHE C 2 115 ? -12.099 -8.266 5.539 1.00 21.55 115 PHE C C 1
ATOM 4931 O O . PHE C 2 115 ? -11.135 -8.909 5.190 1.00 21.58 115 PHE C O 1
ATOM 4939 N N . GLY C 2 116 ? -12.012 -6.969 5.829 1.00 22.58 116 GLY C N 1
ATOM 4940 C CA . GLY C 2 116 ? -10.702 -6.308 5.745 1.00 21.84 116 GLY C CA 1
ATOM 4941 C C . GLY C 2 116 ? -9.691 -6.936 6.722 1.00 22.32 116 GLY C C 1
ATOM 4942 O O . GLY C 2 116 ? -8.500 -7.128 6.408 1.00 22.18 116 GLY C O 1
ATOM 4943 N N . PHE C 2 117 ? -10.151 -7.265 7.919 1.00 22.33 117 PHE C N 1
ATOM 4944 C CA . PHE C 2 117 ? -9.241 -7.876 8.890 1.00 22.13 117 PHE C CA 1
ATOM 4945 C C . PHE C 2 117 ? -8.886 -9.279 8.471 1.00 23.15 117 PHE C C 1
ATOM 4946 O O . PHE C 2 117 ? -7.765 -9.764 8.749 1.00 22.21 117 PHE C O 1
ATOM 4954 N N . GLU C 2 118 ? -9.824 -9.950 7.824 1.00 20.89 118 GLU C N 1
ATOM 4955 C CA . GLU C 2 118 ? -9.545 -11.306 7.316 1.00 23.08 118 GLU C CA 1
ATOM 4956 C C . GLU C 2 118 ? -8.386 -11.268 6.292 1.00 23.83 118 GLU C C 1
ATOM 4957 O O . GLU C 2 118 ? -7.425 -12.069 6.365 1.00 22.74 118 GLU C O 1
ATOM 4963 N N . LEU C 2 119 ? -8.477 -10.332 5.342 1.00 22.02 119 LEU C N 1
ATOM 4964 C CA . LEU C 2 119 ? -7.464 -10.185 4.308 1.00 23.40 119 LEU C CA 1
ATOM 4965 C C . LEU C 2 119 ? -6.124 -9.914 4.999 1.00 23.57 119 LEU C C 1
ATOM 4966 O O . LEU C 2 119 ? -5.165 -10.592 4.671 1.00 26.41 119 LEU C O 1
ATOM 4971 N N . LEU C 2 120 ? -6.070 -8.946 5.916 1.00 23.61 120 LEU C N 1
ATOM 4972 C CA . LEU C 2 120 ? -4.825 -8.627 6.631 1.00 25.96 120 LEU C CA 1
ATOM 4973 C C . LEU C 2 120 ? -4.243 -9.874 7.360 1.00 28.65 120 LEU C C 1
ATOM 4974 O O . LEU C 2 120 ? -3.090 -10.236 7.157 1.00 26.99 120 LEU C O 1
ATOM 4979 N N . ALA C 2 121 ? -5.059 -10.549 8.175 1.00 29.76 121 ALA C N 1
ATOM 4980 C CA . ALA C 2 121 ? -4.576 -11.737 8.912 1.00 31.96 121 ALA C CA 1
ATOM 4981 C C . ALA C 2 121 ? -4.063 -12.814 8.003 1.00 32.72 121 ALA C C 1
ATOM 4982 O O . ALA C 2 121 ? -3.037 -13.461 8.285 1.00 33.53 121 ALA C O 1
ATOM 4984 N N . GLY C 2 122 ? -4.759 -13.008 6.895 1.00 32.86 122 GLY C N 1
ATOM 4985 C CA . GLY C 2 122 ? -4.373 -14.030 5.953 1.00 32.58 122 GLY C CA 1
ATOM 4986 C C . GLY C 2 122 ? -3.201 -13.672 5.055 1.00 33.32 122 GLY C C 1
ATOM 4987 O O . GLY C 2 122 ? -2.733 -14.547 4.318 1.00 35.63 122 GLY C O 1
ATOM 4988 N N . SER C 2 123 ? -2.728 -12.429 5.105 1.00 32.43 123 SER C N 1
ATOM 4989 C CA . SER C 2 123 ? -1.622 -12.006 4.246 1.00 33.26 123 SER C CA 1
ATOM 4990 C C . SER C 2 123 ? -0.254 -12.184 4.947 1.00 35.39 123 SER C C 1
ATOM 4991 O O . SER C 2 123 ? 0.782 -11.796 4.417 1.00 35.15 123 SER C O 1
ATOM 4994 N N . VAL C 2 124 ? -0.250 -12.737 6.145 1.00 37.80 124 VAL C N 1
ATOM 4995 C CA . VAL C 2 124 ? 1.019 -12.949 6.825 1.00 41.80 124 VAL C CA 1
ATOM 4996 C C . VAL C 2 124 ? 1.900 -13.911 6.027 1.00 44.49 124 VAL C C 1
ATOM 4997 O O . VAL C 2 124 ? 1.514 -15.040 5.720 1.00 45.02 124 VAL C O 1
ATOM 5001 N N . ASP C 2 125 ? 3.079 -13.428 5.654 1.00 48.23 125 ASP C N 1
ATOM 5002 C CA . ASP C 2 125 ? 4.028 -14.238 4.898 1.00 52.27 125 ASP C CA 1
ATOM 5003 C C . ASP C 2 125 ? 5.015 -14.942 5.833 1.00 54.28 125 ASP C C 1
ATOM 5004 O O . ASP C 2 125 ? 5.824 -14.293 6.495 1.00 53.09 125 ASP C O 1
ATOM 5009 N N . PRO C 2 126 ? 4.979 -16.283 5.861 1.00 57.02 126 PRO C N 1
ATOM 5010 C CA . PRO C 2 126 ? 5.840 -17.135 6.696 1.00 59.26 126 PRO C CA 1
ATOM 5011 C C . PRO C 2 126 ? 7.336 -16.815 6.573 1.00 60.45 126 PRO C C 1
ATOM 5012 O O . PRO C 2 126 ? 8.050 -16.729 7.577 1.00 60.73 126 PRO C O 1
ATOM 5016 N N . ALA C 2 127 ? 7.793 -16.640 5.338 1.00 62.19 127 ALA C N 1
ATOM 5017 C CA . ALA C 2 127 ? 9.192 -16.331 5.054 1.00 63.89 127 ALA C CA 1
ATOM 5018 C C . ALA C 2 127 ? 9.536 -14.862 5.342 1.00 64.96 127 ALA C C 1
ATOM 5019 O O . ALA C 2 127 ? 10.567 -14.352 4.868 1.00 65.09 127 ALA C O 1
ATOM 5021 N N . ARG C 2 128 ? 8.680 -14.189 6.115 1.00 65.27 128 ARG C N 1
ATOM 5022 C CA . ARG C 2 128 ? 8.898 -12.781 6.454 1.00 65.69 128 ARG C CA 1
ATOM 5023 C C . ARG C 2 128 ? 8.893 -12.597 7.980 1.00 64.66 128 ARG C C 1
ATOM 5024 O O . ARG C 2 128 ? 7.835 -12.593 8.617 1.00 64.05 128 ARG C O 1
ATOM 5032 N N . THR C 2 129 ? 10.081 -12.438 8.553 1.00 63.04 129 THR C N 1
ATOM 5033 C CA . THR C 2 129 ? 10.229 -12.296 9.997 1.00 61.46 129 THR C CA 1
ATOM 5034 C C . THR C 2 129 ? 9.274 -11.321 10.664 1.00 59.09 129 THR C C 1
ATOM 5035 O O . THR C 2 129 ? 8.449 -11.718 11.495 1.00 58.91 129 THR C O 1
ATOM 5039 N N . ASP C 2 130 ? 9.390 -10.051 10.295 1.00 56.02 130 ASP C N 1
ATOM 5040 C CA . ASP C 2 130 ? 8.574 -8.992 10.885 1.00 52.72 130 ASP C CA 1
ATOM 5041 C C . ASP C 2 130 ? 7.106 -8.843 10.448 1.00 48.65 130 ASP C C 1
ATOM 5042 O O . ASP C 2 130 ? 6.447 -7.921 10.909 1.00 47.23 130 ASP C O 1
ATOM 5047 N N . ASP C 2 131 ? 6.609 -9.730 9.586 1.00 44.07 131 ASP C N 1
ATOM 5048 C CA . ASP C 2 131 ? 5.235 -9.627 9.125 1.00 42.57 131 ASP C CA 1
ATOM 5049 C C . ASP C 2 131 ? 4.260 -9.564 10.309 1.00 41.79 131 ASP C C 1
ATOM 5050 O O . ASP C 2 131 ? 3.619 -8.533 10.514 1.00 40.76 131 ASP C O 1
ATOM 5055 N N . PRO C 2 132 ? 4.185 -10.628 11.150 1.00 40.49 132 PRO C N 1
ATOM 5056 C CA . PRO C 2 132 ? 3.248 -10.573 12.281 1.00 38.98 132 PRO C CA 1
ATOM 5057 C C . PRO C 2 132 ? 3.153 -9.276 13.078 1.00 39.02 132 PRO C C 1
ATOM 5058 O O . PRO C 2 132 ? 2.053 -8.785 13.397 1.00 37.98 132 PRO C O 1
ATOM 5062 N N . ASP C 2 133 ? 4.294 -8.739 13.457 1.00 37.25 133 ASP C N 1
ATOM 5063 C CA . ASP C 2 133 ? 4.302 -7.534 14.239 1.00 37.06 133 ASP C CA 1
ATOM 5064 C C . ASP C 2 133 ? 3.806 -6.349 13.469 1.00 35.34 133 ASP C C 1
ATOM 5065 O O . ASP C 2 133 ? 3.210 -5.457 14.045 1.00 35.02 133 ASP C O 1
ATOM 5070 N N . ARG C 2 134 ? 4.109 -6.314 12.188 1.00 33.82 134 ARG C N 1
ATOM 5071 C CA . ARG C 2 134 ? 3.705 -5.166 11.381 1.00 33.38 134 ARG C CA 1
ATOM 5072 C C . ARG C 2 134 ? 2.198 -5.250 11.091 1.00 31.23 134 ARG C C 1
ATOM 5073 O O . ARG C 2 134 ? 1.496 -4.261 11.225 1.00 30.51 134 ARG C O 1
ATOM 5081 N N . ILE C 2 135 ? 1.735 -6.435 10.734 1.00 28.54 135 ILE C N 1
ATOM 5082 C CA . ILE C 2 135 ? 0.321 -6.650 10.402 1.00 30.08 135 ILE C CA 1
ATOM 5083 C C . ILE C 2 135 ? -0.556 -6.416 11.646 1.00 30.51 135 ILE C C 1
ATOM 5084 O O . ILE C 2 135 ? -1.663 -5.802 11.564 1.00 30.89 135 ILE C O 1
ATOM 5089 N N . LEU C 2 136 ? -0.030 -6.815 12.813 1.00 27.85 136 LEU C N 1
ATOM 5090 C CA . LEU C 2 136 ? -0.716 -6.589 14.076 1.00 24.87 136 LEU C CA 1
ATOM 5091 C C . LEU C 2 136 ? -0.811 -5.093 14.354 1.00 26.20 136 LEU C C 1
ATOM 5092 O O . LEU C 2 136 ? -1.889 -4.556 14.762 1.00 23.69 136 LEU C O 1
ATOM 5097 N N . ARG C 2 137 ? 0.298 -4.383 14.148 1.00 23.42 137 ARG C N 1
ATOM 5098 C CA . ARG C 2 137 ? 0.268 -2.945 14.360 1.00 24.56 137 ARG C CA 1
ATOM 5099 C C . ARG C 2 137 ? -0.725 -2.225 13.405 1.00 23.60 137 ARG C C 1
ATOM 5100 O O . ARG C 2 137 ? -1.415 -1.274 13.807 1.00 24.00 137 ARG C O 1
ATOM 5108 N N . VAL C 2 138 ? -0.727 -2.658 12.157 1.00 23.03 138 VAL C N 1
ATOM 5109 C CA . VAL C 2 138 ? -1.600 -2.087 11.129 1.00 25.25 138 VAL C CA 1
ATOM 5110 C C . VAL C 2 138 ? -3.112 -2.410 11.431 1.00 24.64 138 VAL C C 1
ATOM 5111 O O . VAL C 2 138 ? -3.987 -1.552 11.202 1.00 25.42 138 VAL C O 1
ATOM 5115 N N . ILE C 2 139 ? -3.395 -3.604 11.961 1.00 23.30 139 ILE C N 1
ATOM 5116 C CA . ILE C 2 139 ? -4.779 -3.976 12.342 1.00 22.49 139 ILE C CA 1
ATOM 5117 C C . ILE C 2 139 ? -5.253 -3.031 13.447 1.00 23.25 139 ILE C C 1
ATOM 5118 O O . ILE C 2 139 ? -6.433 -2.567 13.506 1.00 20.97 139 ILE C O 1
ATOM 5123 N N . ILE C 2 140 ? -4.333 -2.696 14.354 1.00 23.24 140 ILE C N 1
ATOM 5124 C CA . ILE C 2 140 ? -4.663 -1.785 15.430 1.00 21.94 140 ILE C CA 1
ATOM 5125 C C . ILE C 2 140 ? -4.931 -0.355 14.916 1.00 23.30 140 ILE C C 1
ATOM 5126 O O . ILE C 2 140 ? -5.837 0.366 15.403 1.00 21.15 140 ILE C O 1
ATOM 5131 N N . GLU C 2 141 ? -4.112 0.087 13.967 1.00 22.08 141 GLU C N 1
ATOM 5132 C CA . GLU C 2 141 ? -4.282 1.417 13.408 1.00 21.56 141 GLU C CA 1
ATOM 5133 C C . GLU C 2 141 ? -5.665 1.540 12.684 1.00 19.59 141 GLU C C 1
ATOM 5134 O O . GLU C 2 141 ? -6.435 2.515 12.892 1.00 20.66 141 GLU C O 1
ATOM 5140 N N . ILE C 2 142 ? -5.937 0.559 11.858 1.00 18.53 142 ILE C N 1
ATOM 5141 C CA . ILE C 2 142 ? -7.179 0.564 11.051 1.00 19.27 142 ILE C CA 1
ATOM 5142 C C . ILE C 2 142 ? -8.443 0.437 11.917 1.00 17.65 142 ILE C C 1
ATOM 5143 O O . ILE C 2 142 ? -9.407 1.189 11.743 1.00 19.67 142 ILE C O 1
ATOM 5148 N N . SER C 2 143 ? -8.436 -0.496 12.874 1.00 19.49 143 SER C N 1
ATOM 5149 C CA . SER C 2 143 ? -9.578 -0.682 13.798 1.00 18.09 143 SER C CA 1
ATOM 5150 C C . SER C 2 143 ? -9.765 0.570 14.625 1.00 19.11 143 SER C C 1
ATOM 5151 O O . SER C 2 143 ? -10.908 0.956 14.949 1.00 18.89 143 SER C O 1
ATOM 5154 N N . ARG C 2 144 ? -8.687 1.265 15.003 1.00 20.34 144 ARG C N 1
ATOM 5155 C CA . ARG C 2 144 ? -8.898 2.533 15.721 1.00 19.66 144 ARG C CA 1
ATOM 5156 C C . ARG C 2 144 ? -9.456 3.613 14.825 1.00 20.92 144 ARG C C 1
ATOM 5157 O O . ARG C 2 144 ? -10.365 4.376 15.212 1.00 19.94 144 ARG C O 1
ATOM 5165 N N . ALA C 2 145 ? -8.931 3.700 13.612 1.00 20.25 145 ALA C N 1
ATOM 5166 C CA . ALA C 2 145 ? -9.409 4.736 12.713 1.00 20.40 145 ALA C CA 1
ATOM 5167 C C . ALA C 2 145 ? -10.882 4.526 12.323 1.00 23.03 145 ALA C C 1
ATOM 5168 O O . ALA C 2 145 ? -11.568 5.507 12.100 1.00 24.82 145 ALA C O 1
ATOM 5170 N N . GLY C 2 146 ? -11.361 3.271 12.267 1.00 23.71 146 GLY C N 1
ATOM 5171 C CA . GLY C 2 146 ? -12.752 3.016 11.913 1.00 23.94 146 GLY C CA 1
ATOM 5172 C C . GLY C 2 146 ? -13.638 2.900 13.157 1.00 25.38 146 GLY C C 1
ATOM 5173 O O . GLY C 2 146 ? -14.840 2.581 13.058 1.00 27.83 146 GLY C O 1
ATOM 5174 N N . GLY C 2 147 ? -13.060 3.168 14.327 1.00 22.14 147 GLY C N 1
ATOM 5175 C CA . GLY C 2 147 ? -13.741 3.022 15.604 1.00 20.65 147 GLY C CA 1
ATOM 5176 C C . GLY C 2 147 ? -14.416 4.218 16.223 1.00 22.44 147 GLY C C 1
ATOM 5177 O O . GLY C 2 147 ? -14.430 5.319 15.650 1.00 23.53 147 GLY C O 1
ATOM 5178 N N . PRO C 2 148 ? -14.906 4.068 17.452 1.00 23.21 148 PRO C N 1
ATOM 5179 C CA . PRO C 2 148 ? -15.624 5.145 18.130 1.00 24.05 148 PRO C CA 1
ATOM 5180 C C . PRO C 2 148 ? -14.992 6.520 18.225 1.00 24.80 148 PRO C C 1
ATOM 5181 O O . PRO C 2 148 ? -15.707 7.513 18.264 1.00 25.53 148 PRO C O 1
ATOM 5185 N N . GLU C 2 149 ? -13.652 6.576 18.243 1.00 24.54 149 GLU C N 1
ATOM 5186 C CA . GLU C 2 149 ? -12.954 7.833 18.365 1.00 25.14 149 GLU C CA 1
ATOM 5187 C C . GLU C 2 149 ? -12.334 8.274 17.057 1.00 26.00 149 GLU C C 1
ATOM 5188 O O . GLU C 2 149 ? -11.622 9.300 16.997 1.00 25.84 149 GLU C O 1
ATOM 5194 N N . GLY C 2 150 ? -12.630 7.515 16.002 1.00 24.67 150 GLY C N 1
ATOM 5195 C CA . GLY C 2 150 ? -12.097 7.860 14.712 1.00 24.58 150 GLY C CA 1
ATOM 5196 C C . GLY C 2 150 ? -13.203 8.294 13.772 1.00 23.35 150 GLY C C 1
ATOM 5197 O O . GLY C 2 150 ? -13.942 9.214 14.052 1.00 20.47 150 GLY C O 1
ATOM 5198 N N . MET C 2 151 ? -13.319 7.591 12.660 1.00 22.35 151 MET C N 1
ATOM 5199 C CA . MET C 2 151 ? -14.315 7.895 11.664 1.00 23.08 151 MET C CA 1
ATOM 5200 C C . MET C 2 151 ? -15.731 8.009 12.238 1.00 21.53 151 MET C C 1
ATOM 5201 O O . MET C 2 151 ? -16.492 8.875 11.838 1.00 21.34 151 MET C O 1
ATOM 5206 N N . ILE C 2 152 ? -16.103 7.122 13.159 1.00 22.18 152 ILE C N 1
ATOM 5207 C CA . ILE C 2 152 ? -17.475 7.198 13.764 1.00 18.60 152 ILE C CA 1
ATOM 5208 C C . ILE C 2 152 ? -17.716 8.514 14.490 1.00 17.21 152 ILE C C 1
ATOM 5209 O O . ILE C 2 152 ? -18.845 9.025 14.511 1.00 16.98 152 ILE C O 1
ATOM 5214 N N . SER C 2 153 ? -16.683 9.071 15.148 1.00 15.38 153 SER C N 1
ATOM 5215 C CA . SER C 2 153 ? -16.869 10.366 15.813 1.00 16.34 153 SER C CA 1
ATOM 5216 C C . SER C 2 153 ? -17.183 11.433 14.729 1.00 16.97 153 SER C C 1
ATOM 5217 O O . SER C 2 153 ? -18.018 12.325 14.922 1.00 18.48 153 SER C O 1
ATOM 5220 N N . GLY C 2 154 ? -16.484 11.346 13.610 1.00 18.70 154 GLY C N 1
ATOM 5221 C CA . GLY C 2 154 ? -16.722 12.290 12.503 1.00 19.77 154 GLY C CA 1
ATOM 5222 C C . GLY C 2 154 ? -18.145 12.169 11.965 1.00 22.50 154 GLY C C 1
ATOM 5223 O O . GLY C 2 154 ? -18.856 13.183 11.786 1.00 23.37 154 GLY C O 1
ATOM 5224 N N . LEU C 2 155 ? -18.575 10.934 11.713 1.00 22.74 155 LEU C N 1
ATOM 5225 C CA . LEU C 2 155 ? -19.938 10.672 11.178 1.00 22.71 155 LEU C CA 1
ATOM 5226 C C . LEU C 2 155 ? -20.976 11.198 12.140 1.00 21.90 155 LEU C C 1
ATOM 5227 O O . LEU C 2 155 ? -21.933 11.882 11.759 1.00 22.10 155 LEU C O 1
ATOM 5232 N N . HIS C 2 156 ? -20.793 10.881 13.420 1.00 21.95 156 HIS C N 1
ATOM 5233 C CA . HIS C 2 156 ? -21.704 11.348 14.467 1.00 21.73 156 HIS C CA 1
ATOM 5234 C C . HIS C 2 156 ? -21.803 12.874 14.492 1.00 24.14 156 HIS C C 1
ATOM 5235 O O . HIS C 2 156 ? -22.927 13.440 14.510 1.00 20.96 156 HIS C O 1
ATOM 5242 N N . ARG C 2 157 ? -20.641 13.566 14.542 1.00 21.55 157 ARG C N 1
ATOM 5243 C CA . ARG C 2 157 ? -20.648 15.031 14.567 1.00 20.81 157 ARG C CA 1
ATOM 5244 C C . ARG C 2 157 ? -21.147 15.665 13.257 1.00 22.14 157 ARG C C 1
ATOM 5245 O O . ARG C 2 157 ? -21.716 16.743 13.279 1.00 23.00 157 ARG C O 1
ATOM 5253 N N . GLU C 2 158 ? -20.938 14.987 12.128 1.00 22.82 158 GLU C N 1
ATOM 5254 C CA . GLU C 2 158 ? -21.414 15.453 10.836 1.00 25.47 158 GLU C CA 1
ATOM 5255 C C . GLU C 2 158 ? -22.928 15.656 10.868 1.00 27.07 158 GLU C C 1
ATOM 5256 O O . GLU C 2 158 ? -23.463 16.569 10.246 1.00 25.56 158 GLU C O 1
ATOM 5262 N N . GLU C 2 159 ? -23.621 14.822 11.631 1.00 27.14 159 GLU C N 1
ATOM 5263 C CA . GLU C 2 159 ? -25.079 14.915 11.728 1.00 29.82 159 GLU C CA 1
ATOM 5264 C C . GLU C 2 159 ? -25.564 16.217 12.316 1.00 32.77 159 GLU C C 1
ATOM 5265 O O . GLU C 2 159 ? -26.750 16.555 12.195 1.00 32.36 159 GLU C O 1
ATOM 5271 N N . GLU C 2 160 ? -24.659 16.947 12.962 1.00 31.92 160 GLU C N 1
ATOM 5272 C CA . GLU C 2 160 ? -25.031 18.207 13.593 1.00 32.85 160 GLU C CA 1
ATOM 5273 C C . GLU C 2 160 ? -24.858 19.400 12.657 1.00 33.95 160 GLU C C 1
ATOM 5274 O O . GLU C 2 160 ? -25.288 20.504 12.967 1.00 34.00 160 GLU C O 1
ATOM 5280 N N . ILE C 2 161 ? -24.229 19.178 11.517 1.00 35.20 161 ILE C N 1
ATOM 5281 C CA . ILE C 2 161 ? -24.007 20.239 10.548 1.00 39.22 161 ILE C CA 1
ATOM 5282 C C . ILE C 2 161 ? -25.342 20.726 9.970 1.00 44.02 161 ILE C C 1
ATOM 5283 O O . ILE C 2 161 ? -26.186 19.936 9.570 1.00 45.42 161 ILE C O 1
ATOM 5288 N N . VAL C 2 162 ? -25.543 22.029 9.942 1.00 48.11 162 VAL C N 1
ATOM 5289 C CA . VAL C 2 162 ? -26.770 22.577 9.387 1.00 52.68 162 VAL C CA 1
ATOM 5290 C C . VAL C 2 162 ? -26.373 23.536 8.256 1.00 55.06 162 VAL C C 1
ATOM 5291 O O . VAL C 2 162 ? -25.678 24.532 8.489 1.00 54.99 162 VAL C O 1
ATOM 5295 N N . ASP C 2 163 ? -26.787 23.193 7.036 1.00 58.06 163 ASP C N 1
ATOM 5296 C CA . ASP C 2 163 ? -26.528 23.985 5.830 1.00 61.20 163 ASP C CA 1
ATOM 5297 C C . ASP C 2 163 ? -26.419 25.496 6.088 1.00 61.61 163 ASP C C 1
ATOM 5298 O O . ASP C 2 163 ? -27.224 26.073 6.843 1.00 61.97 163 ASP C O 1
ATOM 5303 N N . GLY C 2 164 ? -25.435 26.120 5.434 1.00 61.67 164 GLY C N 1
ATOM 5304 C CA . GLY C 2 164 ? -25.193 27.552 5.576 1.00 60.73 164 GLY C CA 1
ATOM 5305 C C . GLY C 2 164 ? -25.507 28.091 6.961 1.00 60.33 164 GLY C C 1
ATOM 5306 O O . GLY C 2 164 ? -26.271 29.048 7.112 1.00 61.42 164 GLY C O 1
ATOM 5307 N N . ASN C 2 165 ? -24.923 27.480 7.982 1.00 58.67 165 ASN C N 1
ATOM 5308 C CA . ASN C 2 165 ? -25.156 27.908 9.349 1.00 56.80 165 ASN C CA 1
ATOM 5309 C C . ASN C 2 165 ? -24.076 27.292 10.219 1.00 54.26 165 ASN C C 1
ATOM 5310 O O . ASN C 2 165 ? -23.961 27.598 11.403 1.00 54.19 165 ASN C O 1
ATOM 5315 N N . THR C 2 166 ? -23.279 26.408 9.624 1.00 50.40 166 THR C N 1
ATOM 5316 C CA . THR C 2 166 ? -22.236 25.766 10.386 1.00 45.32 166 THR C CA 1
ATOM 5317 C C . THR C 2 166 ? -20.936 26.397 10.003 1.00 41.79 166 THR C C 1
ATOM 5318 O O . THR C 2 166 ? -20.649 26.613 8.822 1.00 40.89 166 THR C O 1
ATOM 5322 N N . SER C 2 167 ? -20.129 26.661 11.014 1.00 38.03 167 SER C N 1
ATOM 5323 C CA . SER C 2 167 ? -18.855 27.326 10.797 1.00 33.99 167 SER C CA 1
ATOM 5324 C C . SER C 2 167 ? -17.861 26.450 10.124 1.00 32.99 167 SER C C 1
ATOM 5325 O O . SER C 2 167 ? -17.934 25.219 10.210 1.00 32.74 167 SER C O 1
ATOM 5328 N N . LEU C 2 168 ? -16.896 27.088 9.481 1.00 30.98 168 LEU C N 1
ATOM 5329 C CA . LEU C 2 168 ? -15.810 26.384 8.828 1.00 27.15 168 LEU C CA 1
ATOM 5330 C C . LEU C 2 168 ? -15.001 25.620 9.887 1.00 24.99 168 LEU C C 1
ATOM 5331 O O . LEU C 2 168 ? -14.484 24.533 9.614 1.00 22.57 168 LEU C O 1
ATOM 5336 N N . ASP C 2 169 ? -14.836 26.187 11.085 1.00 21.49 169 ASP C N 1
ATOM 5337 C CA . ASP C 2 169 ? -14.052 25.446 12.125 1.00 22.25 169 ASP C CA 1
ATOM 5338 C C . ASP C 2 169 ? -14.702 24.093 12.454 1.00 21.59 169 ASP C C 1
ATOM 5339 O O . ASP C 2 169 ? -13.993 23.071 12.702 1.00 20.15 169 ASP C O 1
ATOM 5344 N N . PHE C 2 170 ? -16.037 24.115 12.538 1.00 19.67 170 PHE C N 1
ATOM 5345 C CA . PHE C 2 170 ? -16.782 22.903 12.881 1.00 20.06 170 PHE C CA 1
ATOM 5346 C C . PHE C 2 170 ? -16.716 21.891 11.738 1.00 21.35 170 PHE C C 1
ATOM 5347 O O . PHE C 2 170 ? -16.425 20.711 11.968 1.00 19.15 170 PHE C O 1
ATOM 5355 N N . ILE C 2 171 ? -16.968 22.363 10.516 1.00 20.23 171 ILE C N 1
ATOM 5356 C CA . ILE C 2 171 ? -16.894 21.494 9.334 1.00 23.40 171 ILE C CA 1
ATOM 5357 C C . ILE C 2 171 ? -15.469 20.943 9.193 1.00 20.85 171 ILE C C 1
ATOM 5358 O O . ILE C 2 171 ? -15.289 19.760 8.901 1.00 19.98 171 ILE C O 1
ATOM 5363 N N . GLU C 2 172 ? -14.456 21.786 9.412 1.00 19.78 172 GLU C N 1
ATOM 5364 C CA . GLU C 2 172 ? -13.052 21.276 9.314 1.00 20.05 172 GLU C CA 1
ATOM 5365 C C . GLU C 2 172 ? -12.805 20.151 10.345 1.00 19.58 172 GLU C C 1
ATOM 5366 O O . GLU C 2 172 ? -12.090 19.153 10.055 1.00 18.33 172 GLU C O 1
ATOM 5372 N N . TYR C 2 173 ? -13.376 20.293 11.558 1.00 18.64 173 TYR C N 1
ATOM 5373 C CA . TYR C 2 173 ? -13.196 19.230 12.553 1.00 17.53 173 TYR C CA 1
ATOM 5374 C C . TYR C 2 173 ? -13.883 17.941 12.098 1.00 18.73 173 TYR C C 1
ATOM 5375 O O . TYR C 2 173 ? -13.347 16.850 12.264 1.00 18.51 173 TYR C O 1
ATOM 5384 N N . VAL C 2 174 ? -15.125 18.050 11.621 1.00 18.74 174 VAL C N 1
ATOM 5385 C CA . VAL C 2 174 ? -15.796 16.877 11.102 1.00 18.55 174 VAL C CA 1
ATOM 5386 C C . VAL C 2 174 ? -14.961 16.196 10.035 1.00 19.81 174 VAL C C 1
ATOM 5387 O O . VAL C 2 174 ? -14.847 14.956 10.018 1.00 20.67 174 VAL C O 1
ATOM 5391 N N . CYS C 2 175 ? -14.397 16.986 9.108 1.00 19.62 175 CYS C N 1
ATOM 5392 C CA . CYS C 2 175 ? -13.558 16.437 8.060 1.00 19.55 175 CYS C CA 1
ATOM 5393 C C . CYS C 2 175 ? -12.308 15.760 8.603 1.00 21.31 175 CYS C C 1
ATOM 5394 O O . CYS C 2 175 ? -11.866 14.738 8.066 1.00 20.56 175 CYS C O 1
ATOM 5397 N N . LYS C 2 176 ? -11.727 16.344 9.649 1.00 19.80 176 LYS C N 1
ATOM 5398 C CA . LYS C 2 176 ? -10.536 15.747 10.249 1.00 20.70 176 LYS C CA 1
ATOM 5399 C C . LYS C 2 176 ? -10.900 14.352 10.831 1.00 20.16 176 LYS C C 1
ATOM 5400 O O . LYS C 2 176 ? -10.176 13.363 10.666 1.00 20.93 176 LYS C O 1
ATOM 5406 N N . LYS C 2 177 ? -12.022 14.286 11.528 1.00 19.55 177 LYS C N 1
ATOM 5407 C CA . LYS C 2 177 ? -12.443 12.996 12.109 1.00 20.57 177 LYS C CA 1
ATOM 5408 C C . LYS C 2 177 ? -12.957 11.978 11.054 1.00 22.16 177 LYS C C 1
ATOM 5409 O O . LYS C 2 177 ? -12.645 10.770 11.105 1.00 23.37 177 LYS C O 1
ATOM 5415 N N . LYS C 2 178 ? -13.745 12.459 10.091 1.00 21.78 178 LYS C N 1
ATOM 5416 C CA . LYS C 2 178 ? -14.335 11.552 9.117 1.00 21.33 178 LYS C CA 1
ATOM 5417 C C . LYS C 2 178 ? -13.375 11.102 8.051 1.00 22.42 178 LYS C C 1
ATOM 5418 O O . LYS C 2 178 ? -13.407 9.910 7.662 1.00 23.09 178 LYS C O 1
ATOM 5424 N N . TYR C 2 179 ? -12.516 12.015 7.593 1.00 19.08 179 TYR C N 1
ATOM 5425 C CA . TYR C 2 179 ? -11.537 11.718 6.540 1.00 19.90 179 TYR C CA 1
ATOM 5426 C C . TYR C 2 179 ? -10.062 11.784 7.003 1.00 20.57 179 TYR C C 1
ATOM 5427 O O . TYR C 2 179 ? -9.313 10.874 6.766 1.00 19.04 179 TYR C O 1
ATOM 5436 N N . GLY C 2 180 ? -9.661 12.854 7.675 1.00 21.38 180 GLY C N 1
ATOM 5437 C CA . GLY C 2 180 ? -8.245 12.903 8.031 1.00 24.72 180 GLY C CA 1
ATOM 5438 C C . GLY C 2 180 ? -7.670 11.732 8.815 1.00 23.55 180 GLY C C 1
ATOM 5439 O O . GLY C 2 180 ? -6.562 11.277 8.518 1.00 25.76 180 GLY C O 1
ATOM 5440 N N . GLU C 2 181 ? -8.396 11.209 9.794 1.00 23.80 181 GLU C N 1
ATOM 5441 C CA . GLU C 2 181 ? -7.820 10.142 10.601 1.00 25.53 181 GLU C CA 1
ATOM 5442 C C . GLU C 2 181 ? -7.641 8.905 9.767 1.00 24.10 181 GLU C C 1
ATOM 5443 O O . GLU C 2 181 ? -6.692 8.134 9.980 1.00 22.50 181 GLU C O 1
ATOM 5449 N N . MET C 2 182 ? -8.578 8.659 8.852 1.00 19.94 182 MET C N 1
ATOM 5450 C CA . MET C 2 182 ? -8.442 7.500 7.984 1.00 19.73 182 MET C CA 1
ATOM 5451 C C . MET C 2 182 ? -7.253 7.701 6.995 1.00 18.34 182 MET C C 1
ATOM 5452 O O . MET C 2 182 ? -6.568 6.738 6.691 1.00 19.21 182 MET C O 1
ATOM 5457 N N . HIS C 2 183 ? -7.111 8.894 6.435 1.00 17.17 183 HIS C N 1
ATOM 5458 C CA . HIS C 2 183 ? -6.016 9.117 5.503 1.00 22.53 183 HIS C CA 1
ATOM 5459 C C . HIS C 2 183 ? -4.639 9.006 6.252 1.00 22.03 183 HIS C C 1
ATOM 5460 O O . HIS C 2 183 ? -3.668 8.466 5.708 1.00 23.89 183 HIS C O 1
ATOM 5467 N N . ALA C 2 184 ? -4.609 9.579 7.446 1.00 22.24 184 ALA C N 1
ATOM 5468 C CA . ALA C 2 184 ? -3.442 9.518 8.349 1.00 24.45 184 ALA C CA 1
ATOM 5469 C C . ALA C 2 184 ? -3.149 8.037 8.635 1.00 26.16 184 ALA C C 1
ATOM 5470 O O . ALA C 2 184 ? -1.984 7.587 8.619 1.00 25.58 184 ALA C O 1
ATOM 5472 N N . CYS C 2 185 ? -4.217 7.252 8.837 1.00 24.60 185 CYS C N 1
ATOM 5473 C CA . CYS C 2 185 ? -4.062 5.825 9.082 1.00 22.94 185 CYS C CA 1
ATOM 5474 C C . CYS C 2 185 ? -3.453 5.151 7.849 1.00 24.57 185 CYS C C 1
ATOM 5475 O O . CYS C 2 185 ? -2.563 4.333 7.966 1.00 23.18 185 CYS C O 1
ATOM 5478 N N . GLY C 2 186 ? -3.928 5.486 6.642 1.00 22.20 186 GLY C N 1
ATOM 5479 C CA . GLY C 2 186 ? -3.375 4.807 5.486 1.00 23.27 186 GLY C CA 1
ATOM 5480 C C . GLY C 2 186 ? -1.885 5.105 5.251 1.00 23.81 186 GLY C C 1
ATOM 5481 O O . GLY C 2 186 ? -1.105 4.196 4.935 1.00 24.14 186 GLY C O 1
ATOM 5482 N N . ALA C 2 187 ? -1.519 6.368 5.358 1.00 25.11 187 ALA C N 1
ATOM 5483 C CA . ALA C 2 187 ? -0.112 6.772 5.140 1.00 28.64 187 ALA C CA 1
ATOM 5484 C C . ALA C 2 187 ? 0.753 6.067 6.200 1.00 28.92 187 ALA C C 1
ATOM 5485 O O . ALA C 2 187 ? 1.771 5.483 5.876 1.00 30.61 187 ALA C O 1
ATOM 5487 N N . ALA C 2 188 ? 0.324 6.128 7.463 1.00 29.07 188 ALA C N 1
ATOM 5488 C CA . ALA C 2 188 ? 1.077 5.513 8.559 1.00 28.10 188 ALA C CA 1
ATOM 5489 C C . ALA C 2 188 ? 1.208 4.013 8.343 1.00 28.48 188 ALA C C 1
ATOM 5490 O O . ALA C 2 188 ? 2.304 3.432 8.526 1.00 27.30 188 ALA C O 1
ATOM 5492 N N . CYS C 2 189 ? 0.122 3.350 7.938 1.00 25.98 189 CYS C N 1
ATOM 5493 C CA . CYS C 2 189 ? 0.221 1.916 7.701 1.00 24.91 189 CYS C CA 1
ATOM 5494 C C . CYS C 2 189 ? 1.144 1.606 6.527 1.00 27.91 189 CYS C C 1
ATOM 5495 O O . CYS C 2 189 ? 1.851 0.575 6.519 1.00 26.22 189 CYS C O 1
ATOM 5498 N N . GLY C 2 190 ? 1.085 2.451 5.497 1.00 27.16 190 GLY C N 1
ATOM 5499 C CA . GLY C 2 190 ? 1.917 2.179 4.344 1.00 28.95 190 GLY C CA 1
ATOM 5500 C C . GLY C 2 190 ? 3.386 2.344 4.772 1.00 27.65 190 GLY C C 1
ATOM 5501 O O . GLY C 2 190 ? 4.213 1.570 4.344 1.00 29.81 190 GLY C O 1
ATOM 5502 N N . ALA C 2 191 ? 3.688 3.351 5.589 1.00 28.51 191 ALA C N 1
ATOM 5503 C CA . ALA C 2 191 ? 5.058 3.578 6.082 1.00 29.78 191 ALA C CA 1
ATOM 5504 C C . ALA C 2 191 ? 5.447 2.351 6.911 1.00 32.90 191 ALA C C 1
ATOM 5505 O O . ALA C 2 191 ? 6.494 1.714 6.667 1.00 33.92 191 ALA C O 1
ATOM 5507 N N . ILE C 2 192 ? 4.620 2.005 7.901 1.00 32.42 192 ILE C N 1
ATOM 5508 C CA . ILE C 2 192 ? 4.898 0.805 8.703 1.00 32.89 192 ILE C CA 1
ATOM 5509 C C . ILE C 2 192 ? 5.176 -0.410 7.848 1.00 34.51 192 ILE C C 1
ATOM 5510 O O . ILE C 2 192 ? 6.200 -1.081 8.024 1.00 36.86 192 ILE C O 1
ATOM 5515 N N . LEU C 2 193 ? 4.306 -0.726 6.894 1.00 35.05 193 LEU C N 1
ATOM 5516 C CA . LEU C 2 193 ? 4.507 -1.920 6.099 1.00 34.75 193 LEU C CA 1
ATOM 5517 C C . LEU C 2 193 ? 5.698 -1.842 5.148 1.00 37.58 193 LEU C C 1
ATOM 5518 O O . LEU C 2 193 ? 6.095 -2.870 4.588 1.00 36.57 193 LEU C O 1
ATOM 5523 N N . GLY C 2 194 ? 6.235 -0.635 4.938 1.00 39.68 194 GLY C N 1
ATOM 5524 C CA . GLY C 2 194 ? 7.369 -0.469 4.045 1.00 41.12 194 GLY C CA 1
ATOM 5525 C C . GLY C 2 194 ? 8.700 -0.342 4.798 1.00 43.16 194 GLY C C 1
ATOM 5526 O O . GLY C 2 194 ? 9.727 0.032 4.193 1.00 45.06 194 GLY C O 1
ATOM 5527 N N . GLY C 2 195 ? 8.693 -0.595 6.106 1.00 42.41 195 GLY C N 1
ATOM 5528 C CA . GLY C 2 195 ? 9.912 -0.531 6.894 1.00 42.48 195 GLY C CA 1
ATOM 5529 C C . GLY C 2 195 ? 10.324 0.821 7.419 1.00 43.26 195 GLY C C 1
ATOM 5530 O O . GLY C 2 195 ? 11.361 0.951 8.082 1.00 42.83 195 GLY C O 1
ATOM 5531 N N . ALA C 2 196 ? 9.533 1.853 7.172 1.00 42.35 196 ALA C N 1
ATOM 5532 C CA . ALA C 2 196 ? 9.913 3.177 7.657 1.00 42.41 196 ALA C CA 1
ATOM 5533 C C . ALA C 2 196 ? 10.221 3.154 9.160 1.00 42.88 196 ALA C C 1
ATOM 5534 O O . ALA C 2 196 ? 9.798 2.257 9.872 1.00 42.61 196 ALA C O 1
ATOM 5536 N N . ALA C 2 197 ? 10.938 4.164 9.632 1.00 42.50 197 ALA C N 1
ATOM 5537 C CA . ALA C 2 197 ? 11.277 4.287 11.032 1.00 42.96 197 ALA C CA 1
ATOM 5538 C C . ALA C 2 197 ? 10.172 5.145 11.616 1.00 43.77 197 ALA C C 1
ATOM 5539 O O . ALA C 2 197 ? 9.380 5.738 10.872 1.00 45.18 197 ALA C O 1
ATOM 5541 N N . GLU C 2 198 ? 10.128 5.242 12.930 1.00 42.46 198 GLU C N 1
ATOM 5542 C CA . GLU C 2 198 ? 9.091 5.998 13.602 1.00 42.71 198 GLU C CA 1
ATOM 5543 C C . GLU C 2 198 ? 9.044 7.428 13.171 1.00 43.85 198 GLU C C 1
ATOM 5544 O O . GLU C 2 198 ? 8.026 8.121 13.289 1.00 42.97 198 GLU C O 1
ATOM 5550 N N . GLU C 2 199 ? 10.172 7.870 12.641 1.00 44.80 199 GLU C N 1
ATOM 5551 C CA . GLU C 2 199 ? 10.311 9.226 12.214 1.00 44.68 199 GLU C CA 1
ATOM 5552 C C . GLU C 2 199 ? 9.454 9.485 10.976 1.00 42.84 199 GLU C C 1
ATOM 5553 O O . GLU C 2 199 ? 8.615 10.395 10.976 1.00 42.39 199 GLU C O 1
ATOM 5559 N N . GLU C 2 200 ? 9.671 8.672 9.947 1.00 42.46 200 GLU C N 1
ATOM 5560 C CA . GLU C 2 200 ? 8.966 8.792 8.667 1.00 43.11 200 GLU C CA 1
ATOM 5561 C C . GLU C 2 200 ? 7.451 8.431 8.792 1.00 41.18 200 GLU C C 1
ATOM 5562 O O . GLU C 2 200 ? 6.624 8.987 8.078 1.00 40.81 200 GLU C O 1
ATOM 5568 N N . ILE C 2 201 ? 7.139 7.495 9.692 1.00 38.09 201 ILE C N 1
ATOM 5569 C CA . ILE C 2 201 ? 5.775 7.047 9.991 1.00 35.75 201 ILE C CA 1
ATOM 5570 C C . ILE C 2 201 ? 4.985 8.220 10.546 1.00 35.49 201 ILE C C 1
ATOM 5571 O O . ILE C 2 201 ? 3.925 8.528 10.054 1.00 34.66 201 ILE C O 1
ATOM 5576 N N . GLN C 2 202 ? 5.509 8.881 11.566 1.00 34.52 202 GLN C N 1
ATOM 5577 C CA . GLN C 2 202 ? 4.811 10.006 12.150 1.00 36.79 202 GLN C CA 1
ATOM 5578 C C . GLN C 2 202 ? 4.681 11.167 11.149 1.00 36.87 202 GLN C C 1
ATOM 5579 O O . GLN C 2 202 ? 3.670 11.891 11.150 1.00 35.80 202 GLN C O 1
ATOM 5585 N N . LYS C 2 203 ? 5.695 11.374 10.306 1.00 34.87 203 LYS C N 1
ATOM 5586 C CA . LYS C 2 203 ? 5.563 12.466 9.343 1.00 35.88 203 LYS C CA 1
ATOM 5587 C C . LYS C 2 203 ? 4.521 12.124 8.247 1.00 33.42 203 LYS C C 1
ATOM 5588 O O . LYS C 2 203 ? 3.761 12.975 7.811 1.00 33.05 203 LYS C O 1
ATOM 5594 N N . LEU C 2 204 ? 4.510 10.890 7.792 1.00 31.03 204 LEU C N 1
ATOM 5595 C CA . LEU C 2 204 ? 3.564 10.499 6.771 1.00 32.77 204 LEU C CA 1
ATOM 5596 C C . LEU C 2 204 ? 2.147 10.490 7.374 1.00 32.57 204 LEU C C 1
ATOM 5597 O O . LEU C 2 204 ? 1.164 10.794 6.688 1.00 33.50 204 LEU C O 1
ATOM 5602 N N . ARG C 2 205 ? 2.060 10.205 8.674 1.00 31.77 205 ARG C N 1
ATOM 5603 C CA . ARG C 2 205 ? 0.776 10.174 9.356 1.00 30.44 205 ARG C CA 1
ATOM 5604 C C . ARG C 2 205 ? 0.239 11.596 9.339 1.00 31.55 205 ARG C C 1
ATOM 5605 O O . ARG C 2 205 ? -0.883 11.826 8.869 1.00 29.12 205 ARG C O 1
ATOM 5613 N N . ASN C 2 206 ? 1.037 12.554 9.818 1.00 28.77 206 ASN C N 1
ATOM 5614 C CA . ASN C 2 206 ? 0.609 13.937 9.857 1.00 31.31 206 ASN C CA 1
ATOM 5615 C C . ASN C 2 206 ? 0.245 14.409 8.476 1.00 30.43 206 ASN C C 1
ATOM 5616 O O . ASN C 2 206 ? -0.750 15.123 8.332 1.00 33.00 206 ASN C O 1
ATOM 5621 N N . PHE C 2 207 ? 1.019 13.988 7.484 1.00 28.60 207 PHE C N 1
ATOM 5622 C CA . PHE C 2 207 ? 0.752 14.321 6.098 1.00 29.39 207 PHE C CA 1
ATOM 5623 C C . PHE C 2 207 ? -0.694 13.853 5.699 1.00 27.85 207 PHE C C 1
ATOM 5624 O O . PHE C 2 207 ? -1.482 14.625 5.173 1.00 28.43 207 PHE C O 1
ATOM 5632 N N . GLY C 2 208 ? -0.979 12.570 5.899 1.00 28.27 208 GLY C N 1
ATOM 5633 C CA . GLY C 2 208 ? -2.305 12.034 5.580 1.00 26.83 208 GLY C CA 1
ATOM 5634 C C . GLY C 2 208 ? -3.428 12.720 6.329 1.00 26.60 208 GLY C C 1
ATOM 5635 O O . GLY C 2 208 ? -4.537 12.904 5.772 1.00 26.72 208 GLY C O 1
ATOM 5636 N N . LEU C 2 209 ? -3.166 13.102 7.588 1.00 26.53 209 LEU C N 1
ATOM 5637 C CA . LEU C 2 209 ? -4.158 13.798 8.421 1.00 26.00 209 LEU C CA 1
ATOM 5638 C C . LEU C 2 209 ? -4.571 15.109 7.764 1.00 27.24 209 LEU C C 1
ATOM 5639 O O . LEU C 2 209 ? -5.783 15.433 7.638 1.00 26.09 209 LEU C O 1
ATOM 5644 N N . TYR C 2 210 ? -3.556 15.888 7.365 1.00 27.99 210 TYR C N 1
ATOM 5645 C CA . TYR C 2 210 ? -3.805 17.172 6.723 1.00 28.10 210 TYR C CA 1
ATOM 5646 C C . TYR C 2 210 ? -4.389 17.012 5.325 1.00 24.74 210 TYR C C 1
ATOM 5647 O O . TYR C 2 210 ? -5.312 17.752 4.971 1.00 25.74 210 TYR C O 1
ATOM 5656 N N . GLN C 2 211 ? -3.868 16.073 4.533 1.00 24.89 211 GLN C N 1
ATOM 5657 C CA . GLN C 2 211 ? -4.358 15.885 3.155 1.00 24.44 211 GLN C CA 1
ATOM 5658 C C . GLN C 2 211 ? -5.799 15.344 3.211 1.00 25.59 211 GLN C C 1
ATOM 5659 O O . GLN C 2 211 ? -6.690 15.772 2.433 1.00 24.94 211 GLN C O 1
ATOM 5665 N N . GLY C 2 212 ? -6.036 14.414 4.142 1.00 23.63 212 GLY C N 1
ATOM 5666 C CA . GLY C 2 212 ? -7.379 13.863 4.282 1.00 22.13 212 GLY C CA 1
ATOM 5667 C C . GLY C 2 212 ? -8.374 14.926 4.725 1.00 23.79 212 GLY C C 1
ATOM 5668 O O . GLY C 2 212 ? -9.532 14.985 4.255 1.00 21.61 212 GLY C O 1
ATOM 5669 N N . THR C 2 213 ? -7.939 15.790 5.653 1.00 23.74 213 THR C N 1
ATOM 5670 C CA . THR C 2 213 ? -8.843 16.850 6.125 1.00 22.76 213 THR C CA 1
ATOM 5671 C C . THR C 2 213 ? -9.202 17.779 4.950 1.00 23.59 213 THR C C 1
ATOM 5672 O O . THR C 2 213 ? -10.379 18.208 4.744 1.00 21.84 213 THR C O 1
ATOM 5676 N N . LEU C 2 214 ? -8.187 18.121 4.196 1.00 23.51 214 LEU C N 1
ATOM 5677 C CA . LEU C 2 214 ? -8.361 19.027 3.053 1.00 27.77 214 LEU C CA 1
ATOM 5678 C C . LEU C 2 214 ? -9.255 18.384 2.011 1.00 26.35 214 LEU C C 1
ATOM 5679 O O . LEU C 2 214 ? -10.127 19.035 1.478 1.00 25.96 214 LEU C O 1
ATOM 5684 N N . ARG C 2 215 ? -9.035 17.099 1.745 1.00 27.25 215 ARG C N 1
ATOM 5685 C CA . ARG C 2 215 ? -9.875 16.359 0.797 1.00 28.24 215 ARG C CA 1
ATOM 5686 C C . ARG C 2 215 ? -11.342 16.401 1.256 1.00 27.50 215 ARG C C 1
ATOM 5687 O O . ARG C 2 215 ? -12.272 16.544 0.442 1.00 25.41 215 ARG C O 1
ATOM 5695 N N . GLY C 2 216 ? -11.573 16.246 2.563 1.00 27.76 216 GLY C N 1
ATOM 5696 C CA . GLY C 2 216 ? -12.957 16.292 3.029 1.00 29.76 216 GLY C CA 1
ATOM 5697 C C . GLY C 2 216 ? -13.551 17.683 2.850 1.00 31.71 216 GLY C C 1
ATOM 5698 O O . GLY C 2 216 ? -14.731 17.822 2.519 1.00 30.02 216 GLY C O 1
ATOM 5699 N N . MET C 2 217 ? -12.737 18.714 3.095 1.00 31.47 217 MET C N 1
ATOM 5700 C CA . MET C 2 217 ? -13.187 20.096 2.955 1.00 36.34 217 MET C CA 1
ATOM 5701 C C . MET C 2 217 ? -13.577 20.333 1.487 1.00 38.14 217 MET C C 1
ATOM 5702 O O . MET C 2 217 ? -14.670 20.860 1.218 1.00 36.95 217 MET C O 1
ATOM 5707 N N . MET C 2 218 ? -12.707 19.944 0.551 1.00 40.51 218 MET C N 1
ATOM 5708 C CA . MET C 2 218 ? -13.027 20.090 -0.882 1.00 45.39 218 MET C CA 1
ATOM 5709 C C . MET C 2 218 ? -14.400 19.451 -1.236 1.00 48.44 218 MET C C 1
ATOM 5710 O O . MET C 2 218 ? -15.165 19.998 -2.030 1.00 47.77 218 MET C O 1
ATOM 5715 N N . GLU C 2 219 ? -14.710 18.305 -0.640 1.00 51.85 219 GLU C N 1
ATOM 5716 C CA . GLU C 2 219 ? -15.960 17.627 -0.907 1.00 56.46 219 GLU C CA 1
ATOM 5717 C C . GLU C 2 219 ? -17.140 18.216 -0.136 1.00 59.01 219 GLU C C 1
ATOM 5718 O O . GLU C 2 219 ? -18.284 17.875 -0.402 1.00 59.39 219 GLU C O 1
ATOM 5724 N N . MET C 2 220 ? -16.874 19.082 0.831 1.00 62.24 220 MET C N 1
ATOM 5725 C CA . MET C 2 220 ? -17.961 19.703 1.575 1.00 65.89 220 MET C CA 1
ATOM 5726 C C . MET C 2 220 ? -18.153 21.105 1.042 1.00 68.86 220 MET C C 1
ATOM 5727 O O . MET C 2 220 ? -19.128 21.772 1.383 1.00 68.94 220 MET C O 1
ATOM 5732 N N . LYS C 2 221 ? -17.224 21.541 0.190 1.00 72.40 221 LYS C N 1
ATOM 5733 C CA . LYS C 2 221 ? -17.298 22.880 -0.394 1.00 76.46 221 LYS C CA 1
ATOM 5734 C C . LYS C 2 221 ? -18.403 22.912 -1.439 1.00 79.67 221 LYS C C 1
ATOM 5735 O O . LYS C 2 221 ? -18.658 23.950 -2.042 1.00 80.30 221 LYS C O 1
ATOM 5741 N N . ASN C 2 222 ? -19.052 21.765 -1.641 1.00 83.30 222 ASN C N 1
ATOM 5742 C CA . ASN C 2 222 ? -20.144 21.626 -2.605 1.00 86.90 222 ASN C CA 1
ATOM 5743 C C . ASN C 2 222 ? -21.511 21.659 -1.899 1.00 89.20 222 ASN C C 1
ATOM 5744 O O . ASN C 2 222 ? -22.549 21.403 -2.520 1.00 89.68 222 ASN C O 1
ATOM 5749 N N . SER C 2 223 ? -21.506 21.978 -0.606 1.00 91.68 223 SER C N 1
ATOM 5750 C CA . SER C 2 223 ? -22.738 22.020 0.182 1.00 93.94 223 SER C CA 1
ATOM 5751 C C . SER C 2 223 ? -22.690 23.143 1.226 1.00 95.71 223 SER C C 1
ATOM 5752 O O . SER C 2 223 ? -23.598 23.267 2.058 1.00 96.25 223 SER C O 1
ATOM 5755 N N . HIS C 2 224 ? -21.628 23.950 1.180 1.00 97.37 224 HIS C N 1
ATOM 5756 C CA . HIS C 2 224 ? -21.427 25.057 2.118 1.00 98.89 224 HIS C CA 1
ATOM 5757 C C . HIS C 2 224 ? -20.497 26.043 1.452 1.00 99.49 224 HIS C C 1
ATOM 5758 O O . HIS C 2 224 ? -19.473 26.428 2.023 1.00 100.08 224 HIS C O 1
ATOM 5765 N N . GLN C 2 225 ? -20.853 26.441 0.235 1.00 100.04 225 GLN C N 1
ATOM 5766 C CA . GLN C 2 225 ? -20.026 27.373 -0.517 1.00 100.64 225 GLN C CA 1
ATOM 5767 C C . GLN C 2 225 ? -19.606 28.573 0.334 1.00 100.32 225 GLN C C 1
ATOM 5768 O O . GLN C 2 225 ? -20.357 29.541 0.525 1.00 100.62 225 GLN C O 1
ATOM 5774 N N . LEU C 2 226 ? -18.387 28.465 0.850 1.00 99.54 226 LEU C N 1
ATOM 5775 C CA . LEU C 2 226 ? -17.760 29.467 1.693 1.00 98.73 226 LEU C CA 1
ATOM 5776 C C . LEU C 2 226 ? -16.327 28.989 1.823 1.00 98.20 226 LEU C C 1
ATOM 5777 O O . LEU C 2 226 ? -15.509 29.593 2.521 1.00 97.98 226 LEU C O 1
ATOM 5782 N N . ILE C 2 227 ? -16.042 27.889 1.129 1.00 97.30 227 ILE C N 1
ATOM 5783 C CA . ILE C 2 227 ? -14.720 27.284 1.139 1.00 95.74 227 ILE C CA 1
ATOM 5784 C C . ILE C 2 227 ? -13.632 28.319 0.917 1.00 94.47 227 ILE C C 1
ATOM 5785 O O . ILE C 2 227 ? -13.212 28.584 -0.215 1.00 94.43 227 ILE C O 1
ATOM 5790 N N . ASP C 2 228 ? -13.173 28.901 2.017 1.00 92.79 228 ASP C N 1
ATOM 5791 C CA . ASP C 2 228 ? -12.148 29.914 1.925 1.00 90.83 228 ASP C CA 1
ATOM 5792 C C . ASP C 2 228 ? -10.789 29.303 1.649 1.00 88.61 228 ASP C C 1
ATOM 5793 O O . ASP C 2 228 ? -10.461 28.210 2.126 1.00 88.04 228 ASP C O 1
ATOM 5798 N N . GLU C 2 229 ? -10.011 30.038 0.862 1.00 85.95 229 GLU C N 1
ATOM 5799 C CA . GLU C 2 229 ? -8.671 29.647 0.470 1.00 82.88 229 GLU C CA 1
ATOM 5800 C C . GLU C 2 229 ? -7.728 29.643 1.665 1.00 79.90 229 GLU C C 1
ATOM 5801 O O . GLU C 2 229 ? -6.661 29.034 1.628 1.00 79.06 229 GLU C O 1
ATOM 5807 N N . ASN C 2 230 ? -8.135 30.338 2.722 1.00 76.49 230 ASN C N 1
ATOM 5808 C CA . ASN C 2 230 ? -7.364 30.394 3.954 1.00 72.59 230 ASN C CA 1
ATOM 5809 C C . ASN C 2 230 ? -7.195 28.968 4.455 1.00 69.01 230 ASN C C 1
ATOM 5810 O O . ASN C 2 230 ? -6.074 28.467 4.572 1.00 67.89 230 ASN C O 1
ATOM 5815 N N . ILE C 2 231 ? -8.327 28.326 4.736 1.00 64.85 231 ILE C N 1
ATOM 5816 C CA . ILE C 2 231 ? -8.352 26.951 5.217 1.00 61.13 231 ILE C CA 1
ATOM 5817 C C . ILE C 2 231 ? -7.548 26.051 4.275 1.00 58.09 231 ILE C C 1
ATOM 5818 O O . ILE C 2 231 ? -6.586 25.389 4.703 1.00 56.26 231 ILE C O 1
ATOM 5823 N N . ILE C 2 232 ? -7.934 26.040 2.998 1.00 54.74 232 ILE C N 1
ATOM 5824 C CA . ILE C 2 232 ? -7.231 25.250 1.989 1.00 52.69 232 ILE C CA 1
ATOM 5825 C C . ILE C 2 232 ? -5.720 25.509 2.083 1.00 50.53 232 ILE C C 1
ATOM 5826 O O . ILE C 2 232 ? -4.929 24.593 2.275 1.00 48.65 232 ILE C O 1
ATOM 5831 N N . GLY C 2 233 ? -5.326 26.774 1.963 1.00 49.06 233 GLY C N 1
ATOM 5832 C CA . GLY C 2 233 ? -3.918 27.104 2.054 1.00 46.54 233 GLY C CA 1
ATOM 5833 C C . GLY C 2 233 ? -3.310 26.676 3.363 1.00 46.08 233 GLY C C 1
ATOM 5834 O O . GLY C 2 233 ? -2.165 26.245 3.383 1.00 46.30 233 GLY C O 1
ATOM 5835 N N . LYS C 2 234 ? -4.047 26.806 4.474 1.00 45.85 234 LYS C N 1
ATOM 5836 C CA . LYS C 2 234 ? -3.507 26.400 5.795 1.00 44.54 234 LYS C CA 1
ATOM 5837 C C . LYS C 2 234 ? -3.169 24.928 5.825 1.00 42.18 234 LYS C C 1
ATOM 5838 O O . LYS C 2 234 ? -2.063 24.540 6.222 1.00 40.66 234 LYS C O 1
ATOM 5844 N N . LEU C 2 235 ? -4.144 24.102 5.431 1.00 40.99 235 LEU C N 1
ATOM 5845 C CA . LEU C 2 235 ? -3.951 22.631 5.424 1.00 39.47 235 LEU C CA 1
ATOM 5846 C C . LEU C 2 235 ? -2.888 22.230 4.441 1.00 39.00 235 LEU C C 1
ATOM 5847 O O . LEU C 2 235 ? -2.007 21.443 4.765 1.00 37.72 235 LEU C O 1
ATOM 5852 N N . LYS C 2 236 ? -2.958 22.792 3.234 1.00 38.63 236 LYS C N 1
ATOM 5853 C CA . LYS C 2 236 ? -1.967 22.486 2.217 1.00 40.86 236 LYS C CA 1
ATOM 5854 C C . LYS C 2 236 ? -0.569 22.790 2.780 1.00 41.09 236 LYS C C 1
ATOM 5855 O O . LYS C 2 236 ? 0.318 21.960 2.704 1.00 40.61 236 LYS C O 1
ATOM 5861 N N . GLU C 2 237 ? -0.372 23.974 3.358 1.00 42.94 237 GLU C N 1
ATOM 5862 C CA . GLU C 2 237 ? 0.934 24.309 3.938 1.00 44.75 237 GLU C CA 1
ATOM 5863 C C . GLU C 2 237 ? 1.336 23.266 4.996 1.00 43.57 237 GLU C C 1
ATOM 5864 O O . GLU C 2 237 ? 2.462 22.735 4.984 1.00 43.10 237 GLU C O 1
ATOM 5870 N N . LEU C 2 238 ? 0.419 23.002 5.936 1.00 42.88 238 LEU C N 1
ATOM 5871 C CA . LEU C 2 238 ? 0.648 22.019 7.011 1.00 42.30 238 LEU C CA 1
ATOM 5872 C C . LEU C 2 238 ? 1.052 20.665 6.462 1.00 42.26 238 LEU C C 1
ATOM 5873 O O . LEU C 2 238 ? 1.927 19.998 7.024 1.00 41.97 238 LEU C O 1
ATOM 5878 N N . ALA C 2 239 ? 0.436 20.256 5.348 1.00 41.04 239 ALA C N 1
ATOM 5879 C CA . ALA C 2 239 ? 0.759 18.973 4.748 1.00 41.27 239 ALA C CA 1
ATOM 5880 C C . ALA C 2 239 ? 2.157 18.908 4.131 1.00 42.06 239 ALA C C 1
ATOM 5881 O O . ALA C 2 239 ? 2.959 18.014 4.440 1.00 43.03 239 ALA C O 1
ATOM 5883 N N . LEU C 2 240 ? 2.429 19.829 3.210 1.00 41.81 240 LEU C N 1
ATOM 5884 C CA . LEU C 2 240 ? 3.710 19.867 2.508 1.00 42.03 240 LEU C CA 1
ATOM 5885 C C . LEU C 2 240 ? 4.895 19.907 3.482 1.00 43.73 240 LEU C C 1
ATOM 5886 O O . LEU C 2 240 ? 5.945 19.278 3.238 1.00 44.45 240 LEU C O 1
ATOM 5891 N N . GLU C 2 241 ? 4.705 20.630 4.579 1.00 45.25 241 GLU C N 1
ATOM 5892 C CA . GLU C 2 241 ? 5.705 20.781 5.629 1.00 49.00 241 GLU C CA 1
ATOM 5893 C C . GLU C 2 241 ? 6.112 19.436 6.215 1.00 49.55 241 GLU C C 1
ATOM 5894 O O . GLU C 2 241 ? 7.213 19.264 6.709 1.00 49.77 241 GLU C O 1
ATOM 5900 N N . GLU C 2 242 ? 5.203 18.477 6.179 1.00 49.39 242 GLU C N 1
ATOM 5901 C CA . GLU C 2 242 ? 5.511 17.184 6.723 1.00 48.46 242 GLU C CA 1
ATOM 5902 C C . GLU C 2 242 ? 6.253 16.352 5.706 1.00 48.69 242 GLU C C 1
ATOM 5903 O O . GLU C 2 242 ? 6.910 15.389 6.060 1.00 47.86 242 GLU C O 1
ATOM 5909 N N . LEU C 2 243 ? 6.177 16.714 4.441 1.00 49.46 243 LEU C N 1
ATOM 5910 C CA . LEU C 2 243 ? 6.870 15.918 3.435 1.00 52.13 243 LEU C CA 1
ATOM 5911 C C . LEU C 2 243 ? 8.337 16.319 3.200 1.00 54.70 243 LEU C C 1
ATOM 5912 O O . LEU C 2 243 ? 9.048 15.687 2.405 1.00 54.38 243 LEU C O 1
ATOM 5917 N N . GLY C 2 244 ? 8.781 17.367 3.874 1.00 56.50 244 GLY C N 1
ATOM 5918 C CA . GLY C 2 244 ? 10.151 17.788 3.689 1.00 59.55 244 GLY C CA 1
ATOM 5919 C C . GLY C 2 244 ? 11.098 16.751 4.242 1.00 61.09 244 GLY C C 1
ATOM 5920 O O . GLY C 2 244 ? 11.187 16.563 5.456 1.00 61.00 244 GLY C O 1
ATOM 5921 N N . GLY C 2 245 ? 11.796 16.063 3.349 1.00 62.82 245 GLY C N 1
ATOM 5922 C CA . GLY C 2 245 ? 12.734 15.063 3.801 1.00 64.52 245 GLY C CA 1
ATOM 5923 C C . GLY C 2 245 ? 12.512 13.737 3.124 1.00 66.20 245 GLY C C 1
ATOM 5924 O O . GLY C 2 245 ? 12.854 12.700 3.692 1.00 67.43 245 GLY C O 1
ATOM 5925 N N . PHE C 2 246 ? 11.950 13.751 1.921 1.00 66.29 246 PHE C N 1
ATOM 5926 C CA . PHE C 2 246 ? 11.702 12.500 1.228 1.00 67.59 246 PHE C CA 1
ATOM 5927 C C . PHE C 2 246 ? 12.259 12.457 -0.203 1.00 69.03 246 PHE C C 1
ATOM 5928 O O . PHE C 2 246 ? 12.396 11.369 -0.784 1.00 69.78 246 PHE C O 1
ATOM 5936 N N . HIS C 2 247 ? 12.557 13.642 -0.748 1.00 69.71 247 HIS C N 1
ATOM 5937 C CA . HIS C 2 247 ? 13.131 13.867 -2.091 1.00 70.37 247 HIS C CA 1
ATOM 5938 C C . HIS C 2 247 ? 13.100 12.749 -3.142 1.00 69.87 247 HIS C C 1
ATOM 5939 O O . HIS C 2 247 ? 13.157 11.575 -2.847 1.00 70.26 247 HIS C O 1
ATOM 5946 N N . GLY C 2 248 ? 13.002 13.087 -4.404 1.00 69.01 248 GLY C N 1
ATOM 5947 C CA . GLY C 2 248 ? 13.022 12.018 -5.379 1.00 68.08 248 GLY C CA 1
ATOM 5948 C C . GLY C 2 248 ? 11.751 11.800 -6.171 1.00 67.74 248 GLY C C 1
ATOM 5949 O O . GLY C 2 248 ? 10.728 12.457 -5.929 1.00 66.47 248 GLY C O 1
ATOM 5950 N N . LYS C 2 249 ? 11.835 10.867 -7.122 1.00 67.05 249 LYS C N 1
ATOM 5951 C CA . LYS C 2 249 ? 10.719 10.509 -7.999 1.00 67.06 249 LYS C CA 1
ATOM 5952 C C . LYS C 2 249 ? 9.444 10.205 -7.205 1.00 66.16 249 LYS C C 1
ATOM 5953 O O . LYS C 2 249 ? 8.371 10.779 -7.472 1.00 65.74 249 LYS C O 1
ATOM 5959 N N . ASN C 2 250 ? 9.570 9.298 -6.239 1.00 64.28 250 ASN C N 1
ATOM 5960 C CA . ASN C 2 250 ? 8.448 8.911 -5.413 1.00 63.02 250 ASN C CA 1
ATOM 5961 C C . ASN C 2 250 ? 7.874 10.056 -4.583 1.00 62.31 250 ASN C C 1
ATOM 5962 O O . ASN C 2 250 ? 6.667 10.249 -4.570 1.00 62.50 250 ASN C O 1
ATOM 5967 N N . ALA C 2 251 ? 8.735 10.826 -3.926 1.00 61.20 251 ALA C N 1
ATOM 5968 C CA . ALA C 2 251 ? 8.312 11.949 -3.093 1.00 60.43 251 ALA C CA 1
ATOM 5969 C C . ALA C 2 251 ? 7.658 13.072 -3.902 1.00 60.42 251 ALA C C 1
ATOM 5970 O O . ALA C 2 251 ? 6.846 13.858 -3.390 1.00 60.09 251 ALA C O 1
ATOM 5972 N N . GLU C 2 252 ? 8.027 13.157 -5.169 1.00 60.30 252 GLU C N 1
ATOM 5973 C CA . GLU C 2 252 ? 7.497 14.188 -6.037 1.00 60.32 252 GLU C CA 1
ATOM 5974 C C . GLU C 2 252 ? 6.001 13.898 -6.218 1.00 58.87 252 GLU C C 1
ATOM 5975 O O . GLU C 2 252 ? 5.147 14.773 -6.039 1.00 57.39 252 GLU C O 1
ATOM 5981 N N . LEU C 2 253 ? 5.722 12.642 -6.550 1.00 57.45 253 LEU C N 1
ATOM 5982 C CA . LEU C 2 253 ? 4.378 12.135 -6.757 1.00 57.18 253 LEU C CA 1
ATOM 5983 C C . LEU C 2 253 ? 3.495 12.319 -5.516 1.00 55.97 253 LEU C C 1
ATOM 5984 O O . LEU C 2 253 ? 2.396 12.868 -5.594 1.00 56.32 253 LEU C O 1
ATOM 5989 N N . MET C 2 254 ? 3.987 11.833 -4.384 1.00 54.50 254 MET C N 1
ATOM 5990 C CA . MET C 2 254 ? 3.296 11.924 -3.097 1.00 53.62 254 MET C CA 1
ATOM 5991 C C . MET C 2 254 ? 2.850 13.356 -2.866 1.00 52.43 254 MET C C 1
ATOM 5992 O O . MET C 2 254 ? 1.706 13.645 -2.537 1.00 52.29 254 MET C O 1
ATOM 5997 N N . SER C 2 255 ? 3.810 14.242 -3.046 1.00 50.70 255 SER C N 1
ATOM 5998 C CA . SER C 2 255 ? 3.643 15.650 -2.872 1.00 48.43 255 SER C CA 1
ATOM 5999 C C . SER C 2 255 ? 2.544 16.197 -3.743 1.00 47.87 255 SER C C 1
ATOM 6000 O O . SER C 2 255 ? 1.857 17.137 -3.340 1.00 47.27 255 SER C O 1
ATOM 6003 N N . SER C 2 256 ? 2.380 15.610 -4.928 1.00 46.27 256 SER C N 1
ATOM 6004 C CA . SER C 2 256 ? 1.371 16.068 -5.863 1.00 46.62 256 SER C CA 1
ATOM 6005 C C . SER C 2 256 ? -0.037 15.734 -5.398 1.00 46.55 256 SER C C 1
ATOM 6006 O O . SER C 2 256 ? -0.995 16.384 -5.811 1.00 46.01 256 SER C O 1
ATOM 6009 N N . LEU C 2 257 ? -0.178 14.730 -4.539 1.00 44.96 257 LEU C N 1
ATOM 6010 C CA . LEU C 2 257 ? -1.516 14.409 -4.063 1.00 45.60 257 LEU C CA 1
ATOM 6011 C C . LEU C 2 257 ? -2.162 15.680 -3.446 1.00 46.16 257 LEU C C 1
ATOM 6012 O O . LEU C 2 257 ? -3.341 15.941 -3.666 1.00 45.41 257 LEU C O 1
ATOM 6017 N N . VAL C 2 258 ? -1.365 16.465 -2.709 1.00 46.77 258 VAL C N 1
ATOM 6018 C CA . VAL C 2 258 ? -1.821 17.668 -2.029 1.00 48.53 258 VAL C CA 1
ATOM 6019 C C . VAL C 2 258 ? -1.791 18.929 -2.848 1.00 50.70 258 VAL C C 1
ATOM 6020 O O . VAL C 2 258 ? -2.683 19.777 -2.743 1.00 49.72 258 VAL C O 1
ATOM 6024 N N . ALA C 2 259 ? -0.731 19.043 -3.640 1.00 52.99 259 ALA C N 1
ATOM 6025 C CA . ALA C 2 259 ? -0.507 20.167 -4.541 1.00 55.63 259 ALA C CA 1
ATOM 6026 C C . ALA C 2 259 ? -0.344 19.624 -5.984 1.00 56.86 259 ALA C C 1
ATOM 6027 O O . ALA C 2 259 ? 0.673 18.998 -6.300 1.00 56.22 259 ALA C O 1
ATOM 6029 N N . GLU C 2 260 ? -1.362 19.830 -6.830 1.00 58.70 260 GLU C N 1
ATOM 6030 C CA . GLU C 2 260 ? -1.322 19.398 -8.248 1.00 60.37 260 GLU C CA 1
ATOM 6031 C C . GLU C 2 260 ? -0.131 20.061 -8.957 1.00 59.89 260 GLU C C 1
ATOM 6032 O O . GLU C 2 260 ? 0.112 21.269 -8.783 1.00 58.79 260 GLU C O 1
ATOM 6038 N N . PRO C 2 261 ? 0.643 19.282 -9.741 1.00 59.75 261 PRO C N 1
ATOM 6039 C CA . PRO C 2 261 ? 1.771 19.944 -10.416 1.00 59.45 261 PRO C CA 1
ATOM 6040 C C . PRO C 2 261 ? 1.267 20.924 -11.499 1.00 59.48 261 PRO C C 1
ATOM 6041 O O . PRO C 2 261 ? 0.113 20.815 -11.978 1.00 58.59 261 PRO C O 1
ATOM 6045 N N . SER C 2 262 ? 2.105 21.908 -11.844 1.00 59.27 262 SER C N 1
ATOM 6046 C CA . SER C 2 262 ? 1.736 22.880 -12.884 1.00 59.39 262 SER C CA 1
ATOM 6047 C C . SER C 2 262 ? 1.482 22.122 -14.207 1.00 57.06 262 SER C C 1
ATOM 6048 O O . SER C 2 262 ? 2.305 21.285 -14.637 1.00 57.37 262 SER C O 1
ATOM 6051 N N . LEU C 2 263 ? 0.312 22.366 -14.802 1.00 54.42 263 LEU C N 1
ATOM 6052 C CA . LEU C 2 263 ? -0.043 21.707 -16.053 1.00 51.50 263 LEU C CA 1
ATOM 6053 C C . LEU C 2 263 ? -0.685 22.621 -17.078 1.00 50.05 263 LEU C C 1
ATOM 6054 O O . LEU C 2 263 ? -1.505 23.481 -16.748 1.00 49.07 263 LEU C O 1
ATOM 6059 N N . TYR C 2 264 ? -0.302 22.428 -18.331 1.00 48.19 264 TYR C N 1
ATOM 6060 C CA . TYR C 2 264 ? -0.850 23.215 -19.418 1.00 46.99 264 TYR C CA 1
ATOM 6061 C C . TYR C 2 264 ? -2.396 23.108 -19.425 1.00 48.32 264 TYR C C 1
ATOM 6062 O O . TYR C 2 264 ? -3.085 24.080 -19.688 1.00 46.52 264 TYR C O 1
ATOM 6071 N N . ALA C 2 265 ? -2.915 21.915 -19.144 1.00 50.48 265 ALA C N 1
ATOM 6072 C CA . ALA C 2 265 ? -4.369 21.672 -19.069 1.00 53.80 265 ALA C CA 1
ATOM 6073 C C . ALA C 2 265 ? -5.107 22.789 -18.314 1.00 55.67 265 ALA C C 1
ATOM 6074 O O . ALA C 2 265 ? -6.015 23.437 -18.861 1.00 55.23 265 ALA C O 1
ATOM 6076 N N . ALA C 2 266 ? -4.727 22.982 -17.048 1.00 58.11 266 ALA C N 1
ATOM 6077 C CA . ALA C 2 266 ? -5.311 24.001 -16.176 1.00 60.95 266 ALA C CA 1
ATOM 6078 C C . ALA C 2 266 ? -5.377 25.361 -16.879 1.00 63.56 266 ALA C C 1
ATOM 6079 O O . ALA C 2 266 ? -6.455 25.918 -17.135 1.00 62.96 266 ALA C O 1
ATOM 6081 N N . HIS C 2 267 ? -4.198 25.885 -17.176 1.00 66.49 267 HIS C N 1
ATOM 6082 C CA . HIS C 2 267 ? -4.017 27.175 -17.843 1.00 69.82 267 HIS C CA 1
ATOM 6083 C C . HIS C 2 267 ? -4.849 27.299 -19.150 1.00 70.89 267 HIS C C 1
ATOM 6084 O O . HIS C 2 267 ? -5.617 28.262 -19.313 1.00 71.00 267 HIS C O 1
ATOM 6091 N N . HIS C 2 268 ? -4.711 26.325 -20.056 1.00 72.03 268 HIS C N 1
ATOM 6092 C CA . HIS C 2 268 ? -5.474 26.288 -21.308 1.00 73.18 268 HIS C CA 1
ATOM 6093 C C . HIS C 2 268 ? -6.990 26.518 -21.045 1.00 73.47 268 HIS C C 1
ATOM 6094 O O . HIS C 2 268 ? -7.618 27.352 -21.707 1.00 73.32 268 HIS C O 1
ATOM 6101 N N . HIS C 2 269 ? -7.572 25.795 -20.083 1.00 73.92 269 HIS C N 1
ATOM 6102 C CA . HIS C 2 269 ? -8.991 25.965 -19.735 1.00 74.64 269 HIS C CA 1
ATOM 6103 C C . HIS C 2 269 ? -9.288 27.430 -19.339 1.00 75.58 269 HIS C C 1
ATOM 6104 O O . HIS C 2 269 ? -10.193 28.070 -19.901 1.00 75.38 269 HIS C O 1
ATOM 6111 N N . HIS C 2 270 ? -8.521 27.954 -18.378 1.00 76.23 270 HIS C N 1
ATOM 6112 C CA . HIS C 2 270 ? -8.704 29.330 -17.908 1.00 77.18 270 HIS C CA 1
ATOM 6113 C C . HIS C 2 270 ? -8.529 30.302 -19.087 1.00 77.49 270 HIS C C 1
ATOM 6114 O O . HIS C 2 270 ? -9.198 31.350 -19.168 1.00 76.90 270 HIS C O 1
ATOM 6121 N N . HIS C 2 271 ? -7.638 29.925 -20.005 1.00 77.45 271 HIS C N 1
ATOM 6122 C CA . HIS C 2 271 ? -7.367 30.702 -21.207 1.00 78.13 271 HIS C CA 1
ATOM 6123 C C . HIS C 2 271 ? -8.674 31.142 -21.897 1.00 78.51 271 HIS C C 1
ATOM 6124 O O . HIS C 2 271 ? -9.660 30.358 -21.890 1.00 78.89 271 HIS C O 1
ATOM 6131 N N . MET D 1 1 ? -17.267 -33.051 43.068 1.00 36.72 1 MET D N 1
ATOM 6132 C CA . MET D 1 1 ? -18.251 -32.852 41.968 1.00 37.53 1 MET D CA 1
ATOM 6133 C C . MET D 1 1 ? -17.993 -31.429 41.403 1.00 35.38 1 MET D C 1
ATOM 6134 O O . MET D 1 1 ? -17.427 -30.578 42.101 1.00 31.91 1 MET D O 1
ATOM 6139 N N . PHE D 1 2 ? -18.421 -31.165 40.165 1.00 34.47 2 PHE D N 1
ATOM 6140 C CA . PHE D 1 2 ? -18.221 -29.837 39.563 1.00 31.61 2 PHE D CA 1
ATOM 6141 C C . PHE D 1 2 ? -19.453 -28.942 39.760 1.00 31.59 2 PHE D C 1
ATOM 6142 O O . PHE D 1 2 ? -20.517 -29.318 39.327 1.00 30.27 2 PHE D O 1
ATOM 6150 N N . ASP D 1 3 ? -19.304 -27.771 40.404 1.00 30.21 3 ASP D N 1
ATOM 6151 C CA . ASP D 1 3 ? -20.430 -26.838 40.603 1.00 28.81 3 ASP D CA 1
ATOM 6152 C C . ASP D 1 3 ? -20.521 -25.850 39.417 1.00 27.51 3 ASP D C 1
ATOM 6153 O O . ASP D 1 3 ? -19.976 -24.708 39.470 1.00 25.72 3 ASP D O 1
ATOM 6158 N N . PHE D 1 4 ? -21.256 -26.279 38.388 1.00 27.69 4 PHE D N 1
ATOM 6159 C CA . PHE D 1 4 ? -21.445 -25.490 37.162 1.00 28.97 4 PHE D CA 1
ATOM 6160 C C . PHE D 1 4 ? -22.101 -24.134 37.405 1.00 29.33 4 PHE D C 1
ATOM 6161 O O . PHE D 1 4 ? -21.672 -23.152 36.813 1.00 26.72 4 PHE D O 1
ATOM 6169 N N . ASP D 1 5 ? -23.139 -24.056 38.254 1.00 28.91 5 ASP D N 1
ATOM 6170 C CA . ASP D 1 5 ? -23.792 -22.761 38.462 1.00 28.77 5 ASP D CA 1
ATOM 6171 C C . ASP D 1 5 ? -22.858 -21.770 39.106 1.00 28.88 5 ASP D C 1
ATOM 6172 O O . ASP D 1 5 ? -22.888 -20.568 38.795 1.00 27.55 5 ASP D O 1
ATOM 6177 N N . GLY D 1 6 ? -22.034 -22.255 40.040 1.00 27.46 6 GLY D N 1
ATOM 6178 C CA . GLY D 1 6 ? -21.094 -21.370 40.714 1.00 25.32 6 GLY D CA 1
ATOM 6179 C C . GLY D 1 6 ? -19.998 -20.947 39.718 1.00 25.30 6 GLY D C 1
ATOM 6180 O O . GLY D 1 6 ? -19.587 -19.807 39.716 1.00 24.29 6 GLY D O 1
ATOM 6181 N N . TYR D 1 7 ? -19.531 -21.883 38.901 1.00 24.27 7 TYR D N 1
ATOM 6182 C CA . TYR D 1 7 ? -18.504 -21.597 37.867 1.00 25.64 7 TYR D CA 1
ATOM 6183 C C . TYR D 1 7 ? -18.979 -20.456 36.912 1.00 26.27 7 TYR D C 1
ATOM 6184 O O . TYR D 1 7 ? -18.290 -19.474 36.690 1.00 23.76 7 TYR D O 1
ATOM 6193 N N . MET D 1 8 ? -20.189 -20.610 36.376 1.00 27.50 8 MET D N 1
ATOM 6194 C CA . MET D 1 8 ? -20.790 -19.630 35.451 1.00 30.66 8 MET D CA 1
ATOM 6195 C C . MET D 1 8 ? -20.949 -18.225 36.019 1.00 29.86 8 MET D C 1
ATOM 6196 O O . MET D 1 8 ? -20.674 -17.236 35.330 1.00 31.05 8 MET D O 1
ATOM 6201 N N . LEU D 1 9 ? -21.379 -18.127 37.270 1.00 27.72 9 LEU D N 1
ATOM 6202 C CA . LEU D 1 9 ? -21.587 -16.842 37.896 1.00 28.92 9 LEU D CA 1
ATOM 6203 C C . LEU D 1 9 ? -20.243 -16.138 38.062 1.00 29.03 9 LEU D C 1
ATOM 6204 O O . LEU D 1 9 ? -20.109 -14.936 37.809 1.00 29.63 9 LEU D O 1
ATOM 6209 N N . ARG D 1 10 ? -19.236 -16.900 38.467 1.00 27.58 10 ARG D N 1
ATOM 6210 C CA . ARG D 1 10 ? -17.871 -16.383 38.676 1.00 27.57 10 ARG D CA 1
ATOM 6211 C C . ARG D 1 10 ? -17.278 -15.917 37.352 1.00 25.86 10 ARG D C 1
ATOM 6212 O O . ARG D 1 10 ? -16.646 -14.868 37.308 1.00 25.69 10 ARG D O 1
ATOM 6220 N N . LYS D 1 11 ? -17.447 -16.682 36.268 1.00 23.02 11 LYS D N 1
ATOM 6221 C CA . LYS D 1 11 ? -16.910 -16.190 34.991 1.00 22.53 11 LYS D CA 1
ATOM 6222 C C . LYS D 1 11 ? -17.640 -14.942 34.543 1.00 23.13 11 LYS D C 1
ATOM 6223 O O . LYS D 1 11 ? -17.011 -13.986 34.141 1.00 24.71 11 LYS D O 1
ATOM 6229 N N . ALA D 1 12 ? -18.973 -14.958 34.618 1.00 24.79 12 ALA D N 1
ATOM 6230 C CA . ALA D 1 12 ? -19.784 -13.819 34.241 1.00 25.28 12 ALA D CA 1
ATOM 6231 C C . ALA D 1 12 ? -19.378 -12.559 35.013 1.00 27.39 12 ALA D C 1
ATOM 6232 O O . ALA D 1 12 ? -19.382 -11.445 34.453 1.00 25.75 12 ALA D O 1
ATOM 6234 N N . LYS D 1 13 ? -19.007 -12.717 36.283 1.00 26.74 13 LYS D N 1
ATOM 6235 C CA . LYS D 1 13 ? -18.604 -11.560 37.109 1.00 27.20 13 LYS D CA 1
ATOM 6236 C C . LYS D 1 13 ? -17.268 -10.988 36.619 1.00 26.53 13 LYS D C 1
ATOM 6237 O O . LYS D 1 13 ? -17.115 -9.758 36.485 1.00 24.24 13 LYS D O 1
ATOM 6243 N N . SER D 1 14 ? -16.309 -11.860 36.319 1.00 25.02 14 SER D N 1
ATOM 6244 C CA . SER D 1 14 ? -15.030 -11.392 35.800 1.00 25.76 14 SER D CA 1
ATOM 6245 C C . SER D 1 14 ? -15.202 -10.712 34.441 1.00 24.86 14 SER D C 1
ATOM 6246 O O . SER D 1 14 ? -14.592 -9.669 34.183 1.00 24.36 14 SER D O 1
ATOM 6249 N N . VAL D 1 15 ? -16.025 -11.307 33.586 1.00 24.56 15 VAL D N 1
ATOM 6250 C CA . VAL D 1 15 ? -16.254 -10.756 32.243 1.00 23.90 15 VAL D CA 1
ATOM 6251 C C . VAL D 1 15 ? -16.931 -9.385 32.337 1.00 24.55 15 VAL D C 1
ATOM 6252 O O . VAL D 1 15 ? -16.488 -8.419 31.704 1.00 24.19 15 VAL D O 1
ATOM 6256 N N . ASN D 1 16 ? -17.971 -9.287 33.148 1.00 23.34 16 ASN D N 1
ATOM 6257 C CA . ASN D 1 16 ? -18.675 -8.017 33.291 1.00 24.78 16 ASN D CA 1
ATOM 6258 C C . ASN D 1 16 ? -17.724 -6.894 33.730 1.00 25.54 16 ASN D C 1
ATOM 6259 O O . ASN D 1 16 ? -17.792 -5.735 33.268 1.00 23.28 16 ASN D O 1
ATOM 6264 N N . LYS D 1 17 ? -16.814 -7.256 34.632 1.00 26.88 17 LYS D N 1
ATOM 6265 C CA . LYS D 1 17 ? -15.871 -6.306 35.170 1.00 26.11 17 LYS D CA 1
ATOM 6266 C C . LYS D 1 17 ? -14.916 -5.821 34.081 1.00 25.93 17 LYS D C 1
ATOM 6267 O O . LYS D 1 17 ? -14.707 -4.615 33.932 1.00 24.19 17 LYS D O 1
ATOM 6273 N N . ALA D 1 18 ? -14.384 -6.751 33.295 1.00 22.84 18 ALA D N 1
ATOM 6274 C CA . ALA D 1 18 ? -13.473 -6.462 32.202 1.00 22.64 18 ALA D CA 1
ATOM 6275 C C . ALA D 1 18 ? -14.201 -5.665 31.084 1.00 23.47 18 ALA D C 1
ATOM 6276 O O . ALA D 1 18 ? -13.606 -4.771 30.501 1.00 21.46 18 ALA D O 1
ATOM 6278 N N . LEU D 1 19 ? -15.475 -5.980 30.816 1.00 21.30 19 LEU D N 1
ATOM 6279 C CA . LEU D 1 19 ? -16.220 -5.260 29.769 1.00 22.22 19 LEU D CA 1
ATOM 6280 C C . LEU D 1 19 ? -16.427 -3.802 30.188 1.00 23.39 19 LEU D C 1
ATOM 6281 O O . LEU D 1 19 ? -16.257 -2.883 29.387 1.00 21.82 19 LEU D O 1
ATOM 6286 N N . GLU D 1 20 ? -16.859 -3.607 31.417 1.00 23.36 20 GLU D N 1
ATOM 6287 C CA . GLU D 1 20 ? -17.057 -2.255 31.927 1.00 24.30 20 GLU D CA 1
ATOM 6288 C C . GLU D 1 20 ? -15.763 -1.489 31.831 1.00 24.09 20 GLU D C 1
ATOM 6289 O O . GLU D 1 20 ? -15.760 -0.319 31.452 1.00 24.07 20 GLU D O 1
ATOM 6295 N N . ALA D 1 21 ? -14.648 -2.129 32.169 1.00 24.15 21 ALA D N 1
ATOM 6296 C CA . ALA D 1 21 ? -13.347 -1.484 32.096 1.00 23.73 21 ALA D CA 1
ATOM 6297 C C . ALA D 1 21 ? -12.910 -1.145 30.672 1.00 23.11 21 ALA D C 1
ATOM 6298 O O . ALA D 1 21 ? -12.283 -0.116 30.452 1.00 23.82 21 ALA D O 1
ATOM 6300 N N . ALA D 1 22 ? -13.227 -2.003 29.712 1.00 20.46 22 ALA D N 1
ATOM 6301 C CA . ALA D 1 22 ? -12.754 -1.784 28.333 1.00 20.37 22 ALA D CA 1
ATOM 6302 C C . ALA D 1 22 ? -13.470 -0.707 27.578 1.00 20.29 22 ALA D C 1
ATOM 6303 O O . ALA D 1 22 ? -12.880 -0.063 26.699 1.00 19.58 22 ALA D O 1
ATOM 6305 N N . VAL D 1 23 ? -14.730 -0.485 27.931 1.00 20.23 23 VAL D N 1
ATOM 6306 C CA . VAL D 1 23 ? -15.519 0.526 27.196 1.00 20.78 23 VAL D CA 1
ATOM 6307 C C . VAL D 1 23 ? -15.976 1.587 28.178 1.00 20.58 23 VAL D C 1
ATOM 6308 O O . VAL D 1 23 ? -17.014 1.460 28.777 1.00 22.90 23 VAL D O 1
ATOM 6312 N N . GLN D 1 24 ? -15.186 2.638 28.339 1.00 22.06 24 GLN D N 1
ATOM 6313 C CA . GLN D 1 24 ? -15.533 3.688 29.287 1.00 22.95 24 GLN D CA 1
ATOM 6314 C C . GLN D 1 24 ? -16.281 4.832 28.602 1.00 22.86 24 GLN D C 1
ATOM 6315 O O . GLN D 1 24 ? -16.238 4.967 27.378 1.00 22.88 24 GLN D O 1
ATOM 6321 N N . MET D 1 25 ? -16.936 5.645 29.394 1.00 20.34 25 MET D N 1
ATOM 6322 C CA . MET D 1 25 ? -17.576 6.838 28.841 1.00 22.47 25 MET D CA 1
ATOM 6323 C C . MET D 1 25 ? -16.476 7.841 28.485 1.00 21.93 25 MET D C 1
ATOM 6324 O O . MET D 1 25 ? -15.547 8.104 29.271 1.00 22.71 25 MET D O 1
ATOM 6329 N N . LYS D 1 26 ? -16.602 8.419 27.316 1.00 22.00 26 LYS D N 1
ATOM 6330 C CA . LYS D 1 26 ? -15.668 9.445 26.869 1.00 23.05 26 LYS D CA 1
ATOM 6331 C C . LYS D 1 26 ? -16.348 10.111 25.713 1.00 23.10 26 LYS D C 1
ATOM 6332 O O . LYS D 1 26 ? -17.419 9.654 25.275 1.00 20.88 26 LYS D O 1
ATOM 6338 N N . GLU D 1 27 ? -15.768 11.201 25.205 1.00 21.96 27 GLU D N 1
ATOM 6339 C CA . GLU D 1 27 ? -16.406 11.900 24.107 1.00 23.34 27 GLU D CA 1
ATOM 6340 C C . GLU D 1 27 ? -16.203 11.117 22.822 1.00 22.65 27 GLU D C 1
ATOM 6341 O O . GLU D 1 27 ? -15.160 10.509 22.647 1.00 22.72 27 GLU D O 1
ATOM 6347 N N . PRO D 1 28 ? -17.207 11.061 21.924 1.00 22.13 28 PRO D N 1
ATOM 6348 C CA . PRO D 1 28 ? -18.574 11.632 21.909 1.00 21.63 28 PRO D CA 1
ATOM 6349 C C . PRO D 1 28 ? -19.382 10.796 22.913 1.00 21.71 28 PRO D C 1
ATOM 6350 O O . PRO D 1 28 ? -19.472 9.574 22.791 1.00 22.05 28 PRO D O 1
ATOM 6354 N N . LEU D 1 29 ? -19.956 11.459 23.889 1.00 19.16 29 LEU D N 1
ATOM 6355 C CA . LEU D 1 29 ? -20.637 10.776 24.949 1.00 19.70 29 LEU D CA 1
ATOM 6356 C C . LEU D 1 29 ? -21.833 9.872 24.589 1.00 21.03 29 LEU D C 1
ATOM 6357 O O . LEU D 1 29 ? -22.002 8.746 25.179 1.00 18.59 29 LEU D O 1
ATOM 6362 N N . LYS D 1 30 ? -22.656 10.326 23.656 1.00 19.91 30 LYS D N 1
ATOM 6363 C CA . LYS D 1 30 ? -23.805 9.490 23.311 1.00 22.06 30 LYS D CA 1
ATOM 6364 C C . LYS D 1 30 ? -23.379 8.210 22.578 1.00 21.54 30 LYS D C 1
ATOM 6365 O O . LYS D 1 30 ? -24.000 7.198 22.741 1.00 20.49 30 LYS D O 1
ATOM 6371 N N . ILE D 1 31 ? -22.315 8.252 21.787 1.00 19.25 31 ILE D N 1
ATOM 6372 C CA . ILE D 1 31 ? -21.850 7.030 21.130 1.00 19.94 31 ILE D CA 1
ATOM 6373 C C . ILE D 1 31 ? -21.403 6.041 22.227 1.00 21.71 31 ILE D C 1
ATOM 6374 O O . ILE D 1 31 ? -21.746 4.854 22.183 1.00 19.85 31 ILE D O 1
ATOM 6379 N N . HIS D 1 32 ? -20.582 6.503 23.181 1.00 19.29 32 HIS D N 1
ATOM 6380 C CA . HIS D 1 32 ? -20.155 5.576 24.233 1.00 19.50 32 HIS D CA 1
ATOM 6381 C C . HIS D 1 32 ? -21.277 5.157 25.198 1.00 20.20 32 HIS D C 1
ATOM 6382 O O . HIS D 1 32 ? -21.345 4.045 25.621 1.00 19.61 32 HIS D O 1
ATOM 6389 N N . GLU D 1 33 ? -22.168 6.076 25.531 1.00 20.51 33 GLU D N 1
ATOM 6390 C CA . GLU D 1 33 ? -23.287 5.758 26.366 1.00 19.73 33 GLU D CA 1
ATOM 6391 C C . GLU D 1 33 ? -24.055 4.637 25.680 1.00 17.87 33 GLU D C 1
ATOM 6392 O O . GLU D 1 33 ? -24.425 3.677 26.331 1.00 18.56 33 GLU D O 1
ATOM 6398 N N . SER D 1 34 ? -24.293 4.747 24.378 1.00 18.55 34 SER D N 1
ATOM 6399 C CA . SER D 1 34 ? -25.055 3.695 23.646 1.00 20.49 34 SER D CA 1
ATOM 6400 C C . SER D 1 34 ? -24.348 2.352 23.648 1.00 20.19 34 SER D C 1
ATOM 6401 O O . SER D 1 34 ? -24.940 1.286 23.855 1.00 18.25 34 SER D O 1
ATOM 6404 N N . MET D 1 35 ? -23.026 2.380 23.416 1.00 18.87 35 MET D N 1
ATOM 6405 C CA . MET D 1 35 ? -22.291 1.127 23.425 1.00 17.65 35 MET D CA 1
ATOM 6406 C C . MET D 1 35 ? -22.461 0.431 24.775 1.00 19.26 35 MET D C 1
ATOM 6407 O O . MET D 1 35 ? -22.710 -0.773 24.843 1.00 21.33 35 MET D O 1
ATOM 6412 N N . ARG D 1 36 ? -22.272 1.193 25.854 1.00 17.83 36 ARG D N 1
ATOM 6413 C CA . ARG D 1 36 ? -22.337 0.642 27.215 1.00 20.25 36 ARG D CA 1
ATOM 6414 C C . ARG D 1 36 ? -23.761 0.188 27.584 1.00 20.95 36 ARG D C 1
ATOM 6415 O O . ARG D 1 36 ? -23.965 -0.828 28.246 1.00 21.13 36 ARG D O 1
ATOM 6423 N N . TYR D 1 37 ? -24.727 0.961 27.135 1.00 19.48 37 TYR D N 1
ATOM 6424 C CA . TYR D 1 37 ? -26.116 0.614 27.415 1.00 19.88 37 TYR D CA 1
ATOM 6425 C C . TYR D 1 37 ? -26.395 -0.828 26.968 1.00 21.76 37 TYR D C 1
ATOM 6426 O O . TYR D 1 37 ? -27.039 -1.588 27.679 1.00 21.99 37 TYR D O 1
ATOM 6435 N N . SER D 1 38 ? -25.925 -1.242 25.791 1.00 20.36 38 SER D N 1
ATOM 6436 C CA . SER D 1 38 ? -26.249 -2.623 25.403 1.00 20.40 38 SER D CA 1
ATOM 6437 C C . SER D 1 38 ? -25.201 -3.591 25.850 1.00 22.26 38 SER D C 1
ATOM 6438 O O . SER D 1 38 ? -25.521 -4.718 26.165 1.00 23.63 38 SER D O 1
ATOM 6441 N N . LEU D 1 39 ? -23.920 -3.170 25.903 1.00 22.07 39 LEU D N 1
ATOM 6442 C CA . LEU D 1 39 ? -22.867 -4.119 26.281 1.00 20.54 39 LEU D CA 1
ATOM 6443 C C . LEU D 1 39 ? -22.869 -4.483 27.774 1.00 23.11 39 LEU D C 1
ATOM 6444 O O . LEU D 1 39 ? -22.570 -5.585 28.169 1.00 21.36 39 LEU D O 1
ATOM 6449 N N . LEU D 1 40 ? -23.226 -3.543 28.617 1.00 24.05 40 LEU D N 1
ATOM 6450 C CA . LEU D 1 40 ? -23.140 -3.783 30.031 1.00 25.39 40 LEU D CA 1
ATOM 6451 C C . LEU D 1 40 ? -24.501 -4.068 30.664 1.00 28.17 40 LEU D C 1
ATOM 6452 O O . LEU D 1 40 ? -24.708 -3.743 31.810 1.00 30.96 40 LEU D O 1
ATOM 6457 N N . ALA D 1 41 ? -25.412 -4.682 29.930 1.00 28.93 41 ALA D N 1
ATOM 6458 C CA . ALA D 1 41 ? -26.715 -4.982 30.495 1.00 30.29 41 ALA D CA 1
ATOM 6459 C C . ALA D 1 41 ? -26.733 -6.394 31.180 1.00 33.13 41 ALA D C 1
ATOM 6460 O O . ALA D 1 41 ? -27.783 -6.912 31.568 1.00 32.91 41 ALA D O 1
ATOM 6462 N N . GLY D 1 42 ? -25.564 -7.011 31.343 1.00 33.57 42 GLY D N 1
ATOM 6463 C CA . GLY D 1 42 ? -25.515 -8.316 31.996 1.00 33.94 42 GLY D CA 1
ATOM 6464 C C . GLY D 1 42 ? -25.912 -9.493 31.102 1.00 33.88 42 GLY D C 1
ATOM 6465 O O . GLY D 1 42 ? -25.845 -9.405 29.895 1.00 36.11 42 GLY D O 1
ATOM 6466 N N . GLY D 1 43 ? -26.341 -10.602 31.678 1.00 31.66 43 GLY D N 1
ATOM 6467 C CA . GLY D 1 43 ? -26.679 -11.717 30.827 1.00 30.16 43 GLY D CA 1
ATOM 6468 C C . GLY D 1 43 ? -25.755 -12.858 31.184 1.00 28.58 43 GLY D C 1
ATOM 6469 O O . GLY D 1 43 ? -24.917 -12.690 32.062 1.00 29.32 43 GLY D O 1
ATOM 6470 N N . LYS D 1 44 ? -25.868 -13.976 30.465 1.00 27.93 44 LYS D N 1
ATOM 6471 C CA . LYS D 1 44 ? -25.098 -15.171 30.773 1.00 27.18 44 LYS D CA 1
ATOM 6472 C C . LYS D 1 44 ? -23.648 -15.127 30.348 1.00 25.79 44 LYS D C 1
ATOM 6473 O O . LYS D 1 44 ? -22.851 -15.842 30.927 1.00 24.66 44 LYS D O 1
ATOM 6479 N N . ARG D 1 45 ? -23.303 -14.296 29.360 1.00 21.10 45 ARG D N 1
ATOM 6480 C CA . ARG D 1 45 ? -21.917 -14.258 28.858 1.00 21.00 45 ARG D CA 1
ATOM 6481 C C . ARG D 1 45 ? -21.428 -15.632 28.387 1.00 19.07 45 ARG D C 1
ATOM 6482 O O . ARG D 1 45 ? -20.274 -15.995 28.621 1.00 20.66 45 ARG D O 1
ATOM 6490 N N . VAL D 1 46 ? -22.273 -16.384 27.679 1.00 19.31 46 VAL D N 1
ATOM 6491 C CA . VAL D 1 46 ? -21.884 -17.696 27.170 1.00 20.34 46 VAL D CA 1
ATOM 6492 C C . VAL D 1 46 ? -20.695 -17.656 26.187 1.00 19.72 46 VAL D C 1
ATOM 6493 O O . VAL D 1 46 ? -19.794 -18.529 26.276 1.00 19.13 46 VAL D O 1
ATOM 6497 N N . ARG D 1 47 ? -20.633 -16.642 25.317 1.00 17.32 47 ARG D N 1
ATOM 6498 C CA . ARG D 1 47 ? -19.516 -16.614 24.373 1.00 16.97 47 ARG D CA 1
ATOM 6499 C C . ARG D 1 47 ? -18.218 -16.307 25.090 1.00 18.01 47 ARG D C 1
ATOM 6500 O O . ARG D 1 47 ? -17.194 -16.931 24.797 1.00 21.52 47 ARG D O 1
ATOM 6508 N N . PRO D 1 48 ? -18.204 -15.331 26.019 1.00 19.46 48 PRO D N 1
ATOM 6509 C CA . PRO D 1 48 ? -16.946 -15.075 26.741 1.00 20.30 48 PRO D CA 1
ATOM 6510 C C . PRO D 1 48 ? -16.545 -16.366 27.549 1.00 20.42 48 PRO D C 1
ATOM 6511 O O . PRO D 1 48 ? -15.384 -16.737 27.613 1.00 19.42 48 PRO D O 1
ATOM 6515 N N . MET D 1 49 ? -17.518 -17.053 28.135 1.00 19.82 49 MET D N 1
ATOM 6516 C CA . MET D 1 49 ? -17.207 -18.273 28.916 1.00 21.58 49 MET D CA 1
ATOM 6517 C C . MET D 1 49 ? -16.647 -19.350 28.045 1.00 19.95 49 MET D C 1
ATOM 6518 O O . MET D 1 49 ? -15.656 -20.037 28.445 1.00 20.05 49 MET D O 1
ATOM 6523 N N . LEU D 1 50 ? -17.255 -19.551 26.877 1.00 17.91 50 LEU D N 1
ATOM 6524 C CA . LEU D 1 50 ? -16.708 -20.549 25.943 1.00 18.01 50 LEU D CA 1
ATOM 6525 C C . LEU D 1 50 ? -15.244 -20.237 25.626 1.00 19.27 50 LEU D C 1
ATOM 6526 O O . LEU D 1 50 ? -14.394 -21.139 25.523 1.00 17.73 50 LEU D O 1
ATOM 6531 N N . CYS D 1 51 ? -14.961 -18.957 25.389 1.00 19.67 51 CYS D N 1
ATOM 6532 C CA . CYS D 1 51 ? -13.581 -18.566 24.998 1.00 20.30 51 CYS D CA 1
ATOM 6533 C C . CYS D 1 51 ? -12.612 -18.834 26.170 1.00 21.51 51 CYS D C 1
ATOM 6534 O O . CYS D 1 51 ? -11.498 -19.402 26.009 1.00 22.77 51 CYS D O 1
ATOM 6537 N N . ILE D 1 52 ? -13.002 -18.374 27.356 1.00 20.65 52 ILE D N 1
ATOM 6538 C CA . ILE D 1 52 ? -12.121 -18.551 28.536 1.00 20.78 52 ILE D CA 1
ATOM 6539 C C . ILE D 1 52 ? -11.920 -20.051 28.847 1.00 20.76 52 ILE D C 1
ATOM 6540 O O . ILE D 1 52 ? -10.808 -20.499 29.107 1.00 18.36 52 ILE D O 1
ATOM 6545 N N . ALA D 1 53 ? -13.005 -20.808 28.823 1.00 19.20 53 ALA D N 1
ATOM 6546 C CA . ALA D 1 53 ? -12.925 -22.237 29.138 1.00 20.76 53 ALA D CA 1
ATOM 6547 C C . ALA D 1 53 ? -12.058 -22.953 28.111 1.00 21.28 53 ALA D C 1
ATOM 6548 O O . ALA D 1 53 ? -11.254 -23.826 28.502 1.00 20.33 53 ALA D O 1
ATOM 6550 N N . ALA D 1 54 ? -12.194 -22.605 26.808 1.00 19.63 54 ALA D N 1
ATOM 6551 C CA . ALA D 1 54 ? -11.391 -23.289 25.786 1.00 20.44 54 ALA D CA 1
ATOM 6552 C C . ALA D 1 54 ? -9.911 -22.964 26.032 1.00 21.38 54 ALA D C 1
ATOM 6553 O O . ALA D 1 54 ? -9.055 -23.821 25.886 1.00 23.06 54 ALA D O 1
ATOM 6555 N N . CYS D 1 55 ? -9.609 -21.731 26.439 1.00 20.44 55 CYS D N 1
ATOM 6556 C CA . CYS D 1 55 ? -8.220 -21.341 26.671 1.00 20.08 55 CYS D CA 1
ATOM 6557 C C . CYS D 1 55 ? -7.674 -22.126 27.872 1.00 23.20 55 CYS D C 1
ATOM 6558 O O . CYS D 1 55 ? -6.573 -22.705 27.799 1.00 25.35 55 CYS D O 1
ATOM 6561 N N . GLU D 1 56 ? -8.437 -22.154 28.981 1.00 23.59 56 GLU D N 1
ATOM 6562 C CA . GLU D 1 56 ? -8.005 -22.854 30.195 1.00 23.85 56 GLU D CA 1
ATOM 6563 C C . GLU D 1 56 ? -7.933 -24.327 29.926 1.00 23.69 56 GLU D C 1
ATOM 6564 O O . GLU D 1 56 ? -6.976 -24.962 30.385 1.00 24.31 56 GLU D O 1
ATOM 6570 N N . LEU D 1 57 ? -8.901 -24.868 29.177 1.00 21.87 57 LEU D N 1
ATOM 6571 C CA . LEU D 1 57 ? -8.873 -26.302 28.853 1.00 21.92 57 LEU D CA 1
ATOM 6572 C C . LEU D 1 57 ? -7.525 -26.741 28.235 1.00 24.00 57 LEU D C 1
ATOM 6573 O O . LEU D 1 57 ? -6.948 -27.792 28.625 1.00 24.82 57 LEU D O 1
ATOM 6578 N N . VAL D 1 58 ? -7.020 -25.995 27.265 1.00 24.00 58 VAL D N 1
ATOM 6579 C CA . VAL D 1 58 ? -5.782 -26.419 26.635 1.00 24.35 58 VAL D CA 1
ATOM 6580 C C . VAL D 1 58 ? -4.534 -25.983 27.390 1.00 26.18 58 VAL D C 1
ATOM 6581 O O . VAL D 1 58 ? -3.395 -26.204 26.900 1.00 27.03 58 VAL D O 1
ATOM 6585 N N . GLY D 1 59 ? -4.700 -25.376 28.569 1.00 26.67 59 GLY D N 1
ATOM 6586 C CA . GLY D 1 59 ? -3.506 -25.017 29.337 1.00 26.75 59 GLY D CA 1
ATOM 6587 C C . GLY D 1 59 ? -3.165 -23.547 29.485 1.00 29.06 59 GLY D C 1
ATOM 6588 O O . GLY D 1 59 ? -2.206 -23.229 30.163 1.00 29.43 59 GLY D O 1
ATOM 6589 N N . GLY D 1 60 ? -3.937 -22.629 28.892 1.00 27.67 60 GLY D N 1
ATOM 6590 C CA . GLY D 1 60 ? -3.607 -21.223 29.042 1.00 27.76 60 GLY D CA 1
ATOM 6591 C C . GLY D 1 60 ? -4.376 -20.593 30.188 1.00 28.52 60 GLY D C 1
ATOM 6592 O O . GLY D 1 60 ? -5.026 -21.296 30.960 1.00 28.45 60 GLY D O 1
ATOM 6593 N N . ASP D 1 61 ? -4.301 -19.279 30.351 1.00 29.71 61 ASP D N 1
ATOM 6594 C CA . ASP D 1 61 ? -5.055 -18.695 31.460 1.00 33.22 61 ASP D CA 1
ATOM 6595 C C . ASP D 1 61 ? -6.124 -17.669 31.085 1.00 31.14 61 ASP D C 1
ATOM 6596 O O . ASP D 1 61 ? -6.200 -17.164 29.965 1.00 29.95 61 ASP D O 1
ATOM 6601 N N . GLU D 1 62 ? -6.972 -17.391 32.038 1.00 31.02 62 GLU D N 1
ATOM 6602 C CA . GLU D 1 62 ? -8.041 -16.455 31.810 1.00 30.08 62 GLU D CA 1
ATOM 6603 C C . GLU D 1 62 ? -7.595 -15.097 31.299 1.00 30.30 62 GLU D C 1
ATOM 6604 O O . GLU D 1 62 ? -8.176 -14.571 30.342 1.00 27.77 62 GLU D O 1
ATOM 6610 N N . SER D 1 63 ? -6.562 -14.530 31.938 1.00 28.50 63 SER D N 1
ATOM 6611 C CA . SER D 1 63 ? -6.109 -13.187 31.565 1.00 28.70 63 SER D CA 1
ATOM 6612 C C . SER D 1 63 ? -5.668 -13.110 30.120 1.00 27.64 63 SER D C 1
ATOM 6613 O O . SER D 1 63 ? -5.790 -12.065 29.472 1.00 27.95 63 SER D O 1
ATOM 6616 N N . THR D 1 64 ? -5.164 -14.193 29.570 1.00 26.35 64 THR D N 1
ATOM 6617 C CA . THR D 1 64 ? -4.758 -14.171 28.152 1.00 25.94 64 THR D CA 1
ATOM 6618 C C . THR D 1 64 ? -5.969 -14.117 27.209 1.00 25.63 64 THR D C 1
ATOM 6619 O O . THR D 1 64 ? -5.969 -13.432 26.192 1.00 24.51 64 THR D O 1
ATOM 6623 N N . ALA D 1 65 ? -7.015 -14.837 27.587 1.00 24.18 65 ALA D N 1
ATOM 6624 C CA . ALA D 1 65 ? -8.235 -14.923 26.800 1.00 23.20 65 ALA D CA 1
ATOM 6625 C C . ALA D 1 65 ? -9.218 -13.776 27.029 1.00 22.07 65 ALA D C 1
ATOM 6626 O O . ALA D 1 65 ? -10.142 -13.620 26.245 1.00 24.23 65 ALA D O 1
ATOM 6628 N N . MET D 1 66 ? -9.057 -12.995 28.095 1.00 21.49 66 MET D N 1
ATOM 6629 C CA . MET D 1 66 ? -10.067 -12.016 28.439 1.00 19.94 66 MET D CA 1
ATOM 6630 C C . MET D 1 66 ? -10.430 -10.963 27.341 1.00 20.83 66 MET D C 1
ATOM 6631 O O . MET D 1 66 ? -11.626 -10.679 27.140 1.00 19.03 66 MET D O 1
ATOM 6636 N N . PRO D 1 67 ? -9.413 -10.351 26.686 1.00 19.81 67 PRO D N 1
ATOM 6637 C CA . PRO D 1 67 ? -9.706 -9.357 25.627 1.00 19.48 67 PRO D CA 1
ATOM 6638 C C . PRO D 1 67 ? -10.521 -10.048 24.522 1.00 20.13 67 PRO D C 1
ATOM 6639 O O . PRO D 1 67 ? -11.554 -9.514 24.054 1.00 22.52 67 PRO D O 1
ATOM 6643 N N . ALA D 1 68 ? -10.100 -11.260 24.104 1.00 18.85 68 ALA D N 1
ATOM 6644 C CA . ALA D 1 68 ? -10.855 -11.982 23.093 1.00 17.34 68 ALA D CA 1
ATOM 6645 C C . ALA D 1 68 ? -12.244 -12.349 23.605 1.00 18.54 68 ALA D C 1
ATOM 6646 O O . ALA D 1 68 ? -13.193 -12.324 22.828 1.00 18.40 68 ALA D O 1
ATOM 6648 N N . ALA D 1 69 ? -12.361 -12.774 24.855 1.00 17.84 69 ALA D N 1
ATOM 6649 C CA . ALA D 1 69 ? -13.686 -13.078 25.406 1.00 18.03 69 ALA D CA 1
ATOM 6650 C C . ALA D 1 69 ? -14.598 -11.824 25.336 1.00 17.32 69 ALA D C 1
ATOM 6651 O O . ALA D 1 69 ? -15.802 -11.928 25.052 1.00 19.94 69 ALA D O 1
ATOM 6653 N N . CYS D 1 70 ? -14.077 -10.668 25.738 1.00 19.58 70 CYS D N 1
ATOM 6654 C CA . CYS D 1 70 ? -14.852 -9.424 25.664 1.00 19.23 70 CYS D CA 1
ATOM 6655 C C . CYS D 1 70 ? -15.190 -9.084 24.200 1.00 18.48 70 CYS D C 1
ATOM 6656 O O . CYS D 1 70 ? -16.332 -8.671 23.889 1.00 19.08 70 CYS D O 1
ATOM 6659 N N . ALA D 1 71 ? -14.229 -9.283 23.272 1.00 18.04 71 ALA D N 1
ATOM 6660 C CA . ALA D 1 71 ? -14.475 -9.029 21.835 1.00 17.44 71 ALA D CA 1
ATOM 6661 C C . ALA D 1 71 ? -15.683 -9.857 21.334 1.00 19.43 71 ALA D C 1
ATOM 6662 O O . ALA D 1 71 ? -16.603 -9.299 20.695 1.00 18.33 71 ALA D O 1
ATOM 6664 N N . VAL D 1 72 ? -15.708 -11.179 21.580 1.00 17.85 72 VAL D N 1
ATOM 6665 C CA . VAL D 1 72 ? -16.865 -11.914 21.059 1.00 19.85 72 VAL D CA 1
ATOM 6666 C C . VAL D 1 72 ? -18.168 -11.405 21.683 1.00 19.59 72 VAL D C 1
ATOM 6667 O O . VAL D 1 72 ? -19.220 -11.422 21.026 1.00 22.28 72 VAL D O 1
ATOM 6671 N N . GLU D 1 73 ? -18.130 -10.927 22.918 1.00 19.52 73 GLU D N 1
ATOM 6672 C CA . GLU D 1 73 ? -19.383 -10.405 23.511 1.00 18.64 73 GLU D CA 1
ATOM 6673 C C . GLU D 1 73 ? -19.668 -9.049 22.834 1.00 19.09 73 GLU D C 1
ATOM 6674 O O . GLU D 1 73 ? -20.840 -8.695 22.625 1.00 18.72 73 GLU D O 1
ATOM 6680 N N . MET D 1 74 ? -18.630 -8.283 22.490 1.00 14.82 74 MET D N 1
ATOM 6681 C CA . MET D 1 74 ? -18.875 -7.017 21.800 1.00 18.40 74 MET D CA 1
ATOM 6682 C C . MET D 1 74 ? -19.575 -7.247 20.453 1.00 18.28 74 MET D C 1
ATOM 6683 O O . MET D 1 74 ? -20.467 -6.476 20.067 1.00 20.07 74 MET D O 1
ATOM 6688 N N . ILE D 1 75 ? -19.162 -8.286 19.744 1.00 19.60 75 ILE D N 1
ATOM 6689 C CA . ILE D 1 75 ? -19.753 -8.621 18.450 1.00 19.45 75 ILE D CA 1
ATOM 6690 C C . ILE D 1 75 ? -21.181 -9.097 18.652 1.00 20.39 75 ILE D C 1
ATOM 6691 O O . ILE D 1 75 ? -22.121 -8.635 17.944 1.00 18.37 75 ILE D O 1
ATOM 6696 N N . HIS D 1 76 ? -21.350 -9.990 19.623 1.00 18.39 76 HIS D N 1
ATOM 6697 C CA . HIS D 1 76 ? -22.667 -10.502 19.895 1.00 20.77 76 HIS D CA 1
ATOM 6698 C C . HIS D 1 76 ? -23.630 -9.337 20.209 1.00 21.88 76 HIS D C 1
ATOM 6699 O O . HIS D 1 76 ? -24.808 -9.294 19.707 1.00 24.52 76 HIS D O 1
ATOM 6706 N N . THR D 1 77 ? -23.171 -8.433 21.069 1.00 20.28 77 THR D N 1
ATOM 6707 C CA . THR D 1 77 ? -23.952 -7.277 21.437 1.00 19.35 77 THR D CA 1
ATOM 6708 C C . THR D 1 77 ? -24.335 -6.403 20.224 1.00 19.76 77 THR D C 1
ATOM 6709 O O . THR D 1 77 ? -25.536 -5.993 20.037 1.00 17.18 77 THR D O 1
ATOM 6713 N N . MET D 1 78 ? -23.352 -6.083 19.378 1.00 17.31 78 MET D N 1
ATOM 6714 C CA . MET D 1 78 ? -23.778 -5.192 18.307 1.00 18.56 78 MET D CA 1
ATOM 6715 C C . MET D 1 78 ? -24.628 -5.940 17.294 1.00 20.28 78 MET D C 1
ATOM 6716 O O . MET D 1 78 ? -25.479 -5.313 16.641 1.00 19.71 78 MET D O 1
ATOM 6721 N N . SER D 1 79 ? -24.463 -7.257 17.151 1.00 19.56 79 SER D N 1
ATOM 6722 C CA . SER D 1 79 ? -25.319 -7.925 16.170 1.00 22.44 79 SER D CA 1
ATOM 6723 C C . SER D 1 79 ? -26.799 -7.846 16.656 1.00 22.80 79 SER D C 1
ATOM 6724 O O . SER D 1 79 ? -27.704 -7.803 15.836 1.00 24.22 79 SER D O 1
ATOM 6727 N N . LEU D 1 80 ? -27.050 -7.832 17.963 1.00 23.18 80 LEU D N 1
ATOM 6728 C CA . LEU D 1 80 ? -28.445 -7.713 18.449 1.00 22.68 80 LEU D CA 1
ATOM 6729 C C . LEU D 1 80 ? -28.889 -6.270 18.286 1.00 23.27 80 LEU D C 1
ATOM 6730 O O . LEU D 1 80 ? -30.053 -5.976 17.928 1.00 24.48 80 LEU D O 1
ATOM 6735 N N . MET D 1 81 ? -27.983 -5.327 18.527 1.00 21.49 81 MET D N 1
ATOM 6736 C CA . MET D 1 81 ? -28.325 -3.916 18.348 1.00 21.12 81 MET D CA 1
ATOM 6737 C C . MET D 1 81 ? -28.758 -3.704 16.906 1.00 22.58 81 MET D C 1
ATOM 6738 O O . MET D 1 81 ? -29.706 -2.960 16.646 1.00 24.12 81 MET D O 1
ATOM 6743 N N . HIS D 1 82 ? -28.047 -4.293 15.954 1.00 19.79 82 HIS D N 1
ATOM 6744 C CA . HIS D 1 82 ? -28.447 -4.094 14.573 1.00 21.00 82 HIS D CA 1
ATOM 6745 C C . HIS D 1 82 ? -29.700 -4.926 14.232 1.00 22.71 82 HIS D C 1
ATOM 6746 O O . HIS D 1 82 ? -30.535 -4.482 13.457 1.00 20.93 82 HIS D O 1
ATOM 6753 N N . ASP D 1 83 ? -29.814 -6.096 14.845 1.00 22.40 83 ASP D N 1
ATOM 6754 C CA . ASP D 1 83 ? -30.953 -6.982 14.601 1.00 24.56 83 ASP D CA 1
ATOM 6755 C C . ASP D 1 83 ? -32.259 -6.344 15.103 1.00 22.90 83 ASP D C 1
ATOM 6756 O O . ASP D 1 83 ? -33.307 -6.588 14.542 1.00 26.96 83 ASP D O 1
ATOM 6761 N N . ASP D 1 84 ? -32.206 -5.549 16.156 1.00 23.07 84 ASP D N 1
ATOM 6762 C CA . ASP D 1 84 ? -33.400 -4.903 16.682 1.00 23.75 84 ASP D CA 1
ATOM 6763 C C . ASP D 1 84 ? -33.946 -3.726 15.878 1.00 25.99 84 ASP D C 1
ATOM 6764 O O . ASP D 1 84 ? -35.109 -3.339 16.093 1.00 24.23 84 ASP D O 1
ATOM 6769 N N . LEU D 1 85 ? -33.122 -3.141 14.978 1.00 24.75 85 LEU D N 1
ATOM 6770 C CA . LEU D 1 85 ? -33.536 -1.975 14.191 1.00 24.72 85 LEU D CA 1
ATOM 6771 C C . LEU D 1 85 ? -34.831 -2.178 13.355 1.00 24.60 85 LEU D C 1
ATOM 6772 O O . LEU D 1 85 ? -35.110 -3.272 12.883 1.00 23.57 85 LEU D O 1
ATOM 6777 N N . PRO D 1 86 ? -35.551 -1.087 13.074 1.00 26.61 86 PRO D N 1
ATOM 6778 C CA . PRO D 1 86 ? -36.793 -1.141 12.283 1.00 28.56 86 PRO D CA 1
ATOM 6779 C C . PRO D 1 86 ? -36.619 -1.873 10.950 1.00 31.33 86 PRO D C 1
ATOM 6780 O O . PRO D 1 86 ? -37.498 -2.659 10.546 1.00 31.51 86 PRO D O 1
ATOM 6784 N N . CYS D 1 87 ? -35.487 -1.657 10.257 1.00 30.79 87 CYS D N 1
ATOM 6785 C CA . CYS D 1 87 ? -35.268 -2.336 8.986 1.00 30.03 87 CYS D CA 1
ATOM 6786 C C . CYS D 1 87 ? -34.981 -3.818 9.107 1.00 30.32 87 CYS D C 1
ATOM 6787 O O . CYS D 1 87 ? -34.942 -4.531 8.092 1.00 29.13 87 CYS D O 1
ATOM 6790 N N . MET D 1 88 ? -34.766 -4.279 10.334 1.00 31.14 88 MET D N 1
ATOM 6791 C CA . MET D 1 88 ? -34.454 -5.688 10.602 1.00 33.60 88 MET D CA 1
ATOM 6792 C C . MET D 1 88 ? -35.649 -6.303 11.376 1.00 34.08 88 MET D C 1
ATOM 6793 O O . MET D 1 88 ? -36.675 -6.501 10.782 1.00 35.91 88 MET D O 1
ATOM 6798 N N . ASP D 1 89 ? -35.533 -6.576 12.672 1.00 35.70 89 ASP D N 1
ATOM 6799 C CA . ASP D 1 89 ? -36.639 -7.149 13.438 1.00 37.12 89 ASP D CA 1
ATOM 6800 C C . ASP D 1 89 ? -37.562 -6.138 14.024 1.00 38.20 89 ASP D C 1
ATOM 6801 O O . ASP D 1 89 ? -38.636 -6.492 14.497 1.00 38.48 89 ASP D O 1
ATOM 6806 N N . ASN D 1 90 ? -37.132 -4.881 14.062 1.00 37.28 90 ASN D N 1
ATOM 6807 C CA . ASN D 1 90 ? -37.986 -3.818 14.565 1.00 37.62 90 ASN D CA 1
ATOM 6808 C C . ASN D 1 90 ? -38.538 -4.109 15.962 1.00 38.57 90 ASN D C 1
ATOM 6809 O O . ASN D 1 90 ? -39.747 -4.156 16.157 1.00 37.89 90 ASN D O 1
ATOM 6814 N N . ASP D 1 91 ? -37.657 -4.296 16.944 1.00 37.00 91 ASP D N 1
ATOM 6815 C CA . ASP D 1 91 ? -38.099 -4.565 18.312 1.00 36.79 91 ASP D CA 1
ATOM 6816 C C . ASP D 1 91 ? -37.983 -3.336 19.196 1.00 36.92 91 ASP D C 1
ATOM 6817 O O . ASP D 1 91 ? -36.957 -2.646 19.173 1.00 36.72 91 ASP D O 1
ATOM 6822 N N . ASP D 1 92 ? -39.026 -3.029 19.963 1.00 34.88 92 ASP D N 1
ATOM 6823 C CA . ASP D 1 92 ? -38.953 -1.859 20.858 1.00 36.49 92 ASP D CA 1
ATOM 6824 C C . ASP D 1 92 ? -38.370 -2.182 22.226 1.00 34.72 92 ASP D C 1
ATOM 6825 O O . ASP D 1 92 ? -38.014 -1.259 22.965 1.00 32.88 92 ASP D O 1
ATOM 6830 N N . LEU D 1 93 ? -38.310 -3.478 22.579 1.00 34.00 93 LEU D N 1
ATOM 6831 C CA . LEU D 1 93 ? -37.769 -3.896 23.885 1.00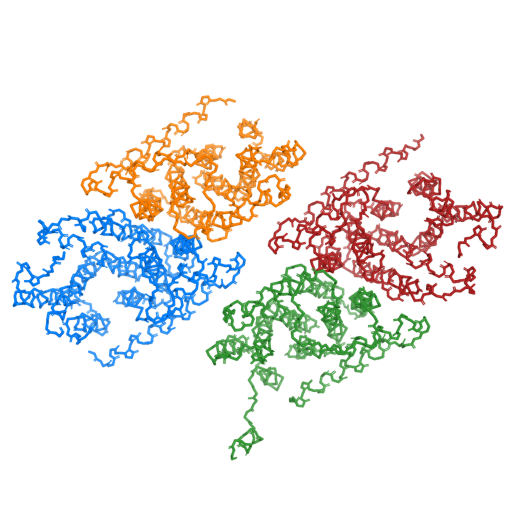 34.55 93 LEU D CA 1
ATOM 6832 C C . LEU D 1 93 ? -36.895 -5.101 23.728 1.00 34.00 93 LEU D C 1
ATOM 6833 O O . LEU D 1 93 ? -37.012 -5.809 22.750 1.00 35.52 93 LEU D O 1
ATOM 6838 N N . ARG D 1 94 ? -35.989 -5.285 24.686 1.00 35.38 94 ARG D N 1
ATOM 6839 C CA . ARG D 1 94 ? -35.078 -6.434 24.754 1.00 38.45 94 ARG D CA 1
ATOM 6840 C C . ARG D 1 94 ? -34.718 -6.559 26.231 1.00 40.38 94 ARG D C 1
ATOM 6841 O O . ARG D 1 94 ? -34.460 -5.555 26.879 1.00 41.21 94 ARG D O 1
ATOM 6849 N N . ARG D 1 95 ? -34.713 -7.777 26.772 1.00 45.33 95 ARG D N 1
ATOM 6850 C CA . ARG D 1 95 ? -34.354 -7.981 28.193 1.00 47.51 95 ARG D CA 1
ATOM 6851 C C . ARG D 1 95 ? -35.351 -7.183 29.037 1.00 47.54 95 ARG D C 1
ATOM 6852 O O . ARG D 1 95 ? -35.077 -6.858 30.181 1.00 49.04 95 ARG D O 1
ATOM 6860 N N . GLY D 1 96 ? -36.500 -6.850 28.464 1.00 47.46 96 GLY D N 1
ATOM 6861 C CA . GLY D 1 96 ? -37.485 -6.046 29.190 1.00 46.88 96 GLY D CA 1
ATOM 6862 C C . GLY D 1 96 ? -37.180 -4.546 29.274 1.00 46.24 96 GLY D C 1
ATOM 6863 O O . GLY D 1 96 ? -37.926 -3.786 29.932 1.00 47.54 96 GLY D O 1
ATOM 6864 N N . LYS D 1 97 ? -36.100 -4.096 28.613 1.00 42.94 97 LYS D N 1
ATOM 6865 C CA . LYS D 1 97 ? -35.698 -2.681 28.613 1.00 37.63 97 LYS D CA 1
ATOM 6866 C C . LYS D 1 97 ? -35.827 -2.123 27.170 1.00 33.83 97 LYS D C 1
ATOM 6867 O O . LYS D 1 97 ? -35.881 -2.895 26.213 1.00 32.87 97 LYS D O 1
ATOM 6873 N N . PRO D 1 98 ? -35.944 -0.781 26.999 1.00 30.00 98 PRO D N 1
ATOM 6874 C CA . PRO D 1 98 ? -36.051 -0.299 25.618 1.00 28.61 98 PRO D CA 1
ATOM 6875 C C . PRO D 1 98 ? -34.783 -0.682 24.821 1.00 28.89 98 PRO D C 1
ATOM 6876 O O . PRO D 1 98 ? -33.624 -0.621 25.382 1.00 27.93 98 PRO D O 1
ATOM 6880 N N . THR D 1 99 ? -35.008 -1.050 23.556 1.00 26.95 99 THR D N 1
ATOM 6881 C CA . THR D 1 99 ? -33.905 -1.409 22.655 1.00 27.23 99 THR D CA 1
ATOM 6882 C C . THR D 1 99 ? -33.026 -0.171 22.456 1.00 26.87 99 THR D C 1
ATOM 6883 O O . THR D 1 99 ? -33.443 0.982 22.719 1.00 24.79 99 THR D O 1
ATOM 6887 N N . ASN D 1 100 ? -31.795 -0.406 21.990 1.00 24.80 100 ASN D N 1
ATOM 6888 C CA . ASN D 1 100 ? -30.855 0.692 21.850 1.00 22.11 100 ASN D CA 1
ATOM 6889 C C . ASN D 1 100 ? -31.356 1.852 20.979 1.00 21.02 100 ASN D C 1
ATOM 6890 O O . ASN D 1 100 ? -31.248 2.987 21.366 1.00 22.44 100 ASN D O 1
ATOM 6895 N N . HIS D 1 101 ? -31.907 1.593 19.816 1.00 23.01 101 HIS D N 1
ATOM 6896 C CA . HIS D 1 101 ? -32.338 2.716 18.991 1.00 24.55 101 HIS D CA 1
ATOM 6897 C C . HIS D 1 101 ? -33.546 3.453 19.570 1.00 27.41 101 HIS D C 1
ATOM 6898 O O . HIS D 1 101 ? -33.813 4.599 19.212 1.00 26.43 101 HIS D O 1
ATOM 6905 N N . MET D 1 102 ? -34.296 2.782 20.432 1.00 28.08 102 MET D N 1
ATOM 6906 C CA . MET D 1 102 ? -35.441 3.449 21.024 1.00 29.89 102 MET D CA 1
ATOM 6907 C C . MET D 1 102 ? -34.946 4.397 22.096 1.00 29.76 102 MET D C 1
ATOM 6908 O O . MET D 1 102 ? -35.595 5.382 22.357 1.00 27.82 102 MET D O 1
ATOM 6913 N N . ALA D 1 103 ? -33.786 4.105 22.715 1.00 27.61 103 ALA D N 1
ATOM 6914 C CA . ALA D 1 103 ? -33.247 4.974 23.758 1.00 28.45 103 ALA D CA 1
ATOM 6915 C C . ALA D 1 103 ? -32.358 6.071 23.215 1.00 29.82 103 ALA D C 1
ATOM 6916 O O . ALA D 1 103 ? -32.280 7.170 23.803 1.00 28.14 103 ALA D O 1
ATOM 6918 N N . PHE D 1 104 ? -31.663 5.763 22.114 1.00 29.32 104 PHE D N 1
ATOM 6919 C CA . PHE D 1 104 ? -30.703 6.699 21.548 1.00 28.01 104 PHE D CA 1
ATOM 6920 C C . PHE D 1 104 ? -30.957 7.174 20.140 1.00 28.20 104 PHE D C 1
ATOM 6921 O O . PHE D 1 104 ? -30.218 8.034 19.647 1.00 29.44 104 PHE D O 1
ATOM 6929 N N . GLY D 1 105 ? -31.954 6.611 19.468 1.00 26.23 105 GLY D N 1
ATOM 6930 C CA . GLY D 1 105 ? -32.182 7.016 18.098 1.00 25.34 105 GLY D CA 1
ATOM 6931 C C . GLY D 1 105 ? -31.512 5.990 17.227 1.00 26.44 105 GLY D C 1
ATOM 6932 O O . GLY D 1 105 ? -30.523 5.333 17.644 1.00 24.84 105 GLY D O 1
ATOM 6933 N N . GLU D 1 106 ? -32.003 5.845 16.001 1.00 26.61 106 GLU D N 1
ATOM 6934 C CA . GLU D 1 106 ? -31.427 4.827 15.129 1.00 26.58 106 GLU D CA 1
ATOM 6935 C C . GLU D 1 106 ? -30.026 5.162 14.648 1.00 26.89 106 GLU D C 1
ATOM 6936 O O . GLU D 1 106 ? -29.210 4.264 14.460 1.00 24.37 106 GLU D O 1
ATOM 6942 N N . SER D 1 107 ? -29.754 6.431 14.443 1.00 24.16 107 SER D N 1
ATOM 6943 C CA . SER D 1 107 ? -28.429 6.782 13.944 1.00 26.54 107 SER D CA 1
ATOM 6944 C C . SER D 1 107 ? -27.292 6.403 14.934 1.00 23.86 107 SER D C 1
ATOM 6945 O O . SER D 1 107 ? -26.256 5.858 14.540 1.00 25.47 107 SER D O 1
ATOM 6948 N N . VAL D 1 108 ? -27.499 6.673 16.207 1.00 23.13 108 VAL D N 1
ATOM 6949 C CA . VAL D 1 108 ? -26.527 6.298 17.267 1.00 22.33 108 VAL D CA 1
ATOM 6950 C C . VAL D 1 108 ? -26.438 4.782 17.386 1.00 21.55 108 VAL D C 1
ATOM 6951 O O . VAL D 1 108 ? -25.365 4.218 17.514 1.00 21.50 108 VAL D O 1
ATOM 6955 N N . ALA D 1 109 ? -27.576 4.092 17.365 1.00 22.13 109 ALA D N 1
ATOM 6956 C CA . ALA D 1 109 ? -27.547 2.634 17.482 1.00 19.99 109 ALA D CA 1
ATOM 6957 C C . ALA D 1 109 ? -26.777 1.997 16.369 1.00 21.21 109 ALA D C 1
ATOM 6958 O O . ALA D 1 109 ? -25.999 1.062 16.630 1.00 21.07 109 ALA D O 1
ATOM 6960 N N . VAL D 1 110 ? -26.916 2.483 15.131 1.00 20.10 110 VAL D N 1
ATOM 6961 C CA . VAL D 1 110 ? -26.188 1.897 14.020 1.00 18.54 110 VAL D CA 1
ATOM 6962 C C . VAL D 1 110 ? -24.663 2.135 14.257 1.00 18.68 110 VAL D C 1
ATOM 6963 O O . VAL D 1 110 ? -23.900 1.186 14.228 1.00 17.85 110 VAL D O 1
ATOM 6967 N N . LEU D 1 111 ? -24.275 3.373 14.541 1.00 17.35 111 LEU D N 1
ATOM 6968 C CA . LEU D 1 111 ? -22.838 3.735 14.741 1.00 18.13 111 LEU D CA 1
ATOM 6969 C C . LEU D 1 111 ? -22.240 3.129 16.012 1.00 18.51 111 LEU D C 1
ATOM 6970 O O . LEU D 1 111 ? -21.099 2.736 16.000 1.00 19.90 111 LEU D O 1
ATOM 6975 N N . ALA D 1 112 ? -22.987 3.078 17.112 1.00 18.11 112 ALA D N 1
ATOM 6976 C CA . ALA D 1 112 ? -22.468 2.482 18.352 1.00 18.07 112 ALA D CA 1
ATOM 6977 C C . ALA D 1 112 ? -22.279 1.027 18.067 1.00 18.80 112 ALA D C 1
ATOM 6978 O O . ALA D 1 112 ? -21.328 0.423 18.551 1.00 19.39 112 ALA D O 1
ATOM 6980 N N . GLY D 1 113 ? -23.161 0.434 17.264 1.00 14.28 113 GLY D N 1
ATOM 6981 C CA . GLY D 1 113 ? -22.970 -0.975 16.901 1.00 15.87 113 GLY D CA 1
ATOM 6982 C C . GLY D 1 113 ? -21.662 -1.157 16.078 1.00 18.13 113 GLY D C 1
ATOM 6983 O O . GLY D 1 113 ? -20.813 -2.072 16.331 1.00 17.58 113 GLY D O 1
ATOM 6984 N N . ASP D 1 114 ? -21.487 -0.307 15.087 1.00 16.17 114 ASP D N 1
ATOM 6985 C CA . ASP D 1 114 ? -20.260 -0.373 14.282 1.00 17.29 114 ASP D CA 1
ATOM 6986 C C . ASP D 1 114 ? -19.034 -0.134 15.144 1.00 17.25 114 ASP D C 1
ATOM 6987 O O . ASP D 1 114 ? -17.978 -0.700 14.881 1.00 16.28 114 ASP D O 1
ATOM 6992 N N . ALA D 1 115 ? -19.178 0.702 16.166 1.00 15.67 115 ALA D N 1
ATOM 6993 C CA . ALA D 1 115 ? -18.061 1.014 17.080 1.00 17.80 115 ALA D CA 1
ATOM 6994 C C . ALA D 1 115 ? -17.622 -0.248 17.845 1.00 19.31 115 ALA D C 1
ATOM 6995 O O . ALA D 1 115 ? -16.422 -0.566 17.979 1.00 19.08 115 ALA D O 1
ATOM 6997 N N . LEU D 1 116 ? -18.595 -0.993 18.346 1.00 16.30 116 LEU D N 1
ATOM 6998 C CA . LEU D 1 116 ? -18.346 -2.271 19.054 1.00 16.86 116 LEU D CA 1
ATOM 6999 C C . LEU D 1 116 ? -17.679 -3.313 18.159 1.00 18.80 116 LEU D C 1
ATOM 7000 O O . LEU D 1 116 ? -16.758 -4.072 18.598 1.00 18.07 116 LEU D O 1
ATOM 7005 N N . LEU D 1 117 ? -18.103 -3.356 16.888 1.00 16.18 117 LEU D N 1
ATOM 7006 C CA . LEU D 1 117 ? -17.518 -4.292 15.919 1.00 15.66 117 LEU D CA 1
ATOM 7007 C C . LEU D 1 117 ? -16.025 -3.943 15.692 1.00 16.59 117 LEU D C 1
ATOM 7008 O O . LEU D 1 117 ? -15.140 -4.816 15.702 1.00 16.13 117 LEU D O 1
ATOM 7013 N N . SER D 1 118 ? -15.763 -2.671 15.431 1.00 16.38 118 SER D N 1
ATOM 7014 C CA . SER D 1 118 ? -14.365 -2.247 15.208 1.00 17.83 118 SER D CA 1
ATOM 7015 C C . SER D 1 118 ? -13.519 -2.430 16.505 1.00 19.59 118 SER D C 1
ATOM 7016 O O . SER D 1 118 ? -12.362 -2.881 16.477 1.00 18.96 118 SER D O 1
ATOM 7019 N N . PHE D 1 119 ? -14.102 -2.038 17.619 1.00 17.12 119 PHE D N 1
ATOM 7020 C CA . PHE D 1 119 ? -13.376 -2.094 18.869 1.00 19.80 119 PHE D CA 1
ATOM 7021 C C . PHE D 1 119 ? -13.074 -3.528 19.271 1.00 19.32 119 PHE D C 1
ATOM 7022 O O . PHE D 1 119 ? -12.056 -3.742 19.943 1.00 17.30 119 PHE D O 1
ATOM 7030 N N . ALA D 1 120 ? -13.891 -4.499 18.816 1.00 16.27 120 ALA D N 1
ATOM 7031 C CA . ALA D 1 120 ? -13.620 -5.900 19.157 1.00 17.59 120 ALA D CA 1
ATOM 7032 C C . ALA D 1 120 ? -12.206 -6.263 18.642 1.00 21.73 120 ALA D C 1
ATOM 7033 O O . ALA D 1 120 ? -11.387 -6.846 19.365 1.00 20.41 120 ALA D O 1
ATOM 7035 N N . PHE D 1 121 ? -11.932 -5.892 17.385 1.00 21.03 121 PHE D N 1
ATOM 7036 C CA . PHE D 1 121 ? -10.639 -6.158 16.741 1.00 21.25 121 PHE D CA 1
ATOM 7037 C C . PHE D 1 121 ? -9.552 -5.355 17.398 1.00 21.03 121 PHE D C 1
ATOM 7038 O O . PHE D 1 121 ? -8.462 -5.896 17.674 1.00 22.43 121 PHE D O 1
ATOM 7046 N N . GLU D 1 122 ? -9.806 -4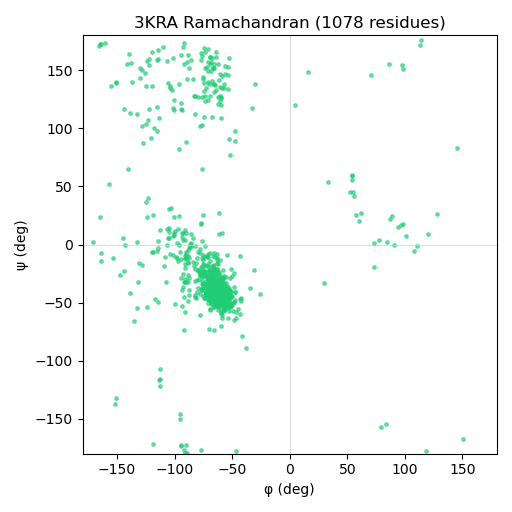.071 17.629 1.00 18.69 122 GLU D N 1
ATOM 7047 C CA . GLU D 1 122 ? -8.801 -3.232 18.310 1.00 19.30 122 GLU D CA 1
ATOM 7048 C C . GLU D 1 122 ? -8.372 -3.809 19.670 1.00 21.22 122 GLU D C 1
ATOM 7049 O O . GLU D 1 122 ? -7.149 -3.907 20.009 1.00 21.09 122 GLU D O 1
ATOM 7055 N N . HIS D 1 123 ? -9.366 -4.169 20.482 1.00 18.00 123 HIS D N 1
ATOM 7056 C CA . HIS D 1 123 ? -9.121 -4.640 21.829 1.00 20.22 123 HIS D CA 1
ATOM 7057 C C . HIS D 1 123 ? -8.362 -5.975 21.869 1.00 21.01 123 HIS D C 1
ATOM 7058 O O . HIS D 1 123 ? -7.424 -6.121 22.643 1.00 22.48 123 HIS D O 1
ATOM 7065 N N . VAL D 1 124 ? -8.761 -6.943 21.051 1.00 21.81 124 VAL D N 1
ATOM 7066 C CA . VAL D 1 124 ? -8.035 -8.222 20.985 1.00 23.38 124 VAL D CA 1
ATOM 7067 C C . VAL D 1 124 ? -6.584 -7.964 20.485 1.00 25.30 124 VAL D C 1
ATOM 7068 O O . VAL D 1 124 ? -5.596 -8.537 21.040 1.00 23.67 124 VAL D O 1
ATOM 7072 N N . ALA D 1 125 ? -6.435 -7.112 19.459 1.00 22.54 125 ALA D N 1
ATOM 7073 C CA . ALA D 1 125 ? -5.113 -6.843 18.913 1.00 23.87 125 ALA D CA 1
ATOM 7074 C C . ALA D 1 125 ? -4.174 -6.097 19.848 1.00 24.61 125 ALA D C 1
ATOM 7075 O O . ALA D 1 125 ? -2.949 -6.430 19.936 1.00 24.29 125 ALA D O 1
ATOM 7077 N N . ALA D 1 126 ? -4.712 -5.108 20.548 1.00 24.90 126 ALA D N 1
ATOM 7078 C CA . ALA D 1 126 ? -3.893 -4.268 21.409 1.00 27.00 126 ALA D CA 1
ATOM 7079 C C . ALA D 1 126 ? -3.755 -4.700 22.863 1.00 27.35 126 ALA D C 1
ATOM 7080 O O . ALA D 1 126 ? -2.742 -4.412 23.486 1.00 27.15 126 ALA D O 1
ATOM 7082 N N . ALA D 1 127 ? -4.794 -5.325 23.416 1.00 25.01 127 ALA D N 1
ATOM 7083 C CA . ALA D 1 127 ? -4.793 -5.674 24.814 1.00 25.92 127 ALA D CA 1
ATOM 7084 C C . ALA D 1 127 ? -4.403 -7.102 25.177 1.00 25.96 127 ALA D C 1
ATOM 7085 O O . ALA D 1 127 ? -4.168 -7.394 26.341 1.00 26.97 127 ALA D O 1
ATOM 7087 N N . THR D 1 128 ? -4.321 -7.981 24.203 1.00 25.30 128 THR D N 1
ATOM 7088 C CA . THR D 1 128 ? -3.969 -9.351 24.489 1.00 27.86 128 THR D CA 1
ATOM 7089 C C . THR D 1 128 ? -2.507 -9.494 24.882 1.00 30.55 128 THR D C 1
ATOM 7090 O O . THR D 1 128 ? -1.629 -9.067 24.138 1.00 29.87 128 THR D O 1
ATOM 7094 N N . LYS D 1 129 ? -2.247 -10.082 26.050 1.00 32.01 129 LYS D N 1
ATOM 7095 C CA . LYS D 1 129 ? -0.872 -10.301 26.500 1.00 34.11 129 LYS D CA 1
ATOM 7096 C C . LYS D 1 129 ? -0.743 -11.797 26.814 1.00 35.30 129 LYS D C 1
ATOM 7097 O O . LYS D 1 129 ? -1.709 -12.430 27.241 1.00 34.43 129 LYS D O 1
ATOM 7103 N N . GLY D 1 130 ? 0.441 -12.361 26.595 1.00 36.95 130 GLY D N 1
ATOM 7104 C CA . GLY D 1 130 ? 0.649 -13.775 26.891 1.00 35.91 130 GLY D CA 1
ATOM 7105 C C . GLY D 1 130 ? 0.544 -14.682 25.686 1.00 37.29 130 GLY D C 1
ATOM 7106 O O . GLY D 1 130 ? 0.386 -15.898 25.817 1.00 37.17 130 GLY D O 1
ATOM 7107 N N . ALA D 1 131 ? 0.639 -14.083 24.508 1.00 37.20 131 ALA D N 1
ATOM 7108 C CA . ALA D 1 131 ? 0.542 -14.834 23.273 1.00 39.91 131 ALA D CA 1
ATOM 7109 C C . ALA D 1 131 ? 1.380 -14.057 22.267 1.00 39.84 131 ALA D C 1
ATOM 7110 O O . ALA D 1 131 ? 1.349 -12.839 22.276 1.00 41.76 131 ALA D O 1
ATOM 7112 N N . PRO D 1 132 ? 2.171 -14.743 21.416 1.00 39.83 132 PRO D N 1
ATOM 7113 C CA . PRO D 1 132 ? 2.983 -14.021 20.441 1.00 39.89 132 PRO D CA 1
ATOM 7114 C C . PRO D 1 132 ? 2.110 -13.358 19.351 1.00 39.49 132 PRO D C 1
ATOM 7115 O O . PRO D 1 132 ? 0.953 -13.745 19.133 1.00 40.15 132 PRO D O 1
ATOM 7119 N N . PRO D 1 133 ? 2.662 -12.375 18.649 1.00 38.92 133 PRO D N 1
ATOM 7120 C CA . PRO D 1 133 ? 1.928 -11.679 17.594 1.00 38.67 133 PRO D CA 1
ATOM 7121 C C . PRO D 1 133 ? 1.352 -12.568 16.512 1.00 38.78 133 PRO D C 1
ATOM 7122 O O . PRO D 1 133 ? 0.194 -12.385 16.156 1.00 38.51 133 PRO D O 1
ATOM 7126 N N . GLU D 1 134 ? 2.118 -13.530 15.988 1.00 37.19 134 GLU D N 1
ATOM 7127 C CA . GLU D 1 134 ? 1.589 -14.373 14.924 1.00 36.62 134 GLU D CA 1
ATOM 7128 C C . GLU D 1 134 ? 0.274 -15.019 15.398 1.00 34.38 134 GLU D C 1
ATOM 7129 O O . GLU D 1 134 ? -0.691 -15.145 14.651 1.00 32.81 134 GLU D O 1
ATOM 7135 N N . ARG D 1 135 ? 0.257 -15.438 16.644 1.00 32.47 135 ARG D N 1
ATOM 7136 C CA . ARG D 1 135 ? -0.906 -16.092 17.226 1.00 32.19 135 ARG D CA 1
ATOM 7137 C C . ARG D 1 135 ? -2.084 -15.111 17.407 1.00 28.78 135 ARG D C 1
ATOM 7138 O O . ARG D 1 135 ? -3.235 -15.492 17.211 1.00 31.35 135 ARG D O 1
ATOM 7146 N N . ILE D 1 136 ? -1.795 -13.882 17.808 1.00 26.25 136 ILE D N 1
ATOM 7147 C CA . ILE D 1 136 ? -2.842 -12.860 17.995 1.00 24.43 136 ILE D CA 1
ATOM 7148 C C . ILE D 1 136 ? -3.407 -12.559 16.602 1.00 25.10 136 ILE D C 1
ATOM 7149 O O . ILE D 1 136 ? -4.625 -12.539 16.442 1.00 22.99 136 ILE D O 1
ATOM 7154 N N . VAL D 1 137 ? -2.538 -12.390 15.600 1.00 21.96 137 VAL D N 1
ATOM 7155 C CA . VAL D 1 137 ? -2.996 -12.188 14.240 1.00 23.85 137 VAL D CA 1
ATOM 7156 C C . VAL D 1 137 ? -3.845 -13.372 13.720 1.00 24.42 137 VAL D C 1
ATOM 7157 O O . VAL D 1 137 ? -4.899 -13.143 13.105 1.00 23.50 137 VAL D O 1
ATOM 7161 N N . ARG D 1 138 ? -3.435 -14.627 13.972 1.00 22.96 138 ARG D N 1
ATOM 7162 C CA . ARG D 1 138 ? -4.216 -15.786 13.539 1.00 24.24 138 ARG D CA 1
ATOM 7163 C C . ARG D 1 138 ? -5.669 -15.756 14.145 1.00 25.41 138 ARG D C 1
ATOM 7164 O O . ARG D 1 138 ? -6.675 -16.078 13.490 1.00 25.49 138 ARG D O 1
ATOM 7172 N N . VAL D 1 139 ? -5.744 -15.334 15.398 1.00 24.92 139 VAL D N 1
ATOM 7173 C CA . VAL D 1 139 ? -6.985 -15.223 16.152 1.00 24.91 139 VAL D CA 1
ATOM 7174 C C . VAL D 1 139 ? -7.865 -14.091 15.538 1.00 23.61 139 VAL D C 1
ATOM 7175 O O . VAL D 1 139 ? -9.077 -14.234 15.438 1.00 20.36 139 VAL D O 1
ATOM 7179 N N . LEU D 1 140 ? -7.236 -12.979 15.155 1.00 22.07 140 LEU D N 1
ATOM 7180 C CA . LEU D 1 140 ? -7.976 -11.878 14.538 1.00 21.97 140 LEU D CA 1
ATOM 7181 C C . LEU D 1 140 ? -8.598 -12.380 13.245 1.00 21.85 140 LEU D C 1
ATOM 7182 O O . LEU D 1 140 ? -9.773 -12.071 12.923 1.00 23.64 140 LEU D O 1
ATOM 7187 N N . GLY D 1 141 ? -7.854 -13.212 12.527 1.00 22.50 141 GLY D N 1
ATOM 7188 C CA . GLY D 1 141 ? -8.352 -13.819 11.294 1.00 22.37 141 GLY D CA 1
ATOM 7189 C C . GLY D 1 141 ? -9.541 -14.734 11.554 1.00 23.58 141 GLY D C 1
ATOM 7190 O O . GLY D 1 141 ? -10.583 -14.700 10.843 1.00 23.30 141 GLY D O 1
ATOM 7191 N N . GLU D 1 142 ? -9.432 -15.536 12.607 1.00 20.76 142 GLU D N 1
ATOM 7192 C CA . GLU D 1 142 ? -10.516 -16.476 12.931 1.00 22.09 142 GLU D CA 1
ATOM 7193 C C . GLU D 1 142 ? -11.754 -15.721 13.336 1.00 19.89 142 GLU D C 1
ATOM 7194 O O . GLU D 1 142 ? -12.829 -16.127 12.994 1.00 21.20 142 GLU D O 1
ATOM 7200 N N . LEU D 1 143 ? -11.581 -14.657 14.114 1.00 19.27 143 LEU D N 1
ATOM 7201 C CA . LEU D 1 143 ? -12.730 -13.830 14.538 1.00 20.50 143 LEU D CA 1
ATOM 7202 C C . LEU D 1 143 ? -13.426 -13.265 13.292 1.00 21.42 143 LEU D C 1
ATOM 7203 O O . LEU D 1 143 ? -14.652 -13.338 13.151 1.00 20.39 143 LEU D O 1
ATOM 7208 N N . ALA D 1 144 ? -12.631 -12.739 12.380 1.00 19.04 144 ALA D N 1
ATOM 7209 C CA . ALA D 1 144 ? -13.162 -12.171 11.132 1.00 21.04 144 ALA D CA 1
ATOM 7210 C C . ALA D 1 144 ? -13.976 -13.184 10.306 1.00 20.93 144 ALA D C 1
ATOM 7211 O O . ALA D 1 144 ? -15.121 -12.892 9.855 1.00 20.50 144 ALA D O 1
ATOM 7213 N N . VAL D 1 145 ? -13.447 -14.398 10.168 1.00 21.74 145 VAL D N 1
ATOM 7214 C CA . VAL D 1 145 ? -14.133 -15.441 9.392 1.00 21.92 145 VAL D CA 1
ATOM 7215 C C . VAL D 1 145 ? -15.428 -15.902 10.082 1.00 22.16 145 VAL D C 1
ATOM 7216 O O . VAL D 1 145 ? -16.400 -16.166 9.431 1.00 22.22 145 VAL D O 1
ATOM 7220 N N . SER D 1 146 ? -15.439 -15.957 11.400 1.00 21.08 146 SER D N 1
ATOM 7221 C CA . SER D 1 146 ? -16.611 -16.394 12.114 1.00 23.06 146 SER D CA 1
ATOM 7222 C C . SER D 1 146 ? -17.767 -15.349 12.115 1.00 22.52 146 SER D C 1
ATOM 7223 O O . SER D 1 146 ? -18.927 -15.735 12.345 1.00 22.50 146 SER D O 1
ATOM 7226 N N . ILE D 1 147 ? -17.482 -14.061 11.821 1.00 21.09 147 ILE D N 1
ATOM 7227 C CA . ILE D 1 147 ? -18.546 -13.059 11.892 1.00 21.32 147 ILE D CA 1
ATOM 7228 C C . ILE D 1 147 ? -18.939 -12.403 10.570 1.00 22.42 147 ILE D C 1
ATOM 7229 O O . ILE D 1 147 ? -19.882 -11.575 10.513 1.00 24.12 147 ILE D O 1
ATOM 7234 N N . GLY D 1 148 ? -18.226 -12.777 9.520 1.00 21.80 148 GLY D N 1
ATOM 7235 C CA . GLY D 1 148 ? -18.443 -12.199 8.225 1.00 23.56 148 GLY D CA 1
ATOM 7236 C C . GLY D 1 148 ? -19.364 -12.949 7.292 1.00 24.89 148 GLY D C 1
ATOM 7237 O O . GLY D 1 148 ? -20.307 -13.652 7.730 1.00 25.52 148 GLY D O 1
ATOM 7238 N N . SER D 1 149 ? -19.070 -12.783 6.003 1.00 25.06 149 SER D N 1
ATOM 7239 C CA . SER D 1 149 ? -19.847 -13.381 4.910 1.00 26.35 149 SER D CA 1
ATOM 7240 C C . SER D 1 149 ? -19.885 -14.915 4.851 1.00 27.33 149 SER D C 1
ATOM 7241 O O . SER D 1 149 ? -20.606 -15.500 4.007 1.00 28.23 149 SER D O 1
ATOM 7244 N N . GLU D 1 150 ? -19.077 -15.553 5.695 1.00 26.52 150 GLU D N 1
ATOM 7245 C CA . GLU D 1 150 ? -19.064 -17.003 5.778 1.00 27.60 150 GLU D CA 1
ATOM 7246 C C . GLU D 1 150 ? -19.333 -17.349 7.223 1.00 27.96 150 GLU D C 1
ATOM 7247 O O . GLU D 1 150 ? -18.955 -18.424 7.651 1.00 30.61 150 GLU D O 1
ATOM 7253 N N . GLY D 1 151 ? -19.974 -16.453 7.972 1.00 26.56 151 GLY D N 1
ATOM 7254 C CA . GLY D 1 151 ? -20.226 -16.697 9.376 1.00 26.80 151 GLY D CA 1
ATOM 7255 C C . GLY D 1 151 ? -21.481 -15.977 9.803 1.00 27.95 151 GLY D C 1
ATOM 7256 O O . GLY D 1 151 ? -22.509 -16.070 9.117 1.00 28.44 151 GLY D O 1
ATOM 7257 N N . LEU D 1 152 ? -21.413 -15.253 10.926 1.00 26.66 152 LEU D N 1
ATOM 7258 C CA . LEU D 1 152 ? -22.601 -14.554 11.429 1.00 25.85 152 LEU D CA 1
ATOM 7259 C C . LEU D 1 152 ? -23.401 -13.736 10.361 1.00 27.38 152 LEU D C 1
ATOM 7260 O O . LEU D 1 152 ? -24.618 -13.961 10.183 1.00 26.09 152 LEU D O 1
ATOM 7265 N N . VAL D 1 153 ? -22.763 -12.766 9.690 1.00 25.93 153 VAL D N 1
ATOM 7266 C CA . VAL D 1 153 ? -23.489 -11.931 8.692 1.00 24.58 153 VAL D CA 1
ATOM 7267 C C . VAL D 1 153 ? -24.146 -12.799 7.595 1.00 26.87 153 VAL D C 1
ATOM 7268 O O . VAL D 1 153 ? -25.297 -12.551 7.227 1.00 26.42 153 VAL D O 1
ATOM 7272 N N . ALA D 1 154 ? -23.472 -13.838 7.106 1.00 27.26 154 ALA D N 1
ATOM 7273 C CA . ALA D 1 154 ? -24.117 -14.666 6.084 1.00 30.10 154 ALA D CA 1
ATOM 7274 C C . ALA D 1 154 ? -25.456 -15.284 6.611 1.00 30.49 154 ALA D C 1
ATOM 7275 O O . ALA D 1 154 ? -26.472 -15.324 5.893 1.00 30.07 154 ALA D O 1
ATOM 7277 N N . GLY D 1 155 ? -25.463 -15.754 7.856 1.00 30.45 155 GLY D N 1
ATOM 7278 C CA . GLY D 1 155 ? -26.686 -16.316 8.403 1.00 31.33 155 GLY D CA 1
ATOM 7279 C C . GLY D 1 155 ? -27.801 -15.301 8.413 1.00 32.60 155 GLY D C 1
ATOM 7280 O O . GLY D 1 155 ? -28.925 -15.576 7.980 1.00 31.46 155 GLY D O 1
ATOM 7281 N N . GLN D 1 156 ? -27.485 -14.109 8.933 1.00 33.23 156 GLN D N 1
ATOM 7282 C CA . GLN D 1 156 ? -28.450 -13.011 9.013 1.00 33.18 156 GLN D CA 1
ATOM 7283 C C . GLN D 1 156 ? -28.963 -12.671 7.622 1.00 32.64 156 GLN D C 1
ATOM 7284 O O . GLN D 1 156 ? -30.164 -12.573 7.414 1.00 33.13 156 GLN D O 1
ATOM 7290 N N . VAL D 1 157 ? -28.067 -12.489 6.663 1.00 32.93 157 VAL D N 1
ATOM 7291 C CA . VAL D 1 157 ? -28.496 -12.116 5.306 1.00 33.53 157 VAL D CA 1
ATOM 7292 C C . VAL D 1 157 ? -29.365 -13.185 4.642 1.00 35.49 157 VAL D C 1
ATOM 7293 O O . VAL D 1 157 ? -30.410 -12.873 4.022 1.00 35.90 157 VAL D O 1
ATOM 7297 N N . VAL D 1 158 ? -28.953 -14.445 4.774 1.00 35.98 158 VAL D N 1
ATOM 7298 C CA . VAL D 1 158 ? -29.733 -15.520 4.162 1.00 37.28 158 VAL D CA 1
ATOM 7299 C C . VAL D 1 158 ? -31.097 -15.601 4.854 1.00 39.11 158 VAL D C 1
ATOM 7300 O O . VAL D 1 158 ? -32.112 -15.859 4.211 1.00 40.83 158 VAL D O 1
ATOM 7304 N N . ASP D 1 159 ? -31.114 -15.366 6.154 1.00 40.18 159 ASP D N 1
ATOM 7305 C CA . ASP D 1 159 ? -32.336 -15.375 6.910 1.00 42.40 159 ASP D CA 1
ATOM 7306 C C . ASP D 1 159 ? -33.301 -14.257 6.479 1.00 44.12 159 ASP D C 1
ATOM 7307 O O . ASP D 1 159 ? -34.470 -14.553 6.202 1.00 44.37 159 ASP D O 1
ATOM 7312 N N . VAL D 1 160 ? -32.857 -12.986 6.412 1.00 44.13 160 VAL D N 1
ATOM 7313 C CA . VAL D 1 160 ? -33.796 -11.927 6.010 1.00 45.21 160 VAL D CA 1
ATOM 7314 C C . VAL D 1 160 ? -34.222 -12.027 4.569 1.00 46.40 160 VAL D C 1
ATOM 7315 O O . VAL D 1 160 ? -35.296 -11.544 4.217 1.00 46.02 160 VAL D O 1
ATOM 7319 N N . CYS D 1 161 ? -33.383 -12.637 3.737 1.00 49.14 161 CYS D N 1
ATOM 7320 C CA . CYS D 1 161 ? -33.679 -12.803 2.307 1.00 52.85 161 CYS D CA 1
ATOM 7321 C C . CYS D 1 161 ? -34.502 -14.049 2.037 1.00 56.78 161 CYS D C 1
ATOM 7322 O O . CYS D 1 161 ? -34.846 -14.327 0.907 1.00 56.50 161 CYS D O 1
ATOM 7325 N N . SER D 1 162 ? -34.797 -14.799 3.089 1.00 62.38 162 SER D N 1
ATOM 7326 C CA . SER D 1 162 ? -35.554 -16.034 2.957 1.00 68.19 162 SER D CA 1
ATOM 7327 C C . SER D 1 162 ? -36.802 -16.003 3.819 1.00 72.30 162 SER D C 1
ATOM 7328 O O . SER D 1 162 ? -37.158 -17.007 4.442 1.00 73.35 162 SER D O 1
ATOM 7331 N N . GLU D 1 163 ? -37.466 -14.849 3.857 1.00 76.96 163 GLU D N 1
ATOM 7332 C CA . GLU D 1 163 ? -38.683 -14.714 4.649 1.00 81.59 163 GLU D CA 1
ATOM 7333 C C . GLU D 1 163 ? -39.870 -15.152 3.797 1.00 84.21 163 GLU D C 1
ATOM 7334 O O . GLU D 1 163 ? -40.740 -15.905 4.259 1.00 84.10 163 GLU D O 1
ATOM 7340 N N . GLY D 1 164 ? -39.873 -14.704 2.540 1.00 87.26 164 GLY D N 1
ATOM 7341 C CA . GLY D 1 164 ? -40.951 -15.038 1.619 1.00 90.78 164 GLY D CA 1
ATOM 7342 C C . GLY D 1 164 ? -40.915 -16.442 1.036 1.00 93.09 164 GLY D C 1
ATOM 7343 O O . GLY D 1 164 ? -41.569 -16.710 0.022 1.00 93.39 164 GLY D O 1
ATOM 7344 N N . MET D 1 165 ? -40.166 -17.339 1.678 1.00 95.33 165 MET D N 1
ATOM 7345 C CA . MET D 1 165 ? -40.036 -18.726 1.225 1.00 97.32 165 MET D CA 1
ATOM 7346 C C . MET D 1 165 ? -41.112 -19.659 1.815 1.00 98.08 165 MET D C 1
ATOM 7347 O O . MET D 1 165 ? -41.991 -19.231 2.580 1.00 98.21 165 MET D O 1
ATOM 7352 N N . ALA D 1 166 ? -41.020 -20.937 1.438 1.00 98.62 166 ALA D N 1
ATOM 7353 C CA . ALA D 1 166 ? -41.928 -21.989 1.900 1.00 98.96 166 ALA D CA 1
ATOM 7354 C C . ALA D 1 166 ? -41.330 -23.377 1.621 1.00 99.11 166 ALA D C 1
ATOM 7355 O O . ALA D 1 166 ? -41.794 -24.380 2.167 1.00 99.28 166 ALA D O 1
ATOM 7357 N N . GLU D 1 167 ? -40.296 -23.422 0.777 1.00 99.04 167 GLU D N 1
ATOM 7358 C CA . GLU D 1 167 ? -39.612 -24.674 0.417 1.00 98.83 167 GLU D CA 1
ATOM 7359 C C . GLU D 1 167 ? -38.421 -24.988 1.335 1.00 98.19 167 GLU D C 1
ATOM 7360 O O . GLU D 1 167 ? -37.613 -25.872 1.033 1.00 98.37 167 GLU D O 1
ATOM 7366 N N . VAL D 1 168 ? -38.322 -24.259 2.446 1.00 97.16 168 VAL D N 1
ATOM 7367 C CA . VAL D 1 168 ? -37.228 -24.392 3.413 1.00 95.39 168 VAL D CA 1
ATOM 7368 C C . VAL D 1 168 ? -37.053 -25.765 4.069 1.00 93.95 168 VAL D C 1
ATOM 7369 O O . VAL D 1 168 ? -37.853 -26.177 4.910 1.00 93.97 168 VAL D O 1
ATOM 7373 N N . GLY D 1 169 ? -35.988 -26.463 3.691 1.00 92.38 169 GLY D N 1
ATOM 7374 C CA . GLY D 1 169 ? -35.720 -27.771 4.267 1.00 90.42 169 GLY D CA 1
ATOM 7375 C C . GLY D 1 169 ? -34.501 -27.801 5.182 1.00 88.85 169 GLY D C 1
ATOM 7376 O O . GLY D 1 169 ? -33.725 -26.841 5.228 1.00 88.91 169 GLY D O 1
ATOM 7377 N N . LEU D 1 170 ? -34.328 -28.911 5.899 1.00 86.69 170 LEU D N 1
ATOM 7378 C CA . LEU D 1 170 ? -33.211 -29.099 6.828 1.00 84.54 170 LEU D CA 1
ATOM 7379 C C . LEU D 1 170 ? -31.882 -28.451 6.420 1.00 82.79 170 LEU D C 1
ATOM 7380 O O . LEU D 1 170 ? -31.161 -27.950 7.281 1.00 82.94 170 LEU D O 1
ATOM 7385 N N . ASP D 1 171 ? -31.549 -28.459 5.128 1.00 80.26 171 ASP D N 1
ATOM 7386 C CA . ASP D 1 171 ? -30.289 -27.861 4.661 1.00 77.74 171 ASP D CA 1
ATOM 7387 C C . ASP D 1 171 ? -30.285 -26.352 4.812 1.00 75.82 171 ASP D C 1
ATOM 7388 O O . ASP D 1 171 ? -29.257 -25.756 5.145 1.00 75.71 171 ASP D O 1
ATOM 7393 N N . HIS D 1 172 ? -31.436 -25.742 4.540 1.00 72.98 172 HIS D N 1
ATOM 7394 C CA . HIS D 1 172 ? -31.590 -24.294 4.644 1.00 70.21 172 HIS D CA 1
ATOM 7395 C C . HIS D 1 172 ? -31.546 -23.871 6.105 1.00 68.61 172 HIS D C 1
ATOM 7396 O O . HIS D 1 172 ? -30.858 -22.907 6.467 1.00 68.30 172 HIS D O 1
ATOM 7403 N N . LEU D 1 173 ? -32.298 -24.600 6.929 1.00 66.01 173 LEU D N 1
ATOM 7404 C CA . LEU D 1 173 ? -32.390 -24.345 8.361 1.00 63.69 173 LEU D CA 1
ATOM 7405 C C . LEU D 1 173 ? -31.020 -24.572 9.021 1.00 62.13 173 LEU D C 1
ATOM 7406 O O . LEU D 1 173 ? -30.648 -23.857 9.956 1.00 61.36 173 LEU D O 1
ATOM 7411 N N . GLU D 1 174 ? -30.267 -25.555 8.530 1.00 59.78 174 GLU D N 1
ATOM 7412 C CA . GLU D 1 174 ? -28.950 -25.804 9.097 1.00 57.99 174 GLU D CA 1
ATOM 7413 C C . GLU D 1 174 ? -28.000 -24.665 8.716 1.00 55.22 174 GLU D C 1
ATOM 7414 O O . GLU D 1 174 ? -27.228 -24.186 9.549 1.00 54.48 174 GLU D O 1
ATOM 7420 N N . PHE D 1 175 ? -28.050 -24.230 7.462 1.00 52.80 175 PHE D N 1
ATOM 7421 C CA . PHE D 1 175 ? -27.188 -23.127 7.025 1.00 50.39 175 PHE D CA 1
ATOM 7422 C C . PHE D 1 175 ? -27.385 -21.882 7.914 1.00 50.12 175 PHE D C 1
ATOM 7423 O O . PHE D 1 175 ? -26.401 -21.306 8.413 1.00 49.55 175 PHE D O 1
ATOM 7431 N N . ILE D 1 176 ? -28.646 -21.487 8.111 1.00 48.51 176 ILE D N 1
ATOM 7432 C CA . ILE D 1 176 ? -28.968 -20.324 8.922 1.00 48.16 176 ILE D CA 1
ATOM 7433 C C . ILE D 1 176 ? -28.464 -20.459 10.355 1.00 48.04 176 ILE D C 1
ATOM 7434 O O . ILE D 1 176 ? -27.673 -19.619 10.810 1.00 46.98 176 ILE D O 1
ATOM 7439 N N . HIS D 1 177 ? -28.916 -21.504 11.061 1.00 46.85 177 HIS D N 1
ATOM 7440 C CA . HIS D 1 177 ? -28.517 -21.708 12.456 1.00 46.50 177 HIS D CA 1
ATOM 7441 C C . HIS D 1 177 ? -27.031 -21.881 12.620 1.00 45.12 177 HIS D C 1
ATOM 7442 O O . HIS D 1 177 ? -26.477 -21.410 13.609 1.00 44.66 177 HIS D O 1
ATOM 7449 N N . HIS D 1 178 ? -26.388 -22.579 11.682 1.00 43.80 178 HIS D N 1
ATOM 7450 C CA . HIS D 1 178 ? -24.937 -22.765 11.767 1.00 43.33 178 HIS D CA 1
ATOM 7451 C C . HIS D 1 178 ? -24.225 -21.445 11.583 1.00 42.35 178 HIS D C 1
ATOM 7452 O O . HIS D 1 178 ? -23.141 -21.258 12.135 1.00 42.75 178 HIS D O 1
ATOM 7459 N N . HIS D 1 179 ? -24.802 -20.555 10.775 1.00 40.06 179 HIS D N 1
ATOM 7460 C CA . HIS D 1 179 ? -24.169 -19.264 10.551 1.00 39.76 179 HIS D CA 1
ATOM 7461 C C . HIS D 1 179 ? -24.543 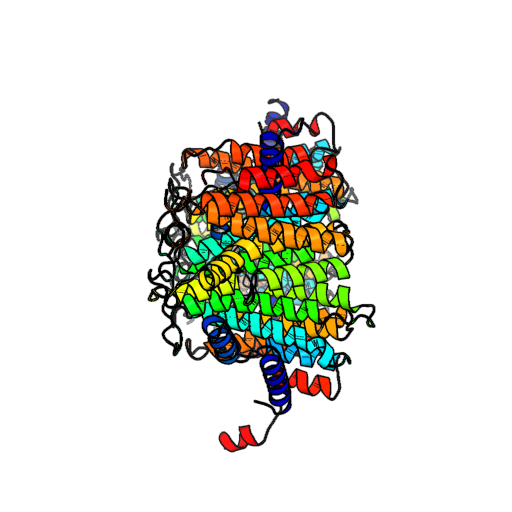-18.198 11.541 1.00 39.46 179 HIS D C 1
ATOM 7462 O O . HIS D 1 179 ? -23.673 -17.549 12.107 1.00 40.87 179 HIS D O 1
ATOM 7469 N N . LYS D 1 180 ? -25.820 -18.016 11.808 1.00 40.12 180 LYS D N 1
ATOM 7470 C CA . LYS D 1 180 ? -26.151 -16.970 12.743 1.00 41.73 180 LYS D CA 1
ATOM 7471 C C . LYS D 1 180 ? -26.042 -17.353 14.197 1.00 40.45 180 LYS D C 1
ATOM 7472 O O . LYS D 1 180 ? -26.284 -16.532 15.079 1.00 40.93 180 LYS D O 1
ATOM 7478 N N . THR D 1 181 ? -25.680 -18.599 14.481 1.00 38.09 181 THR D N 1
ATOM 7479 C CA . THR D 1 181 ? -25.539 -18.942 15.870 1.00 35.91 181 THR D CA 1
ATOM 7480 C C . THR D 1 181 ? -24.278 -19.654 16.104 1.00 34.98 181 THR D C 1
ATOM 7481 O O . THR D 1 181 ? -23.482 -19.237 16.945 1.00 34.69 181 THR D O 1
ATOM 7485 N N . ALA D 1 182 ? -24.079 -20.735 15.361 1.00 31.80 182 ALA D N 1
ATOM 7486 C CA . ALA D 1 182 ? -22.895 -21.520 15.578 1.00 30.98 182 ALA D CA 1
ATOM 7487 C C . ALA D 1 182 ? -21.587 -20.836 15.228 1.00 30.07 182 ALA D C 1
ATOM 7488 O O . ALA D 1 182 ? -20.584 -21.022 15.920 1.00 30.62 182 ALA D O 1
ATOM 7490 N N . ALA D 1 183 ? -21.576 -20.058 14.145 1.00 29.42 183 ALA D N 1
ATOM 7491 C CA . ALA D 1 183 ? -20.331 -19.452 13.732 1.00 26.82 183 ALA D CA 1
ATOM 7492 C C . ALA D 1 183 ? -19.681 -18.631 14.834 1.00 25.28 183 ALA D C 1
ATOM 7493 O O . ALA D 1 183 ? -18.472 -18.770 15.050 1.00 25.68 183 ALA D O 1
ATOM 7495 N N . LEU D 1 184 ? -20.422 -17.753 15.510 1.00 23.84 184 LEU D N 1
ATOM 7496 C CA . LEU D 1 184 ? -19.766 -16.989 16.584 1.00 24.81 184 LEU D CA 1
ATOM 7497 C C . LEU D 1 184 ? -19.399 -17.887 17.831 1.00 26.43 184 LEU D C 1
ATOM 7498 O O . LEU D 1 184 ? -18.402 -17.636 18.552 1.00 24.62 184 LEU D O 1
ATOM 7503 N N . LEU D 1 185 ? -20.134 -18.976 18.062 1.00 28.65 185 LEU D N 1
ATOM 7504 C CA . LEU D 1 185 ? -19.740 -19.846 19.194 1.00 29.83 185 LEU D CA 1
ATOM 7505 C C . LEU D 1 185 ? -18.478 -20.554 18.776 1.00 29.31 185 LEU D C 1
ATOM 7506 O O . LEU D 1 185 ? -17.546 -20.665 19.549 1.00 28.18 185 LEU D O 1
ATOM 7511 N N . GLN D 1 186 ? -18.432 -21.053 17.549 1.00 29.37 186 GLN D N 1
ATOM 7512 C CA . GLN D 1 186 ? -17.201 -21.694 17.100 1.00 29.66 186 GLN D CA 1
ATOM 7513 C C . GLN D 1 186 ? -16.064 -20.717 17.230 1.00 28.69 186 GLN D C 1
ATOM 7514 O O . GLN D 1 186 ? -14.985 -21.039 17.750 1.00 29.89 186 GLN D O 1
ATOM 7520 N N . GLY D 1 187 ? -16.252 -19.502 16.721 1.00 26.26 187 GLY D N 1
ATOM 7521 C CA . GLY D 1 187 ? -15.152 -18.550 16.848 1.00 24.66 187 GLY D CA 1
ATOM 7522 C C . GLY D 1 187 ? -14.714 -18.327 18.290 1.00 24.05 187 GLY D C 1
ATOM 7523 O O . GLY D 1 187 ? -13.524 -18.192 18.580 1.00 25.10 187 GLY D O 1
ATOM 7524 N N . SER D 1 188 ? -15.672 -18.255 19.203 1.00 22.18 188 SER D N 1
ATOM 7525 C CA . SER D 1 188 ? -15.349 -18.032 20.613 1.00 23.39 188 SER D CA 1
ATOM 7526 C C . SER D 1 188 ? -14.429 -19.165 21.158 1.00 22.62 188 SER D C 1
ATOM 7527 O O . SER D 1 188 ? -13.442 -18.882 21.816 1.00 21.17 188 SER D O 1
ATOM 7530 N N . VAL D 1 189 ? -14.772 -20.428 20.868 1.00 22.90 189 VAL D N 1
ATOM 7531 C CA . VAL D 1 189 ? -13.995 -21.558 21.380 1.00 24.51 189 VAL D CA 1
ATOM 7532 C C . VAL D 1 189 ? -12.577 -21.568 20.742 1.00 24.05 189 VAL D C 1
ATOM 7533 O O . VAL D 1 189 ? -11.561 -21.788 21.431 1.00 23.72 189 VAL D O 1
ATOM 7537 N N . VAL D 1 190 ? -12.519 -21.321 19.423 1.00 23.31 190 VAL D N 1
ATOM 7538 C CA . VAL D 1 190 ? -11.270 -21.279 18.684 1.00 22.98 190 VAL D CA 1
ATOM 7539 C C . VAL D 1 190 ? -10.305 -20.194 19.121 1.00 22.40 190 VAL D C 1
ATOM 7540 O O . VAL D 1 190 ? -9.084 -20.432 19.247 1.00 23.25 190 VAL D O 1
ATOM 7544 N N . LEU D 1 191 ? -10.798 -18.974 19.344 1.00 20.38 191 LEU D N 1
ATOM 7545 C CA . LEU D 1 191 ? -9.884 -17.944 19.780 1.00 21.39 191 LEU D CA 1
ATOM 7546 C C . LEU D 1 191 ? -9.229 -18.379 21.090 1.00 22.07 191 LEU D C 1
ATOM 7547 O O . LEU D 1 191 ? -8.029 -18.188 21.294 1.00 21.03 191 LEU D O 1
ATOM 7552 N N . GLY D 1 192 ? -10.046 -18.940 21.995 1.00 21.58 192 GLY D N 1
ATOM 7553 C CA . GLY D 1 192 ? -9.518 -19.390 23.278 1.00 22.65 192 GLY D CA 1
ATOM 7554 C C . GLY D 1 192 ? -8.540 -20.575 23.140 1.00 24.65 192 GLY D C 1
ATOM 7555 O O . GLY D 1 192 ? -7.458 -20.561 23.777 1.00 23.56 192 GLY D O 1
ATOM 7556 N N . ALA D 1 193 ? -8.897 -21.577 22.341 1.00 23.03 193 ALA D N 1
ATOM 7557 C CA . ALA D 1 193 ? -8.022 -22.755 22.198 1.00 25.55 193 ALA D CA 1
ATOM 7558 C C . ALA D 1 193 ? -6.712 -22.305 21.605 1.00 26.59 193 ALA D C 1
ATOM 7559 O O . ALA D 1 193 ? -5.640 -22.759 22.034 1.00 24.90 193 ALA D O 1
ATOM 7561 N N . ILE D 1 194 ? -6.773 -21.409 20.605 1.00 25.32 194 ILE D N 1
ATOM 7562 C CA . ILE D 1 194 ? -5.508 -20.972 20.003 1.00 24.48 194 ILE D CA 1
ATOM 7563 C C . ILE D 1 194 ? -4.688 -20.094 20.930 1.00 25.01 194 ILE D C 1
ATOM 7564 O O . ILE D 1 194 ? -3.455 -20.204 20.977 1.00 24.42 194 ILE D O 1
ATOM 7569 N N . LEU D 1 195 ? -5.348 -19.195 21.651 1.00 24.03 195 LEU D N 1
ATOM 7570 C CA . LEU D 1 195 ? -4.627 -18.306 22.545 1.00 26.49 195 LEU D CA 1
ATOM 7571 C C . LEU D 1 195 ? -4.060 -19.062 23.724 1.00 28.59 195 LEU D C 1
ATOM 7572 O O . LEU D 1 195 ? -3.064 -18.612 24.321 1.00 26.85 195 LEU D O 1
ATOM 7577 N N . GLY D 1 196 ? -4.731 -20.165 24.091 1.00 27.01 196 GLY D N 1
ATOM 7578 C CA . GLY D 1 196 ? -4.234 -20.939 25.212 1.00 29.17 196 GLY D CA 1
ATOM 7579 C C . GLY D 1 196 ? -2.994 -21.758 24.837 1.00 31.12 196 GLY D C 1
ATOM 7580 O O . GLY D 1 196 ? -2.364 -22.365 25.717 1.00 31.60 196 GLY D O 1
ATOM 7581 N N . GLY D 1 197 ? -2.655 -21.797 23.544 1.00 29.66 197 GLY D N 1
ATOM 7582 C CA . GLY D 1 197 ? -1.501 -22.560 23.097 1.00 30.07 197 GLY D CA 1
ATOM 7583 C C . GLY D 1 197 ? -1.928 -23.940 22.599 1.00 31.12 197 GLY D C 1
ATOM 7584 O O . GLY D 1 197 ? -1.108 -24.823 22.455 1.00 28.81 197 GLY D O 1
ATOM 7585 N N . GLY D 1 198 ? -3.208 -24.137 22.304 1.00 29.37 198 GLY D N 1
ATOM 7586 C CA . GLY D 1 198 ? -3.632 -25.449 21.844 1.00 29.92 198 GLY D CA 1
ATOM 7587 C C . GLY D 1 198 ? -3.004 -25.963 20.554 1.00 32.10 198 GLY D C 1
ATOM 7588 O O . GLY D 1 198 ? -2.719 -25.192 19.655 1.00 31.51 198 GLY D O 1
ATOM 7589 N N . LYS D 1 199 ? -2.807 -27.282 20.472 1.00 33.52 199 LYS D N 1
ATOM 7590 C CA . LYS D 1 199 ? -2.254 -27.946 19.291 1.00 35.76 199 LYS D CA 1
ATOM 7591 C C . LYS D 1 199 ? -3.389 -28.006 18.295 1.00 36.48 199 LYS D C 1
ATOM 7592 O O . LYS D 1 199 ? -4.577 -27.944 18.669 1.00 32.79 199 LYS D O 1
ATOM 7598 N N . GLU D 1 200 ? -3.031 -28.151 17.021 1.00 37.58 200 GLU D N 1
ATOM 7599 C CA . GLU D 1 200 ? -4.033 -28.159 15.993 1.00 38.75 200 GLU D CA 1
ATOM 7600 C C . GLU D 1 200 ? -5.099 -29.189 16.192 1.00 38.01 200 GLU D C 1
ATOM 7601 O O . GLU D 1 200 ? -6.285 -28.931 15.925 1.00 36.15 200 GLU D O 1
ATOM 7607 N N . GLU D 1 201 ? -4.732 -30.350 16.708 1.00 36.98 201 GLU D N 1
ATOM 7608 C CA . GLU D 1 201 ? -5.779 -31.317 16.903 1.00 37.61 201 GLU D CA 1
ATOM 7609 C C . GLU D 1 201 ? -6.780 -30.913 17.965 1.00 34.94 201 GLU D C 1
ATOM 7610 O O . GLU D 1 201 ? -7.952 -31.240 17.854 1.00 33.80 201 GLU D O 1
ATOM 7616 N N . GLU D 1 202 ? -6.311 -30.198 18.991 1.00 34.52 202 GLU D N 1
ATOM 7617 C CA . GLU D 1 202 ? -7.175 -29.725 20.063 1.00 32.69 202 GLU D CA 1
ATOM 7618 C C . GLU D 1 202 ? -8.088 -28.654 19.497 1.00 31.75 202 GLU D C 1
ATOM 7619 O O . GLU D 1 202 ? -9.274 -28.584 19.838 1.00 30.59 202 GLU D O 1
ATOM 7625 N N . VAL D 1 203 ? -7.520 -27.776 18.665 1.00 29.51 203 VAL D N 1
ATOM 7626 C CA . VAL D 1 203 ? -8.322 -26.732 18.037 1.00 29.96 203 VAL D CA 1
ATOM 7627 C C . VAL D 1 203 ? -9.435 -27.373 17.174 1.00 29.31 203 VAL D C 1
ATOM 7628 O O . VAL D 1 203 ? -10.589 -26.983 17.249 1.00 30.60 203 VAL D O 1
ATOM 7632 N N . ALA D 1 204 ? -9.078 -28.366 16.383 1.00 30.57 204 ALA D N 1
ATOM 7633 C CA . ALA D 1 204 ? -10.020 -29.097 15.538 1.00 30.80 204 ALA D CA 1
ATOM 7634 C C . ALA D 1 204 ? -11.140 -29.723 16.353 1.00 30.99 204 ALA D C 1
ATOM 7635 O O . ALA D 1 204 ? -12.312 -29.573 16.007 1.00 31.95 204 ALA D O 1
ATOM 7637 N N . LYS D 1 205 ? -10.822 -30.367 17.477 1.00 30.41 205 LYS D N 1
ATOM 7638 C CA . LYS D 1 205 ? -11.882 -30.999 18.280 1.00 30.25 205 LYS D CA 1
ATOM 7639 C C . LYS D 1 205 ? -12.816 -29.962 18.853 1.00 30.62 205 LYS D C 1
ATOM 7640 O O . LYS D 1 205 ? -14.038 -30.140 18.851 1.00 30.81 205 LYS D O 1
ATOM 7646 N N . LEU D 1 206 ? -12.234 -28.882 19.381 1.00 28.71 206 LEU D N 1
ATOM 7647 C CA . LEU D 1 206 ? -13.037 -27.810 19.949 1.00 29.09 206 LEU D CA 1
ATOM 7648 C C . LEU D 1 206 ? -13.877 -27.096 18.869 1.00 28.70 206 LEU D C 1
ATOM 7649 O O . LEU D 1 206 ? -15.015 -26.709 19.137 1.00 28.28 206 LEU D O 1
ATOM 7654 N N . ARG D 1 207 ? -13.325 -26.949 17.673 1.00 29.53 207 ARG D N 1
ATOM 7655 C CA . ARG D 1 207 ? -14.066 -26.303 16.557 1.00 32.44 207 ARG D CA 1
ATOM 7656 C C . ARG D 1 207 ? -15.350 -27.171 16.284 1.00 32.08 207 ARG D C 1
ATOM 7657 O O . ARG D 1 207 ? -16.475 -26.669 16.251 1.00 33.10 207 ARG D O 1
ATOM 7665 N N . LYS D 1 208 ? -15.192 -28.481 16.169 1.00 32.82 208 LYS D N 1
ATOM 7666 C CA . LYS D 1 208 ? -16.363 -29.357 15.972 1.00 34.05 208 LYS D CA 1
ATOM 7667 C C . LYS D 1 208 ? -17.305 -29.332 17.175 1.00 32.73 208 LYS D C 1
ATOM 7668 O O . LYS D 1 208 ? -18.540 -29.307 17.030 1.00 31.58 208 LYS D O 1
ATOM 7674 N N . PHE D 1 209 ? -16.737 -29.358 18.389 1.00 32.11 209 PHE D N 1
ATOM 7675 C CA . PHE D 1 209 ? -17.560 -29.280 19.593 1.00 29.86 209 PHE D CA 1
ATOM 7676 C C . PHE D 1 209 ? -18.480 -28.041 19.516 1.00 31.54 209 PHE D C 1
ATOM 7677 O O . PHE D 1 209 ? -19.655 -28.083 19.852 1.00 30.90 209 PHE D O 1
ATOM 7685 N N . ALA D 1 210 ? -17.908 -26.904 19.112 1.00 32.69 210 ALA D N 1
ATOM 7686 C CA . ALA D 1 210 ? -18.688 -25.651 19.082 1.00 33.62 210 ALA D CA 1
ATOM 7687 C C . ALA D 1 210 ? -19.809 -25.681 18.026 1.00 33.50 210 ALA D C 1
ATOM 7688 O O . ALA D 1 210 ? -20.919 -25.195 18.267 1.00 33.97 210 ALA D O 1
ATOM 7690 N N . ASN D 1 211 ? -19.504 -26.247 16.873 1.00 34.36 211 ASN D N 1
ATOM 7691 C CA . ASN D 1 211 ? -20.500 -26.372 15.808 1.00 35.50 211 ASN D CA 1
ATOM 7692 C C . ASN D 1 211 ? -21.702 -27.159 16.322 1.00 34.51 211 ASN D C 1
ATOM 7693 O O . ASN D 1 211 ? -22.857 -26.777 16.114 1.00 33.63 211 ASN D O 1
ATOM 7698 N N . CYS D 1 212 ? -21.422 -28.242 17.052 1.00 34.67 212 CYS D N 1
ATOM 7699 C CA . CYS D 1 212 ? -22.475 -29.070 17.616 1.00 31.89 212 CYS D CA 1
ATOM 7700 C C . CYS D 1 212 ? -23.280 -28.327 18.638 1.00 32.11 212 CYS D C 1
ATOM 7701 O O . CYS D 1 212 ? -24.510 -28.419 18.613 1.00 32.49 212 CYS D O 1
ATOM 7704 N N . ILE D 1 213 ? -22.661 -27.572 19.559 1.00 32.32 213 ILE D N 1
ATOM 7705 C CA . ILE D 1 213 ? -23.546 -26.941 20.536 1.00 32.54 213 ILE D CA 1
ATOM 7706 C C . ILE D 1 213 ? -24.196 -25.758 19.877 1.00 34.72 213 ILE D C 1
ATOM 7707 O O . ILE D 1 213 ? -25.224 -25.268 20.357 1.00 34.77 213 ILE D O 1
ATOM 7712 N N . GLY D 1 214 ? -23.588 -25.304 18.787 1.00 35.03 214 GLY D N 1
ATOM 7713 C CA . GLY D 1 214 ? -24.175 -24.208 18.038 1.00 40.91 214 GLY D CA 1
ATOM 7714 C C . GLY D 1 214 ? -25.571 -24.635 17.583 1.00 43.15 214 GLY D C 1
ATOM 7715 O O . GLY D 1 214 ? -26.593 -24.086 18.011 1.00 43.79 214 GLY D O 1
ATOM 7716 N N . LEU D 1 215 ? -25.612 -25.666 16.744 1.00 45.53 215 LEU D N 1
ATOM 7717 C CA . LEU D 1 215 ? -26.878 -26.162 16.202 1.00 47.51 215 LEU D CA 1
ATOM 7718 C C . LEU D 1 215 ? -27.829 -26.510 17.310 1.00 49.59 215 LEU D C 1
ATOM 7719 O O . LEU D 1 215 ? -29.044 -26.345 17.185 1.00 48.94 215 LEU D O 1
ATOM 7724 N N . LEU D 1 216 ? -27.262 -26.977 18.414 1.00 50.91 216 LEU D N 1
ATOM 7725 C CA . LEU D 1 216 ? -28.026 -27.327 19.586 1.00 53.31 216 LEU D CA 1
ATOM 7726 C C . LEU D 1 216 ? -28.560 -26.040 20.257 1.00 55.06 216 LEU D C 1
ATOM 7727 O O . LEU D 1 216 ? -29.671 -26.017 20.762 1.00 56.52 216 LEU D O 1
ATOM 7732 N N . PHE D 1 217 ? -27.772 -24.968 20.260 1.00 57.73 217 PHE D N 1
ATOM 7733 C CA . PHE D 1 217 ? -28.177 -23.666 20.858 1.00 59.86 217 PHE D CA 1
ATOM 7734 C C . PHE D 1 217 ? -29.461 -23.253 20.095 1.00 62.65 217 PHE D C 1
ATOM 7735 O O . PHE D 1 217 ? -29.950 -22.126 20.252 1.00 62.70 217 PHE D O 1
ATOM 7743 N N . GLN D 1 218 ? -29.999 -24.186 19.290 1.00 64.10 218 GLN D N 1
ATOM 7744 C CA . GLN D 1 218 ? -31.177 -23.965 18.435 1.00 65.16 218 GLN D CA 1
ATOM 7745 C C . GLN D 1 218 ? -32.251 -25.047 18.424 1.00 65.92 218 GLN D C 1
ATOM 7746 O O . GLN D 1 218 ? -33.387 -24.797 18.810 1.00 65.64 218 GLN D O 1
ATOM 7752 N N . VAL D 1 219 ? -31.902 -26.228 17.920 1.00 66.99 219 VAL D N 1
ATOM 7753 C CA . VAL D 1 219 ? -32.833 -27.346 17.855 1.00 68.15 219 VAL D CA 1
ATOM 7754 C C . VAL D 1 219 ? -33.640 -27.445 19.139 1.00 70.02 219 VAL D C 1
ATOM 7755 O O . VAL D 1 219 ? -34.858 -27.609 19.102 1.00 70.23 219 VAL D O 1
ATOM 7759 N N . VAL D 1 220 ? -32.968 -27.347 20.282 1.00 72.65 220 VAL D N 1
ATOM 7760 C CA . VAL D 1 220 ? -33.672 -27.381 21.564 1.00 75.56 220 VAL D CA 1
ATOM 7761 C C . VAL D 1 220 ? -34.364 -26.028 21.674 1.00 77.76 220 VAL D C 1
ATOM 7762 O O . VAL D 1 220 ? -35.529 -25.935 22.064 1.00 77.81 220 VAL D O 1
ATOM 7766 N N . ASP D 1 221 ? -33.623 -24.981 21.321 1.00 80.31 221 ASP D N 1
ATOM 7767 C CA . ASP D 1 221 ? -34.145 -23.629 21.376 1.00 82.61 221 ASP D CA 1
ATOM 7768 C C . ASP D 1 221 ? -35.489 -23.455 20.670 1.00 83.91 221 ASP D C 1
ATOM 7769 O O . ASP D 1 221 ? -36.196 -22.484 20.930 1.00 84.63 221 ASP D O 1
ATOM 7774 N N . ASP D 1 222 ? -35.838 -24.354 19.753 1.00 84.62 222 ASP D N 1
ATOM 7775 C CA . ASP D 1 222 ? -37.126 -24.214 19.104 1.00 85.36 222 ASP D CA 1
ATOM 7776 C C . ASP D 1 222 ? -38.068 -24.640 20.184 1.00 86.24 222 ASP D C 1
ATOM 7777 O O . ASP D 1 222 ? -39.062 -23.975 20.460 1.00 87.21 222 ASP D O 1
ATOM 7782 N N . ILE D 1 223 ? -37.731 -25.753 20.817 1.00 86.96 223 ILE D N 1
ATOM 7783 C CA . ILE D 1 223 ? -38.530 -26.266 21.916 1.00 87.89 223 ILE D CA 1
ATOM 7784 C C . ILE D 1 223 ? -38.229 -25.366 23.133 1.00 88.81 223 ILE D C 1
ATOM 7785 O O . ILE D 1 223 ? -38.352 -25.788 24.292 1.00 88.68 223 ILE D O 1
ATOM 7790 N N . LEU D 1 224 ? -37.824 -24.123 22.829 1.00 89.89 224 LEU D N 1
ATOM 7791 C CA . LEU D 1 224 ? -37.499 -23.067 23.815 1.00 90.81 224 LEU D CA 1
ATOM 7792 C C . LEU D 1 224 ? -37.933 -21.679 23.315 1.00 91.33 224 LEU D C 1
ATOM 7793 O O . LEU D 1 224 ? -38.115 -20.749 24.108 1.00 91.47 224 LEU D O 1
ATOM 7798 N N . ASP D 1 225 ? -38.069 -21.551 21.998 1.00 92.02 225 ASP D N 1
ATOM 7799 C CA . ASP D 1 225 ? -38.470 -20.304 21.354 1.00 92.60 225 ASP D CA 1
ATOM 7800 C C . ASP D 1 225 ? -39.903 -20.421 20.827 1.00 92.83 225 ASP D C 1
ATOM 7801 O O . ASP D 1 225 ? -40.646 -19.434 20.792 1.00 93.21 225 ASP D O 1
ATOM 7806 N N . VAL D 1 226 ? -40.292 -21.625 20.415 1.00 92.57 226 VAL D N 1
ATOM 7807 C CA . VAL D 1 226 ? -41.648 -21.832 19.920 1.00 92.67 226 VAL D CA 1
ATOM 7808 C C . VAL D 1 226 ? -42.517 -22.259 21.113 1.00 92.79 226 VAL D C 1
ATOM 7809 O O . VAL D 1 226 ? -43.626 -21.737 21.311 1.00 92.85 226 VAL D O 1
ATOM 7813 N N . THR D 1 227 ? -41.994 -23.188 21.917 1.00 92.47 227 THR D N 1
ATOM 7814 C CA . THR D 1 227 ? -42.698 -23.689 23.099 1.00 91.98 227 THR D CA 1
ATOM 7815 C C . THR D 1 227 ? -41.707 -24.046 24.213 1.00 91.43 227 THR D C 1
ATOM 7816 O O . THR D 1 227 ? -41.048 -25.102 24.090 1.00 90.74 227 THR D O 1
ATOM 7820 N N . THR D 1 246 ? -41.535 -23.109 9.692 1.00 88.49 246 THR D N 1
ATOM 7821 C CA . THR D 1 246 ? -40.144 -23.280 9.179 1.00 88.49 246 THR D CA 1
ATOM 7822 C C . THR D 1 246 ? -39.288 -24.192 10.087 1.00 88.14 246 THR D C 1
ATOM 7823 O O . THR D 1 246 ? -38.441 -24.932 9.593 1.00 88.39 246 THR D O 1
ATOM 7827 N N . THR D 1 247 ? -39.545 -24.151 11.399 1.00 87.51 247 THR D N 1
ATOM 7828 C CA . THR D 1 247 ? -38.825 -24.933 12.426 1.00 86.46 247 THR D CA 1
ATOM 7829 C C . THR D 1 247 ? -38.577 -26.429 12.177 1.00 85.85 247 THR D C 1
ATOM 7830 O O . THR D 1 247 ? -38.931 -26.972 11.128 1.00 86.10 247 THR D O 1
ATOM 7834 N N . TYR D 1 248 ? -37.963 -27.079 13.168 1.00 84.76 248 TYR D N 1
ATOM 7835 C CA . TYR D 1 248 ? -37.650 -28.511 13.113 1.00 84.00 248 TYR D CA 1
ATOM 7836 C C . TYR D 1 248 ? -38.855 -29.358 13.505 1.00 84.76 248 TYR D C 1
ATOM 7837 O O . TYR D 1 248 ? -39.119 -30.383 12.877 1.00 84.47 248 TYR D O 1
ATOM 7846 N N . PRO D 1 249 ? -39.580 -28.968 14.577 1.00 85.85 249 PRO D N 1
ATOM 7847 C CA . PRO D 1 249 ? -40.746 -29.788 14.937 1.00 86.41 249 PRO D CA 1
ATOM 7848 C C . PRO D 1 249 ? -41.788 -29.673 13.827 1.00 87.17 249 PRO D C 1
ATOM 7849 O O . PRO D 1 249 ? -42.773 -30.401 13.817 1.00 87.53 249 PRO D O 1
ATOM 7853 N N . LYS D 1 250 ? -41.553 -28.743 12.897 1.00 87.85 250 LYS D N 1
ATOM 7854 C CA . LYS D 1 250 ? -42.426 -28.523 11.743 1.00 88.47 250 LYS D CA 1
ATOM 7855 C C . LYS D 1 250 ? -41.979 -29.454 10.631 1.00 88.68 250 LYS D C 1
ATOM 7856 O O . LYS D 1 250 ? -42.771 -29.859 9.782 1.00 89.10 250 LYS D O 1
ATOM 7862 N N . LEU D 1 251 ? -40.692 -29.774 10.634 1.00 89.10 251 LEU D N 1
ATOM 7863 C CA . LEU D 1 251 ? -40.115 -30.659 9.631 1.00 89.34 251 LEU D CA 1
ATOM 7864 C C . LEU D 1 251 ? -39.969 -32.092 10.158 1.00 89.57 251 LEU D C 1
ATOM 7865 O O . LEU D 1 251 ? -39.686 -33.000 9.383 1.00 89.62 251 LEU D O 1
ATOM 7870 N N . ILE D 1 252 ? -40.154 -32.293 11.465 1.00 89.84 252 ILE D N 1
ATOM 7871 C CA . ILE D 1 252 ? -40.032 -33.628 12.065 1.00 90.20 252 ILE D CA 1
ATOM 7872 C C . ILE D 1 252 ? -40.856 -33.813 13.356 1.00 90.53 252 ILE D C 1
ATOM 7873 O O . ILE D 1 252 ? -41.011 -34.934 13.857 1.00 90.49 252 ILE D O 1
ATOM 7878 N N . GLY D 1 253 ? -41.367 -32.712 13.898 1.00 90.75 253 GLY D N 1
ATOM 7879 C CA . GLY D 1 253 ? -42.167 -32.788 15.108 1.00 91.21 253 GLY D CA 1
ATOM 7880 C C . GLY D 1 253 ? -41.359 -33.133 16.335 1.00 91.34 253 GLY D C 1
ATOM 7881 O O . GLY D 1 253 ? -40.404 -33.902 16.235 1.00 91.59 253 GLY D O 1
ATOM 7882 N N . VAL D 1 254 ? -41.745 -32.575 17.484 1.00 91.49 254 VAL D N 1
ATOM 7883 C CA . VAL D 1 254 ? -41.051 -32.813 18.751 1.00 91.67 254 VAL D CA 1
ATOM 7884 C C . VAL D 1 254 ? -40.690 -34.277 18.950 1.00 91.85 254 VAL D C 1
ATOM 7885 O O . VAL D 1 254 ? -39.956 -34.623 19.878 1.00 92.06 254 VAL D O 1
ATOM 7889 N N . GLU D 1 255 ? -41.215 -35.135 18.077 1.00 91.88 255 GLU D N 1
ATOM 7890 C CA . GLU D 1 255 ? -40.944 -36.569 18.132 1.00 91.38 255 GLU D CA 1
ATOM 7891 C C . GLU D 1 255 ? -39.432 -36.756 17.992 1.00 90.92 255 GLU D C 1
ATOM 7892 O O . GLU D 1 255 ? -38.735 -37.126 18.950 1.00 90.77 255 GLU D O 1
ATOM 7898 N N . LYS D 1 256 ? -38.933 -36.482 16.791 1.00 90.08 256 LYS D N 1
ATOM 7899 C CA . LYS D 1 256 ? -37.514 -36.603 16.511 1.00 89.07 256 LYS D CA 1
ATOM 7900 C C . LYS D 1 256 ? -36.801 -35.245 16.547 1.00 88.40 256 LYS D C 1
ATOM 7901 O O . LYS D 1 256 ? -35.755 -35.072 15.917 1.00 88.30 256 LYS D O 1
ATOM 7907 N N . SER D 1 257 ? -37.383 -34.283 17.271 1.00 87.18 257 SER D N 1
ATOM 7908 C CA . SER D 1 257 ? -36.781 -32.956 17.433 1.00 85.73 257 SER D CA 1
ATOM 7909 C C . SER D 1 257 ? -35.925 -33.060 18.673 1.00 84.75 257 SER D C 1
ATOM 7910 O O . SER D 1 257 ? -34.716 -32.821 18.636 1.00 84.39 257 SER D O 1
ATOM 7913 N N . LYS D 1 258 ? -36.586 -33.422 19.772 1.00 83.80 258 LYS D N 1
ATOM 7914 C CA . LYS D 1 258 ? -35.930 -33.595 21.056 1.00 82.74 258 LYS D CA 1
ATOM 7915 C C . LYS D 1 258 ? -34.977 -34.771 20.966 1.00 81.67 258 LYS D C 1
ATOM 7916 O O . LYS D 1 258 ? -34.201 -35.035 21.885 1.00 81.79 258 LYS D O 1
ATOM 7922 N N . GLU D 1 259 ? -35.044 -35.471 19.842 1.00 79.94 259 GLU D N 1
ATOM 7923 C CA . GLU D 1 259 ? -34.177 -36.602 19.600 1.00 78.38 259 GLU D CA 1
ATOM 7924 C C . GLU D 1 259 ? -32.917 -36.084 18.913 1.00 76.85 259 GLU D C 1
ATOM 7925 O O . GLU D 1 259 ? -31.834 -36.629 19.114 1.00 77.04 259 GLU D O 1
ATOM 7931 N N . PHE D 1 260 ? -33.064 -35.030 18.106 1.00 74.65 260 PHE D N 1
ATOM 7932 C CA . PHE D 1 260 ? -31.941 -34.434 17.361 1.00 72.42 260 PHE D CA 1
ATOM 7933 C C . PHE D 1 260 ? -30.969 -33.745 18.313 1.00 71.50 260 PHE D C 1
ATOM 7934 O O . PHE D 1 260 ? -29.751 -33.880 18.189 1.00 70.62 260 PHE D O 1
ATOM 7942 N N . ALA D 1 261 ? -31.531 -33.012 19.265 1.00 70.77 261 ALA D N 1
ATOM 7943 C CA . ALA D 1 261 ? -30.752 -32.292 20.256 1.00 70.65 261 ALA D CA 1
ATOM 7944 C C . ALA D 1 261 ? -29.969 -33.273 21.123 1.00 70.37 261 ALA D C 1
ATOM 7945 O O . ALA D 1 261 ? -28.838 -32.998 21.528 1.00 70.09 261 ALA D O 1
ATOM 7947 N N . ASP D 1 262 ? -30.582 -34.417 21.411 1.00 70.03 262 ASP D N 1
ATOM 7948 C CA . ASP D 1 262 ? -29.926 -35.440 22.206 1.00 69.51 262 ASP D CA 1
ATOM 7949 C C . ASP D 1 262 ? -28.733 -36.048 21.457 1.00 68.17 262 ASP D C 1
ATOM 7950 O O . ASP D 1 262 ? -27.757 -36.478 22.076 1.00 68.45 262 ASP D O 1
ATOM 7955 N N . ARG D 1 263 ? -28.816 -36.095 20.133 1.00 66.03 263 ARG D N 1
ATOM 7956 C CA . ARG D 1 263 ? -27.723 -36.634 19.334 1.00 63.90 263 ARG D CA 1
ATOM 7957 C C . ARG D 1 263 ? -26.629 -35.560 19.158 1.00 62.00 263 ARG D C 1
ATOM 7958 O O . ARG D 1 263 ? -25.430 -35.879 19.047 1.00 61.18 263 ARG D O 1
ATOM 7966 N N . LEU D 1 264 ? -27.044 -34.292 19.144 1.00 58.40 264 LEU D N 1
ATOM 7967 C CA . LEU D 1 264 ? -26.102 -33.182 18.983 1.00 55.29 264 LEU D CA 1
ATOM 7968 C C . LEU D 1 264 ? -25.255 -33.006 20.261 1.00 54.24 264 LEU D C 1
ATOM 7969 O O . LEU D 1 264 ? -24.032 -32.783 20.200 1.00 51.62 264 LEU D O 1
ATOM 7974 N N . ASN D 1 265 ? -25.921 -33.131 21.408 1.00 53.51 265 ASN D N 1
ATOM 7975 C CA . ASN D 1 265 ? -25.256 -33.024 22.690 1.00 53.79 265 ASN D CA 1
ATOM 7976 C C . ASN D 1 265 ? -24.274 -34.172 22.779 1.00 52.85 265 ASN D C 1
ATOM 7977 O O . ASN D 1 265 ? -23.112 -33.975 23.134 1.00 52.37 265 ASN D O 1
ATOM 7982 N N . ARG D 1 266 ? -24.724 -35.374 22.436 1.00 52.31 266 ARG D N 1
ATOM 7983 C CA . ARG D 1 266 ? -23.818 -36.520 22.490 1.00 51.92 266 ARG D CA 1
ATOM 7984 C C . ARG D 1 266 ? -22.587 -36.327 21.619 1.00 49.39 266 ARG D C 1
ATOM 7985 O O . ARG D 1 266 ? -21.485 -36.583 22.080 1.00 49.56 266 ARG D O 1
ATOM 7993 N N . GLU D 1 267 ? -22.752 -35.883 20.371 1.00 45.57 267 GLU D N 1
ATOM 7994 C CA . GLU D 1 267 ? -21.591 -35.673 19.496 1.00 42.55 267 GLU D CA 1
ATOM 7995 C C . GLU D 1 267 ? -20.685 -34.556 20.037 1.00 38.10 267 GLU D C 1
ATOM 7996 O O . GLU D 1 267 ? -19.462 -34.606 19.861 1.00 36.91 267 GLU D O 1
ATOM 8002 N N . ALA D 1 268 ? -21.278 -33.584 20.725 1.00 35.00 268 ALA D N 1
ATOM 8003 C CA . ALA D 1 268 ? -20.507 -32.473 21.296 1.00 33.96 268 ALA D CA 1
ATOM 8004 C C . ALA D 1 268 ? -19.624 -33.087 22.377 1.00 34.26 268 ALA D C 1
ATOM 8005 O O . ALA D 1 268 ? -18.394 -32.961 22.358 1.00 32.84 268 ALA D O 1
ATOM 8007 N N . GLN D 1 269 ? -20.263 -33.804 23.285 1.00 35.10 269 GLN D N 1
ATOM 8008 C CA . GLN D 1 269 ? -19.536 -34.404 24.381 1.00 37.18 269 GLN D CA 1
ATOM 8009 C C . GLN D 1 269 ? -18.502 -35.437 23.967 1.00 36.41 269 GLN D C 1
ATOM 8010 O O . GLN D 1 269 ? -17.483 -35.620 24.637 1.00 35.52 269 GLN D O 1
ATOM 8016 N N . GLU D 1 270 ? -18.718 -36.038 22.808 1.00 37.09 270 GLU D N 1
ATOM 8017 C CA . GLU D 1 270 ? -17.787 -37.011 22.244 1.00 37.01 270 GLU D CA 1
ATOM 8018 C C . GLU D 1 270 ? -16.499 -36.330 21.861 1.00 34.29 270 GLU D C 1
ATOM 8019 O O . GLU D 1 270 ? -15.414 -36.900 21.978 1.00 34.26 270 GLU D O 1
ATOM 8025 N N . GLN D 1 271 ? -16.596 -35.120 21.343 1.00 30.61 271 GLN D N 1
ATOM 8026 C CA . GLN D 1 271 ? -15.367 -34.379 20.982 1.00 29.89 271 GLN D CA 1
ATOM 8027 C C . GLN D 1 271 ? -14.527 -34.097 22.246 1.00 26.74 271 GLN D C 1
ATOM 8028 O O . GLN D 1 271 ? -13.308 -34.071 22.210 1.00 25.06 271 GLN D O 1
ATOM 8034 N N . LEU D 1 272 ? -15.207 -33.853 23.342 1.00 25.90 272 LEU D N 1
ATOM 8035 C CA . LEU D 1 272 ? -14.543 -33.527 24.608 1.00 26.01 272 LEU D CA 1
ATOM 8036 C C . LEU D 1 272 ? -13.825 -34.722 25.228 1.00 25.29 272 LEU D C 1
ATOM 8037 O O . LEU D 1 272 ? -13.064 -34.554 26.160 1.00 24.71 272 LEU D O 1
ATOM 8042 N N . LEU D 1 273 ? -14.026 -35.910 24.660 1.00 25.33 273 LEU D N 1
ATOM 8043 C CA . LEU D 1 273 ? -13.375 -37.118 25.149 1.00 25.63 273 LEU D CA 1
ATOM 8044 C C . LEU D 1 273 ? -11.882 -37.082 24.830 1.00 25.12 273 LEU D C 1
ATOM 8045 O O . LEU D 1 273 ? -11.098 -37.890 25.328 1.00 22.78 273 LEU D O 1
ATOM 8050 N N . HIS D 1 274 ? -11.483 -36.119 24.010 1.00 23.98 274 HIS D N 1
ATOM 8051 C CA . HIS D 1 274 ? -10.082 -35.992 23.614 1.00 23.62 274 HIS D CA 1
ATOM 8052 C C . HIS D 1 274 ? -9.233 -35.551 24.826 1.00 24.98 274 HIS D C 1
ATOM 8053 O O . HIS D 1 274 ? -8.002 -35.814 24.897 1.00 24.06 274 HIS D O 1
ATOM 8060 N N . PHE D 1 275 ? -9.900 -34.825 25.734 1.00 24.06 275 PHE D N 1
ATOM 8061 C CA . PHE D 1 275 ? -9.286 -34.220 26.907 1.00 22.36 275 PHE D CA 1
ATOM 8062 C C . PHE D 1 275 ? -9.539 -34.995 28.189 1.00 22.40 275 PHE D C 1
ATOM 8063 O O . PHE D 1 275 ? -10.486 -35.773 28.240 1.00 23.23 275 PHE D O 1
ATOM 8071 N N . HIS D 1 276 ? -8.711 -34.748 29.210 1.00 21.60 276 HIS D N 1
ATOM 8072 C CA . HIS D 1 276 ? -8.912 -35.414 30.496 1.00 23.50 276 HIS D CA 1
ATOM 8073 C C . HIS D 1 276 ? -10.278 -34.916 31.016 1.00 24.04 276 HIS D C 1
ATOM 8074 O O . HIS D 1 276 ? -10.555 -33.696 30.976 1.00 23.74 276 HIS D O 1
ATOM 8081 N N . PRO D 1 277 ? -11.147 -35.824 31.484 1.00 23.39 277 PRO D N 1
ATOM 8082 C CA . PRO D 1 277 ? -12.472 -35.403 31.973 1.00 23.24 277 PRO D CA 1
ATOM 8083 C C . PRO D 1 277 ? -12.541 -34.352 33.061 1.00 24.05 277 PRO D C 1
ATOM 8084 O O . PRO D 1 277 ? -13.535 -33.597 33.140 1.00 22.95 277 PRO D O 1
ATOM 8088 N N . HIS D 1 278 ? -11.520 -34.270 33.895 1.00 22.75 278 HIS D N 1
ATOM 8089 C CA . HIS D 1 278 ? -11.569 -33.264 34.951 1.00 22.21 278 HIS D CA 1
ATOM 8090 C C . HIS D 1 278 ? -11.446 -31.862 34.282 1.00 23.59 278 HIS D C 1
ATOM 8091 O O . HIS D 1 278 ? -12.132 -30.924 34.679 1.00 23.77 278 HIS D O 1
ATOM 8098 N N . ARG D 1 279 ? -10.505 -31.717 33.337 1.00 22.47 279 ARG D N 1
ATOM 8099 C CA . ARG D 1 279 ? -10.291 -30.437 32.623 1.00 24.09 279 ARG D CA 1
ATOM 8100 C C . ARG D 1 279 ? -11.519 -30.098 31.757 1.00 24.24 279 ARG D C 1
ATOM 8101 O O . ARG D 1 279 ? -11.887 -28.923 31.616 1.00 25.60 279 ARG D O 1
ATOM 8109 N N . ALA D 1 280 ? -12.158 -31.124 31.214 1.00 21.77 280 ALA D N 1
ATOM 8110 C CA . ALA D 1 280 ? -13.327 -30.908 30.344 1.00 22.69 280 ALA D CA 1
ATOM 8111 C C . ALA D 1 280 ? -14.674 -30.548 30.997 1.00 23.99 280 ALA D C 1
ATOM 8112 O O . ALA D 1 280 ? -15.610 -30.182 30.284 1.00 23.51 280 ALA D O 1
ATOM 8114 N N . ALA D 1 281 ? -14.787 -30.667 32.321 1.00 24.03 281 ALA D N 1
ATOM 8115 C CA . ALA D 1 281 ? -16.061 -30.446 33.025 1.00 24.52 281 ALA D CA 1
ATOM 8116 C C . ALA D 1 281 ? -16.774 -29.138 32.733 1.00 25.13 281 ALA D C 1
ATOM 8117 O O . ALA D 1 281 ? -18.000 -29.135 32.597 1.00 25.11 281 ALA D O 1
ATOM 8119 N N . PRO D 1 282 ? -16.033 -28.013 32.695 1.00 23.71 282 PRO D N 1
ATOM 8120 C CA . PRO D 1 282 ? -16.766 -26.787 32.397 1.00 25.23 282 PRO D CA 1
ATOM 8121 C C . PRO D 1 282 ? -17.459 -26.861 31.035 1.00 25.40 282 PRO D C 1
ATOM 8122 O O . PRO D 1 282 ? -18.659 -26.523 30.951 1.00 26.72 282 PRO D O 1
ATOM 8126 N N . LEU D 1 283 ? -16.778 -27.311 29.980 1.00 24.77 283 LEU D N 1
ATOM 8127 C CA . LEU D 1 283 ? -17.443 -27.417 28.660 1.00 24.89 283 LEU D CA 1
ATOM 8128 C C . LEU D 1 283 ? -18.479 -28.525 28.616 1.00 28.69 283 LEU D C 1
ATOM 8129 O O . LEU D 1 283 ? -19.506 -28.383 27.916 1.00 29.09 283 LEU D O 1
ATOM 8134 N N . ILE D 1 284 ? -18.236 -29.658 29.291 1.00 28.89 284 ILE D N 1
ATOM 8135 C CA . ILE D 1 284 ? -19.280 -30.707 29.302 1.00 32.12 284 ILE D CA 1
ATOM 8136 C C . ILE D 1 284 ? -20.563 -30.107 29.888 1.00 35.48 284 ILE D C 1
ATOM 8137 O O . ILE D 1 284 ? -21.680 -30.374 29.413 1.00 36.92 284 ILE D O 1
ATOM 8142 N N . ALA D 1 285 ? -20.400 -29.290 30.920 1.00 37.50 285 ALA D N 1
ATOM 8143 C CA . ALA D 1 285 ? -21.539 -28.640 31.565 1.00 41.54 285 ALA D CA 1
ATOM 8144 C C . ALA D 1 285 ? -22.026 -27.404 30.779 1.00 43.93 285 ALA D C 1
ATOM 8145 O O . ALA D 1 285 ? -23.201 -27.163 30.707 1.00 45.83 285 ALA D O 1
ATOM 8147 N N . LEU D 1 286 ? -21.136 -26.623 30.190 1.00 47.17 286 LEU D N 1
ATOM 8148 C CA . LEU D 1 286 ? -21.590 -25.477 29.420 1.00 51.32 286 LEU D CA 1
ATOM 8149 C C . LEU D 1 286 ? -22.431 -25.980 28.277 1.00 53.22 286 LEU D C 1
ATOM 8150 O O . LEU D 1 286 ? -23.173 -25.210 27.665 1.00 54.10 286 LEU D O 1
ATOM 8155 N N . ALA D 1 287 ? -22.304 -27.279 27.998 1.00 54.81 287 ALA D N 1
ATOM 8156 C CA . ALA D 1 287 ? -23.038 -27.944 26.939 1.00 55.98 287 ALA D CA 1
ATOM 8157 C C . ALA D 1 287 ? -24.333 -28.605 27.413 1.00 57.67 287 ALA D C 1
ATOM 8158 O O . ALA D 1 287 ? -25.259 -28.764 26.616 1.00 57.44 287 ALA D O 1
ATOM 8160 N N . ASN D 1 288 ? -24.396 -29.043 28.671 1.00 59.12 288 ASN D N 1
ATOM 8161 C CA . ASN D 1 288 ? -25.628 -29.667 29.169 1.00 60.96 288 ASN D CA 1
ATOM 8162 C C . ASN D 1 288 ? -26.608 -28.558 29.500 1.00 62.95 288 ASN D C 1
ATOM 8163 O O . ASN D 1 288 ? -27.823 -28.737 29.418 1.00 64.38 288 ASN D O 1
ATOM 8168 N N . TYR D 1 289 ? -26.070 -27.408 29.882 1.00 65.54 289 TYR D N 1
ATOM 8169 C CA . TYR D 1 289 ? -26.885 -26.238 30.149 1.00 67.95 289 TYR D CA 1
ATOM 8170 C C . TYR D 1 289 ? -27.429 -25.937 28.753 1.00 69.66 289 TYR D C 1
ATOM 8171 O O . TYR D 1 289 ? -28.596 -26.227 28.471 1.00 70.04 289 TYR D O 1
ATOM 8180 N N . ILE D 1 290 ? -26.546 -25.407 27.890 1.00 70.93 290 ILE D N 1
ATOM 8181 C CA . ILE D 1 290 ? -26.829 -25.053 26.480 1.00 71.45 290 ILE D CA 1
ATOM 8182 C C . ILE D 1 290 ? -27.874 -25.950 25.818 1.00 72.59 290 ILE D C 1
ATOM 8183 O O . ILE D 1 290 ? -28.487 -25.575 24.821 1.00 72.81 290 ILE D O 1
ATOM 8188 N N . ALA D 1 291 ? -28.057 -27.142 26.367 1.00 74.08 291 ALA D N 1
ATOM 8189 C CA . ALA D 1 291 ? -29.058 -28.055 25.860 1.00 76.07 291 ALA D CA 1
ATOM 8190 C C . ALA D 1 291 ? -30.284 -27.730 26.686 1.00 78.24 291 ALA D C 1
ATOM 8191 O O . ALA D 1 291 ? -31.208 -27.074 26.209 1.00 78.36 291 ALA D O 1
ATOM 8193 N N . TYR D 1 292 ? -30.235 -28.169 27.949 1.00 80.89 292 TYR D N 1
ATOM 8194 C CA . TYR D 1 292 ? -31.296 -28.013 28.963 1.00 82.55 292 TYR D CA 1
ATOM 8195 C C . TYR D 1 292 ? -31.405 -26.591 29.565 1.00 83.84 292 TYR D C 1
ATOM 8196 O O . TYR D 1 292 ? -31.160 -26.393 30.767 1.00 84.29 292 TYR D O 1
ATOM 8205 N N . ARG D 1 293 ? -31.768 -25.608 28.746 1.00 84.71 293 ARG D N 1
ATOM 8206 C CA . ARG D 1 293 ? -31.901 -24.226 29.219 1.00 85.81 293 ARG D CA 1
ATOM 8207 C C . ARG D 1 293 ? -33.260 -23.734 28.756 1.00 86.79 293 ARG D C 1
ATOM 8208 O O . ARG D 1 293 ? -33.761 -24.218 27.755 1.00 86.96 293 ARG D O 1
ATOM 8216 N N . ASP D 1 294 ? -33.870 -22.798 29.477 1.00 88.06 294 ASP D N 1
ATOM 8217 C CA . ASP D 1 294 ? -35.174 -22.289 29.055 1.00 89.62 294 ASP D CA 1
ATOM 8218 C C . ASP D 1 294 ? -35.066 -20.886 28.431 1.00 90.43 294 ASP D C 1
ATOM 8219 O O . ASP D 1 294 ? -36.076 -20.223 28.189 1.00 90.54 294 ASP D O 1
ATOM 8224 N N . ASN D 1 295 ? -33.836 -20.449 28.162 1.00 91.51 295 ASN D N 1
ATOM 8225 C CA . ASN D 1 295 ? -33.586 -19.139 27.549 1.00 92.50 295 ASN D CA 1
ATOM 8226 C C . ASN D 1 295 ? -32.131 -18.957 27.082 1.00 92.83 295 ASN D C 1
ATOM 8227 O O . ASN D 1 295 ? -31.385 -19.961 27.028 1.00 92.83 295 ASN D O 1
#

CATH classification: 1.10.600.10

Secondary structure (DSSP, 8-state):
---HHHHHHHHHHHHHHHHHHHS---SSHHHHHHHHHHHTS----HHHHHHHHHHHHTT--HHHHHHHHHHHHHHHHHHHHHHHSTTTT--SEETTEE-HHHHH-HHHHHHHHHHHHHHHHHHHHHH--SS-HHHHHHHHHHHHHHHSTTSHHHHHHHHHTTTT-S---HHHHHHHHIIIIIHHHHHHHHHHHHHTT--HHHHHHHHHHHHHHHHHHHHHHHHHHHH----HHHHHHHHHHHHHHHHHHHHHHHTTTTS-HHHHHHHHHHHHHHHH---/--HHHHHHHHHHHHHHHHH----SSHHHHHHHHHHHHHSPP-HHHHHHHHHHHHTT--GGGGHHHHHHHHHHHHHHHHHHT---SSSSSPPPSSPPP-SS-HHHHHHHHHHHHHHHHHHHHHT--TT-TTHHHHHHHHHHHHHHHTSTTTHHHHHHHHTT--TTSS-HHHHHHHHIIIIIHHHHHHHHHHHHHTT--HHHHHHHHHHHHHHHHHHHHHHHTTTS----HHHHHHHHHHHHHHHTTS-SSHHHHTGGGG-/--HHHHHHHHHHHHHHHHH----SSHHHHHHHHHHHHHSPP-HHHHHHHHHHHHTTS-GGGSHHHHHHHHHHHHHHHHHHT---SS--S---S-----SS-HHHHHHHHHHHHHHHHHHHHHT--TT-TTHHHHHHHHHHHHHHHTSTTTHHHHHHHHTT--TTTS-HHHHHHHHIIIIIHHHHHHHHHHHHHTT--HHHHHHHHHHHHHHHHHHHHHHHTTSS----HHHHHHHHHHHHHHSTT--SHHHHHHHHHHSPPP-HHHHHHH-/---HHHHHHHHHHHHHHHHHHHS---SSHHHHHHHHHHHTS----HHHHHHHHHHHHTT--HHHHHHHHHHHHHHHHHHHHHHTSTTTT--SEETTEE-HHHHH-HHHHHHHHHHHHHHHHHHHHHH--SS-HHHHHHHHHHHHHHHSTTSHHHHHHHHHTTSS-S---HHHHHHHHIIIIIHHHHHHHHHHHHHTT--HHHHHHHHHHHHHHHHHHHHHHHHHHT---STTTTHHHHHHHHHHHHHHHHHHHGGGS-HHHHHHHHHHHHHTTS---